Protein AF-W7TSW3-F1 (afdb_monomer)

pLDDT: mean 78.38, std 25.54, range [20.83, 98.69]

InterPro domains:
  IPR000994 Peptidase M24 [PF00557] (35-246)
  IPR005302 Molybdenum cofactor sulfurase, C-terminal [PF03473] (656-784)
  IPR005302 Molybdenum cofactor sulfurase, C-terminal [PS51340] (630-787)
  IPR005303 Molybdenum cofactor sulfurase, middle domain [PF03476] (511-627)
  IPR011037 Pyruvate kinase-like, insert domain superfamily [SSF50800] (511-736)
  IPR036005 Creatinase/aminopeptidase-like [G3DSA:3.90.230.10] (32-359)
  IPR036005 Creatinase/aminopeptidase-like [SSF55920] (23-356)
  IPR036388 Winged helix-like DNA-binding domain superfamily [G3DSA:1.10.10.10] (263-324)
  IPR036390 Winged helix DNA-binding domain superfamily [SSF46785] (259-328)
  IPR047113 Proliferation-associated protein 2G4/ARX1 [PTHR10804] (18-361)

Organism: NCBI:txid72520

Radius of gyration: 32.05 Å; Cα contacts (8 Å, |Δi|>4): 1529; chains: 1; bounding box: 80×113×71 Å

Solvent-accessible surface area (backbone atoms only — not comparable to full-atom values): 44419 Å² total; per-residue (Å²): 143,78,85,77,80,58,74,72,60,59,58,48,43,61,69,72,54,75,82,48,96,84,64,76,80,42,56,86,31,66,67,47,46,47,31,35,50,53,16,12,50,47,34,44,51,24,49,52,54,35,57,75,61,59,42,68,67,41,39,48,48,62,45,21,50,54,23,45,50,45,36,45,59,55,41,69,73,48,72,73,67,61,58,96,84,39,75,61,54,62,29,69,34,28,52,31,15,36,16,55,34,25,35,66,39,52,34,43,63,48,91,92,52,90,76,75,51,40,48,74,67,40,35,39,31,41,36,34,19,15,20,33,66,37,26,67,16,41,32,24,43,57,47,65,29,57,80,80,57,35,87,90,53,39,43,50,38,72,63,22,37,26,44,52,34,27,50,51,37,47,54,50,41,58,69,44,64,36,64,82,33,41,33,63,64,38,25,56,49,36,50,45,31,20,62,26,52,71,36,22,49,27,52,85,41,62,22,21,26,42,45,72,48,32,71,77,35,89,55,47,30,52,39,40,91,50,95,92,54,83,74,71,92,42,69,41,50,74,49,43,31,36,39,49,50,32,46,20,15,62,47,84,17,67,61,40,77,43,94,62,78,62,33,30,34,26,48,34,86,88,47,85,76,89,69,83,49,71,36,26,45,50,44,52,50,52,34,57,76,76,32,59,55,37,38,41,39,49,69,80,43,92,52,56,69,41,35,67,59,6,49,55,59,36,46,74,63,51,35,38,46,78,40,60,26,28,24,46,59,90,87,30,46,48,28,39,41,23,26,22,34,38,28,45,97,94,42,64,42,75,61,26,51,81,76,85,66,70,57,70,70,21,34,42,75,65,82,83,79,92,77,84,91,73,97,71,91,86,90,81,76,84,55,17,71,56,47,44,54,53,53,54,57,57,63,65,62,75,69,81,79,78,91,83,81,89,86,86,89,83,90,83,88,84,84,89,83,89,82,88,82,87,86,82,88,80,90,85,88,91,82,93,86,85,83,82,78,68,69,62,60,60,56,57,59,47,53,59,53,54,54,49,56,56,56,50,65,69,68,73,78,69,85,84,85,85,87,86,89,85,87,83,89,83,86,87,85,91,82,82,96,78,81,78,91,73,81,47,49,72,47,78,32,69,62,82,96,42,80,41,77,43,74,44,54,76,75,44,79,52,28,26,29,72,44,31,37,36,30,39,38,40,47,35,30,67,41,81,41,66,56,44,48,46,50,78,40,24,48,65,66,33,16,42,24,37,40,20,38,79,83,19,46,59,56,42,34,81,80,41,35,60,35,26,46,30,39,59,47,85,39,96,42,95,70,38,45,38,37,40,34,39,89,99,49,77,77,43,77,36,60,55,48,90,71,77,67,71,40,66,31,36,60,88,94,47,75,49,53,20,24,58,53,46,67,69,62,14,52,51,48,20,66,74,68,74,42,84,58,37,36,42,29,29,59,42,89,84,56,73,48,64,29,59,68,95,68,36,60,93,84,41,28,28,50,61,46,96,58,50,38,35,32,36,34,49,52,41,36,51,53,56,52,31,74,73,41,98,65,73,75,65,70,74,44,73,63,40,34,36,31,32,38,69,56,62,46,64,50,72,77,78,49,41,31,35,31,43,60,84,41,53,32,36,47,61,43,76,28,68,59,70,70,52,44,16,34,36,60,87,77,27,50,76,60,59,53,54,59,59,63,36,56,77,74,29,14,19,62,75,68,72,42,81,84,71,55,50,82,41,26,53,62,45,35,26,31,43,68,77,68,74,93,52,93,40,59,46,43,52,62,28,43,25,25,53,40,125

Nearest PDB structures (foldseek):
  2v6c-assembly1_A  TM=9.667E-01  e=3.259E-41  Mus musculus
  6wm8-assembly1_C  TM=9.624E-01  e=4.410E-40  Homo sapiens
  6sxo-assembly1_A  TM=9.140E-01  e=4.481E-36  Homo sapiens
  7p41-assembly1_D  TM=9.106E-01  e=5.710E-23  Homo sapiens
  6fw2-assembly1_A  TM=9.108E-01  e=1.437E-22  Homo sapiens

Sequence (788 aa):
MSSSESGDDLDVKKALGEEEEDADYTLANADVSTKYQEAAKIANVALDVVLSKVEVGKTPLELSQAGDEVIEEKCKKIFTKKVKGRTIEKGVAFPTCVSINECVCHNSPLASEAQEPLKEGDLVKVDLGVHIDGFVSVVAHTVRVGPAPTAEEPIKGPVADVFLAALTASEVAIKLIKPGNSNKQVTEAMARVAEAFGVNAMQGTLMHQMKRYIIDGNKVIILREDVDQKVDDVVFEQGEIYSVDVAFSSGEGKPREATSRTTVFKRAVDVSYRLKMKASRYVFNEMNHRFPTLPFTLRALEDEKQARMGVVECLKHDLLHPYPVLMERPGDIVVHFKATILLLPSGTAKVTGLPHQSNSSDILKDKPKEEEEEEGQGGYGCYGYVKAQESLAHLEIKRGHRSLSSDDNGNNSFELNSIAYRDQGQRNTETTKCACSFEDDLGARYARIEEMRMQKRRRCSSPPPASDASRTSRTPAGAGLEAAATGGIIYVAYKGNSRIVWKYKQGEEAGRVVSLHIYPV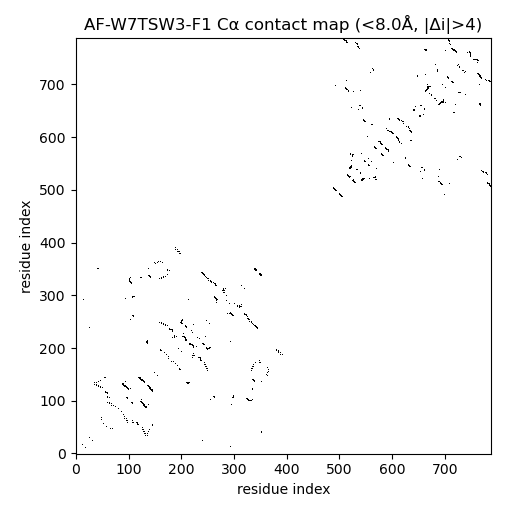KSCRGIDVEASLVEARGLVMDRLWMVVTSTGAFRSQRQLPKMALIQPNLPSSFSAPLEMNAPGMPTCVVPVKTSGKRMSVRVWGDTCQGYDQGDDIAGWLTKFLEEEGLRLVRIDEKERRQVDLAFATRGAITGFADGFPFLMTNQASLDDLNSRLASPLPMARFRPNIVVSGPPAFAEDGWGKIKIGDLRLRVVKPCSRCKVPNTDIETAEVGVEPGNTLKTFRTGALLGIDIGGKNEVYFGQNLLHDSPKKASFLSVGDPLTIFV

Structure (mmCIF, N/CA/C/O backbone):
data_AF-W7TSW3-F1
#
_entry.id   AF-W7TSW3-F1
#
loop_
_atom_site.group_PDB
_atom_site.id
_atom_site.type_symbol
_atom_site.label_atom_id
_atom_site.label_alt_id
_atom_site.label_comp_id
_atom_site.label_asym_id
_atom_site.label_entity_id
_atom_site.label_seq_id
_atom_site.pdbx_PDB_ins_code
_atom_site.Cartn_x
_atom_site.Cartn_y
_atom_site.Cartn_z
_atom_site.occupancy
_atom_site.B_iso_or_equiv
_atom_site.auth_seq_id
_atom_site.auth_comp_id
_atom_site.auth_asym_id
_atom_site.auth_atom_id
_atom_site.pdbx_PDB_model_num
ATOM 1 N N . MET A 1 1 ? -35.613 52.674 5.323 1.00 36.47 1 MET A N 1
ATOM 2 C CA . MET A 1 1 ? -34.818 51.897 4.352 1.00 36.47 1 MET A CA 1
ATOM 3 C C . MET A 1 1 ? -33.359 51.968 4.767 1.00 36.47 1 MET A C 1
ATOM 5 O O . MET A 1 1 ? -32.734 52.988 4.540 1.00 36.47 1 MET A O 1
ATOM 9 N N . SER A 1 2 ? -32.878 50.927 5.442 1.00 28.20 2 SER A N 1
ATOM 10 C CA . SER A 1 2 ? -31.480 50.472 5.465 1.00 28.20 2 SER A CA 1
ATOM 11 C C . SER A 1 2 ? -31.480 49.220 6.343 1.00 28.20 2 SER A C 1
ATOM 13 O O . SER A 1 2 ? -31.376 49.295 7.567 1.00 28.20 2 SER A O 1
ATOM 15 N N . SER A 1 3 ? -31.767 48.081 5.720 1.00 27.36 3 SER A N 1
ATOM 16 C CA . SER A 1 3 ? -31.648 46.762 6.331 1.00 27.36 3 SER A CA 1
ATOM 17 C C . SER A 1 3 ? -30.183 46.535 6.688 1.00 27.36 3 SER A C 1
ATOM 19 O O . SER A 1 3 ? -29.336 46.438 5.807 1.00 27.36 3 SER A O 1
ATOM 21 N N . SER A 1 4 ? -29.891 46.508 7.984 1.00 32.19 4 SER A N 1
ATOM 22 C CA . SER A 1 4 ? -28.627 46.019 8.517 1.00 32.19 4 SER A CA 1
ATOM 23 C C . SER A 1 4 ? -28.544 44.521 8.230 1.00 32.19 4 SER A C 1
ATOM 25 O O . SER A 1 4 ? -29.227 43.738 8.894 1.00 32.19 4 SER A O 1
ATOM 27 N N . GLU A 1 5 ? -27.760 44.139 7.225 1.00 32.47 5 GLU A N 1
ATOM 28 C CA . GLU A 1 5 ? -27.343 42.753 7.021 1.00 32.47 5 GLU A CA 1
ATOM 29 C C . GLU A 1 5 ? -26.653 42.278 8.306 1.00 32.47 5 GLU A C 1
ATOM 31 O O . GLU A 1 5 ? -25.678 42.866 8.779 1.00 32.47 5 GLU A O 1
ATOM 36 N N . SER A 1 6 ? -27.248 41.279 8.949 1.00 34.47 6 SER A N 1
ATOM 37 C CA . SER A 1 6 ? -26.720 40.640 10.147 1.00 34.47 6 SER A CA 1
ATOM 38 C C . SER A 1 6 ? -25.387 39.972 9.822 1.00 34.47 6 SER A C 1
ATOM 40 O O . SER A 1 6 ? -25.302 39.218 8.856 1.00 34.47 6 SER A O 1
ATOM 42 N N . GLY A 1 7 ? -24.369 40.201 10.659 1.00 36.34 7 GLY A N 1
ATOM 43 C CA . GLY A 1 7 ? -23.025 39.623 10.516 1.00 36.34 7 GLY A CA 1
ATOM 44 C C . GLY A 1 7 ? -22.963 38.089 10.438 1.00 36.34 7 GLY A C 1
ATOM 45 O O . GLY A 1 7 ? -21.922 37.563 10.072 1.00 36.34 7 GLY A O 1
ATOM 46 N N . ASP A 1 8 ? -24.070 37.386 10.701 1.00 45.22 8 ASP A N 1
ATOM 47 C CA . ASP A 1 8 ? -24.190 35.932 10.552 1.00 45.22 8 ASP A CA 1
ATOM 48 C C . ASP A 1 8 ? -24.158 35.453 9.081 1.00 45.22 8 ASP A C 1
ATOM 50 O O . ASP A 1 8 ? -23.663 34.358 8.820 1.00 45.22 8 ASP A O 1
ATOM 54 N N . ASP A 1 9 ? -24.619 36.254 8.107 1.00 38.72 9 ASP A N 1
ATOM 55 C CA . ASP A 1 9 ? -24.637 35.854 6.680 1.00 38.72 9 ASP A CA 1
ATOM 56 C C . ASP A 1 9 ? -23.267 36.0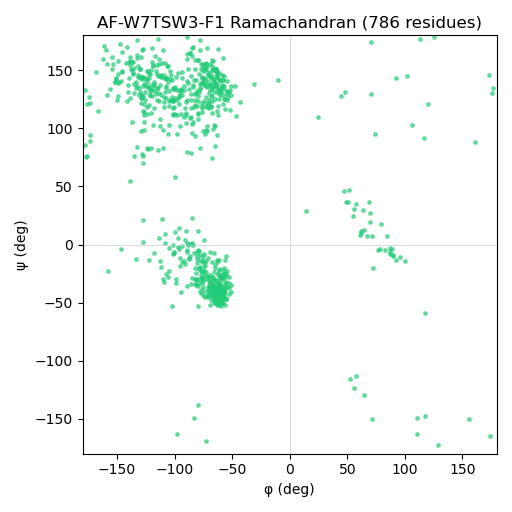21 5.998 1.00 38.72 9 ASP A C 1
ATOM 58 O O . ASP A 1 9 ? -22.919 35.276 5.078 1.00 38.72 9 ASP A O 1
ATOM 62 N N . LEU A 1 10 ? -22.459 36.981 6.461 1.00 36.19 10 LEU A N 1
ATOM 63 C CA . LEU A 1 10 ? -21.122 37.247 5.920 1.00 36.19 10 LEU A CA 1
ATOM 64 C C . LEU A 1 10 ? -20.122 36.138 6.283 1.00 36.19 10 LEU A C 1
ATOM 66 O O . LEU A 1 10 ? -19.291 35.774 5.451 1.00 36.19 10 LEU A O 1
ATOM 70 N N . ASP A 1 11 ? -20.219 35.558 7.482 1.00 47.12 11 ASP A N 1
ATOM 71 C CA . ASP A 1 11 ? -19.322 34.480 7.919 1.00 47.12 11 ASP A CA 1
ATOM 72 C C . ASP A 1 11 ? -19.653 33.128 7.260 1.00 47.12 11 ASP A C 1
ATOM 74 O O . ASP A 1 11 ? -18.748 32.331 7.007 1.00 47.12 11 ASP A O 1
ATOM 78 N N . VAL A 1 12 ? -20.918 32.881 6.893 1.00 45.97 12 VAL A N 1
ATOM 79 C CA . VAL A 1 12 ? -21.322 31.660 6.171 1.00 45.97 12 VAL A CA 1
ATOM 80 C C . VAL A 1 12 ? -20.897 31.712 4.702 1.00 45.97 12 VAL A C 1
ATOM 82 O O . VAL A 1 12 ? -20.304 30.749 4.222 1.00 45.97 12 VAL A O 1
ATOM 85 N N . LYS A 1 13 ? -21.086 32.836 3.998 1.00 40.62 13 LYS A N 1
ATOM 86 C CA . LYS A 1 13 ? -20.604 32.994 2.606 1.00 40.62 13 LYS A CA 1
ATOM 87 C C . LYS A 1 13 ? -19.084 32.878 2.491 1.00 40.62 13 LYS A C 1
ATOM 89 O O . LYS A 1 13 ? -18.557 32.286 1.549 1.00 40.62 13 LYS A O 1
ATOM 94 N N . LYS A 1 14 ? -18.372 33.373 3.504 1.00 44.19 14 LYS A N 1
ATOM 95 C CA . LYS A 1 14 ? -16.918 33.251 3.625 1.00 44.19 14 LYS A CA 1
ATOM 96 C C . LYS A 1 14 ? -16.465 31.816 3.933 1.00 44.19 14 LYS A C 1
ATOM 98 O O . LYS A 1 14 ? -15.434 31.398 3.411 1.00 44.19 14 LYS A O 1
ATOM 103 N N . ALA A 1 15 ? -17.235 31.056 4.718 1.00 43.00 15 ALA A N 1
ATOM 104 C CA . ALA A 1 15 ? -16.986 29.637 5.006 1.00 43.00 15 ALA A CA 1
ATOM 105 C C . ALA A 1 15 ? -17.371 28.694 3.846 1.00 43.00 15 ALA A C 1
ATOM 107 O O . ALA A 1 15 ? -16.744 27.652 3.667 1.00 43.00 15 ALA A O 1
ATOM 108 N N . LEU A 1 16 ? -18.367 29.068 3.035 1.00 44.62 16 LEU A N 1
ATOM 109 C CA . LEU A 1 16 ? -18.811 28.334 1.842 1.00 44.62 16 LEU A CA 1
ATOM 110 C C . LEU A 1 16 ? -17.982 28.648 0.581 1.00 44.62 16 LEU A C 1
ATOM 112 O O . LEU A 1 16 ? -18.210 28.045 -0.463 1.00 44.62 16 LEU A O 1
ATOM 116 N N . GLY A 1 17 ? -16.982 29.531 0.679 1.00 43.56 17 GLY A N 1
ATOM 117 C CA . GLY A 1 17 ? -16.019 29.781 -0.396 1.00 43.56 17 GLY A CA 1
ATOM 118 C C . GLY A 1 17 ? -16.511 30.698 -1.521 1.00 43.56 17 GLY A C 1
ATOM 119 O O . GLY A 1 17 ? -15.880 30.727 -2.572 1.00 43.56 17 GLY A O 1
ATOM 120 N N . GLU A 1 18 ? -17.573 31.482 -1.312 1.00 40.62 18 GLU A N 1
ATOM 121 C CA . GLU A 1 18 ? -18.164 32.345 -2.354 1.00 40.62 18 GLU A CA 1
ATOM 122 C C . GLU A 1 18 ? -17.336 33.616 -2.683 1.00 40.62 18 GLU A C 1
ATOM 124 O O . GLU A 1 18 ? -17.757 34.424 -3.502 1.00 40.62 18 GLU A O 1
ATOM 129 N N . GLU A 1 19 ? -16.147 33.819 -2.090 1.00 43.22 19 GLU A N 1
ATOM 130 C CA . GLU A 1 19 ? -15.313 35.025 -2.309 1.00 43.22 19 GLU A CA 1
ATOM 131 C C . GLU A 1 19 ? -14.120 34.868 -3.283 1.00 43.22 19 GLU A C 1
ATOM 133 O O . GLU A 1 19 ? -13.411 35.845 -3.522 1.00 43.22 19 GLU A O 1
ATOM 138 N N . GLU A 1 20 ? -13.858 33.700 -3.876 1.00 52.75 20 GLU A N 1
ATOM 139 C CA . GLU A 1 20 ? -12.824 33.569 -4.925 1.00 52.75 20 GLU A CA 1
ATOM 140 C C . GLU A 1 20 ? -13.351 32.733 -6.108 1.00 52.75 20 GLU A C 1
ATOM 142 O O . GLU A 1 20 ? -12.963 31.579 -6.269 1.00 52.75 20 GLU A O 1
ATOM 147 N N . GLU A 1 21 ? -14.209 33.316 -6.961 1.00 46.53 21 GLU A N 1
ATOM 148 C CA . GLU A 1 21 ? -14.719 32.678 -8.201 1.00 46.53 21 GLU A CA 1
ATOM 149 C C . GLU A 1 21 ? -13.603 32.216 -9.173 1.00 46.53 21 GLU A C 1
ATOM 151 O O . GLU A 1 21 ? -13.860 31.395 -10.049 1.00 46.53 21 GLU A O 1
ATOM 156 N N . ASP A 1 22 ? -12.352 32.656 -8.973 1.00 51.44 22 ASP A N 1
ATOM 157 C CA . ASP A 1 22 ? -11.197 32.345 -9.832 1.00 51.44 22 ASP A CA 1
ATOM 158 C C . ASP A 1 22 ? -10.160 31.375 -9.215 1.00 51.44 22 ASP A C 1
ATOM 160 O O . ASP A 1 22 ? -9.117 31.112 -9.824 1.00 51.44 22 ASP A O 1
ATOM 164 N N . ALA A 1 23 ? -10.366 30.857 -7.997 1.00 64.12 23 ALA A N 1
ATOM 165 C CA . ALA A 1 23 ? -9.378 29.992 -7.342 1.00 64.12 23 ALA A CA 1
ATOM 166 C C . ALA A 1 23 ? -9.604 28.497 -7.640 1.00 64.12 23 ALA A C 1
ATOM 168 O O . ALA A 1 23 ? -10.600 27.899 -7.238 1.00 64.12 23 ALA A O 1
ATOM 169 N N . ASP A 1 24 ? -8.629 27.862 -8.300 1.00 76.31 24 ASP A N 1
ATOM 170 C CA . ASP A 1 24 ? -8.634 26.415 -8.542 1.00 76.31 24 ASP A CA 1
ATOM 171 C C . ASP A 1 24 ? -8.360 25.638 -7.242 1.00 76.31 24 ASP A C 1
ATOM 173 O O . ASP A 1 24 ? -7.218 25.526 -6.782 1.00 76.31 24 ASP A O 1
ATOM 177 N N . TYR A 1 25 ? -9.426 25.096 -6.652 1.00 82.94 25 TYR A N 1
ATOM 178 C CA . TYR A 1 25 ? -9.384 24.240 -5.463 1.00 82.94 25 TYR A CA 1
ATOM 179 C C . TYR A 1 25 ? -9.391 22.739 -5.792 1.00 82.94 25 TYR A C 1
ATOM 181 O O . TYR A 1 25 ? -9.631 21.912 -4.908 1.00 82.94 25 TYR A O 1
ATOM 189 N N . THR A 1 26 ? -9.151 22.368 -7.049 1.00 84.25 26 THR A N 1
ATOM 190 C CA . THR A 1 26 ? -9.082 20.967 -7.474 1.00 84.25 26 THR A CA 1
ATOM 191 C C . THR A 1 26 ? -7.691 20.374 -7.239 1.00 84.25 26 THR A C 1
ATOM 193 O O . THR A 1 26 ? -6.716 21.079 -6.975 1.00 84.25 26 THR A O 1
ATOM 196 N N . LEU A 1 27 ? -7.565 19.050 -7.387 1.00 85.06 27 LEU A N 1
ATOM 197 C CA . LEU A 1 27 ? -6.263 18.373 -7.346 1.00 85.06 27 LEU A CA 1
ATOM 198 C C . LEU A 1 27 ? -5.327 18.737 -8.511 1.00 85.06 27 LEU A C 1
ATOM 200 O O . LEU A 1 27 ? -4.166 18.326 -8.486 1.00 85.06 27 LEU A O 1
ATOM 204 N N . ALA A 1 28 ? -5.792 19.484 -9.521 1.00 83.06 28 ALA A N 1
ATOM 205 C CA . ALA A 1 28 ? -4.911 20.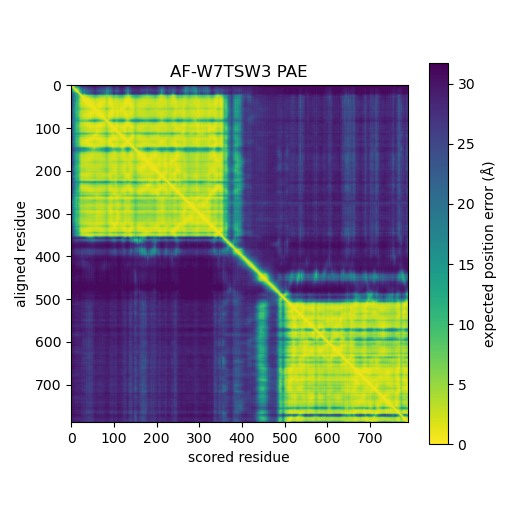031 -10.552 1.00 83.06 28 ALA A CA 1
ATOM 206 C C . ALA A 1 28 ? -3.954 21.087 -9.972 1.00 83.06 28 ALA A C 1
ATOM 208 O O . ALA A 1 28 ? -2.820 21.226 -10.438 1.00 83.06 28 ALA A O 1
ATOM 209 N N . ASN A 1 29 ? -4.368 21.771 -8.903 1.00 86.25 29 ASN A N 1
ATOM 210 C CA . ASN A 1 29 ? -3.536 22.713 -8.181 1.00 86.25 29 ASN A CA 1
ATOM 211 C C . ASN A 1 29 ? -2.582 21.988 -7.211 1.00 86.25 29 ASN A C 1
ATOM 213 O O . ASN A 1 29 ? -2.989 21.319 -6.255 1.00 86.25 29 ASN A O 1
ATOM 217 N N . ALA A 1 30 ? -1.276 22.171 -7.419 1.00 85.56 30 ALA A N 1
ATOM 218 C CA . ALA A 1 30 ? -0.237 21.567 -6.587 1.00 85.56 30 ALA A CA 1
ATOM 219 C C . ALA A 1 30 ? -0.314 21.988 -5.104 1.00 85.56 30 ALA A C 1
ATOM 221 O O . ALA A 1 30 ? 0.049 21.196 -4.229 1.00 85.56 30 ALA A O 1
ATOM 222 N N . ASP A 1 31 ? -0.804 23.196 -4.800 1.00 88.12 31 ASP A N 1
ATOM 223 C CA . ASP A 1 31 ? -1.010 23.666 -3.422 1.00 88.12 31 ASP A CA 1
ATOM 224 C C . ASP A 1 31 ? -2.096 22.847 -2.708 1.00 88.12 31 ASP A C 1
ATOM 226 O O . ASP A 1 31 ? -1.897 22.401 -1.578 1.00 88.12 31 ASP A O 1
ATOM 230 N N . VAL A 1 32 ? -3.197 22.543 -3.401 1.00 90.12 32 VAL A N 1
ATOM 231 C CA . VAL A 1 32 ? -4.293 21.710 -2.881 1.00 90.12 32 VAL A CA 1
ATOM 232 C C . VAL A 1 32 ? -3.796 20.298 -2.585 1.00 90.12 32 VAL A C 1
ATOM 234 O O . VAL A 1 32 ? -3.969 19.795 -1.473 1.00 90.12 32 VAL A O 1
ATOM 237 N N . SER A 1 33 ? -3.099 19.674 -3.543 1.00 87.31 33 SER A N 1
ATOM 238 C CA . SER A 1 33 ? -2.491 18.354 -3.328 1.00 87.31 33 SER A CA 1
ATOM 239 C C . SER A 1 33 ? -1.509 18.371 -2.150 1.00 87.31 33 SER A C 1
ATOM 241 O O . SER A 1 33 ? -1.461 17.418 -1.373 1.00 87.31 33 SER A O 1
ATOM 243 N N . THR A 1 34 ? -0.734 19.447 -1.989 1.00 91.19 34 THR A N 1
ATOM 244 C CA . THR A 1 34 ? 0.199 19.598 -0.862 1.00 91.19 34 THR A CA 1
ATOM 245 C C . THR A 1 34 ? -0.551 19.677 0.465 1.00 91.19 34 THR A C 1
ATOM 247 O O . THR A 1 34 ? -0.180 18.981 1.408 1.00 91.19 34 THR A O 1
ATOM 250 N N . LYS A 1 35 ? -1.639 20.450 0.546 1.00 94.81 35 LYS A N 1
ATOM 251 C CA . LYS A 1 35 ? -2.463 20.570 1.759 1.00 94.81 35 LYS A CA 1
ATOM 252 C C . LYS A 1 35 ? -3.099 19.236 2.159 1.00 94.81 35 LYS A C 1
ATOM 254 O O . LYS A 1 35 ? -2.986 18.858 3.323 1.00 94.81 35 LYS A O 1
ATOM 259 N N . TYR A 1 36 ? -3.655 18.474 1.212 1.00 95.00 36 TYR A N 1
ATOM 260 C CA . TYR A 1 36 ? -4.152 17.115 1.485 1.00 95.00 36 TYR A CA 1
ATOM 261 C C . TYR A 1 36 ? -3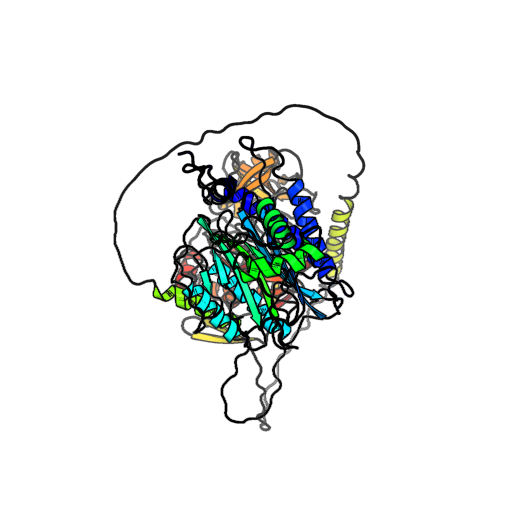.048 16.185 1.997 1.00 95.00 36 TYR A C 1
ATOM 263 O O . TYR A 1 36 ? -3.252 15.460 2.972 1.00 95.00 36 TYR A O 1
ATOM 271 N N . GLN A 1 37 ? -1.871 16.211 1.364 1.00 92.75 37 GLN A N 1
ATOM 272 C CA . GLN A 1 37 ? -0.742 15.372 1.767 1.00 92.75 37 GLN A CA 1
ATOM 273 C C . GLN A 1 37 ? -0.191 15.753 3.145 1.00 92.75 37 GLN A C 1
ATOM 275 O O . GLN A 1 37 ? 0.125 14.862 3.928 1.00 92.75 37 GLN A O 1
ATOM 280 N N . GLU A 1 38 ? -0.083 17.040 3.473 1.00 95.88 38 GLU A N 1
ATOM 281 C CA . GLU A 1 38 ? 0.345 17.489 4.803 1.00 95.88 38 GLU A CA 1
ATOM 282 C C . GLU A 1 38 ? -0.695 17.144 5.879 1.00 95.88 38 GLU A C 1
ATOM 284 O O . GLU A 1 38 ? -0.326 16.617 6.931 1.00 95.88 38 GLU A O 1
ATOM 289 N N . ALA A 1 39 ? -1.991 17.327 5.602 1.00 97.19 39 ALA A N 1
ATOM 290 C CA . ALA A 1 39 ? -3.060 16.894 6.504 1.00 97.19 39 ALA A CA 1
ATOM 291 C C . ALA A 1 39 ? -2.998 15.375 6.732 1.00 97.19 39 ALA A C 1
ATOM 293 O O . ALA A 1 39 ? -3.053 14.906 7.868 1.00 97.19 39 ALA A O 1
ATOM 294 N N . ALA A 1 40 ? -2.780 14.602 5.663 1.00 96.75 40 ALA A N 1
ATOM 295 C CA . ALA A 1 40 ? -2.643 13.152 5.727 1.00 96.75 40 ALA A CA 1
ATOM 296 C C . ALA A 1 40 ? -1.409 12.702 6.525 1.00 96.75 40 ALA A C 1
ATOM 298 O O . ALA A 1 40 ? -1.487 11.750 7.303 1.00 96.75 40 ALA A O 1
ATOM 299 N N . LYS A 1 41 ? -0.271 13.396 6.383 1.00 96.31 41 LYS A N 1
ATOM 300 C CA . LYS A 1 41 ? 0.934 13.139 7.187 1.00 96.31 41 LYS A CA 1
ATOM 301 C C . LYS A 1 41 ? 0.655 13.336 8.673 1.00 96.31 41 LYS A C 1
ATOM 303 O O . LYS A 1 41 ? 1.036 12.477 9.463 1.00 96.31 41 LYS A O 1
ATOM 308 N N . ILE A 1 42 ? -0.010 14.429 9.053 1.00 97.56 42 ILE A N 1
ATOM 309 C CA . ILE A 1 42 ? -0.363 14.680 10.457 1.00 97.56 42 ILE A CA 1
ATOM 310 C C . ILE A 1 42 ? -1.340 13.617 10.961 1.00 97.56 42 ILE A C 1
ATOM 312 O O . ILE A 1 42 ? -1.105 13.077 12.037 1.00 97.56 42 ILE A O 1
ATOM 316 N N . ALA A 1 43 ? -2.367 13.267 10.182 1.00 97.94 43 ALA A N 1
ATOM 317 C CA . ALA A 1 43 ? -3.328 12.229 10.554 1.00 97.94 43 ALA A CA 1
ATOM 318 C C . ALA A 1 43 ? -2.638 10.877 10.812 1.00 97.94 43 ALA A C 1
ATOM 320 O O . ALA A 1 43 ? -2.858 10.257 11.847 1.00 97.94 43 ALA A O 1
ATOM 321 N N . ASN A 1 44 ? -1.731 10.449 9.926 1.00 95.75 44 ASN A N 1
ATOM 322 C CA . ASN A 1 44 ? -0.973 9.206 10.111 1.00 95.75 44 ASN A CA 1
ATOM 323 C C . ASN A 1 44 ? -0.060 9.252 11.347 1.00 95.75 44 ASN A C 1
ATOM 325 O O . ASN A 1 44 ? 0.059 8.253 12.048 1.00 95.75 44 ASN A O 1
ATOM 329 N N . VAL A 1 45 ? 0.577 10.396 11.625 1.00 95.38 45 VAL A N 1
ATOM 330 C CA . VAL A 1 45 ? 1.418 10.569 12.822 1.00 95.38 45 VAL A CA 1
ATOM 331 C C . VAL A 1 45 ? 0.576 10.546 14.097 1.00 95.38 45 VAL A C 1
ATOM 333 O O . VAL A 1 45 ? 0.971 9.902 15.062 1.00 95.38 45 VAL A O 1
ATOM 336 N N . ALA A 1 46 ? -0.572 11.225 14.114 1.00 96.94 46 ALA A N 1
ATOM 337 C CA . ALA A 1 46 ? -1.489 11.199 15.250 1.00 96.94 46 ALA A CA 1
ATOM 338 C C . ALA A 1 46 ? -1.992 9.775 15.512 1.00 96.94 46 ALA A C 1
ATOM 340 O O . ALA A 1 46 ? -1.929 9.310 16.647 1.00 96.94 46 ALA A O 1
ATOM 341 N N . LEU A 1 47 ? -2.385 9.053 14.458 1.00 96.94 47 LEU A N 1
ATOM 342 C CA . LEU A 1 47 ? -2.786 7.653 14.550 1.00 96.94 47 LEU A CA 1
ATOM 343 C C . LEU A 1 47 ? -1.671 6.776 15.142 1.00 96.94 47 LEU A C 1
ATOM 345 O O . LEU A 1 47 ? -1.929 6.040 16.086 1.00 96.94 47 LEU A O 1
ATOM 349 N N . ASP A 1 48 ? -0.443 6.870 14.627 1.00 93.44 48 ASP A N 1
ATOM 350 C CA . ASP A 1 48 ? 0.700 6.078 15.109 1.00 93.44 48 ASP A CA 1
ATOM 351 C C . ASP A 1 48 ? 0.998 6.352 16.593 1.00 93.44 48 ASP A C 1
ATOM 353 O O . ASP A 1 48 ? 1.196 5.424 17.378 1.00 93.44 48 ASP A O 1
ATOM 357 N N . VAL A 1 49 ? 0.925 7.620 17.017 1.00 93.56 49 VAL A N 1
ATOM 358 C CA . VAL A 1 49 ? 1.092 7.995 18.428 1.00 93.56 49 VAL A CA 1
ATOM 359 C C . VAL A 1 49 ? -0.018 7.409 19.296 1.00 93.56 49 VAL A C 1
ATOM 361 O O . VAL A 1 49 ? 0.287 6.846 20.348 1.00 93.56 49 VAL A O 1
ATOM 364 N N . VAL A 1 50 ? -1.285 7.511 18.887 1.00 95.88 50 VAL A N 1
ATOM 365 C CA . VAL A 1 50 ? -2.398 6.929 19.653 1.00 95.88 50 VAL A CA 1
ATOM 366 C C . VAL A 1 50 ? -2.240 5.414 19.747 1.00 95.88 50 VAL A C 1
ATOM 368 O O . VAL A 1 50 ? -2.295 4.883 20.852 1.00 95.88 50 VAL A O 1
ATOM 371 N N . LEU A 1 51 ? -1.951 4.727 18.637 1.00 93.00 51 LEU A N 1
ATOM 372 C CA . LEU A 1 51 ? -1.741 3.276 18.609 1.00 93.00 51 LEU A CA 1
ATOM 373 C C . LEU A 1 51 ? -0.560 2.840 19.487 1.00 93.00 51 LEU A C 1
ATOM 375 O O . LEU A 1 51 ? -0.669 1.838 20.185 1.00 93.00 51 LEU A O 1
ATOM 379 N N . SER A 1 52 ? 0.528 3.614 19.535 1.00 92.62 52 SER A N 1
ATOM 380 C CA . SER A 1 52 ? 1.667 3.332 20.425 1.00 92.62 52 SER A CA 1
ATOM 381 C C . SER A 1 52 ? 1.331 3.433 21.919 1.00 92.62 52 SER A C 1
ATOM 383 O O . SER A 1 52 ? 2.051 2.884 22.749 1.00 92.62 52 SER A O 1
ATOM 385 N N . LYS A 1 53 ? 0.244 4.136 22.259 1.00 95.00 53 LYS A N 1
ATOM 386 C CA . LYS A 1 53 ? -0.274 4.293 23.623 1.00 95.00 53 LYS A CA 1
ATOM 387 C C . LYS A 1 53 ? -1.389 3.297 23.952 1.00 95.00 53 LYS A C 1
ATOM 389 O O . LYS A 1 53 ? -1.870 3.313 25.080 1.00 95.00 53 LYS A O 1
ATOM 394 N N . VAL A 1 54 ? -1.829 2.464 23.005 1.00 94.50 54 VAL A N 1
ATOM 395 C CA . VAL A 1 54 ? -2.854 1.439 23.245 1.00 94.50 54 VAL A CA 1
ATOM 396 C C . VAL A 1 54 ? -2.236 0.307 24.065 1.00 94.50 54 VAL A C 1
ATOM 398 O O . VAL A 1 54 ? -1.615 -0.610 23.535 1.00 94.50 54 VAL A O 1
ATOM 401 N N . GLU A 1 55 ? -2.410 0.384 25.381 1.00 93.69 55 GLU A N 1
ATOM 402 C CA . GLU A 1 55 ? -1.926 -0.596 26.352 1.00 93.69 55 GLU A CA 1
ATOM 403 C C . GLU A 1 55 ? -2.976 -0.857 27.441 1.00 93.69 55 GLU A C 1
ATOM 405 O O . GLU A 1 55 ? -3.907 -0.070 27.643 1.00 93.69 55 GLU A O 1
ATOM 410 N N . VAL A 1 56 ? -2.825 -1.979 28.148 1.00 95.94 56 VAL A N 1
ATOM 411 C CA . VAL A 1 56 ? -3.716 -2.368 29.249 1.00 95.94 56 VAL A CA 1
ATOM 412 C C . VAL A 1 56 ? -3.747 -1.269 30.315 1.00 95.94 56 VAL A C 1
ATOM 414 O O . VAL A 1 56 ? -2.708 -0.760 30.731 1.00 95.94 56 VAL A O 1
ATOM 417 N N . GLY A 1 57 ? -4.945 -0.915 30.778 1.00 95.75 57 GLY A N 1
ATOM 418 C CA . GLY A 1 57 ? -5.157 0.097 31.814 1.00 95.75 57 GLY A CA 1
ATOM 419 C C . GLY A 1 57 ? -5.339 1.530 31.304 1.00 95.75 57 GLY A C 1
ATOM 420 O O . GLY A 1 57 ? -5.728 2.386 32.097 1.00 95.75 57 GLY A O 1
ATOM 421 N N . LYS A 1 58 ? -5.124 1.810 30.011 1.00 96.94 58 LYS A N 1
ATOM 422 C CA . LYS A 1 58 ? -5.476 3.112 29.414 1.00 96.94 58 LYS A CA 1
ATOM 423 C C . LYS A 1 58 ? -6.969 3.242 29.189 1.00 96.94 58 LYS A C 1
ATOM 425 O O . LYS A 1 58 ? -7.655 2.248 28.987 1.00 96.94 58 LYS A O 1
ATOM 430 N N . THR A 1 59 ? -7.475 4.466 29.186 1.00 97.50 59 THR A N 1
ATOM 431 C CA . THR A 1 59 ? -8.895 4.750 28.921 1.00 97.50 59 THR A CA 1
ATOM 432 C C . THR A 1 59 ? -9.107 5.345 27.522 1.00 97.50 59 THR A C 1
ATOM 434 O O . THR A 1 59 ? -8.210 6.009 26.989 1.00 97.50 59 THR A O 1
ATOM 437 N N . PRO A 1 60 ? -10.295 5.171 26.908 1.00 96.94 60 PRO A N 1
ATOM 438 C CA . PRO A 1 60 ? -10.640 5.834 25.649 1.00 96.94 60 PRO A CA 1
ATOM 439 C C . PRO A 1 60 ? -10.451 7.352 25.663 1.00 96.94 60 PRO A C 1
ATOM 441 O O . PRO A 1 60 ? -10.018 7.913 24.660 1.00 96.94 60 PRO A O 1
ATOM 444 N N . LEU A 1 61 ? -10.743 8.023 26.780 1.00 96.94 61 LEU A N 1
ATOM 445 C CA . LEU A 1 61 ? -10.557 9.465 26.942 1.00 96.94 61 LEU A CA 1
ATOM 446 C C . LEU A 1 61 ? -9.095 9.871 26.829 1.00 96.94 61 LEU A C 1
ATOM 448 O O . LEU A 1 61 ? -8.796 10.767 26.046 1.00 96.94 61 LEU A O 1
ATOM 452 N N . GLU A 1 62 ? -8.198 9.207 27.560 1.00 97.31 62 GLU A N 1
ATOM 453 C CA . GLU A 1 62 ? -6.761 9.507 27.510 1.00 97.31 62 GLU A CA 1
ATOM 454 C C . GLU A 1 62 ? -6.211 9.347 26.088 1.00 97.31 62 GLU A C 1
ATOM 456 O O . GLU A 1 62 ? -5.440 10.178 25.607 1.00 97.31 62 GLU A O 1
ATOM 461 N N . LEU A 1 63 ? -6.631 8.286 25.394 1.00 98.12 63 LEU A N 1
ATOM 462 C CA . LEU A 1 63 ? -6.221 8.014 24.017 1.00 98.12 63 LEU A CA 1
ATOM 463 C C . LEU A 1 63 ? -6.799 9.039 23.033 1.00 98.12 63 LEU A C 1
ATOM 465 O O . LEU A 1 63 ? -6.091 9.508 22.142 1.00 98.12 63 LEU A O 1
ATOM 469 N N . SER A 1 64 ? -8.058 9.430 23.226 1.00 98.19 64 SER A N 1
ATOM 470 C CA . SER A 1 64 ? -8.720 10.440 22.399 1.00 98.19 64 SER A CA 1
ATOM 471 C C . SER A 1 64 ? -8.091 11.828 22.579 1.00 98.19 64 SER A C 1
ATOM 473 O O . SER A 1 64 ? -7.822 12.521 21.601 1.00 98.19 64 SER A O 1
ATOM 475 N N . GLN A 1 65 ? -7.782 12.221 23.819 1.00 97.75 65 GLN A N 1
ATOM 476 C CA . GLN A 1 65 ? -7.062 13.464 24.121 1.00 97.75 65 GLN A CA 1
ATOM 477 C C . GLN A 1 65 ? -5.667 13.467 23.497 1.00 97.75 65 GLN A C 1
ATOM 479 O O . GLN A 1 65 ? -5.289 14.438 22.848 1.00 97.75 65 GLN A O 1
ATOM 484 N N . ALA A 1 66 ? -4.933 12.356 23.617 1.00 97.50 66 ALA A N 1
ATOM 485 C CA . ALA A 1 66 ? -3.608 12.233 23.026 1.00 97.50 66 ALA A CA 1
ATOM 486 C C . ALA A 1 66 ? -3.615 12.431 21.501 1.00 97.50 66 ALA A C 1
ATOM 488 O O . ALA A 1 66 ? -2.678 13.024 20.967 1.00 97.50 66 ALA A O 1
ATOM 489 N N . GLY A 1 67 ? -4.640 11.940 20.797 1.00 97.81 67 GLY A N 1
ATOM 490 C CA . GLY A 1 67 ? -4.775 12.144 19.354 1.00 97.81 67 GLY A CA 1
ATOM 491 C C . GLY A 1 67 ? -5.008 13.610 18.994 1.00 97.81 67 GLY A C 1
ATOM 492 O O . GLY A 1 67 ? -4.265 14.168 18.183 1.00 97.81 67 GLY A O 1
ATOM 493 N N . ASP A 1 68 ? -5.978 14.253 19.648 1.00 98.12 68 ASP A N 1
ATOM 494 C CA . ASP A 1 68 ? -6.321 15.657 19.392 1.00 98.12 68 ASP A CA 1
ATOM 495 C C . ASP A 1 68 ? -5.143 16.596 19.708 1.00 98.12 68 ASP A C 1
ATOM 497 O O . ASP A 1 68 ? -4.809 17.467 18.901 1.00 98.12 68 ASP A O 1
ATOM 501 N N . GLU A 1 69 ? -4.443 16.372 20.825 1.00 97.75 69 GLU A N 1
ATOM 502 C CA . GLU A 1 69 ? -3.254 17.140 21.219 1.00 97.75 69 GLU A CA 1
ATOM 503 C C . GLU A 1 69 ? -2.148 17.075 20.159 1.00 97.75 69 GLU A C 1
ATOM 505 O O . GLU A 1 69 ? -1.562 18.101 19.798 1.00 97.75 69 GLU A O 1
ATOM 510 N N . VAL A 1 70 ? -1.876 15.881 19.618 1.00 97.88 70 VAL A N 1
ATOM 511 C CA . VAL A 1 70 ? -0.868 15.702 18.564 1.00 97.88 70 VAL A CA 1
ATOM 512 C C . VAL A 1 70 ? -1.276 16.448 17.298 1.00 97.88 70 VAL A C 1
ATOM 514 O O . VAL A 1 70 ? -0.433 17.115 16.686 1.00 97.88 70 VAL A O 1
ATOM 517 N N . ILE A 1 71 ? -2.550 16.369 16.903 1.00 98.12 71 ILE A N 1
ATOM 518 C CA . ILE A 1 71 ? -3.064 17.084 15.729 1.00 98.12 71 ILE A CA 1
ATOM 519 C C . ILE A 1 71 ? -2.872 18.591 15.914 1.00 98.12 71 ILE A C 1
ATOM 521 O O . ILE A 1 71 ? -2.293 19.248 15.041 1.00 98.12 71 ILE A O 1
ATOM 525 N N . GLU A 1 72 ? -3.292 19.141 17.052 1.00 96.38 72 GLU A N 1
ATOM 526 C CA . GLU A 1 72 ? -3.164 20.567 17.346 1.00 96.38 72 GLU A CA 1
ATOM 527 C C . GLU A 1 72 ? -1.702 21.029 17.385 1.00 96.38 72 GLU A C 1
ATOM 529 O O . GLU A 1 72 ? -1.356 22.057 16.791 1.00 96.38 72 GLU A O 1
ATOM 534 N N . GLU A 1 73 ? -0.818 20.284 18.053 1.00 97.06 73 GLU A N 1
ATOM 535 C CA . GLU A 1 73 ? 0.600 20.633 18.179 1.00 97.06 73 GLU A CA 1
ATOM 536 C C . GLU A 1 73 ? 1.303 20.644 16.816 1.00 97.06 73 GLU A C 1
ATOM 538 O O . GLU A 1 73 ? 2.096 21.544 16.515 1.00 97.06 73 GLU A O 1
ATOM 543 N N . LYS A 1 74 ? 1.011 19.658 15.963 1.00 96.88 74 LYS A N 1
ATOM 544 C CA . LYS A 1 74 ? 1.594 19.567 14.618 1.00 96.88 74 LYS A CA 1
ATOM 545 C C . LYS A 1 74 ? 1.035 20.646 13.699 1.00 96.88 74 LYS A C 1
ATOM 547 O O . LYS A 1 74 ? 1.817 21.296 13.003 1.00 96.88 74 LYS A O 1
ATOM 552 N N . CYS A 1 75 ? -0.273 20.901 13.745 1.00 95.19 75 CYS A N 1
ATOM 553 C CA . CYS A 1 75 ? -0.901 21.961 12.957 1.00 95.19 75 CYS A CA 1
ATOM 554 C C . CYS A 1 75 ? -0.328 23.341 13.309 1.00 95.19 75 CYS A C 1
ATOM 556 O O . CYS A 1 75 ? -0.046 24.127 12.406 1.00 95.19 75 CYS A O 1
ATOM 558 N N . LYS A 1 76 ? -0.044 23.630 14.587 1.00 94.25 76 LYS A N 1
ATOM 559 C CA . LYS A 1 76 ? 0.578 24.903 15.014 1.00 94.25 76 LYS A CA 1
ATOM 560 C C . LYS A 1 76 ? 1.944 25.178 14.360 1.00 94.25 76 LYS A C 1
ATOM 562 O O . LYS A 1 76 ? 2.329 26.340 14.245 1.00 94.25 76 LYS A O 1
ATOM 567 N N . LYS A 1 77 ? 2.674 24.144 13.921 1.00 93.62 77 LYS A N 1
ATOM 568 C CA . LYS A 1 77 ? 4.043 24.259 13.375 1.00 93.62 77 LYS A CA 1
ATOM 569 C C . LYS A 1 77 ? 4.104 24.465 11.859 1.00 93.62 77 LYS A C 1
ATOM 571 O O . LYS A 1 77 ? 5.147 24.878 11.356 1.00 93.62 77 LYS A O 1
ATOM 576 N N . ILE A 1 78 ? 3.023 24.194 11.131 1.00 92.31 78 ILE A N 1
ATOM 577 C CA . ILE A 1 78 ? 2.982 24.273 9.663 1.00 92.31 78 ILE A CA 1
ATOM 578 C C . ILE A 1 78 ? 2.105 25.434 9.189 1.00 92.31 78 ILE A C 1
ATOM 580 O O . ILE A 1 78 ? 1.226 25.892 9.913 1.00 92.31 78 ILE A O 1
ATOM 584 N N . PHE A 1 79 ? 2.344 25.936 7.973 1.00 87.56 79 PHE A N 1
ATOM 585 C CA . PHE A 1 79 ? 1.558 27.032 7.380 1.00 87.56 79 PHE A CA 1
ATOM 586 C C . PHE A 1 79 ? 1.348 28.222 8.346 1.00 87.56 79 PHE A C 1
ATOM 588 O O . PHE A 1 79 ? 0.228 28.696 8.547 1.00 87.56 79 PHE A O 1
ATOM 595 N N . THR A 1 80 ? 2.424 28.658 9.012 1.00 88.69 80 THR A N 1
ATOM 596 C CA . THR A 1 80 ? 2.400 29.726 10.034 1.00 88.69 80 THR A CA 1
ATOM 597 C C . THR A 1 80 ? 2.416 31.130 9.434 1.00 88.69 80 THR A C 1
ATOM 599 O O . THR A 1 80 ? 1.946 32.082 10.053 1.00 88.69 80 THR A O 1
ATOM 602 N N . LYS A 1 81 ? 2.944 31.272 8.214 1.00 87.00 81 LYS A N 1
ATOM 603 C CA . LYS A 1 81 ? 2.936 32.536 7.476 1.00 87.00 81 LYS A CA 1
ATOM 604 C C . LYS A 1 81 ? 1.538 32.808 6.925 1.00 87.00 81 LYS A C 1
ATOM 606 O O . LYS A 1 81 ? 0.889 31.906 6.401 1.00 87.00 81 LYS A O 1
ATOM 611 N N . LYS A 1 82 ? 1.103 34.067 7.005 1.00 84.19 82 LYS A N 1
ATOM 612 C CA . LYS A 1 82 ? -0.142 34.519 6.375 1.00 84.19 82 LYS A CA 1
ATOM 613 C C . LYS A 1 82 ? -0.002 34.465 4.855 1.00 84.19 82 LYS A C 1
ATOM 615 O O . LYS A 1 82 ? 0.990 34.952 4.314 1.00 84.19 82 LYS A O 1
ATOM 620 N N . VAL A 1 83 ? -1.009 33.927 4.179 1.00 76.81 83 VAL A N 1
ATOM 621 C CA . VAL A 1 83 ? -1.110 33.911 2.715 1.00 76.81 83 VAL A CA 1
ATOM 622 C C . VAL A 1 83 ? -2.191 34.912 2.325 1.00 76.81 83 VAL A C 1
ATOM 624 O O . VAL A 1 83 ? -3.283 34.884 2.884 1.00 76.81 83 VAL A O 1
ATOM 627 N N . LYS A 1 84 ? -1.869 35.865 1.439 1.00 73.94 84 LYS A N 1
ATOM 628 C CA . LYS A 1 84 ? -2.760 36.991 1.078 1.00 73.94 84 LYS A CA 1
ATOM 629 C C . LYS A 1 84 ? -3.353 37.729 2.304 1.00 73.94 84 LYS A C 1
ATOM 631 O O . LYS A 1 84 ? -4.511 38.126 2.312 1.00 73.94 84 LYS A O 1
ATOM 636 N N . GLY A 1 85 ? -2.574 37.869 3.383 1.00 76.19 85 GLY A N 1
ATOM 637 C CA . GLY A 1 85 ? -3.010 38.528 4.625 1.00 76.19 85 GLY A CA 1
ATOM 638 C C . GLY A 1 85 ? -3.945 37.705 5.528 1.00 76.19 85 GLY A C 1
ATOM 639 O O . GLY A 1 85 ? -4.214 38.139 6.650 1.00 76.19 85 GLY A O 1
ATOM 640 N N . ARG A 1 86 ? -4.376 36.509 5.102 1.00 80.75 86 ARG A N 1
ATOM 641 C CA . ARG A 1 86 ? -5.224 35.586 5.875 1.00 80.75 86 ARG A CA 1
ATOM 642 C C . ARG A 1 86 ? -4.376 34.485 6.531 1.00 80.75 86 ARG A C 1
ATOM 644 O O . ARG A 1 86 ? -3.363 34.042 5.984 1.00 80.75 86 ARG A O 1
ATOM 651 N N . THR A 1 87 ? -4.762 34.073 7.736 1.00 85.75 87 THR A N 1
ATOM 652 C CA . THR A 1 87 ? -4.166 32.912 8.414 1.00 85.75 87 THR A CA 1
ATOM 653 C C . THR A 1 87 ? -4.809 31.649 7.854 1.00 85.75 87 THR A C 1
ATOM 655 O O . THR A 1 87 ? -6.028 31.589 7.768 1.00 85.75 87 THR A O 1
ATOM 658 N N . ILE A 1 88 ? -4.004 30.648 7.491 1.00 90.00 88 ILE A N 1
ATOM 659 C CA . ILE A 1 88 ? -4.530 29.353 7.043 1.00 90.00 88 ILE A CA 1
ATOM 660 C C . ILE A 1 88 ? -5.108 28.605 8.247 1.00 90.00 88 ILE A C 1
ATOM 662 O O . ILE A 1 88 ? -4.366 28.284 9.189 1.00 90.00 88 ILE A O 1
ATOM 666 N N . GLU A 1 89 ? -6.410 28.335 8.186 1.00 91.62 89 GLU A N 1
ATOM 667 C CA . GLU A 1 89 ? -7.146 27.496 9.132 1.00 91.62 89 GLU A CA 1
ATOM 668 C C . GLU A 1 89 ? -6.659 26.052 9.057 1.00 91.62 89 GLU A C 1
ATOM 670 O O . GLU A 1 89 ? -6.354 25.542 7.982 1.00 91.62 89 GLU A O 1
ATOM 675 N N . LYS A 1 90 ? -6.527 25.394 10.203 1.00 94.56 90 LYS A N 1
ATOM 676 C CA . LYS A 1 90 ? -5.977 24.041 10.298 1.00 94.56 90 LYS A CA 1
ATOM 677 C C . LYS A 1 90 ? -6.231 23.477 11.684 1.00 94.56 90 LYS A C 1
ATOM 679 O O . LYS A 1 90 ? -6.193 24.226 12.662 1.00 94.56 90 LYS A O 1
ATOM 684 N N . GLY A 1 91 ? -6.403 22.168 11.765 1.00 95.94 91 GLY A N 1
ATOM 685 C CA . GLY A 1 91 ? -6.667 21.490 13.025 1.00 95.94 91 GLY A CA 1
ATOM 686 C C . GLY A 1 91 ? -7.391 20.170 12.829 1.00 95.94 91 GLY A C 1
ATOM 687 O O . GLY A 1 91 ? -7.223 19.488 11.814 1.00 95.94 91 GLY A O 1
ATOM 688 N N . VAL A 1 92 ? -8.188 19.819 13.830 1.00 97.44 92 VAL A N 1
ATOM 689 C CA . VAL A 1 92 ? -9.011 18.611 13.856 1.00 97.44 92 VAL A CA 1
ATOM 690 C C . VAL A 1 92 ? -10.155 18.747 12.850 1.00 97.44 92 VAL A C 1
ATOM 692 O O . VAL A 1 92 ? -10.924 19.701 12.907 1.00 97.44 92 VAL A O 1
ATOM 695 N N . ALA A 1 93 ? -10.257 17.795 11.923 1.00 97.19 93 ALA A N 1
ATOM 696 C CA . ALA A 1 93 ? -11.386 17.681 10.994 1.00 97.19 93 ALA A CA 1
ATOM 697 C C . ALA A 1 93 ? -12.421 16.653 11.445 1.00 97.19 93 ALA A C 1
ATOM 699 O O . ALA A 1 93 ? -13.594 16.773 11.117 1.00 97.19 93 ALA A O 1
ATOM 700 N N . PHE A 1 94 ? -11.969 15.632 12.168 1.00 98.31 94 PHE A N 1
ATOM 701 C CA . PHE A 1 94 ? -12.818 14.670 12.848 1.00 98.31 94 PHE A CA 1
ATOM 702 C C . PHE A 1 94 ? -12.151 14.365 14.192 1.00 98.31 94 PHE A C 1
ATOM 704 O O . PHE A 1 94 ? -10.964 14.019 14.185 1.00 98.31 94 PHE A O 1
ATOM 711 N N . PRO A 1 95 ? -12.842 14.555 15.330 1.00 98.25 95 PRO A N 1
ATOM 712 C CA . PRO A 1 95 ? -12.233 14.378 16.642 1.00 98.25 95 PRO A CA 1
ATOM 713 C C . PRO A 1 95 ? -11.765 12.944 16.830 1.00 98.25 95 PRO A C 1
ATOM 715 O O . PRO A 1 95 ? -12.400 12.011 16.335 1.00 98.25 95 PRO A O 1
ATOM 718 N N . THR A 1 96 ? -10.678 12.767 17.576 1.00 98.69 96 THR A N 1
ATOM 719 C CA . THR A 1 96 ? -10.178 11.429 17.874 1.00 98.69 96 THR A CA 1
ATOM 720 C C . THR A 1 96 ? -11.233 10.664 18.666 1.00 98.69 96 THR A C 1
ATOM 722 O O . THR A 1 96 ? -11.621 11.071 19.767 1.00 98.69 96 THR A O 1
ATOM 725 N N . CYS A 1 97 ? -11.691 9.563 18.080 1.00 98.62 97 CYS A N 1
ATOM 726 C CA . CYS A 1 97 ? -12.652 8.629 18.643 1.00 98.62 97 CYS A CA 1
ATOM 727 C C . CYS A 1 97 ? -11.969 7.278 18.864 1.00 98.62 97 CYS A C 1
ATOM 729 O O . CYS A 1 97 ? -11.267 6.777 17.984 1.00 98.62 97 CYS A O 1
ATOM 731 N N . VAL A 1 98 ? -12.199 6.673 20.026 1.00 98.25 98 VAL A N 1
ATOM 732 C CA . VAL A 1 98 ? -11.603 5.398 20.435 1.00 98.25 98 VAL A CA 1
ATOM 733 C C . VAL A 1 98 ? -12.718 4.450 20.852 1.00 98.25 98 VAL A C 1
ATOM 735 O O . VAL A 1 98 ? -13.242 4.524 21.963 1.00 98.25 98 VAL A O 1
ATOM 738 N N . SER A 1 99 ? -13.105 3.564 19.940 1.00 97.81 99 SER A N 1
ATOM 739 C CA . SER A 1 99 ? -14.209 2.614 20.129 1.00 97.81 99 SER A CA 1
ATOM 740 C C . SER A 1 99 ? -13.643 1.243 20.501 1.00 97.81 99 SER A C 1
ATOM 742 O O . SER A 1 99 ? -12.668 0.801 19.894 1.00 97.81 99 SER A O 1
ATOM 744 N N . ILE A 1 100 ? -14.215 0.565 21.499 1.00 97.12 100 ILE A N 1
ATOM 745 C CA . ILE A 1 100 ? -13.706 -0.717 22.019 1.00 97.12 100 ILE A CA 1
ATOM 746 C C . ILE A 1 100 ? -14.694 -1.848 21.698 1.00 97.12 100 ILE A C 1
ATOM 748 O O . ILE A 1 100 ? -15.897 -1.668 21.853 1.00 97.12 100 ILE A O 1
ATOM 752 N N . ASN A 1 101 ? -14.186 -3.007 21.267 1.00 96.06 101 ASN A N 1
ATOM 753 C CA . ASN A 1 101 ? -14.936 -4.253 21.044 1.00 96.06 101 ASN A CA 1
ATOM 754 C C . ASN A 1 101 ? -16.179 -4.084 20.148 1.00 96.06 101 ASN A C 1
ATOM 756 O O . ASN A 1 101 ? -16.018 -3.747 18.973 1.00 96.06 101 ASN A O 1
ATOM 760 N N . GLU A 1 102 ? -17.381 -4.309 20.670 1.00 96.06 102 GLU A N 1
ATOM 761 C CA . GLU A 1 102 ? -18.658 -4.188 19.959 1.00 96.06 102 GLU A CA 1
ATOM 762 C C . GLU A 1 102 ? -19.050 -2.730 19.652 1.00 96.06 102 GLU A C 1
ATOM 764 O O . GLU A 1 102 ? -19.968 -2.478 18.872 1.00 96.06 102 GLU A O 1
ATOM 769 N N . CYS A 1 103 ? -18.359 -1.748 20.241 1.00 96.69 103 CYS A N 1
ATOM 770 C CA . CYS A 1 103 ? -18.537 -0.347 19.886 1.00 96.69 103 CYS A CA 1
ATOM 771 C C . CYS A 1 103 ? -18.009 -0.099 18.474 1.00 96.69 103 CYS A C 1
ATOM 773 O O . CYS A 1 103 ? -16.826 -0.295 18.192 1.00 96.69 103 CYS A O 1
ATOM 775 N N . VAL A 1 104 ? -18.890 0.343 17.586 1.00 95.62 104 VAL A N 1
ATOM 776 C CA . VAL A 1 104 ? -18.624 0.484 16.156 1.00 95.62 104 VAL A CA 1
ATOM 777 C C . VAL A 1 104 ? -17.841 1.762 15.878 1.00 95.62 104 VAL A C 1
ATOM 779 O O . VAL A 1 104 ? -16.804 1.708 15.222 1.00 95.62 104 VAL A O 1
ATOM 782 N N . CYS A 1 105 ? -18.324 2.909 16.362 1.00 95.44 105 CYS A N 1
ATOM 783 C CA . CYS A 1 105 ? -17.773 4.212 15.997 1.00 95.44 105 CYS A CA 1
ATOM 784 C C . CYS A 1 105 ? -18.155 5.336 16.977 1.00 95.44 105 CYS A C 1
ATOM 786 O O . CYS A 1 105 ? -19.016 5.180 17.843 1.00 95.44 105 CYS A O 1
ATOM 788 N N . HIS A 1 106 ? -17.519 6.498 16.780 1.00 97.31 106 HIS A N 1
ATOM 789 C CA . HIS A 1 106 ? -17.835 7.802 17.392 1.00 97.31 106 HIS A CA 1
ATOM 790 C C . HIS A 1 106 ? -17.680 7.911 18.916 1.00 97.31 106 HIS A C 1
ATOM 792 O O . HIS A 1 106 ? -18.098 8.905 19.512 1.00 97.31 106 HIS A O 1
ATOM 798 N N . ASN A 1 107 ? -17.047 6.934 19.568 1.00 97.31 107 ASN A N 1
ATOM 799 C CA . ASN A 1 107 ? -16.797 7.013 21.002 1.00 97.31 107 ASN A CA 1
ATOM 800 C C . ASN A 1 107 ? -15.692 8.037 21.328 1.00 97.31 107 ASN A C 1
ATOM 802 O O . ASN A 1 107 ? -14.504 7.735 21.244 1.00 97.31 107 ASN A O 1
ATOM 806 N N . SER A 1 108 ? -16.089 9.250 21.715 1.00 97.25 108 SER A N 1
ATOM 807 C CA . SER A 1 108 ? -15.202 10.327 22.175 1.00 97.25 108 SER A CA 1
ATOM 808 C C . SER A 1 108 ? -15.698 10.846 23.534 1.00 97.25 108 SER A C 1
ATOM 810 O O . SER A 1 108 ? -16.361 11.887 23.591 1.00 97.25 108 SER A O 1
ATOM 812 N N . PRO A 1 109 ? -15.457 10.107 24.629 1.00 95.50 109 PRO A N 1
ATOM 813 C CA . PRO A 1 109 ? -16.118 10.353 25.909 1.00 95.50 109 PRO A CA 1
ATOM 814 C C . PRO A 1 109 ? -15.701 11.675 26.562 1.00 95.50 109 PRO A C 1
ATOM 816 O O . PRO A 1 109 ? -14.640 12.242 26.267 1.00 95.50 109 PRO A O 1
ATOM 819 N N . LEU A 1 110 ? -16.556 12.155 27.466 1.00 95.25 110 LEU A N 1
ATOM 820 C CA . LEU A 1 110 ? -16.299 13.323 28.316 1.00 95.25 110 LEU A CA 1
ATOM 821 C C . LEU A 1 110 ? -15.523 12.947 29.585 1.00 95.25 110 LEU A C 1
ATOM 823 O O . LEU A 1 110 ? -15.520 11.793 30.008 1.00 95.25 110 LEU A O 1
ATOM 827 N N . ALA A 1 111 ? -14.910 13.936 30.242 1.00 92.88 111 ALA A N 1
ATOM 828 C CA . ALA A 1 111 ? -14.174 13.706 31.486 1.00 92.88 111 ALA A CA 1
ATOM 829 C C . ALA A 1 111 ? -15.097 13.314 32.651 1.00 92.88 111 ALA A C 1
ATOM 831 O O . ALA A 1 111 ? -14.677 12.598 33.557 1.00 92.88 111 ALA A O 1
ATOM 832 N N . SER A 1 112 ? -16.362 13.751 32.626 1.00 91.94 112 SER A N 1
ATOM 833 C CA . SER A 1 112 ? -17.359 13.347 33.627 1.00 91.94 112 SER A CA 1
ATOM 834 C C . SER A 1 112 ? -17.969 11.958 33.408 1.00 91.94 112 SER A C 1
ATOM 836 O O . SER A 1 112 ? -18.752 11.507 34.247 1.00 91.94 112 SER A O 1
ATOM 838 N N . GLU A 1 113 ? -17.650 11.280 32.303 1.00 88.62 113 GLU A N 1
ATOM 839 C CA . GLU A 1 113 ? -18.205 9.967 31.977 1.00 88.62 113 GLU A CA 1
ATOM 840 C C . GLU A 1 113 ? -17.286 8.849 32.467 1.00 88.62 113 GLU A C 1
ATOM 842 O O . GLU A 1 113 ? -16.086 8.833 32.186 1.00 88.62 113 GLU A O 1
ATOM 847 N N . ALA A 1 114 ? -17.870 7.901 33.206 1.00 86.00 114 ALA A N 1
ATOM 848 C CA . ALA A 1 114 ? -17.163 6.716 33.668 1.00 86.00 114 ALA A CA 1
ATOM 849 C C . ALA A 1 114 ? -16.724 5.866 32.471 1.00 86.00 114 ALA A C 1
ATOM 851 O O . ALA A 1 114 ? -17.499 5.640 31.541 1.00 86.00 114 ALA A O 1
ATOM 852 N N . GLN A 1 115 ? -15.482 5.392 32.512 1.00 88.38 115 GLN A N 1
ATOM 853 C CA . GLN A 1 115 ? -14.876 4.625 31.433 1.00 88.38 115 GLN A CA 1
ATOM 854 C C . GLN A 1 115 ? -14.199 3.392 31.991 1.00 88.38 115 GLN A C 1
ATOM 856 O O . GLN A 1 115 ? -13.494 3.457 32.999 1.00 88.38 115 GLN A O 1
ATOM 861 N N . GLU A 1 116 ? -14.398 2.276 31.303 1.00 90.56 116 GLU A N 1
ATOM 862 C CA . GLU A 1 116 ? -13.630 1.078 31.580 1.00 90.56 116 GLU A CA 1
ATOM 863 C C . GLU A 1 116 ? -12.239 1.198 30.944 1.00 90.56 116 GLU A C 1
ATOM 865 O O . GLU A 1 116 ? -12.131 1.553 29.765 1.00 90.56 116 GLU A O 1
ATOM 870 N N . PRO A 1 117 ? -11.167 0.921 31.704 1.00 96.00 117 PRO A N 1
ATOM 871 C CA . PRO A 1 117 ? -9.834 0.796 31.140 1.00 96.00 117 PRO A CA 1
ATOM 872 C C . PRO A 1 117 ? -9.735 -0.382 30.167 1.00 96.00 117 PRO A C 1
ATOM 874 O O . PRO A 1 117 ? -10.402 -1.404 30.347 1.00 96.00 117 PRO A O 1
ATOM 877 N N . LEU A 1 118 ? -8.843 -0.253 29.187 1.00 97.31 118 LEU A N 1
ATOM 878 C CA . LEU A 1 118 ? -8.512 -1.291 28.219 1.00 97.31 118 LEU A CA 1
ATOM 879 C C . LEU A 1 118 ? -7.994 -2.550 28.909 1.00 97.31 118 LEU A C 1
ATOM 881 O O . LEU A 1 118 ? -7.132 -2.489 29.794 1.00 97.31 118 LEU A O 1
ATOM 885 N N . LYS A 1 119 ? -8.488 -3.695 28.453 1.00 96.56 119 LYS A N 1
ATOM 886 C CA . LYS A 1 119 ? -8.101 -5.031 28.902 1.00 96.56 119 LYS A CA 1
ATOM 887 C C . LYS A 1 119 ? -7.279 -5.711 27.813 1.00 96.56 119 LYS A C 1
ATOM 889 O O . LYS A 1 119 ? -7.352 -5.371 26.634 1.00 96.56 119 LYS A O 1
ATOM 894 N N . GLU A 1 120 ? -6.466 -6.682 28.214 1.00 94.00 120 GLU A N 1
ATOM 895 C CA . GLU A 1 120 ? -5.718 -7.489 27.255 1.00 94.00 120 GLU A CA 1
ATOM 896 C C . GLU A 1 120 ? -6.682 -8.235 26.323 1.00 94.00 120 GLU A C 1
ATOM 898 O O . GLU A 1 120 ? -7.647 -8.853 26.768 1.00 94.00 120 GLU A O 1
ATOM 903 N N . GLY A 1 121 ? -6.416 -8.170 25.021 1.00 90.06 121 GLY A N 1
ATOM 904 C CA . GLY A 1 121 ? -7.241 -8.783 23.990 1.00 90.06 121 GLY A CA 1
ATOM 905 C C . GLY A 1 121 ? -8.358 -7.905 23.425 1.00 90.06 121 GLY A C 1
ATOM 906 O O . GLY A 1 121 ? -8.910 -8.299 22.398 1.00 90.06 121 GLY A O 1
ATOM 907 N N . ASP A 1 122 ? -8.644 -6.738 24.011 1.00 95.50 122 ASP A N 1
ATOM 908 C CA . ASP A 1 122 ? -9.650 -5.805 23.486 1.00 95.50 122 ASP A CA 1
ATOM 909 C C . ASP A 1 122 ? -9.319 -5.358 22.054 1.00 95.50 122 ASP A C 1
ATOM 911 O O . ASP A 1 122 ? -8.156 -5.172 21.688 1.00 95.50 122 ASP A O 1
ATOM 915 N N . LEU A 1 123 ? -10.348 -5.140 21.237 1.00 95.12 123 LEU A N 1
ATOM 916 C CA . LEU A 1 123 ? -10.225 -4.580 19.893 1.00 95.12 123 LEU A CA 1
ATOM 917 C C . LEU A 1 123 ? -10.523 -3.088 19.914 1.00 95.12 123 LEU A C 1
ATOM 919 O O . LEU A 1 123 ? -11.672 -2.669 20.074 1.00 95.12 123 LEU A O 1
ATOM 923 N N . VAL A 1 124 ? -9.494 -2.284 19.686 1.00 97.31 124 VAL A N 1
ATOM 924 C CA . VAL A 1 124 ? -9.553 -0.826 19.742 1.00 97.31 124 VAL A CA 1
ATOM 925 C C . VAL A 1 124 ? -9.554 -0.265 18.329 1.00 97.31 124 VAL A C 1
ATOM 927 O O . VAL A 1 124 ? -8.606 -0.471 17.574 1.00 97.31 124 VAL A O 1
ATOM 930 N N . LYS A 1 125 ? -10.618 0.456 17.981 1.00 98.12 125 LYS A N 1
ATOM 931 C CA . LYS A 1 125 ? -10.752 1.207 16.730 1.00 98.12 125 LYS A CA 1
ATOM 932 C C . LYS A 1 125 ? -10.464 2.672 17.027 1.00 98.12 125 LYS A C 1
ATOM 934 O O . LYS A 1 125 ? -11.180 3.284 17.820 1.00 98.12 125 LYS A O 1
ATOM 939 N N . VAL A 1 126 ? -9.425 3.216 16.407 1.00 98.31 126 VAL A N 1
ATOM 940 C CA . VAL A 1 126 ? -9.067 4.637 16.491 1.00 98.31 126 VAL A CA 1
ATOM 941 C C . VAL A 1 126 ? -9.477 5.299 15.185 1.00 98.31 126 VAL A C 1
ATOM 943 O O . VAL A 1 126 ? -9.009 4.853 14.143 1.00 98.31 126 VAL A O 1
ATOM 946 N N . ASP A 1 127 ? -10.312 6.337 15.237 1.00 98.44 127 ASP A N 1
ATOM 947 C CA . ASP A 1 127 ? -10.766 7.132 14.082 1.00 98.44 127 ASP A CA 1
ATOM 948 C C . ASP A 1 127 ? -10.518 8.621 14.347 1.00 98.44 127 ASP A C 1
ATOM 950 O O . ASP A 1 127 ? -10.893 9.132 15.403 1.00 98.44 127 ASP A O 1
ATOM 954 N N . LEU A 1 128 ? -9.843 9.307 13.425 1.00 98.56 128 LEU A N 1
ATOM 955 C CA . LEU A 1 128 ? -9.489 10.721 13.549 1.00 98.56 128 LEU A CA 1
ATOM 956 C C . LEU A 1 128 ? -9.307 11.383 12.180 1.00 98.56 128 LEU A C 1
ATOM 958 O O . LEU A 1 128 ? -9.073 10.727 11.161 1.00 98.56 128 LEU A O 1
ATOM 962 N N . GLY A 1 129 ? -9.360 12.713 12.153 1.00 98.12 129 GLY A N 1
ATOM 963 C CA . GLY A 1 129 ? -9.200 13.491 10.929 1.00 98.12 129 GLY A CA 1
ATOM 964 C C . GLY A 1 129 ? -8.505 14.825 11.138 1.00 98.12 129 GLY A C 1
ATOM 965 O O . GLY A 1 129 ? -8.650 15.473 12.173 1.00 98.12 129 GLY A O 1
ATOM 966 N N . VAL A 1 130 ? -7.787 15.267 10.110 1.00 98.50 130 VAL A N 1
ATOM 967 C CA . VAL A 1 130 ? -7.051 16.537 10.085 1.00 98.50 130 VAL A CA 1
ATOM 968 C C . VAL A 1 130 ? -7.468 17.334 8.859 1.00 98.50 130 VAL A C 1
ATOM 970 O O . VAL A 1 130 ? -7.664 16.754 7.790 1.00 98.50 130 VAL A O 1
ATOM 973 N N . HIS A 1 131 ? -7.573 18.657 8.986 1.00 97.62 131 HIS A N 1
ATOM 974 C CA . HIS A 1 131 ? -7.717 19.544 7.834 1.00 97.62 131 HIS A CA 1
ATOM 975 C C . HIS A 1 131 ? -6.637 20.619 7.807 1.00 97.62 131 HIS A C 1
ATOM 977 O O . HIS A 1 131 ? -6.166 21.096 8.843 1.00 97.62 131 HIS A O 1
ATOM 983 N N . ILE A 1 132 ? -6.283 21.031 6.593 1.00 95.94 132 ILE A N 1
ATOM 984 C CA . ILE A 1 132 ? -5.496 22.235 6.327 1.00 95.94 132 ILE A CA 1
ATOM 985 C C . ILE A 1 132 ? -6.254 23.024 5.272 1.00 95.94 132 ILE A C 1
ATOM 987 O O . ILE A 1 132 ? -6.519 22.507 4.193 1.00 95.94 132 ILE A O 1
ATOM 991 N N . ASP A 1 133 ? -6.615 24.264 5.585 1.00 93.25 133 ASP A N 1
ATOM 992 C CA . ASP A 1 133 ? -7.403 25.157 4.728 1.00 93.25 133 ASP A CA 1
ATOM 993 C C . ASP A 1 133 ? -8.750 24.551 4.288 1.00 93.25 133 ASP A C 1
ATOM 995 O O . ASP A 1 133 ? -9.224 24.771 3.177 1.00 93.25 133 ASP A O 1
ATOM 999 N N . GLY A 1 134 ? -9.319 23.697 5.142 1.00 92.75 134 GLY A N 1
ATOM 1000 C CA . GLY A 1 134 ? -10.549 22.954 4.861 1.00 92.75 134 GLY A CA 1
ATOM 1001 C C . GLY A 1 134 ? -10.358 21.675 4.039 1.00 92.75 134 GLY A C 1
ATOM 1002 O O . GLY A 1 134 ? -11.322 20.938 3.870 1.00 92.75 134 GLY A O 1
ATOM 1003 N N . PHE A 1 135 ? -9.156 21.354 3.551 1.00 95.88 135 PHE A N 1
ATOM 1004 C CA . PHE A 1 135 ? -8.893 20.082 2.866 1.00 95.88 135 PHE A CA 1
ATOM 1005 C C . PHE A 1 135 ? -8.696 18.956 3.882 1.00 95.88 135 PHE A C 1
ATOM 1007 O O . PHE A 1 135 ? -7.733 18.976 4.650 1.00 95.88 135 PHE A O 1
ATOM 1014 N N . VAL A 1 136 ? -9.633 18.007 3.899 1.00 96.50 136 VAL A N 1
ATOM 1015 C CA . VAL A 1 136 ? -9.775 16.985 4.945 1.00 96.50 136 VAL A CA 1
ATOM 1016 C C . VAL A 1 136 ? -9.057 15.682 4.585 1.00 96.50 136 VAL A C 1
ATOM 1018 O O . VAL A 1 136 ? -9.244 15.139 3.499 1.00 96.50 136 VAL A O 1
ATOM 1021 N N . SER A 1 137 ? -8.306 15.139 5.541 1.00 97.56 137 SER A N 1
ATOM 1022 C CA . SER A 1 137 ? -7.730 13.795 5.498 1.00 97.56 137 SER A CA 1
ATOM 1023 C C . SER A 1 137 ? -8.101 13.039 6.776 1.00 97.56 137 SER A C 1
ATOM 1025 O O . SER A 1 137 ? -7.675 13.409 7.870 1.00 97.56 137 SER A O 1
ATOM 1027 N N . VAL A 1 138 ? -8.889 11.975 6.631 1.00 98.12 138 VAL A N 1
ATOM 1028 C CA . VAL A 1 138 ? -9.363 11.091 7.712 1.00 98.12 138 VAL A CA 1
ATOM 1029 C C . VAL A 1 138 ? -8.658 9.741 7.690 1.00 98.12 138 VAL A C 1
ATOM 1031 O O . VAL A 1 138 ? -8.200 9.285 6.633 1.00 98.12 138 VAL A O 1
ATOM 1034 N N . VAL A 1 139 ? -8.568 9.092 8.847 1.00 98.00 139 VAL A N 1
ATOM 1035 C CA . VAL A 1 139 ? -7.976 7.764 8.992 1.00 98.00 139 VAL A CA 1
ATOM 1036 C C . VAL A 1 139 ? -8.581 7.011 10.171 1.00 98.00 139 VAL A C 1
ATOM 1038 O O . VAL A 1 139 ? -8.758 7.585 11.241 1.00 98.00 139 VAL A O 1
ATOM 1041 N N . ALA A 1 140 ? -8.817 5.712 9.987 1.00 97.31 140 ALA A N 1
ATOM 1042 C CA . ALA A 1 140 ? -9.153 4.813 11.080 1.00 97.31 140 ALA A CA 1
ATOM 1043 C C . ALA A 1 140 ? -8.398 3.491 10.981 1.00 97.31 140 ALA A C 1
ATOM 1045 O O . ALA A 1 140 ? -8.115 2.993 9.882 1.00 97.31 140 ALA A O 1
ATOM 1046 N N . HIS A 1 141 ? -8.073 2.924 12.137 1.00 96.38 141 HIS A N 1
ATOM 1047 C CA . HIS A 1 141 ? -7.386 1.645 12.238 1.00 96.38 141 HIS A CA 1
ATOM 1048 C C . HIS A 1 141 ? -7.844 0.873 13.469 1.00 96.38 141 HIS A C 1
ATOM 1050 O O . HIS A 1 141 ? -8.013 1.448 14.545 1.00 96.38 141 HIS A O 1
ATOM 1056 N N . THR A 1 142 ? -7.991 -0.440 13.309 1.00 95.25 142 THR A N 1
ATOM 1057 C CA . THR A 1 142 ? -8.276 -1.353 14.416 1.00 95.25 142 THR A CA 1
ATOM 1058 C C . THR A 1 142 ? -7.011 -2.081 14.846 1.00 95.25 142 THR A C 1
ATOM 1060 O O . THR A 1 142 ? -6.285 -2.608 14.006 1.00 95.25 142 THR A O 1
ATOM 1063 N N . VAL A 1 143 ? -6.764 -2.152 16.152 1.00 91.75 143 VAL A N 1
ATOM 1064 C CA . VAL A 1 143 ? -5.662 -2.906 16.764 1.00 91.75 143 VAL A CA 1
ATOM 1065 C C . VAL A 1 143 ? -6.184 -3.747 17.927 1.00 91.75 143 VAL A C 1
ATOM 1067 O O . VAL A 1 143 ? -7.192 -3.407 18.542 1.00 91.75 143 VAL A O 1
ATOM 1070 N N . ARG A 1 144 ? -5.501 -4.850 18.236 1.00 90.31 144 ARG A N 1
ATOM 1071 C CA . ARG A 1 144 ? -5.760 -5.657 19.432 1.00 90.31 144 ARG A CA 1
ATOM 1072 C C . ARG A 1 144 ? -4.827 -5.219 20.563 1.00 90.31 144 ARG A C 1
ATOM 1074 O O . ARG A 1 144 ? -3.626 -5.107 20.335 1.00 90.31 144 ARG A O 1
ATOM 1081 N N . VAL A 1 145 ? -5.359 -4.999 21.762 1.00 92.00 145 VAL A N 1
ATOM 1082 C CA . VAL A 1 145 ? -4.575 -4.665 22.960 1.00 92.00 145 VAL A CA 1
ATOM 1083 C C . VAL A 1 145 ? -3.764 -5.879 23.400 1.00 92.00 145 VAL A C 1
ATOM 1085 O O . VAL A 1 145 ? -4.306 -6.979 23.520 1.00 92.00 145 VAL A O 1
ATOM 1088 N N . GLY A 1 146 ? -2.484 -5.667 23.692 1.00 84.00 146 GLY A N 1
ATOM 1089 C CA . GLY A 1 146 ? -1.567 -6.710 24.146 1.00 84.00 146 GLY A CA 1
ATOM 1090 C C . GLY A 1 146 ? -0.278 -6.735 23.324 1.00 84.00 146 GLY A C 1
ATOM 1091 O O . GLY A 1 146 ? -0.041 -5.830 22.518 1.00 84.00 146 GLY A O 1
ATOM 1092 N N . PRO A 1 147 ? 0.587 -7.743 23.531 1.00 74.62 147 PRO A N 1
ATOM 1093 C CA . PRO A 1 147 ? 1.787 -7.903 22.724 1.00 74.62 147 PRO A CA 1
ATOM 1094 C C . PRO A 1 147 ? 1.422 -8.029 21.242 1.00 74.62 147 PRO A C 1
ATOM 1096 O O . PRO A 1 147 ? 0.425 -8.659 20.882 1.00 74.62 147 PRO A O 1
ATOM 1099 N N . ALA A 1 148 ? 2.245 -7.425 20.379 1.00 67.94 148 ALA A N 1
ATOM 1100 C CA . ALA A 1 148 ? 2.070 -7.555 18.940 1.00 67.94 148 ALA A CA 1
ATOM 1101 C C . ALA A 1 148 ? 2.048 -9.049 18.574 1.00 67.94 148 ALA A C 1
ATOM 1103 O O . ALA A 1 148 ? 2.939 -9.786 19.017 1.00 67.94 148 ALA A O 1
ATOM 1104 N N . PRO A 1 149 ? 1.046 -9.504 17.803 1.00 65.25 149 PRO A N 1
ATOM 1105 C CA . PRO A 1 149 ? 0.926 -10.911 17.473 1.00 65.25 149 PRO A CA 1
ATOM 1106 C C . PRO A 1 149 ? 2.174 -11.367 16.708 1.00 65.25 149 PRO A C 1
ATOM 1108 O O . PRO A 1 149 ? 2.761 -10.623 15.920 1.00 65.25 149 PRO A O 1
ATOM 1111 N N . THR A 1 150 ? 2.628 -12.580 17.003 1.00 62.09 150 THR A N 1
ATOM 1112 C CA . THR A 1 150 ? 3.822 -13.173 16.392 1.00 62.09 150 THR A CA 1
ATOM 1113 C C . THR A 1 150 ? 3.411 -14.308 15.463 1.00 62.09 150 THR A C 1
ATOM 1115 O O . THR A 1 150 ? 2.289 -14.802 15.519 1.00 62.09 150 THR A O 1
ATOM 1118 N N . ALA A 1 151 ? 4.339 -14.793 14.634 1.00 55.31 151 ALA A N 1
ATOM 1119 C CA . ALA A 1 151 ? 4.086 -15.980 13.815 1.00 55.31 151 ALA A CA 1
ATOM 1120 C C . ALA A 1 151 ? 3.769 -17.239 14.657 1.00 55.31 151 ALA A C 1
ATOM 1122 O O . ALA A 1 151 ? 3.183 -18.189 14.141 1.00 55.31 151 ALA A O 1
ATOM 1123 N N . GLU A 1 152 ? 4.175 -17.251 15.929 1.00 53.44 152 GLU A N 1
ATOM 1124 C CA . GLU A 1 152 ? 3.918 -18.325 16.892 1.00 53.44 152 GLU A CA 1
ATOM 1125 C C . GLU A 1 152 ? 2.549 -18.157 17.576 1.00 53.44 152 GLU A C 1
ATOM 1127 O O . GLU A 1 152 ? 1.846 -19.144 17.802 1.00 53.44 152 GLU A O 1
ATOM 1132 N N . GLU A 1 153 ? 2.127 -16.910 17.813 1.00 64.56 153 GLU A N 1
ATOM 1133 C CA . GLU A 1 153 ? 0.847 -16.544 18.434 1.00 64.56 153 GLU A CA 1
ATOM 1134 C C . GLU A 1 153 ? 0.055 -15.537 17.577 1.00 64.56 153 GLU A C 1
ATOM 1136 O O . GLU A 1 153 ? -0.095 -14.366 17.945 1.00 64.56 153 GLU A O 1
ATOM 1141 N N . PRO A 1 154 ? -0.472 -15.969 16.417 1.00 72.81 154 PRO A N 1
ATOM 1142 C CA . PRO A 1 154 ? -1.344 -15.131 15.613 1.00 72.81 154 PRO A CA 1
ATOM 1143 C C . PRO A 1 154 ? -2.723 -14.993 16.273 1.00 72.81 154 PRO A C 1
ATOM 1145 O O . PRO A 1 154 ? -3.177 -15.868 17.013 1.00 72.81 154 PRO A O 1
ATOM 1148 N N . ILE A 1 155 ? -3.428 -13.910 15.964 1.00 73.12 155 ILE A N 1
ATOM 1149 C CA . ILE A 1 155 ? -4.853 -13.731 16.246 1.00 73.12 155 ILE A CA 1
ATOM 1150 C C . ILE A 1 155 ? -5.620 -14.826 15.502 1.00 73.12 155 ILE A C 1
ATOM 1152 O O . ILE A 1 155 ? -5.429 -15.002 14.302 1.00 73.12 155 ILE A O 1
ATOM 1156 N N . LYS A 1 156 ? -6.486 -15.564 16.199 1.00 79.56 156 LYS A N 1
ATOM 1157 C CA . LYS A 1 156 ? -7.242 -16.677 15.613 1.00 79.56 156 LYS A CA 1
ATOM 1158 C C . LYS A 1 156 ? -8.752 -16.496 15.679 1.00 79.56 156 LYS A C 1
ATOM 1160 O O . LYS A 1 156 ? -9.254 -15.594 16.349 1.00 79.56 156 LYS A O 1
ATOM 1165 N N . GLY A 1 157 ? -9.461 -17.371 14.970 1.00 84.19 157 GLY A N 1
ATOM 1166 C CA . GLY A 1 157 ? -10.913 -17.510 15.064 1.00 84.19 157 GLY A CA 1
ATOM 1167 C C . GLY A 1 157 ? -11.697 -16.339 14.451 1.00 84.19 157 GLY A C 1
ATOM 1168 O O . GLY A 1 157 ? -11.215 -15.696 13.520 1.00 84.19 157 GLY A O 1
ATOM 1169 N N . PRO A 1 158 ? -12.902 -16.032 14.961 1.00 85.44 158 PRO A N 1
ATOM 1170 C CA . PRO A 1 158 ? -13.779 -15.013 14.377 1.00 85.44 158 PRO A CA 1
ATOM 1171 C C . PRO A 1 158 ? -13.154 -13.612 14.300 1.00 85.44 158 PRO A C 1
ATOM 1173 O O . PRO A 1 158 ? -13.420 -12.866 13.362 1.00 85.44 158 PRO A O 1
ATOM 1176 N N . VAL A 1 159 ? -12.259 -13.265 15.235 1.00 86.12 159 VAL A N 1
ATOM 1177 C CA . VAL A 1 159 ? -11.531 -11.985 15.192 1.00 86.12 159 VAL A CA 1
ATOM 1178 C C . VAL A 1 159 ? -10.661 -11.906 13.944 1.00 86.12 159 VAL A C 1
ATOM 1180 O O . VAL A 1 159 ? -10.610 -10.866 13.290 1.00 86.12 159 VAL A O 1
ATOM 1183 N N . ALA A 1 160 ? -10.013 -13.015 13.588 1.00 82.31 160 ALA A N 1
ATOM 1184 C CA . ALA A 1 160 ? -9.181 -13.096 12.404 1.00 82.31 160 ALA A CA 1
ATOM 1185 C C . ALA A 1 160 ? -9.981 -12.895 11.114 1.00 82.31 160 ALA A C 1
ATOM 1187 O O . ALA A 1 160 ? -9.549 -12.170 10.216 1.00 82.31 160 ALA A O 1
ATOM 1188 N N . ASP A 1 161 ? -11.167 -13.496 11.055 1.00 83.06 161 ASP A N 1
ATOM 1189 C CA . ASP A 1 161 ? -12.064 -13.412 9.907 1.00 83.06 161 ASP A CA 1
ATOM 1190 C C . ASP A 1 161 ? -12.544 -11.991 9.647 1.00 83.06 161 ASP A C 1
ATOM 1192 O O . ASP A 1 161 ? -12.379 -11.482 8.537 1.00 83.06 161 ASP A O 1
ATOM 1196 N N . VAL A 1 162 ? -13.081 -11.327 10.673 1.00 89.75 162 VAL A N 1
ATOM 1197 C CA . VAL A 1 162 ? -13.583 -9.953 10.540 1.00 89.75 162 VAL A CA 1
ATOM 1198 C C . VAL A 1 162 ? -12.439 -8.998 10.195 1.00 89.75 162 VAL A C 1
ATOM 1200 O O . VAL A 1 162 ? -12.603 -8.120 9.346 1.00 89.75 162 VAL A O 1
ATOM 1203 N N . PHE A 1 163 ? -11.253 -9.201 10.779 1.00 87.44 163 PHE A N 1
ATOM 1204 C CA . PHE A 1 163 ? -10.091 -8.356 10.511 1.00 87.44 163 PHE A CA 1
ATOM 1205 C C . PHE A 1 163 ? -9.599 -8.487 9.069 1.00 87.44 163 PHE A C 1
ATOM 1207 O O . PHE A 1 163 ? -9.420 -7.477 8.388 1.00 87.44 163 PHE A O 1
ATOM 1214 N N . LEU A 1 164 ? -9.429 -9.716 8.571 1.00 82.25 164 LEU A N 1
ATOM 1215 C CA . LEU A 1 164 ? -9.017 -9.965 7.187 1.00 82.25 164 LEU A CA 1
ATOM 1216 C C . LEU A 1 164 ? -10.082 -9.528 6.179 1.00 82.25 164 LEU A C 1
ATOM 1218 O O . LEU A 1 164 ? -9.725 -9.020 5.113 1.00 82.25 164 LEU A O 1
ATOM 1222 N N . ALA A 1 165 ? -11.364 -9.686 6.506 1.00 87.44 165 ALA A N 1
ATOM 1223 C CA . ALA A 1 165 ? -12.459 -9.237 5.658 1.00 87.44 165 ALA A CA 1
ATOM 1224 C C . ALA A 1 165 ? -12.462 -7.713 5.511 1.00 87.44 165 ALA A C 1
ATOM 1226 O O . ALA A 1 165 ? -12.437 -7.218 4.385 1.00 87.44 165 ALA A O 1
ATOM 1227 N N . ALA A 1 166 ? -12.398 -6.971 6.623 1.00 89.69 166 ALA A N 1
ATOM 1228 C CA . ALA A 1 166 ? -12.331 -5.510 6.611 1.00 89.69 166 ALA A CA 1
ATOM 1229 C C . ALA A 1 166 ? -11.072 -5.005 5.884 1.00 89.69 166 ALA A C 1
ATOM 1231 O O . ALA A 1 166 ? -11.140 -4.066 5.086 1.00 89.69 166 ALA A O 1
ATOM 1232 N N . LEU A 1 167 ? -9.925 -5.665 6.095 1.00 85.19 167 LEU A N 1
ATOM 1233 C CA . LEU A 1 167 ? -8.676 -5.338 5.405 1.00 85.19 167 LEU A CA 1
ATOM 1234 C C . LEU A 1 167 ? -8.813 -5.512 3.891 1.00 85.19 167 LEU A C 1
ATOM 1236 O O . LEU A 1 167 ? -8.537 -4.589 3.124 1.00 85.19 167 LEU A O 1
ATOM 1240 N N . THR A 1 168 ? -9.293 -6.683 3.470 1.00 80.75 168 THR A N 1
ATOM 1241 C CA . THR A 1 168 ? -9.488 -7.032 2.059 1.00 80.75 168 THR A CA 1
ATOM 1242 C C . THR A 1 168 ? -10.486 -6.082 1.409 1.00 80.75 168 THR A C 1
ATOM 1244 O O . THR A 1 168 ? -10.213 -5.548 0.336 1.00 80.75 168 THR A O 1
ATOM 1247 N N . ALA A 1 169 ? -11.611 -5.814 2.073 1.00 90.69 169 ALA A N 1
ATOM 1248 C CA . ALA A 1 169 ? -12.623 -4.872 1.617 1.00 90.69 169 ALA A CA 1
ATOM 1249 C C . ALA A 1 169 ? -12.037 -3.465 1.425 1.00 90.69 169 ALA A C 1
ATOM 1251 O O . ALA A 1 169 ? -12.254 -2.864 0.374 1.00 90.69 169 ALA A O 1
ATOM 1252 N N . SER A 1 170 ? -11.210 -2.973 2.355 1.00 88.19 170 SER A N 1
ATOM 1253 C CA . SER A 1 170 ? -10.551 -1.669 2.203 1.00 88.19 170 SER A CA 1
ATOM 1254 C C . SER A 1 170 ? -9.645 -1.605 0.965 1.00 88.19 170 SER A C 1
ATOM 1256 O O . SER A 1 170 ? -9.692 -0.634 0.211 1.00 88.19 170 SER A O 1
ATOM 1258 N N . GLU A 1 171 ? -8.865 -2.654 0.683 1.00 83.94 171 GLU A N 1
ATOM 1259 C CA . GLU A 1 171 ? -7.980 -2.692 -0.487 1.00 83.94 171 GLU A CA 1
ATOM 1260 C C . GLU A 1 171 ? -8.754 -2.808 -1.800 1.00 83.94 171 GLU A C 1
ATOM 1262 O O . GLU A 1 171 ? -8.399 -2.171 -2.796 1.00 83.94 171 GLU A O 1
ATOM 1267 N N . VAL A 1 172 ? -9.814 -3.615 -1.808 1.00 85.06 172 VAL A N 1
ATOM 1268 C CA . VAL A 1 172 ? -10.703 -3.769 -2.961 1.00 85.06 172 VAL A CA 1
ATOM 1269 C C . VAL A 1 172 ? -11.414 -2.451 -3.257 1.00 85.06 172 VAL A C 1
ATOM 1271 O O . VAL A 1 172 ? -11.418 -2.022 -4.411 1.00 85.06 172 VAL A O 1
ATOM 1274 N N . ALA A 1 173 ? -11.940 -1.770 -2.237 1.00 92.69 173 ALA A N 1
ATOM 1275 C CA . ALA A 1 173 ? -12.577 -0.467 -2.390 1.00 92.69 173 ALA A CA 1
ATOM 1276 C C . ALA A 1 173 ? -11.601 0.564 -2.977 1.00 92.69 173 ALA A C 1
ATOM 1278 O O . ALA A 1 173 ? -11.911 1.179 -3.993 1.00 92.69 173 ALA A O 1
ATOM 1279 N N . ILE A 1 174 ? -10.383 0.677 -2.433 1.00 88.44 174 ILE A N 1
ATOM 1280 C CA . ILE A 1 174 ? -9.353 1.602 -2.943 1.00 88.44 174 ILE A CA 1
ATOM 1281 C C . ILE A 1 174 ? -9.007 1.329 -4.416 1.00 88.44 174 ILE A C 1
ATOM 1283 O O . ILE A 1 174 ? -8.769 2.267 -5.172 1.00 88.44 174 ILE A O 1
ATOM 1287 N N . LYS A 1 175 ? -8.981 0.062 -4.849 1.00 85.56 175 LYS A N 1
ATOM 1288 C CA . LYS A 1 175 ? -8.708 -0.301 -6.254 1.00 85.56 175 LYS A CA 1
ATOM 1289 C C . LYS A 1 175 ? -9.890 -0.033 -7.187 1.00 85.56 175 LYS A C 1
ATOM 1291 O O . LYS A 1 175 ? -9.683 0.216 -8.376 1.00 85.56 175 LYS A O 1
ATOM 1296 N N . LEU A 1 176 ? -11.116 -0.146 -6.678 1.00 90.88 176 LEU A N 1
ATOM 1297 C CA . LEU A 1 176 ? -12.337 0.039 -7.460 1.00 90.88 176 LEU A CA 1
ATOM 1298 C C . LEU A 1 176 ? -12.768 1.499 -7.562 1.00 90.88 176 LEU A C 1
ATOM 1300 O O . LEU A 1 176 ? -13.370 1.858 -8.573 1.00 90.88 176 LEU A O 1
ATOM 1304 N N . ILE A 1 177 ? -12.450 2.331 -6.572 1.00 94.50 177 ILE A N 1
ATOM 1305 C CA . ILE A 1 177 ? -12.699 3.772 -6.623 1.00 94.50 177 ILE A CA 1
ATOM 1306 C C . ILE A 1 177 ? -11.616 4.401 -7.499 1.00 94.50 177 ILE A C 1
ATOM 1308 O O . ILE A 1 177 ? -10.589 4.865 -7.019 1.00 94.50 177 ILE A O 1
ATOM 1312 N N . LYS A 1 178 ? -11.836 4.350 -8.814 1.00 91.44 178 LYS A N 1
ATOM 1313 C CA . LYS A 1 178 ? -10.986 4.934 -9.857 1.00 91.44 178 LYS A CA 1
ATOM 1314 C C . LYS A 1 178 ? -11.862 5.577 -10.937 1.00 91.44 178 LYS A C 1
ATOM 1316 O O . LYS A 1 178 ? -12.995 5.120 -11.120 1.00 91.44 178 LYS A O 1
ATOM 1321 N N . PRO A 1 179 ? -11.365 6.585 -11.677 1.00 93.56 179 PRO A N 1
ATOM 1322 C CA . PRO A 1 179 ? -12.156 7.247 -12.708 1.00 93.56 179 PRO A CA 1
ATOM 1323 C C . PRO A 1 179 ? -12.790 6.260 -13.702 1.00 93.56 179 PRO A C 1
ATOM 1325 O O . PRO A 1 179 ? -12.124 5.341 -14.182 1.00 93.56 179 PRO A O 1
ATOM 1328 N N . GLY A 1 180 ? -14.082 6.435 -13.991 1.00 92.19 180 GLY A N 1
ATOM 1329 C CA . GLY A 1 180 ? -14.856 5.577 -14.906 1.00 92.19 180 GLY A CA 1
ATOM 1330 C C . GLY A 1 180 ? -15.494 4.322 -14.283 1.00 92.19 180 GLY A C 1
ATOM 1331 O O . GLY A 1 180 ? -16.277 3.630 -14.951 1.00 92.19 180 GLY A O 1
ATOM 1332 N N . ASN A 1 181 ? -15.205 4.024 -13.014 1.00 93.81 181 ASN A N 1
ATOM 1333 C CA . ASN A 1 181 ? -15.983 3.071 -12.218 1.00 93.81 181 ASN A CA 1
ATOM 1334 C C . ASN A 1 181 ? -17.144 3.774 -11.496 1.00 93.81 181 ASN A C 1
ATOM 1336 O O . ASN A 1 181 ? -17.153 4.999 -11.381 1.00 93.81 181 ASN A O 1
ATOM 1340 N N . SER A 1 182 ? -18.119 3.001 -11.012 1.00 96.00 182 SER A N 1
ATOM 1341 C CA . SER A 1 182 ? -19.256 3.507 -10.237 1.00 96.00 182 SER A CA 1
ATOM 1342 C C . SER A 1 182 ? -19.261 3.035 -8.786 1.00 96.00 182 SER A C 1
ATOM 1344 O O . SER A 1 182 ? -18.672 2.006 -8.441 1.00 96.00 182 SER A O 1
ATOM 1346 N N . ASN A 1 183 ? -19.983 3.768 -7.939 1.00 96.12 183 ASN A N 1
ATOM 1347 C CA . ASN A 1 183 ? -20.215 3.403 -6.541 1.00 96.12 183 ASN A CA 1
ATOM 1348 C C . ASN A 1 183 ? -20.870 2.020 -6.384 1.00 96.12 183 ASN A C 1
ATOM 1350 O O . ASN A 1 183 ? -20.405 1.233 -5.564 1.00 96.12 183 ASN A O 1
ATOM 1354 N N . LYS A 1 184 ? -21.843 1.663 -7.234 1.00 95.12 184 LYS A N 1
ATOM 1355 C CA . LYS A 1 184 ? -22.464 0.324 -7.251 1.00 95.12 184 LYS A CA 1
ATOM 1356 C C . LYS A 1 184 ? -21.453 -0.814 -7.356 1.00 95.12 184 LYS A C 1
ATOM 1358 O O . LYS A 1 184 ? -21.552 -1.795 -6.627 1.00 95.12 184 LYS A O 1
ATOM 1363 N N . GLN A 1 185 ? -20.440 -0.674 -8.215 1.00 92.81 185 GLN A N 1
ATOM 1364 C CA . GLN A 1 185 ? -19.411 -1.708 -8.372 1.00 92.81 185 GLN A CA 1
ATOM 1365 C C . GLN A 1 185 ? -18.622 -1.931 -7.076 1.00 92.81 185 GLN A C 1
ATOM 1367 O O . GLN A 1 185 ? -18.214 -3.058 -6.791 1.00 92.81 185 GLN A O 1
ATOM 1372 N N . VAL A 1 186 ? -18.405 -0.863 -6.301 1.00 94.75 186 VAL A N 1
ATOM 1373 C CA . VAL A 1 186 ? -17.747 -0.932 -4.994 1.00 94.75 186 VAL A CA 1
ATOM 1374 C C . VAL A 1 186 ? -18.660 -1.644 -4.000 1.00 94.75 186 VAL A C 1
ATOM 1376 O O . VAL A 1 186 ? -18.227 -2.633 -3.416 1.00 94.75 186 VAL A O 1
ATOM 1379 N N . THR A 1 187 ? -19.920 -1.221 -3.869 1.00 95.69 187 THR A N 1
ATOM 1380 C CA . THR A 1 187 ? -20.913 -1.833 -2.966 1.00 95.69 187 THR A CA 1
ATOM 1381 C C . THR A 1 187 ? -21.084 -3.333 -3.225 1.00 95.69 187 THR A C 1
ATOM 1383 O O . THR A 1 187 ? -20.979 -4.142 -2.303 1.00 95.69 187 THR A O 1
ATOM 1386 N N . GLU A 1 188 ? -21.236 -3.743 -4.486 1.00 94.12 188 GLU A N 1
ATOM 1387 C CA . GLU A 1 188 ? -21.317 -5.159 -4.865 1.00 94.12 188 GLU A CA 1
ATOM 1388 C C . GLU A 1 188 ? -20.046 -5.940 -4.494 1.00 94.12 188 GLU A C 1
ATOM 1390 O O . GLU A 1 188 ? -20.104 -7.116 -4.128 1.00 94.12 188 GLU A O 1
ATOM 1395 N N . ALA A 1 189 ? -18.874 -5.310 -4.599 1.00 90.19 189 ALA A N 1
ATOM 1396 C CA . ALA A 1 189 ? -17.624 -5.937 -4.194 1.00 90.19 189 ALA A CA 1
ATOM 1397 C C . ALA A 1 189 ? -17.530 -6.092 -2.673 1.00 90.19 189 ALA A C 1
ATOM 1399 O O . ALA A 1 189 ? -17.043 -7.125 -2.217 1.00 90.19 189 ALA A O 1
ATOM 1400 N N . MET A 1 190 ? -18.028 -5.124 -1.897 1.00 95.12 190 MET A N 1
ATOM 1401 C CA . MET A 1 190 ? -18.086 -5.225 -0.435 1.00 95.12 190 MET A CA 1
ATOM 1402 C C . MET A 1 190 ? -18.985 -6.384 -0.003 1.00 95.12 190 MET A C 1
ATOM 1404 O O . MET A 1 190 ? -18.575 -7.178 0.842 1.00 95.12 190 MET A O 1
ATOM 1408 N N . ALA A 1 191 ? -20.144 -6.553 -0.649 1.00 93.19 191 ALA A N 1
ATOM 1409 C CA . ALA A 1 191 ? -21.043 -7.683 -0.405 1.00 93.19 191 ALA A CA 1
ATOM 1410 C C . ALA A 1 191 ? -20.363 -9.036 -0.680 1.00 93.19 191 ALA A C 1
ATOM 1412 O O . ALA A 1 191 ? -20.432 -9.944 0.147 1.00 93.19 191 ALA A O 1
ATOM 1413 N N . ARG A 1 192 ? -19.625 -9.153 -1.794 1.00 87.81 192 ARG A N 1
ATOM 1414 C CA . ARG A 1 192 ? -18.862 -10.372 -2.112 1.00 87.81 192 ARG A CA 1
ATOM 1415 C C . ARG A 1 192 ? -17.749 -10.656 -1.107 1.00 87.81 192 ARG A C 1
ATOM 1417 O O . ARG A 1 192 ? -17.505 -11.820 -0.808 1.00 87.81 192 ARG A O 1
ATOM 1424 N N . VAL A 1 193 ? -17.067 -9.628 -0.595 1.00 86.00 193 VAL A N 1
ATOM 1425 C CA . VAL A 1 193 ? -16.050 -9.803 0.458 1.00 86.00 193 VAL A CA 1
ATOM 1426 C C . VAL A 1 193 ? -16.704 -10.231 1.775 1.00 86.00 193 VAL A C 1
ATOM 1428 O O . VAL A 1 193 ? -16.196 -11.129 2.435 1.00 86.00 193 VAL A O 1
ATOM 1431 N N . ALA A 1 194 ? -17.843 -9.650 2.146 1.00 90.06 194 ALA A N 1
ATOM 1432 C CA . ALA A 1 194 ? -18.586 -10.050 3.340 1.00 90.06 194 ALA A CA 1
ATOM 1433 C C . ALA A 1 194 ? -19.004 -11.536 3.273 1.00 90.06 194 ALA A C 1
ATOM 1435 O O . ALA A 1 194 ? -18.664 -12.318 4.164 1.00 90.06 194 ALA A O 1
ATOM 1436 N N . GLU A 1 195 ? -19.608 -11.958 2.156 1.00 89.44 195 GLU A N 1
ATOM 1437 C CA . GLU A 1 195 ? -19.990 -13.356 1.897 1.00 89.44 195 GLU A CA 1
ATOM 1438 C C . GLU A 1 195 ? -18.781 -14.304 1.939 1.00 89.44 195 GLU A C 1
ATOM 1440 O O . GLU A 1 195 ? -18.811 -15.351 2.582 1.00 89.44 195 GLU A O 1
ATOM 1445 N N . ALA A 1 196 ? -17.685 -13.908 1.291 1.00 77.81 196 ALA A N 1
ATOM 1446 C CA . ALA A 1 196 ? -16.438 -14.661 1.210 1.00 77.81 196 ALA A CA 1
ATOM 1447 C C . ALA A 1 196 ? -15.851 -15.048 2.577 1.00 77.81 196 ALA A C 1
ATOM 1449 O O . ALA A 1 196 ? -15.246 -16.118 2.711 1.00 77.81 196 ALA A O 1
ATOM 1450 N N . PHE A 1 197 ? -15.985 -14.167 3.564 1.00 81.88 197 PHE A N 1
ATOM 1451 C CA . PHE A 1 197 ? -15.439 -14.364 4.903 1.00 81.88 197 PHE A CA 1
ATOM 1452 C C . PHE A 1 197 ? -16.487 -14.833 5.920 1.00 81.88 197 PHE A C 1
ATOM 1454 O O . PHE A 1 197 ? -16.105 -15.204 7.029 1.00 81.88 197 PHE A O 1
ATOM 1461 N N . GLY A 1 198 ? -17.768 -14.889 5.538 1.00 89.81 198 GLY A N 1
ATOM 1462 C CA . GLY A 1 198 ? -18.867 -15.250 6.436 1.00 89.81 198 GLY A CA 1
ATOM 1463 C C . GLY A 1 198 ? -19.125 -14.184 7.501 1.00 89.81 198 GLY A C 1
ATOM 1464 O O . GLY A 1 198 ? -19.392 -14.515 8.651 1.00 89.81 198 GLY A O 1
ATOM 1465 N N . VAL A 1 199 ? -18.987 -12.911 7.132 1.00 95.06 199 VAL A N 1
ATOM 1466 C CA . VAL A 1 199 ? -19.138 -11.748 8.020 1.00 95.06 199 VAL A CA 1
ATOM 1467 C C . VAL A 1 199 ? -20.133 -10.763 7.415 1.00 95.06 199 VAL A C 1
ATOM 1469 O O . VAL A 1 199 ? -20.489 -10.877 6.243 1.00 95.06 199 VAL A O 1
ATOM 1472 N N . ASN A 1 200 ? -20.568 -9.770 8.186 1.00 96.38 200 ASN A N 1
ATOM 1473 C CA . ASN A 1 200 ? -21.549 -8.790 7.735 1.00 96.38 200 ASN A CA 1
ATOM 1474 C C . ASN A 1 200 ? -20.935 -7.395 7.625 1.00 96.38 200 ASN A C 1
ATOM 1476 O O . ASN A 1 200 ? -20.307 -6.893 8.556 1.00 96.38 200 ASN A O 1
ATOM 1480 N N . ALA A 1 201 ? -21.144 -6.745 6.481 1.00 95.75 201 ALA A N 1
ATOM 1481 C CA . ALA A 1 201 ? -20.857 -5.326 6.334 1.00 95.75 201 ALA A CA 1
ATOM 1482 C C . ALA A 1 201 ? -21.802 -4.505 7.227 1.00 95.75 201 ALA A C 1
ATOM 1484 O O . ALA A 1 201 ? -23.000 -4.807 7.320 1.00 95.75 201 ALA A O 1
ATOM 1485 N N . MET A 1 202 ? -21.267 -3.464 7.864 1.00 95.62 202 MET A N 1
ATOM 1486 C CA . MET A 1 202 ? -22.047 -2.582 8.726 1.00 95.62 202 MET A CA 1
ATOM 1487 C C . MET A 1 202 ? -23.067 -1.772 7.918 1.00 95.62 202 MET A C 1
ATOM 1489 O O . MET A 1 202 ? -22.724 -1.052 6.978 1.00 95.62 202 MET A O 1
ATOM 1493 N N . GLN A 1 203 ? -24.339 -1.894 8.299 1.00 93.69 203 GLN A N 1
ATOM 1494 C CA . GLN A 1 203 ? -25.426 -1.057 7.803 1.00 93.69 203 GLN A CA 1
ATOM 1495 C C . GLN A 1 203 ? -25.200 0.393 8.247 1.00 93.69 203 GLN A C 1
ATOM 1497 O O . GLN A 1 203 ? -24.801 0.647 9.383 1.00 93.69 203 GLN A O 1
ATOM 1502 N N . GLY A 1 204 ? -25.465 1.343 7.350 1.00 89.94 204 GLY A N 1
ATOM 1503 C CA . GLY A 1 204 ? -25.307 2.771 7.628 1.00 89.94 204 GLY A CA 1
ATOM 1504 C C . GLY A 1 204 ? -23.906 3.332 7.375 1.00 89.94 204 GLY A C 1
ATOM 1505 O O . GLY A 1 204 ? -23.748 4.549 7.394 1.00 89.94 204 GLY A O 1
ATOM 1506 N N . THR A 1 205 ? -22.895 2.499 7.096 1.00 94.06 205 THR A N 1
ATOM 1507 C CA . THR A 1 205 ? -21.552 2.989 6.749 1.00 94.06 205 THR A CA 1
ATOM 1508 C C . THR A 1 205 ? -21.524 3.546 5.325 1.00 94.06 205 THR A C 1
ATOM 1510 O O . THR A 1 205 ? -21.837 2.844 4.356 1.00 94.06 205 THR A O 1
ATOM 1513 N N . LEU A 1 206 ? -21.117 4.810 5.208 1.00 95.00 206 LEU A N 1
ATOM 1514 C CA . LEU A 1 206 ? -21.039 5.561 3.959 1.00 95.00 206 LEU A CA 1
ATOM 1515 C C . LEU A 1 206 ? -19.605 6.032 3.702 1.00 95.00 206 LEU A C 1
ATOM 1517 O O . LEU A 1 206 ? -18.927 6.528 4.597 1.00 95.00 206 LEU A O 1
ATOM 1521 N N . MET A 1 207 ? -19.161 5.913 2.455 1.00 97.00 207 MET A N 1
ATOM 1522 C CA . MET A 1 207 ? -17.917 6.503 1.966 1.00 97.00 207 MET A CA 1
ATOM 1523 C C . MET A 1 207 ? -18.266 7.769 1.191 1.00 97.00 207 MET A C 1
ATOM 1525 O O . MET A 1 207 ? -19.054 7.716 0.241 1.00 97.00 207 MET A O 1
ATOM 1529 N N . HIS A 1 208 ? -17.682 8.900 1.570 1.00 96.19 208 HIS A N 1
ATOM 1530 C CA . HIS A 1 208 ? -18.062 10.199 1.025 1.00 96.19 208 HIS A CA 1
ATOM 1531 C C . HIS A 1 208 ? -16.988 10.760 0.104 1.00 96.19 208 HIS A C 1
ATOM 1533 O O . HIS A 1 208 ? -15.787 10.660 0.372 1.00 96.19 208 HIS A O 1
ATOM 1539 N N . GLN A 1 209 ? -17.422 11.423 -0.966 1.00 96.81 209 GLN A N 1
ATOM 1540 C CA . GLN A 1 209 ? -16.576 12.402 -1.629 1.00 96.81 209 GLN A CA 1
ATOM 1541 C C . GLN A 1 209 ? -16.255 13.528 -0.644 1.00 96.81 209 GLN A C 1
ATOM 1543 O O . GLN A 1 209 ? -17.152 14.069 -0.005 1.00 96.81 209 GLN A O 1
ATOM 1548 N N . MET A 1 210 ? -14.992 13.928 -0.566 1.00 94.62 210 MET A N 1
ATOM 1549 C CA . MET A 1 210 ? -14.561 15.064 0.244 1.00 94.62 210 MET A CA 1
ATOM 1550 C C . MET A 1 210 ? -14.203 16.249 -0.650 1.00 94.62 210 MET A C 1
ATOM 1552 O O . MET A 1 210 ? -13.610 16.088 -1.719 1.00 94.62 210 MET A O 1
ATOM 1556 N N . LYS A 1 211 ? -14.543 17.455 -0.196 1.00 93.00 211 LYS A N 1
ATOM 1557 C CA . LYS A 1 211 ? -14.156 18.731 -0.816 1.00 93.00 211 LYS A CA 1
ATOM 1558 C C . LYS A 1 211 ? -13.631 19.674 0.265 1.00 93.00 211 LYS A C 1
ATOM 1560 O O . LYS A 1 211 ? -13.647 19.350 1.453 1.00 93.00 211 LYS A O 1
ATOM 1565 N N . ARG A 1 212 ? -13.158 20.855 -0.130 1.00 93.81 212 ARG A N 1
ATOM 1566 C CA . ARG A 1 212 ? -12.752 21.888 0.828 1.00 93.81 212 ARG A CA 1
ATOM 1567 C C . ARG A 1 212 ? -13.931 22.226 1.753 1.00 93.81 212 ARG A C 1
ATOM 1569 O O . ARG A 1 212 ? -15.015 22.523 1.266 1.00 93.81 212 ARG A O 1
ATOM 1576 N N . TYR A 1 213 ? -13.716 22.132 3.064 1.00 92.44 213 TYR A N 1
ATOM 1577 C CA . TYR A 1 213 ? -14.702 22.340 4.134 1.00 92.44 213 TYR A CA 1
ATOM 1578 C C . TYR A 1 213 ? -15.909 21.388 4.132 1.00 92.44 213 TYR A C 1
ATOM 1580 O O . TYR A 1 213 ? -16.825 21.572 4.932 1.00 92.44 213 TYR A O 1
ATOM 1588 N N . ILE A 1 214 ? -15.904 20.348 3.291 1.00 92.38 214 ILE A N 1
ATOM 1589 C CA . ILE A 1 214 ? -16.998 19.382 3.165 1.00 92.38 214 ILE A CA 1
ATOM 1590 C C . ILE A 1 214 ? -16.429 17.974 3.341 1.00 92.38 214 ILE A C 1
ATOM 1592 O O . ILE A 1 214 ? -15.785 17.432 2.441 1.00 92.38 214 ILE A O 1
ATOM 1596 N N . ILE A 1 215 ? -16.689 17.383 4.508 1.00 93.00 215 ILE A N 1
ATOM 1597 C CA . ILE A 1 215 ? -16.324 15.992 4.820 1.00 93.00 215 ILE A CA 1
ATOM 1598 C C . ILE A 1 215 ? -17.339 14.975 4.264 1.00 93.00 215 ILE A C 1
ATOM 1600 O O . ILE A 1 215 ? -16.942 13.892 3.851 1.00 93.00 215 ILE A O 1
ATOM 1604 N N . ASP A 1 216 ? -18.614 15.372 4.158 1.00 91.81 216 ASP A N 1
ATOM 1605 C CA . ASP A 1 216 ? -19.716 14.534 3.663 1.00 91.81 216 ASP A CA 1
ATOM 1606 C C . ASP A 1 216 ? -20.253 15.120 2.353 1.00 91.81 216 ASP A C 1
ATOM 1608 O O . ASP A 1 216 ? -21.204 15.903 2.343 1.00 91.81 216 ASP A O 1
ATOM 1612 N N . GLY A 1 217 ? -19.585 14.833 1.238 1.00 91.88 217 GLY A N 1
ATOM 1613 C CA . GLY A 1 217 ? -20.025 15.272 -0.084 1.00 91.88 217 GLY A CA 1
ATOM 1614 C C . GLY A 1 217 ? -21.167 14.428 -0.650 1.00 91.88 217 GLY A C 1
ATOM 1615 O O . GLY A 1 217 ? -21.467 13.335 -0.171 1.00 91.88 217 GLY A O 1
ATOM 1616 N N . ASN A 1 218 ? -21.770 14.940 -1.726 1.00 91.62 218 ASN A N 1
ATOM 1617 C CA . ASN A 1 218 ? -22.981 14.376 -2.335 1.00 91.62 218 ASN A CA 1
ATOM 1618 C C . ASN A 1 218 ? -22.747 13.054 -3.080 1.00 91.62 218 ASN A C 1
ATOM 1620 O O . ASN A 1 218 ? -23.672 12.260 -3.215 1.00 91.62 218 ASN A O 1
ATOM 1624 N N . LYS A 1 219 ? -21.534 12.813 -3.599 1.00 95.81 219 LYS A N 1
ATOM 1625 C CA . LYS A 1 219 ? -21.191 11.521 -4.205 1.00 95.81 219 LYS A CA 1
ATOM 1626 C C . LYS A 1 219 ? -20.861 10.538 -3.086 1.00 95.81 219 LYS A C 1
ATOM 1628 O O . LYS A 1 219 ? -19.855 10.702 -2.394 1.00 95.81 219 LYS A O 1
ATOM 1633 N N . VAL A 1 220 ? -21.716 9.533 -2.921 1.00 96.44 220 VAL A N 1
ATOM 1634 C CA . VAL A 1 220 ? -21.664 8.592 -1.798 1.00 96.44 220 VAL A CA 1
ATOM 1635 C C . VAL A 1 220 ? -21.574 7.155 -2.300 1.00 96.44 220 VAL A C 1
ATOM 1637 O O . VAL A 1 220 ? -22.201 6.777 -3.292 1.00 96.44 220 VAL A O 1
ATOM 1640 N N . ILE A 1 221 ? -20.802 6.339 -1.591 1.00 97.06 221 ILE A N 1
ATOM 1641 C CA . ILE A 1 221 ? -20.757 4.887 -1.755 1.00 97.06 221 ILE A CA 1
ATOM 1642 C C . ILE A 1 221 ? -21.318 4.280 -0.476 1.00 97.06 221 ILE A C 1
ATOM 1644 O O . ILE A 1 221 ? -20.815 4.551 0.613 1.00 97.06 221 ILE A O 1
ATOM 1648 N N . ILE A 1 222 ? -22.354 3.459 -0.600 1.00 95.69 222 ILE A N 1
ATOM 1649 C CA . ILE A 1 222 ? -22.911 2.732 0.539 1.00 95.69 222 ILE A CA 1
ATOM 1650 C C . ILE A 1 222 ? -22.164 1.407 0.715 1.00 95.69 222 ILE A C 1
ATOM 1652 O O . ILE A 1 222 ? -21.914 0.702 -0.265 1.00 95.69 222 ILE A O 1
ATOM 1656 N N . LEU A 1 223 ? -21.779 1.061 1.946 1.00 95.25 223 LEU A N 1
ATOM 1657 C CA . LEU A 1 223 ? -21.046 -0.183 2.208 1.00 95.25 223 LEU A CA 1
ATOM 1658 C C . LEU A 1 223 ? -21.931 -1.425 2.009 1.00 95.25 223 LEU A C 1
ATOM 1660 O O . LEU A 1 223 ? -21.470 -2.446 1.500 1.00 95.25 223 LEU A O 1
ATOM 1664 N N . ARG A 1 224 ? -23.205 -1.318 2.402 1.00 93.31 224 ARG A N 1
ATOM 1665 C CA . ARG A 1 224 ? -24.222 -2.372 2.346 1.00 93.31 224 ARG A CA 1
ATOM 1666 C C . ARG A 1 224 ? -25.543 -1.782 1.871 1.00 93.31 224 ARG A C 1
ATOM 1668 O O . ARG A 1 224 ? -26.027 -0.835 2.479 1.00 93.31 224 ARG A O 1
ATOM 1675 N N . GLU A 1 225 ? -26.132 -2.361 0.828 1.00 88.56 225 GLU A N 1
ATOM 1676 C CA . GLU A 1 225 ? -27.476 -1.972 0.396 1.00 88.56 225 GLU A CA 1
ATOM 1677 C C . GLU A 1 225 ? -28.505 -2.268 1.489 1.00 88.56 225 GLU A C 1
ATOM 1679 O O . GLU A 1 225 ? -28.475 -3.326 2.125 1.00 88.56 225 GLU A O 1
ATOM 1684 N N . ASP A 1 226 ? -29.429 -1.333 1.674 1.00 82.94 226 ASP A N 1
ATOM 1685 C CA . ASP A 1 226 ? -30.536 -1.469 2.602 1.00 82.94 226 ASP A CA 1
ATOM 1686 C C . ASP A 1 226 ? -31.836 -0.962 1.964 1.00 82.94 226 ASP A C 1
ATOM 1688 O O . ASP A 1 226 ? -31.826 -0.196 0.997 1.00 82.94 226 ASP A O 1
ATOM 1692 N N . VAL A 1 227 ? -32.975 -1.430 2.474 1.00 80.31 227 VAL A N 1
ATOM 1693 C CA . VAL A 1 227 ? -34.288 -1.046 1.940 1.00 80.31 227 VAL A CA 1
ATOM 1694 C C . VAL A 1 227 ? -34.577 0.425 2.236 1.00 80.31 227 VAL A C 1
ATOM 1696 O O . VAL A 1 227 ? -35.124 1.120 1.374 1.00 80.31 227 VAL A O 1
ATOM 1699 N N . ASP A 1 228 ? -34.153 0.893 3.411 1.00 78.62 228 ASP A N 1
ATOM 1700 C CA . ASP A 1 228 ? -34.463 2.224 3.927 1.00 78.62 228 ASP A CA 1
ATOM 1701 C C . ASP A 1 228 ? -33.402 3.266 3.538 1.00 78.62 228 ASP A C 1
ATOM 1703 O O . ASP A 1 228 ? -33.651 4.469 3.619 1.00 78.62 228 ASP A O 1
ATOM 1707 N N . GLN A 1 229 ? -32.231 2.824 3.060 1.00 81.81 229 GLN A N 1
ATOM 1708 C CA . GLN A 1 229 ? -31.118 3.694 2.689 1.00 81.81 229 GLN A CA 1
ATOM 1709 C C . GLN A 1 229 ? -30.634 3.416 1.263 1.00 81.81 229 GLN A C 1
ATOM 1711 O O . GLN A 1 229 ? -30.024 2.387 0.973 1.00 81.81 229 GLN A O 1
ATOM 1716 N N . LYS A 1 230 ? -30.863 4.380 0.366 1.00 83.69 230 LYS A N 1
ATOM 1717 C CA . LYS A 1 230 ? -30.401 4.339 -1.027 1.00 83.69 230 LYS A CA 1
ATOM 1718 C C . LYS A 1 230 ? -29.523 5.543 -1.333 1.00 83.69 230 LYS A C 1
ATOM 1720 O O . LYS A 1 230 ? -29.747 6.627 -0.803 1.00 83.69 230 LYS A O 1
ATOM 1725 N N . VAL A 1 231 ? -28.542 5.333 -2.202 1.00 91.12 231 VAL A N 1
ATOM 1726 C CA . VAL A 1 231 ? -27.652 6.379 -2.714 1.00 91.12 231 VAL A CA 1
ATOM 1727 C C . VAL A 1 231 ? -27.781 6.455 -4.228 1.00 91.12 231 VAL A C 1
ATOM 1729 O O . VAL A 1 231 ? -28.071 5.447 -4.876 1.00 91.12 231 VAL A O 1
ATOM 1732 N N . ASP A 1 232 ? -27.575 7.646 -4.780 1.00 92.62 232 ASP A N 1
ATOM 1733 C CA . ASP A 1 232 ? -27.619 7.860 -6.223 1.00 92.62 232 ASP A CA 1
ATOM 1734 C C . ASP A 1 232 ? -26.473 7.136 -6.932 1.00 92.62 232 ASP A C 1
ATOM 1736 O O . ASP A 1 232 ? -25.375 6.983 -6.392 1.00 92.62 232 ASP A O 1
ATOM 1740 N N . ASP A 1 233 ? -26.710 6.724 -8.175 1.00 93.00 233 ASP A N 1
ATOM 1741 C CA . ASP A 1 233 ? -25.667 6.149 -9.018 1.00 93.00 233 ASP A CA 1
ATOM 1742 C C . ASP A 1 233 ? -24.675 7.236 -9.419 1.00 93.00 233 ASP A C 1
ATOM 1744 O O . ASP A 1 233 ? -25.024 8.183 -10.126 1.00 93.00 233 ASP A O 1
ATOM 1748 N N . VAL A 1 234 ? -23.418 7.077 -9.010 1.00 94.94 234 VAL A N 1
ATOM 1749 C CA . VAL A 1 234 ? -22.358 8.028 -9.349 1.00 94.94 234 VAL A CA 1
ATOM 1750 C C . VAL A 1 234 ? -21.197 7.325 -10.025 1.00 94.94 234 VAL A C 1
ATOM 1752 O O . VAL A 1 234 ? -20.836 6.197 -9.682 1.00 94.94 234 VAL A O 1
ATOM 1755 N N . VAL A 1 235 ? -20.603 8.017 -10.994 1.00 95.81 235 VAL A N 1
ATOM 1756 C CA . VAL A 1 235 ? -19.344 7.629 -11.628 1.00 95.81 235 VAL A CA 1
ATOM 1757 C C . VAL A 1 235 ? -18.233 8.477 -11.025 1.00 95.81 235 VAL A C 1
ATOM 1759 O O . VAL A 1 235 ? -18.383 9.691 -10.842 1.00 95.81 235 VAL A O 1
ATOM 1762 N N . PHE A 1 236 ? -17.128 7.821 -10.691 1.00 96.44 236 PHE A N 1
ATOM 1763 C CA . PHE A 1 236 ? -15.952 8.487 -10.158 1.00 96.44 236 PHE A CA 1
ATOM 1764 C C . PHE A 1 236 ? -15.234 9.247 -11.265 1.00 96.44 236 PHE A C 1
ATOM 1766 O O . PHE A 1 236 ? -15.064 8.743 -12.382 1.00 96.44 236 PHE A O 1
ATOM 1773 N N . GLU A 1 237 ? -14.771 10.442 -10.933 1.00 94.19 237 GLU A N 1
ATOM 1774 C CA . GLU A 1 237 ? -14.078 11.335 -11.851 1.00 94.19 237 GLU A CA 1
ATOM 1775 C C . GLU A 1 237 ? -12.655 11.609 -11.369 1.00 94.19 237 GLU A C 1
ATOM 1777 O O . GLU A 1 237 ? -12.312 11.503 -10.191 1.00 94.19 237 GLU A O 1
ATOM 1782 N N . GLN A 1 238 ? -11.782 11.942 -12.312 1.00 92.75 238 GLN A N 1
ATOM 1783 C CA . GLN A 1 238 ? -10.427 12.355 -11.987 1.00 92.75 238 GLN A CA 1
ATOM 1784 C C . GLN A 1 238 ? -10.451 13.686 -11.224 1.00 92.75 238 GLN A C 1
ATOM 1786 O O . GLN A 1 238 ? -11.234 14.576 -11.535 1.00 92.75 238 GLN A O 1
ATOM 1791 N N . GLY A 1 239 ? -9.563 13.838 -10.245 1.00 90.44 239 GLY A N 1
ATOM 1792 C CA . GLY A 1 239 ? -9.480 15.029 -9.403 1.00 90.44 239 GLY A CA 1
ATOM 1793 C C . GLY A 1 239 ? -10.361 14.977 -8.155 1.00 90.44 239 GLY A C 1
ATOM 1794 O O . GLY A 1 239 ? -10.273 15.881 -7.328 1.00 90.44 239 GLY A O 1
ATOM 1795 N N . GLU A 1 240 ? -11.170 13.929 -7.984 1.00 94.56 240 GLU A N 1
ATOM 1796 C CA . GLU A 1 240 ? -11.985 13.742 -6.785 1.00 94.56 240 GLU A CA 1
ATOM 1797 C C . GLU A 1 240 ? -11.198 13.109 -5.626 1.00 94.56 240 GLU A C 1
ATOM 1799 O O . GLU A 1 240 ? -10.169 12.449 -5.805 1.00 94.56 240 GLU A O 1
ATOM 1804 N N . ILE A 1 241 ? -11.717 13.309 -4.416 1.00 95.94 241 ILE A N 1
ATOM 1805 C CA . ILE A 1 241 ? -11.170 12.804 -3.160 1.00 95.94 241 ILE A CA 1
ATOM 1806 C C . ILE A 1 241 ? -12.271 12.016 -2.468 1.00 95.94 241 ILE A C 1
ATOM 1808 O O . ILE A 1 241 ? -13.404 12.492 -2.416 1.00 95.94 241 ILE A O 1
ATOM 1812 N N . TYR A 1 242 ? -11.945 10.851 -1.914 1.00 97.75 242 TYR A N 1
ATOM 1813 C CA . TYR A 1 242 ? -12.907 10.026 -1.183 1.00 97.75 242 TYR A CA 1
ATOM 1814 C C . TYR A 1 242 ? -12.346 9.564 0.160 1.00 97.75 242 TYR A C 1
ATOM 1816 O O . TYR A 1 242 ? -11.152 9.262 0.280 1.00 97.75 242 TYR A O 1
ATOM 1824 N N . SER A 1 243 ? -13.217 9.487 1.164 1.00 97.12 243 SER A N 1
ATOM 1825 C CA . SER A 1 243 ? -12.980 8.751 2.403 1.00 97.12 243 SER A CA 1
ATOM 1826 C C . SER A 1 243 ? -13.479 7.319 2.225 1.00 97.12 243 SER A C 1
ATOM 1828 O O . SER A 1 243 ? -14.674 7.058 2.216 1.00 97.12 243 SER A O 1
ATOM 1830 N N . VAL A 1 244 ? -12.563 6.371 2.053 1.00 97.31 244 VAL A N 1
ATOM 1831 C CA . VAL A 1 244 ? -12.884 4.941 2.052 1.00 97.31 244 VAL A CA 1
ATOM 1832 C C . VAL A 1 244 ? -13.107 4.517 3.492 1.00 97.31 244 VAL A C 1
ATOM 1834 O O . VAL A 1 244 ? -12.158 4.547 4.268 1.00 97.31 244 VAL A O 1
ATOM 1837 N N . ASP A 1 245 ? -14.332 4.133 3.832 1.00 97.38 245 ASP A N 1
ATOM 1838 C CA . ASP A 1 245 ? -14.754 3.770 5.184 1.00 97.38 245 ASP A CA 1
ATOM 1839 C C . ASP A 1 245 ? -15.356 2.357 5.206 1.00 97.38 245 ASP A C 1
ATOM 1841 O O . ASP A 1 245 ? -16.393 2.101 4.593 1.00 97.38 245 ASP A O 1
ATOM 1845 N N . VAL A 1 246 ? -14.671 1.418 5.862 1.00 96.75 246 VAL A N 1
ATOM 1846 C CA . VAL A 1 246 ? -15.018 -0.007 5.878 1.00 96.75 246 VAL A CA 1
ATOM 1847 C C . VAL A 1 246 ? -15.125 -0.492 7.315 1.00 96.75 246 VAL A C 1
ATOM 1849 O O . VAL A 1 246 ? -14.120 -0.582 8.021 1.00 96.75 246 VAL A O 1
ATOM 1852 N N . ALA A 1 247 ? -16.334 -0.877 7.721 1.00 96.75 247 ALA A N 1
ATOM 1853 C CA . ALA A 1 247 ? -16.604 -1.504 9.008 1.00 96.75 247 ALA A CA 1
ATOM 1854 C C . ALA A 1 247 ? -17.348 -2.829 8.810 1.00 96.75 247 ALA A C 1
ATOM 1856 O O . ALA A 1 247 ? -18.385 -2.876 8.143 1.00 96.75 247 ALA A O 1
ATOM 1857 N N . PHE A 1 248 ? -16.793 -3.918 9.337 1.00 97.50 248 PHE A N 1
ATOM 1858 C CA . PHE A 1 248 ? -17.347 -5.271 9.228 1.00 97.50 248 PHE A CA 1
ATOM 1859 C C . PHE A 1 248 ? -17.563 -5.848 10.632 1.00 97.50 248 PHE A C 1
ATOM 1861 O O . PHE A 1 248 ? -16.825 -5.520 11.564 1.00 97.50 248 PHE A O 1
ATOM 1868 N N . SER A 1 249 ? -18.567 -6.712 10.760 1.00 97.12 249 SER A N 1
ATOM 1869 C CA . SER A 1 249 ? -19.019 -7.316 12.011 1.00 97.12 249 SER A CA 1
ATOM 1870 C C . SER A 1 249 ? -19.119 -8.838 11.885 1.00 97.12 249 SER A C 1
ATOM 1872 O O . SER A 1 249 ? -19.509 -9.350 10.832 1.00 97.12 249 SER A O 1
ATOM 1874 N N . SER A 1 250 ? -18.796 -9.573 12.953 1.00 95.69 250 SER A N 1
ATOM 1875 C CA . SER A 1 250 ? -19.166 -10.996 13.071 1.00 95.69 250 SER A CA 1
ATOM 1876 C C . SER A 1 250 ? -20.659 -11.193 13.359 1.00 95.69 250 SER A C 1
ATOM 1878 O O . SER A 1 250 ? -21.164 -12.300 13.195 1.00 95.69 250 SER A O 1
ATOM 1880 N N . GLY A 1 251 ? -21.338 -10.139 13.819 1.00 94.44 251 GLY A N 1
ATOM 1881 C CA . GLY A 1 251 ? -22.758 -10.107 14.154 1.00 94.44 251 GLY A CA 1
ATOM 1882 C C . GLY A 1 251 ? -23.655 -9.867 12.943 1.00 94.44 251 GLY A C 1
ATOM 1883 O O . GLY A 1 251 ? -23.322 -10.239 11.822 1.00 94.44 251 GLY A O 1
ATOM 1884 N N . GLU A 1 252 ? -24.807 -9.224 13.145 1.00 93.75 252 GLU A N 1
ATOM 1885 C CA . GLU A 1 252 ? -25.790 -8.958 12.074 1.00 93.75 252 GLU A CA 1
ATOM 1886 C C . GLU A 1 252 ? -25.389 -7.805 11.136 1.00 93.75 252 GLU A C 1
ATOM 1888 O O . GLU A 1 252 ? -25.968 -7.644 10.052 1.00 93.75 252 GLU A O 1
ATOM 1893 N N . GLY A 1 253 ? -24.416 -6.987 11.542 1.00 93.81 253 GLY A N 1
ATOM 1894 C CA . GLY A 1 253 ? -24.045 -5.759 10.849 1.00 93.81 253 GLY A CA 1
ATOM 1895 C C . GLY A 1 253 ? -25.124 -4.684 10.971 1.00 93.81 253 GLY A C 1
ATOM 1896 O O . GLY A 1 253 ? -25.272 -3.880 10.055 1.00 93.81 253 GLY A O 1
ATOM 1897 N N . LYS A 1 254 ? -25.922 -4.706 12.046 1.00 94.81 254 LYS A N 1
ATOM 1898 C CA . LYS A 1 254 ? -27.068 -3.809 12.277 1.00 94.81 254 LYS A CA 1
ATOM 1899 C C . LYS A 1 254 ? -26.888 -3.062 13.598 1.00 94.81 254 LYS A C 1
ATOM 1901 O O . LYS A 1 254 ? -27.428 -3.490 14.623 1.00 94.81 254 LYS A O 1
ATOM 1906 N N . PRO A 1 255 ? -26.107 -1.971 13.591 1.00 94.19 255 PRO A N 1
ATOM 1907 C CA . PRO A 1 255 ? -25.760 -1.276 14.814 1.00 94.19 255 PRO A CA 1
ATOM 1908 C C . PRO A 1 255 ? -26.983 -0.620 15.446 1.00 94.19 255 PRO A C 1
ATOM 1910 O O . PRO A 1 255 ? -27.907 -0.183 14.759 1.00 94.19 255 PRO A O 1
ATOM 1913 N N . ARG A 1 256 ? -26.955 -0.498 16.770 1.00 95.12 256 ARG A N 1
ATOM 1914 C CA . ARG A 1 256 ? -27.937 0.263 17.544 1.00 95.12 256 ARG A CA 1
ATOM 1915 C C . ARG A 1 256 ? -27.246 1.418 18.238 1.00 95.12 256 ARG A C 1
ATOM 1917 O O . ARG A 1 256 ? -26.079 1.313 18.608 1.00 95.12 256 ARG A O 1
ATOM 1924 N N . GLU A 1 257 ? -27.971 2.509 18.437 1.00 94.62 257 GLU A N 1
ATOM 1925 C CA . GLU A 1 257 ? -27.462 3.602 19.256 1.00 94.62 257 GLU A CA 1
ATOM 1926 C C . GLU A 1 257 ? -27.200 3.111 20.682 1.00 94.62 257 GLU A C 1
ATOM 1928 O O . GLU A 1 257 ? -28.019 2.419 21.296 1.00 94.62 257 GLU A O 1
ATOM 1933 N N . ALA A 1 258 ? -26.021 3.449 21.191 1.00 90.69 258 ALA A N 1
ATOM 1934 C CA . ALA A 1 258 ? -25.629 3.154 22.552 1.00 90.69 258 ALA A CA 1
ATOM 1935 C C . ALA A 1 258 ? -26.479 3.952 23.547 1.00 90.69 258 ALA A C 1
ATOM 1937 O O . ALA A 1 258 ? -26.974 5.040 23.259 1.00 90.69 258 ALA A O 1
ATOM 1938 N N . THR A 1 259 ? -26.545 3.470 24.787 1.00 87.50 259 THR A N 1
ATOM 1939 C CA . THR A 1 259 ? -27.031 4.292 25.905 1.00 87.50 259 THR A CA 1
ATOM 1940 C C . THR A 1 259 ? -26.029 5.373 26.314 1.00 87.50 259 THR A C 1
ATOM 1942 O O . THR A 1 259 ? -26.373 6.264 27.094 1.00 87.50 259 THR A O 1
ATOM 1945 N N . SER A 1 260 ? -24.775 5.277 25.852 1.00 85.56 260 SER A N 1
ATOM 1946 C CA . SER A 1 260 ? -23.764 6.304 26.081 1.00 85.56 260 SER A CA 1
ATOM 1947 C C . SER A 1 260 ? -24.122 7.590 25.338 1.00 85.56 260 SER A C 1
ATOM 1949 O O . SER A 1 260 ? -24.863 7.612 24.355 1.00 85.56 260 SER A O 1
ATOM 1951 N N . ARG A 1 261 ? -23.632 8.711 25.860 1.00 90.31 261 ARG A N 1
ATOM 1952 C CA . ARG A 1 261 ? -23.962 10.027 25.326 1.00 90.31 261 ARG A CA 1
ATOM 1953 C C . ARG A 1 261 ? -23.316 10.213 23.956 1.00 90.31 261 ARG A C 1
ATOM 1955 O O . ARG A 1 261 ? -22.134 9.953 23.774 1.00 90.31 261 ARG A O 1
ATOM 1962 N N . THR A 1 262 ? -24.070 10.792 23.027 1.00 96.44 262 THR A N 1
ATOM 1963 C CA . THR A 1 262 ? -23.486 11.345 21.801 1.00 96.44 262 THR A CA 1
ATOM 1964 C C . THR A 1 262 ? -22.682 12.598 22.136 1.00 96.44 262 THR A C 1
ATOM 1966 O O . THR A 1 262 ? -23.223 13.558 22.692 1.00 96.44 262 THR A O 1
ATOM 1969 N N . THR A 1 263 ? -21.393 12.598 21.809 1.00 97.19 263 THR A N 1
ATOM 1970 C CA . THR A 1 263 ? -20.478 13.714 22.097 1.00 97.19 263 THR A CA 1
ATOM 1971 C C . THR A 1 263 ? -19.881 14.342 20.846 1.00 97.19 263 THR A C 1
ATOM 1973 O O . THR A 1 263 ? -19.218 15.370 20.973 1.00 97.19 263 THR A O 1
ATOM 1976 N N . VAL A 1 264 ? -20.101 13.756 19.666 1.00 98.25 264 VAL A N 1
ATOM 1977 C CA . VAL A 1 264 ? -19.589 14.238 18.380 1.00 98.25 264 VAL A CA 1
ATOM 1978 C C . VAL A 1 264 ? -20.738 14.810 17.555 1.00 98.25 264 VAL A C 1
ATOM 1980 O O . VAL A 1 264 ? -21.795 14.191 17.423 1.00 98.25 264 VAL A O 1
ATOM 1983 N N . PHE A 1 265 ? -20.535 16.013 17.023 1.00 97.75 265 PHE A N 1
ATOM 1984 C CA . PHE A 1 265 ? -21.546 16.776 16.297 1.00 97.75 265 PHE A CA 1
ATOM 1985 C C . PHE A 1 265 ? -20.926 17.523 15.120 1.00 97.75 265 PHE A C 1
ATOM 1987 O O . PHE A 1 265 ? -19.746 17.864 15.144 1.00 97.75 265 PHE A O 1
ATOM 1994 N N . LYS A 1 266 ? -21.740 17.837 14.117 1.00 96.19 266 LYS A N 1
ATOM 1995 C CA . LYS A 1 266 ? -21.397 18.732 13.004 1.00 96.19 266 LYS A CA 1
ATOM 1996 C C . LYS A 1 266 ? -22.498 19.771 12.840 1.00 96.19 266 LYS A C 1
ATOM 1998 O O . LYS A 1 266 ? -23.667 19.448 13.026 1.00 96.19 266 LYS A O 1
ATOM 2003 N N . ARG A 1 267 ? -22.151 21.007 12.484 1.00 94.75 267 ARG A N 1
ATOM 2004 C CA . ARG A 1 267 ? -23.137 22.061 12.212 1.00 94.75 267 ARG A CA 1
ATOM 2005 C C . ARG A 1 267 ? -24.009 21.716 10.998 1.00 94.75 267 ARG A C 1
ATOM 2007 O O . ARG A 1 267 ? -23.473 21.339 9.957 1.00 94.75 267 ARG A O 1
ATOM 2014 N N . ALA A 1 268 ? -25.316 21.938 11.113 1.00 92.75 268 ALA A N 1
ATOM 2015 C CA . ALA A 1 268 ? -26.208 22.071 9.963 1.00 92.75 268 ALA A CA 1
ATOM 2016 C C . ALA A 1 268 ? -26.163 23.533 9.487 1.00 92.75 268 ALA A C 1
ATOM 2018 O O . ALA A 1 268 ? -26.650 24.437 10.167 1.00 92.75 268 ALA A O 1
ATOM 2019 N N . VAL A 1 269 ? -25.459 23.799 8.386 1.00 88.56 269 VAL A N 1
ATOM 2020 C CA . VAL A 1 269 ? -25.178 25.176 7.923 1.00 88.56 269 VAL A CA 1
ATOM 2021 C C . VAL A 1 269 ? -26.395 25.863 7.300 1.00 88.56 269 VAL A C 1
ATOM 2023 O O . VAL A 1 269 ? -26.461 27.088 7.273 1.00 88.56 269 VAL A O 1
ATOM 2026 N N . ASP A 1 270 ? -27.349 25.072 6.827 1.00 87.88 270 ASP A N 1
ATOM 2027 C CA . ASP A 1 270 ? -28.596 25.458 6.170 1.00 87.88 270 ASP A CA 1
ATOM 2028 C C . ASP A 1 270 ? -29.747 25.717 7.154 1.00 87.88 270 ASP A C 1
ATOM 2030 O O . ASP A 1 270 ? -30.762 26.312 6.788 1.00 87.88 270 ASP A O 1
ATOM 2034 N N . VAL A 1 271 ? -29.583 25.323 8.419 1.00 91.56 271 VAL A N 1
ATOM 2035 C CA . VAL A 1 271 ? -30.585 25.519 9.467 1.00 91.56 271 VAL A CA 1
ATOM 2036 C C . VAL A 1 271 ? -30.219 26.737 10.311 1.00 91.56 271 VAL A C 1
ATOM 2038 O O . VAL A 1 271 ? -29.130 26.838 10.877 1.00 91.56 271 VAL A O 1
ATOM 2041 N N . SER A 1 272 ? -31.161 27.671 10.434 1.00 90.44 272 SER A N 1
ATOM 2042 C CA . SER A 1 272 ? -31.016 28.857 11.278 1.00 90.44 272 SER A CA 1
ATOM 2043 C C . SER A 1 272 ? -32.125 28.913 12.318 1.00 90.44 272 SER A C 1
ATOM 2045 O O . SER A 1 272 ? -33.313 28.819 12.007 1.00 90.44 272 SER A O 1
ATOM 2047 N N . TYR A 1 273 ? -31.736 29.079 13.579 1.00 93.69 273 TYR A N 1
ATOM 2048 C CA . TYR A 1 273 ? -32.664 29.203 14.690 1.00 93.69 273 TYR A CA 1
ATOM 2049 C C . TYR A 1 273 ? -32.090 30.100 15.783 1.00 93.69 273 TYR A C 1
ATOM 2051 O O . TYR A 1 273 ? -30.915 30.033 16.147 1.00 93.69 273 TYR A O 1
ATOM 2059 N N . ARG A 1 274 ? -32.953 30.935 16.365 1.00 94.31 274 ARG A N 1
ATOM 2060 C CA . ARG A 1 274 ? -32.570 31.857 17.434 1.00 94.31 274 ARG A CA 1
ATOM 2061 C C . ARG A 1 274 ? -32.611 31.167 18.799 1.00 94.31 274 ARG A C 1
ATOM 2063 O O . ARG A 1 274 ? -33.651 31.135 19.458 1.00 94.31 274 ARG A O 1
ATOM 2070 N N . LEU A 1 275 ? -31.451 30.686 19.240 1.00 95.25 275 LEU A N 1
ATOM 2071 C CA . LEU A 1 275 ? -31.258 29.994 20.520 1.00 95.25 275 LEU A CA 1
ATOM 2072 C C . LEU A 1 275 ? -31.666 30.836 21.739 1.00 95.25 275 LEU A C 1
ATOM 2074 O O . LEU A 1 275 ? -31.208 31.973 21.935 1.00 95.25 275 LEU A O 1
ATOM 2078 N N . LYS A 1 276 ? -32.492 30.250 22.608 1.00 96.06 276 LYS A N 1
ATOM 2079 C CA . LYS A 1 276 ? -33.056 30.904 23.796 1.00 96.06 276 LYS A CA 1
ATOM 2080 C C . LYS A 1 276 ? -32.158 30.737 25.015 1.00 96.06 276 LYS A C 1
ATOM 2082 O O . LYS A 1 276 ? -32.018 31.684 25.799 1.00 96.06 276 LYS A O 1
ATOM 2087 N N . MET A 1 277 ? -31.492 29.597 25.171 1.00 96.12 277 MET A N 1
ATOM 2088 C CA . MET A 1 277 ? -30.635 29.322 26.324 1.00 96.12 277 MET A CA 1
ATOM 2089 C C . MET A 1 277 ? -29.246 29.956 26.169 1.00 96.12 277 MET A C 1
ATOM 2091 O O . MET A 1 277 ? -28.645 29.956 25.095 1.00 96.12 277 MET A O 1
ATOM 2095 N N . LYS A 1 278 ? -28.695 30.484 27.274 1.00 95.31 278 LYS A N 1
ATOM 2096 C CA . LYS A 1 278 ? -27.318 31.016 27.299 1.00 95.31 278 LYS A CA 1
ATOM 2097 C C . LYS A 1 278 ? -26.289 29.925 26.980 1.00 95.31 278 LYS A C 1
ATOM 2099 O O . LYS A 1 278 ? -25.370 30.185 26.214 1.00 95.31 278 LYS A O 1
ATOM 2104 N N . ALA A 1 279 ? -26.491 28.723 27.522 1.00 96.12 279 ALA A N 1
ATOM 2105 C CA . ALA A 1 279 ? -25.640 27.561 27.273 1.00 96.12 279 ALA A CA 1
ATOM 2106 C C . ALA A 1 279 ? -25.596 27.181 25.786 1.00 96.12 279 ALA A C 1
ATOM 2108 O O . ALA A 1 279 ? -24.534 26.912 25.240 1.00 96.12 279 ALA A O 1
ATOM 2109 N N . SER A 1 280 ? -26.739 27.224 25.103 1.00 96.69 280 SER A N 1
ATOM 2110 C CA . SER A 1 280 ? -26.821 26.880 23.684 1.00 96.69 280 SER A CA 1
ATOM 2111 C C . SER A 1 280 ? -26.146 27.926 22.809 1.00 96.69 280 SER A C 1
ATOM 2113 O O . SER A 1 280 ? -25.391 27.564 21.915 1.00 96.69 280 SER A O 1
ATOM 2115 N N . ARG A 1 281 ? -26.316 29.220 23.117 1.00 95.75 281 ARG A N 1
ATOM 2116 C CA . ARG A 1 281 ? -25.553 30.288 22.447 1.00 95.75 281 ARG A CA 1
ATOM 2117 C C . ARG A 1 281 ? -24.044 30.143 22.646 1.00 95.75 281 ARG A C 1
ATOM 2119 O O . ARG A 1 281 ? -23.304 30.402 21.712 1.00 95.75 281 ARG A O 1
ATOM 2126 N N . TYR A 1 282 ? -23.592 29.713 23.827 1.00 95.31 282 TYR A N 1
ATOM 2127 C CA . TYR A 1 282 ? -22.176 29.405 24.060 1.00 95.31 282 TYR A CA 1
ATOM 2128 C C . TYR A 1 282 ? -21.679 28.297 23.120 1.00 95.31 282 TYR A C 1
ATOM 2130 O O . TYR A 1 282 ? -20.725 28.523 22.383 1.00 95.31 282 TYR A O 1
ATOM 2138 N N . VAL A 1 283 ? -22.371 27.150 23.076 1.00 94.38 283 VAL A N 1
ATOM 2139 C CA . VAL A 1 283 ? -22.012 26.029 22.184 1.00 94.38 283 VAL A CA 1
ATOM 2140 C C . VAL A 1 283 ? -22.005 26.459 20.719 1.00 94.38 283 VAL A C 1
ATOM 2142 O O . VAL A 1 283 ? -21.061 26.164 19.994 1.00 94.38 283 VAL A O 1
ATOM 2145 N N . PHE A 1 284 ? -23.043 27.175 20.288 1.00 93.44 284 PHE A N 1
ATOM 2146 C CA . PHE A 1 284 ? -23.181 27.612 18.903 1.00 93.44 284 PHE A CA 1
ATOM 2147 C C . PHE A 1 284 ? -22.097 28.622 18.500 1.00 93.44 284 PHE A C 1
ATOM 2149 O O . PHE A 1 284 ? -21.557 28.532 17.401 1.00 93.44 284 PHE A O 1
ATOM 2156 N N . ASN A 1 285 ? -21.720 29.535 19.402 1.00 93.00 285 ASN A N 1
ATOM 2157 C CA . ASN A 1 285 ? -20.636 30.488 19.164 1.00 93.00 285 ASN A CA 1
ATOM 2158 C C . ASN A 1 285 ? -19.269 29.796 19.060 1.00 93.00 285 ASN A C 1
ATOM 2160 O O . ASN A 1 285 ? -18.518 30.086 18.130 1.00 93.00 285 ASN A O 1
ATOM 2164 N N . GLU A 1 286 ? -18.956 28.874 19.976 1.00 92.12 286 GLU A N 1
ATOM 2165 C CA . GLU A 1 286 ? -17.709 28.094 19.924 1.00 92.12 286 GLU A CA 1
ATOM 2166 C C . GLU A 1 286 ? -17.610 27.288 18.626 1.00 92.12 286 GLU A C 1
ATOM 2168 O O . GLU A 1 286 ? -16.581 27.309 17.950 1.00 92.12 286 GLU A O 1
ATOM 2173 N N . MET A 1 287 ? -18.704 26.625 18.246 1.00 91.62 287 MET A N 1
ATOM 2174 C CA . MET A 1 287 ? -18.807 25.886 16.992 1.00 91.62 287 MET A CA 1
ATOM 2175 C C . MET A 1 287 ? -18.567 26.795 15.783 1.00 91.62 287 MET A C 1
ATOM 2177 O O . MET A 1 287 ? -17.733 26.468 14.949 1.00 91.62 287 MET A O 1
ATOM 2181 N N . ASN A 1 288 ? -19.232 27.949 15.689 1.00 89.25 288 ASN A N 1
ATOM 2182 C CA . ASN A 1 288 ? -19.063 28.849 14.543 1.00 89.25 288 ASN A CA 1
ATOM 2183 C C . ASN A 1 288 ? -17.635 29.377 14.409 1.00 89.25 288 ASN A C 1
ATOM 2185 O O . ASN A 1 288 ? -17.142 29.527 13.296 1.00 89.25 288 ASN A O 1
ATOM 2189 N N . HIS A 1 289 ? -16.970 29.648 15.531 1.00 87.81 289 HIS A N 1
ATOM 2190 C CA . HIS A 1 289 ? -15.625 30.206 15.516 1.00 87.81 289 HIS A CA 1
ATOM 2191 C C . HIS A 1 289 ? -14.541 29.149 15.255 1.00 87.81 289 HIS A C 1
ATOM 2193 O O . HIS A 1 289 ? -13.523 29.447 14.633 1.00 87.81 289 HIS A O 1
ATOM 2199 N N . ARG A 1 290 ? -14.710 27.924 15.767 1.00 87.44 290 ARG A N 1
ATOM 2200 C CA . ARG A 1 290 ? -13.649 26.898 15.756 1.00 87.44 290 ARG A CA 1
ATOM 2201 C C . ARG A 1 290 ? -13.915 25.752 14.788 1.00 87.44 290 ARG A C 1
ATOM 2203 O O . ARG A 1 290 ? -12.964 25.194 14.249 1.00 87.44 290 ARG A O 1
ATOM 2210 N N . PHE A 1 291 ? -15.181 25.405 14.578 1.00 89.94 291 PHE A N 1
ATOM 2211 C CA . PHE A 1 291 ? -15.624 24.215 13.846 1.00 89.94 291 PHE A CA 1
ATOM 2212 C C . PHE A 1 291 ? -16.823 24.532 12.929 1.00 89.94 291 PHE A C 1
ATOM 2214 O O . PHE A 1 291 ? -17.875 23.899 13.042 1.00 89.94 291 PHE A O 1
ATOM 2221 N N . PRO A 1 292 ? -16.719 25.534 12.035 1.00 87.00 292 PRO A N 1
ATOM 2222 C CA . PRO A 1 292 ? -17.882 26.075 11.330 1.00 87.00 292 PRO A CA 1
ATOM 2223 C C . PRO A 1 292 ? -18.598 25.041 10.453 1.00 87.00 292 PRO A C 1
ATOM 2225 O O . PRO A 1 292 ? -19.816 25.105 10.311 1.00 87.00 292 PRO A O 1
ATOM 2228 N N . THR A 1 293 ? -17.861 24.090 9.876 1.00 89.62 293 THR A N 1
ATOM 2229 C CA . THR A 1 293 ? -18.398 23.097 8.928 1.00 89.62 293 THR A CA 1
ATOM 2230 C C . THR A 1 293 ? -17.954 21.661 9.210 1.00 89.62 293 THR A C 1
ATOM 2232 O O . THR A 1 293 ? -18.508 20.720 8.636 1.00 89.62 293 THR A O 1
ATOM 2235 N N . LEU A 1 294 ? -16.963 21.471 10.087 1.00 95.31 294 LEU A N 1
ATOM 2236 C CA . LEU A 1 294 ? -16.339 20.176 10.356 1.00 95.31 294 LEU A CA 1
ATOM 2237 C C . LEU A 1 294 ? -16.824 19.582 11.690 1.00 95.31 294 LEU A C 1
ATOM 2239 O O . LEU A 1 294 ? -17.150 20.336 12.610 1.00 95.31 294 LEU A O 1
ATOM 2243 N N . PRO A 1 295 ? -16.882 18.243 11.807 1.00 97.44 295 PRO A N 1
ATOM 2244 C CA . PRO A 1 295 ? -17.213 17.569 13.055 1.00 97.44 295 PRO A CA 1
ATOM 2245 C C . PRO A 1 295 ? -16.322 17.980 14.233 1.00 97.44 295 PRO A C 1
ATOM 2247 O O . PRO A 1 295 ? -15.106 18.117 14.104 1.00 97.44 295 PRO A O 1
ATOM 2250 N N . PHE A 1 296 ? -16.929 18.108 15.409 1.00 97.25 296 PHE A N 1
ATOM 2251 C CA . PHE A 1 296 ? -16.253 18.423 16.663 1.00 97.25 296 PHE A CA 1
ATOM 2252 C C . PHE A 1 296 ? -16.813 17.588 17.810 1.00 97.25 296 PHE A C 1
ATOM 2254 O O . PHE A 1 296 ? -17.942 17.098 17.761 1.00 97.25 296 PHE A O 1
ATOM 2261 N N . THR A 1 297 ? -16.020 17.437 18.869 1.00 97.81 297 THR A N 1
ATOM 2262 C CA . THR A 1 297 ? -16.459 16.790 20.107 1.00 97.81 297 THR A CA 1
ATOM 2263 C C . THR A 1 297 ? -16.753 17.827 21.187 1.00 97.81 297 THR A C 1
ATOM 2265 O O . THR A 1 297 ? -16.049 18.831 21.297 1.00 97.81 297 THR A O 1
ATOM 2268 N N . LEU A 1 298 ? -17.747 17.573 22.041 1.00 96.81 298 LEU A N 1
ATOM 2269 C CA . LEU A 1 298 ? -18.024 18.405 23.218 1.00 96.81 298 LEU A CA 1
ATOM 2270 C C . LEU A 1 298 ? -16.815 18.517 24.161 1.00 96.81 298 LEU A C 1
ATOM 2272 O O . LEU A 1 298 ? -16.702 19.520 24.859 1.00 96.81 298 LEU A O 1
ATOM 2276 N N . ARG A 1 299 ? -15.894 17.540 24.149 1.00 95.25 299 ARG A N 1
ATOM 2277 C CA . ARG A 1 299 ? -14.630 17.592 24.907 1.00 95.25 299 ARG A CA 1
ATOM 2278 C C . ARG A 1 299 ? -13.741 18.774 24.501 1.00 95.25 299 ARG A C 1
ATOM 2280 O O . ARG A 1 299 ? -12.960 19.247 25.315 1.00 95.25 299 ARG A O 1
ATOM 2287 N N . ALA A 1 300 ? -13.849 19.256 23.263 1.00 94.88 300 ALA A N 1
ATOM 2288 C CA . ALA A 1 300 ? -13.053 20.383 22.783 1.00 94.88 300 ALA A CA 1
ATOM 2289 C C . ALA A 1 300 ? -13.537 21.738 23.336 1.00 94.88 300 ALA A C 1
ATOM 2291 O O . ALA A 1 300 ? -12.865 22.753 23.133 1.00 94.88 300 ALA A O 1
ATOM 2292 N N . LEU A 1 301 ? -14.702 21.773 23.994 1.00 94.75 301 LEU A N 1
ATOM 2293 C CA . LEU A 1 301 ? -15.277 22.970 24.600 1.00 94.75 301 LEU A CA 1
ATOM 2294 C C . LEU A 1 301 ? -14.777 23.130 26.039 1.00 94.75 301 LEU A C 1
ATOM 2296 O O . LEU A 1 301 ? -14.705 22.161 26.789 1.00 94.75 301 LEU A O 1
ATOM 2300 N N . GLU A 1 302 ? -14.456 24.364 26.424 1.00 90.31 302 GLU A N 1
ATOM 2301 C CA . GLU A 1 302 ? -13.847 24.659 27.728 1.00 90.31 302 GLU A CA 1
ATOM 2302 C C . GLU A 1 302 ? -14.776 24.338 28.911 1.00 90.31 302 GLU A C 1
ATOM 2304 O O . GLU A 1 302 ? -14.328 23.808 29.927 1.00 90.31 302 GLU A O 1
ATOM 2309 N N . ASP A 1 303 ? -16.074 24.642 28.790 1.00 93.44 303 ASP A N 1
ATOM 2310 C CA . ASP A 1 303 ? -17.067 24.383 29.838 1.00 93.44 303 ASP A CA 1
ATOM 2311 C C . ASP A 1 303 ? -17.951 23.186 29.469 1.00 93.44 303 ASP A C 1
ATOM 2313 O O . ASP A 1 303 ? -18.976 23.312 28.789 1.00 93.44 303 ASP A O 1
ATOM 2317 N N . GLU A 1 304 ? -17.574 22.010 29.973 1.00 93.56 304 GLU A N 1
ATOM 2318 C CA . GLU A 1 304 ? -18.292 20.754 29.739 1.00 93.56 304 GLU A CA 1
ATOM 2319 C C . GLU A 1 304 ? -19.760 20.814 30.206 1.00 93.56 304 GLU A C 1
ATOM 2321 O O . GLU A 1 304 ? -20.660 20.241 29.581 1.00 93.56 304 GLU A O 1
ATOM 2326 N N . LYS A 1 305 ? -20.050 21.534 31.296 1.00 93.38 305 LYS A N 1
ATOM 2327 C CA . LYS A 1 305 ? -21.409 21.630 31.843 1.00 93.38 305 LYS A CA 1
ATOM 2328 C C . LYS A 1 305 ? -22.295 22.471 30.928 1.00 93.38 305 LYS A C 1
ATOM 2330 O O . LYS A 1 305 ? -23.423 22.063 30.631 1.00 93.38 305 LYS A O 1
ATOM 2335 N N . GLN A 1 306 ? -21.794 23.615 30.460 1.00 94.38 306 GLN A N 1
ATOM 2336 C CA . GLN A 1 306 ? -22.491 24.438 29.467 1.00 94.38 306 GLN A CA 1
ATOM 2337 C C . GLN A 1 306 ? -22.632 23.689 28.144 1.00 94.38 306 GLN A C 1
ATOM 2339 O O . GLN A 1 306 ? -23.715 23.716 27.567 1.00 94.38 306 GLN A O 1
ATOM 2344 N N . ALA A 1 307 ? -21.600 22.963 27.707 1.00 94.81 307 ALA A N 1
ATOM 2345 C CA . ALA A 1 307 ? -21.632 22.144 26.500 1.00 94.81 307 ALA A CA 1
ATOM 2346 C C . ALA A 1 307 ? -22.772 21.114 26.534 1.00 94.81 307 ALA A C 1
ATOM 2348 O O . ALA A 1 307 ? -23.631 21.082 25.649 1.00 94.81 307 ALA A O 1
ATOM 2349 N N . ARG A 1 308 ? -22.844 20.330 27.615 1.00 94.69 308 ARG A N 1
ATOM 2350 C CA . ARG A 1 308 ? -23.865 19.290 27.811 1.00 94.69 308 ARG A CA 1
ATOM 2351 C C . ARG A 1 308 ? -25.286 19.834 27.891 1.00 94.69 308 ARG A C 1
ATOM 2353 O O . ARG A 1 308 ? -26.210 19.159 27.450 1.00 94.69 308 ARG A O 1
ATOM 2360 N N . MET A 1 309 ? -25.479 21.008 28.489 1.00 94.31 309 MET A N 1
ATOM 2361 C CA . MET A 1 309 ? -26.797 21.647 28.554 1.00 94.31 309 MET A CA 1
ATOM 2362 C C . MET A 1 309 ? -27.167 22.317 27.229 1.00 94.31 309 MET A C 1
ATOM 2364 O O . MET A 1 309 ? -28.317 22.252 26.804 1.00 94.31 309 MET A O 1
ATOM 2368 N N . GLY A 1 310 ? -26.198 22.971 26.590 1.00 94.94 310 GLY A N 1
ATOM 2369 C CA . GLY A 1 310 ? -26.401 23.782 25.399 1.00 94.94 310 GLY A CA 1
ATOM 2370 C C . GLY A 1 310 ? -26.768 22.956 24.174 1.00 94.94 310 GLY A C 1
ATOM 2371 O O . GLY A 1 310 ? -27.667 23.347 23.427 1.00 94.94 310 GLY A O 1
ATOM 2372 N N . VAL A 1 311 ? -26.138 21.787 24.020 1.00 96.19 311 VAL A N 1
ATOM 2373 C CA . VAL A 1 311 ? -26.337 20.894 22.868 1.00 96.19 311 VAL A CA 1
ATOM 2374 C C . VAL A 1 311 ? -27.783 20.402 22.727 1.00 96.19 311 VAL A C 1
ATOM 2376 O O . VAL A 1 311 ? -28.241 20.170 21.614 1.00 96.19 311 VAL A O 1
ATOM 2379 N N . VAL A 1 312 ? -28.535 20.303 23.831 1.00 96.00 312 VAL A N 1
ATOM 2380 C CA . VAL A 1 312 ? -29.922 19.803 23.834 1.00 96.00 312 VAL A CA 1
ATOM 2381 C C . VAL A 1 312 ? -30.851 20.705 23.019 1.00 96.00 312 VAL A C 1
ATOM 2383 O O . VAL A 1 312 ? -31.645 20.206 22.227 1.00 96.00 312 VAL A O 1
ATOM 2386 N N . GLU A 1 313 ? -30.756 22.031 23.184 1.00 97.06 313 GLU A N 1
ATOM 2387 C CA . GLU A 1 313 ? -31.553 22.973 22.380 1.00 97.06 313 GLU A CA 1
ATOM 2388 C C . GLU A 1 313 ? -31.093 22.966 20.918 1.00 97.06 313 GLU A C 1
ATOM 2390 O O . GLU A 1 313 ? -31.932 23.005 20.023 1.00 97.06 313 GLU A O 1
ATOM 2395 N N . CYS A 1 314 ? -29.781 22.880 20.674 1.00 96.25 314 CYS A N 1
ATOM 2396 C CA . CYS A 1 314 ? -29.236 22.861 19.319 1.00 96.25 314 CYS A CA 1
ATOM 2397 C C . CYS A 1 314 ? -29.724 21.642 18.523 1.00 96.25 314 CYS A C 1
ATOM 2399 O O . CYS A 1 314 ? -30.155 21.803 17.388 1.00 96.25 314 CYS A O 1
ATOM 2401 N N . LEU A 1 315 ? -29.726 20.451 19.132 1.00 96.12 315 LEU A N 1
ATOM 2402 C CA . LEU A 1 315 ? -30.269 19.233 18.520 1.00 96.12 315 LEU A CA 1
ATOM 2403 C C . LEU A 1 315 ? -31.780 19.315 18.319 1.00 96.12 315 LEU A C 1
ATOM 2405 O O . LEU A 1 315 ? -32.282 18.936 17.272 1.00 96.12 315 LEU A O 1
ATOM 2409 N N . LYS A 1 316 ? -32.515 19.846 19.303 1.00 96.88 316 LYS A N 1
ATOM 2410 C CA . LYS A 1 316 ? -33.976 19.991 19.218 1.00 96.88 316 LYS A CA 1
ATOM 2411 C C . LYS A 1 316 ? -34.429 20.861 18.039 1.00 96.88 316 LYS A C 1
ATOM 2413 O O . LYS A 1 316 ? -35.570 20.741 17.602 1.00 96.88 316 LYS A O 1
ATOM 2418 N N . HIS A 1 317 ? -33.574 21.776 17.600 1.00 96.38 317 HIS A N 1
ATOM 2419 C CA . HIS A 1 317 ? -33.838 22.697 16.501 1.00 96.38 317 HIS A CA 1
ATOM 2420 C C . HIS A 1 317 ? -32.980 22.396 15.268 1.00 96.38 317 HIS A C 1
ATOM 2422 O O . HIS A 1 317 ? -32.767 23.298 14.463 1.00 96.38 317 HIS A O 1
ATOM 2428 N N . ASP A 1 318 ? -32.474 21.164 15.153 1.00 95.94 318 ASP A N 1
ATOM 2429 C CA . ASP A 1 318 ? -31.748 20.648 13.987 1.00 95.94 318 ASP A CA 1
ATOM 2430 C C . ASP A 1 318 ? -30.531 21.492 13.569 1.00 95.94 318 ASP A C 1
ATOM 2432 O O . ASP A 1 318 ? -30.079 21.440 12.432 1.00 95.94 318 ASP A O 1
ATOM 2436 N N . LEU A 1 319 ? -29.947 22.256 14.500 1.00 95.75 319 LEU A N 1
ATOM 2437 C CA . LEU A 1 319 ? -28.734 23.047 14.252 1.00 95.75 319 LEU A CA 1
ATOM 2438 C C . LEU A 1 319 ? -27.469 22.179 14.199 1.00 95.75 319 LEU A C 1
ATOM 2440 O O . LEU A 1 319 ? -26.399 22.655 13.811 1.00 95.75 319 LEU A O 1
ATOM 2444 N N . LEU A 1 320 ? -27.570 20.924 14.643 1.00 95.94 320 LEU A N 1
ATOM 2445 C CA . LEU A 1 320 ? -26.474 19.969 14.727 1.00 95.94 320 LEU A CA 1
ATOM 2446 C C . LEU A 1 320 ? -26.897 18.621 14.151 1.00 95.94 320 LEU A C 1
ATOM 2448 O O . LEU A 1 320 ? -27.925 18.073 14.541 1.00 95.94 320 LEU A O 1
ATOM 2452 N N . HIS A 1 321 ? -26.032 18.041 13.330 1.00 95.38 321 HIS A N 1
ATOM 2453 C CA . HIS A 1 321 ? -26.069 16.630 12.978 1.00 95.38 321 HIS A CA 1
ATOM 2454 C C . HIS A 1 321 ? -25.308 15.823 14.040 1.00 95.38 321 HIS A C 1
ATOM 2456 O O . HIS A 1 321 ? -24.106 16.059 14.234 1.00 95.38 321 HIS A O 1
ATOM 2462 N N . PRO A 1 322 ? -25.975 14.905 14.762 1.00 97.00 322 PRO A N 1
ATOM 2463 C CA . PRO A 1 322 ? -25.320 14.037 15.730 1.00 97.00 322 PRO A CA 1
ATOM 2464 C C . PRO A 1 322 ? -24.551 12.905 15.041 1.00 97.00 322 PRO A C 1
ATOM 2466 O O . PRO A 1 322 ? -25.012 12.339 14.054 1.00 97.00 322 PRO A O 1
ATOM 2469 N N . TYR A 1 323 ? -23.412 12.536 15.622 1.00 97.31 323 TYR A N 1
ATOM 2470 C CA . TYR A 1 323 ? -22.670 11.317 15.298 1.00 97.31 323 TYR A CA 1
ATOM 2471 C C . TYR A 1 323 ? -22.797 10.360 16.487 1.00 97.31 323 TYR A C 1
ATOM 2473 O O . TYR A 1 323 ? -21.934 10.365 17.371 1.00 97.31 323 TYR A O 1
ATOM 2481 N N . PRO A 1 324 ? -23.902 9.597 16.580 1.00 97.06 324 PRO A N 1
ATOM 2482 C CA . PRO A 1 324 ? -24.167 8.767 17.743 1.00 97.06 324 PRO A CA 1
ATOM 2483 C C . PRO A 1 324 ? -23.130 7.658 17.886 1.00 97.06 324 PRO A C 1
ATOM 2485 O O . PRO A 1 324 ? -22.576 7.168 16.897 1.00 97.06 324 PRO A O 1
ATOM 2488 N N . VAL A 1 325 ? -22.892 7.252 19.134 1.00 96.69 325 VAL A N 1
ATOM 2489 C CA . VAL A 1 325 ? -22.104 6.054 19.425 1.00 96.69 325 VAL A CA 1
ATOM 2490 C C . VAL A 1 325 ? -22.952 4.851 19.048 1.00 96.69 325 VAL A C 1
ATOM 2492 O O . VAL A 1 325 ? -24.063 4.681 19.550 1.00 96.69 325 VAL A O 1
ATOM 2495 N N . LEU A 1 326 ? -22.429 4.031 18.149 1.00 96.44 326 LEU A N 1
ATOM 2496 C CA . LEU A 1 326 ? -23.112 2.850 17.646 1.00 96.44 326 LEU A CA 1
ATOM 2497 C C . LEU A 1 326 ? -22.501 1.592 18.257 1.00 96.44 326 LEU A C 1
ATOM 2499 O O . LEU A 1 326 ? -21.282 1.497 18.399 1.00 96.44 326 LEU A O 1
ATOM 2503 N N . MET A 1 327 ? -23.347 0.631 18.612 1.00 96.19 327 MET A N 1
ATOM 2504 C CA . MET A 1 327 ? -22.965 -0.633 19.238 1.00 96.19 327 MET A CA 1
ATOM 2505 C C . MET A 1 327 ? -23.553 -1.800 18.454 1.00 96.19 327 MET A C 1
ATOM 2507 O O . MET A 1 327 ? -24.729 -1.789 18.079 1.00 96.19 327 MET A O 1
ATOM 2511 N N . GLU A 1 328 ? -22.735 -2.819 18.244 1.00 96.12 328 GLU A N 1
ATOM 2512 C CA . GLU A 1 328 ? -23.198 -4.169 17.947 1.00 96.12 328 GLU A CA 1
ATOM 2513 C C . GLU A 1 328 ? -23.669 -4.879 19.222 1.00 96.12 328 GLU A C 1
ATOM 2515 O O . GLU A 1 328 ? -23.612 -4.328 20.330 1.00 96.12 328 GLU A O 1
ATOM 2520 N N . ARG A 1 329 ? -24.193 -6.100 19.082 1.00 94.56 329 ARG A N 1
ATOM 2521 C CA . ARG A 1 329 ? -24.573 -6.886 20.262 1.00 94.56 329 ARG A CA 1
ATOM 2522 C C . ARG A 1 329 ? -23.337 -7.204 21.116 1.00 94.56 329 ARG A C 1
ATOM 2524 O O . ARG A 1 329 ? -22.261 -7.436 20.567 1.00 94.56 329 ARG A O 1
ATOM 2531 N N . PRO A 1 330 ? -23.481 -7.277 22.451 1.00 94.00 330 PRO A N 1
ATOM 2532 C CA . PRO A 1 330 ? -22.375 -7.657 23.321 1.00 94.00 330 PRO A CA 1
ATOM 2533 C C . PRO A 1 330 ? -21.743 -8.985 22.889 1.00 94.00 330 PRO A C 1
ATOM 2535 O O . PRO A 1 330 ? -22.442 -9.989 22.749 1.00 94.00 330 PRO A O 1
ATOM 2538 N N . GLY A 1 331 ? -20.424 -8.980 22.691 1.00 91.62 331 GLY A N 1
ATOM 2539 C CA . GLY A 1 331 ? -19.650 -10.140 22.241 1.00 91.62 331 GLY A CA 1
ATOM 2540 C C . GLY A 1 331 ? -19.454 -10.252 20.725 1.00 91.62 331 GLY A C 1
ATOM 2541 O O . GLY A 1 331 ? -18.574 -11.006 20.306 1.00 91.62 331 GLY A O 1
ATOM 2542 N N . ASP A 1 332 ? -20.196 -9.494 19.910 1.00 95.88 332 ASP A N 1
ATOM 2543 C CA . ASP A 1 332 ? -19.937 -9.409 18.471 1.00 95.88 332 ASP A CA 1
ATOM 2544 C C . ASP A 1 332 ? -18.660 -8.589 18.202 1.00 95.88 332 ASP A C 1
ATOM 2546 O O . ASP A 1 332 ? -18.342 -7.604 18.873 1.00 95.88 332 ASP A O 1
ATOM 2550 N N . ILE A 1 333 ? -17.892 -9.019 17.205 1.00 96.00 333 ILE A N 1
ATOM 2551 C CA . ILE A 1 333 ? -16.592 -8.450 16.861 1.00 96.00 333 ILE A CA 1
ATOM 2552 C C . ILE A 1 333 ? -16.762 -7.442 15.739 1.00 96.00 333 ILE A C 1
ATOM 2554 O O . ILE A 1 333 ? -17.265 -7.796 14.677 1.00 96.00 333 ILE A O 1
ATOM 2558 N N . VAL A 1 334 ? -16.249 -6.227 15.939 1.00 97.00 334 VAL A N 1
ATOM 2559 C CA . VAL A 1 334 ? -16.271 -5.160 14.933 1.00 97.00 334 VAL A CA 1
ATOM 2560 C C . VAL A 1 334 ? -14.858 -4.690 14.607 1.00 97.00 334 VAL A C 1
ATOM 2562 O O . VAL A 1 334 ? -14.083 -4.322 15.501 1.00 97.00 334 VAL A O 1
ATOM 2565 N N . VAL A 1 335 ? -14.543 -4.660 13.311 1.00 96.69 335 VAL A N 1
ATOM 2566 C CA . VAL A 1 335 ? -13.291 -4.113 12.773 1.00 96.69 335 VAL A CA 1
ATOM 2567 C C . VAL A 1 335 ? -13.599 -2.976 11.814 1.00 96.69 335 VAL A C 1
ATOM 2569 O O . VAL A 1 335 ? -14.455 -3.101 10.940 1.00 96.69 335 VAL A O 1
ATOM 2572 N N . HIS A 1 336 ? -12.859 -1.882 11.970 1.00 96.56 336 HIS A N 1
ATOM 2573 C CA . HIS A 1 336 ? -13.015 -0.636 11.232 1.00 96.56 336 HIS A CA 1
ATOM 2574 C C . HIS A 1 336 ? -11.680 -0.170 10.641 1.00 96.56 336 HIS A C 1
ATOM 2576 O O . HIS A 1 336 ? -10.668 -0.073 11.346 1.00 96.56 336 HIS A O 1
ATOM 2582 N N . PHE A 1 337 ? -11.689 0.134 9.345 1.00 96.44 337 PHE A N 1
ATOM 2583 C CA . PHE A 1 337 ? -10.598 0.788 8.632 1.00 96.44 337 PHE A CA 1
ATOM 2584 C C . PHE A 1 337 ? -11.134 1.950 7.811 1.00 96.44 337 PHE A C 1
ATOM 2586 O O . PHE A 1 337 ? -12.099 1.799 7.064 1.00 96.44 337 PHE A O 1
ATOM 2593 N N . LYS A 1 338 ? -10.443 3.087 7.884 1.00 97.00 338 LYS A N 1
ATOM 2594 C CA . LYS A 1 338 ? -10.763 4.271 7.088 1.00 97.00 338 LYS A CA 1
ATOM 2595 C C . LYS A 1 338 ? -9.500 4.871 6.491 1.00 97.00 338 LYS A C 1
ATOM 2597 O O . LYS A 1 338 ? -8.466 4.947 7.158 1.00 97.00 338 LYS A O 1
ATOM 2602 N N . ALA A 1 339 ? -9.567 5.285 5.232 1.00 96.62 339 ALA A N 1
ATOM 2603 C CA . ALA A 1 339 ? -8.455 5.900 4.519 1.00 96.62 339 ALA A CA 1
ATOM 2604 C C . ALA A 1 339 ? -8.937 6.970 3.537 1.00 96.62 339 ALA A C 1
ATOM 2606 O O . ALA A 1 339 ? -9.992 6.857 2.929 1.00 96.62 339 ALA A O 1
ATOM 2607 N N . THR A 1 340 ? -8.117 7.989 3.331 1.00 97.75 340 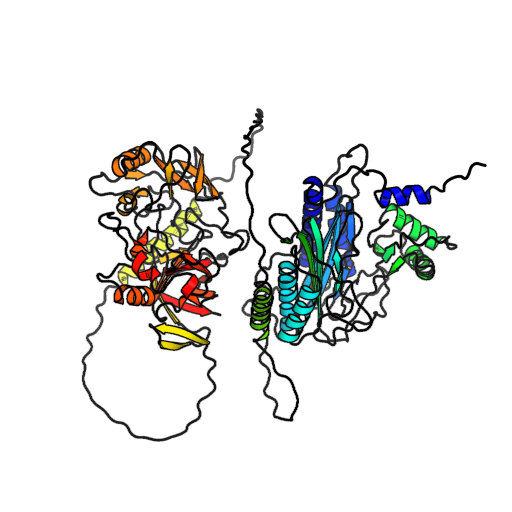THR A N 1
ATOM 2608 C CA . THR A 1 340 ? -8.324 9.047 2.345 1.00 97.75 340 THR A CA 1
ATOM 2609 C C . THR A 1 340 ? -7.577 8.692 1.067 1.00 97.75 340 THR A C 1
ATOM 2611 O O . THR A 1 340 ? -6.380 8.370 1.108 1.00 97.75 340 THR A O 1
ATOM 2614 N N . ILE A 1 341 ? -8.274 8.768 -0.066 1.00 96.31 341 ILE A N 1
ATOM 2615 C CA . ILE A 1 341 ? -7.713 8.531 -1.399 1.00 96.31 341 ILE A CA 1
ATOM 2616 C C . ILE A 1 341 ? -7.884 9.746 -2.311 1.00 96.31 341 ILE A C 1
ATOM 2618 O O . ILE A 1 341 ? -8.879 10.463 -2.235 1.00 96.31 341 ILE A O 1
ATOM 2622 N N . LEU A 1 342 ? -6.905 9.947 -3.191 1.00 94.00 342 LEU A N 1
ATOM 2623 C CA . LEU A 1 342 ? -6.857 11.008 -4.197 1.00 94.00 342 LEU A CA 1
ATOM 2624 C C . LEU A 1 342 ? -6.909 10.379 -5.594 1.00 94.00 342 LEU A C 1
ATOM 2626 O O . LEU A 1 342 ? -6.049 9.555 -5.924 1.00 94.00 342 LEU A O 1
ATOM 2630 N N . LEU A 1 343 ? -7.866 10.774 -6.433 1.00 93.62 343 LEU A N 1
ATOM 2631 C CA . LEU A 1 343 ? -7.960 10.315 -7.823 1.00 93.62 343 LEU A CA 1
ATOM 2632 C C . LEU A 1 343 ? -7.080 11.182 -8.730 1.00 93.62 343 LEU A C 1
ATOM 2634 O O . LEU A 1 343 ? -7.554 12.090 -9.409 1.00 93.62 343 LEU A O 1
ATOM 2638 N N . LEU A 1 344 ? -5.772 10.925 -8.720 1.00 87.00 344 LEU A N 1
ATOM 2639 C CA . LEU A 1 344 ? -4.795 11.686 -9.500 1.00 87.00 344 LEU A CA 1
ATOM 2640 C C . LEU A 1 344 ? -4.764 11.229 -10.972 1.00 87.00 344 LEU A C 1
ATOM 2642 O O . LEU A 1 344 ? -5.107 10.083 -11.267 1.00 87.00 344 LEU A O 1
ATOM 2646 N N . PRO A 1 345 ? -4.263 12.073 -11.901 1.00 78.56 345 PRO A N 1
ATOM 2647 C CA . PRO A 1 345 ? -3.998 11.658 -13.283 1.00 78.56 345 PRO A CA 1
ATOM 2648 C C . PRO A 1 345 ? -3.120 10.402 -13.401 1.00 78.56 345 PRO A C 1
ATOM 2650 O O . PRO A 1 345 ? -3.287 9.606 -14.319 1.00 78.56 345 PRO A O 1
ATOM 2653 N N . SER A 1 346 ? -2.180 10.218 -12.470 1.00 78.19 346 SER A N 1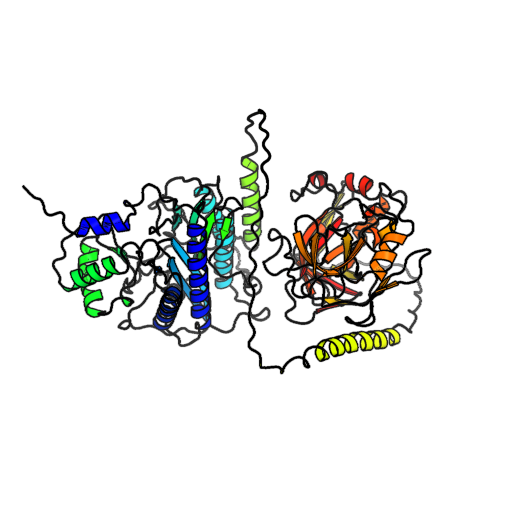
ATOM 2654 C CA . SER A 1 346 ? -1.272 9.066 -12.419 1.00 78.19 346 SER A CA 1
ATOM 2655 C C . SER A 1 346 ? -1.900 7.801 -11.819 1.00 78.19 346 SER A C 1
ATOM 2657 O O . SER A 1 346 ? -1.248 6.758 -11.799 1.00 78.19 346 SER A O 1
ATOM 2659 N N . GLY A 1 347 ? -3.136 7.882 -11.319 1.00 79.56 347 GLY A N 1
ATOM 2660 C CA . GLY A 1 347 ? -3.843 6.797 -10.649 1.00 79.56 347 GLY A CA 1
ATOM 2661 C C . GLY A 1 347 ? -4.355 7.177 -9.259 1.00 79.56 347 GLY A C 1
ATOM 2662 O O . GLY A 1 347 ? -4.156 8.282 -8.759 1.00 79.56 347 GLY A O 1
ATOM 2663 N N . THR A 1 348 ? -5.038 6.234 -8.616 1.00 87.25 348 THR A N 1
ATOM 2664 C CA . THR A 1 348 ? -5.580 6.416 -7.262 1.00 87.25 348 THR A CA 1
ATOM 2665 C C . THR A 1 348 ? -4.468 6.317 -6.222 1.00 87.25 348 THR A C 1
ATOM 2667 O O . THR A 1 348 ? -3.789 5.295 -6.129 1.00 87.25 348 THR A O 1
ATOM 2670 N N . ALA A 1 349 ? -4.281 7.367 -5.424 1.00 86.69 349 ALA A N 1
ATOM 2671 C CA . ALA A 1 349 ? -3.270 7.424 -4.376 1.00 86.69 349 ALA A CA 1
ATOM 2672 C C . ALA A 1 349 ? -3.915 7.374 -2.985 1.00 86.69 349 ALA A C 1
ATOM 2674 O O . ALA A 1 349 ? -4.643 8.286 -2.601 1.00 86.69 349 ALA A O 1
ATOM 2675 N N . LYS A 1 350 ? -3.601 6.335 -2.203 1.00 91.69 350 LYS A N 1
ATOM 2676 C CA . LYS A 1 350 ? -3.916 6.263 -0.767 1.00 91.69 350 LYS A CA 1
ATOM 2677 C C . LYS A 1 350 ? -2.934 7.137 0.012 1.00 91.69 350 LYS A C 1
ATOM 2679 O O . LYS A 1 350 ? -1.732 6.873 -0.028 1.00 91.69 350 LYS A O 1
ATOM 2684 N N . VAL A 1 351 ? -3.431 8.154 0.717 1.00 90.94 351 VAL A N 1
ATOM 2685 C CA . VAL A 1 351 ? -2.579 9.101 1.465 1.00 90.94 351 VAL A CA 1
ATOM 2686 C C . VAL A 1 351 ? -2.628 8.932 2.978 1.00 90.94 351 VAL A C 1
ATOM 2688 O O . VAL A 1 351 ? -1.641 9.244 3.646 1.00 90.94 351 VAL A O 1
ATOM 2691 N N . THR A 1 352 ? -3.717 8.389 3.522 1.00 93.00 352 THR A N 1
ATOM 2692 C CA . THR A 1 352 ? -3.806 8.028 4.944 1.00 93.00 352 THR A CA 1
ATOM 2693 C C . THR A 1 352 ? -3.995 6.532 5.157 1.00 93.00 352 THR A C 1
ATOM 2695 O O . THR A 1 352 ? -4.378 5.791 4.250 1.00 93.00 352 THR A O 1
ATOM 2698 N N . GLY A 1 353 ? -3.714 6.092 6.379 1.00 81.19 353 GLY A N 1
ATOM 2699 C CA . GLY A 1 353 ? -3.739 4.700 6.797 1.00 81.19 353 GLY A CA 1
ATOM 2700 C C . GLY A 1 353 ? -2.330 4.134 6.871 1.00 81.19 353 GLY A C 1
ATOM 2701 O O . GLY A 1 353 ? -1.456 4.474 6.071 1.00 81.19 353 GLY A O 1
ATOM 2702 N N . LEU A 1 354 ? -2.113 3.249 7.838 1.00 70.75 354 LEU A N 1
ATOM 2703 C CA . LEU A 1 354 ? -0.824 2.594 7.993 1.00 70.75 354 LEU A CA 1
ATOM 2704 C C . LEU A 1 354 ? -0.507 1.733 6.756 1.00 70.75 354 LEU A C 1
ATOM 2706 O O . LEU A 1 354 ? -1.417 1.126 6.171 1.00 70.75 354 LEU A O 1
ATOM 2710 N N . PRO A 1 355 ? 0.770 1.665 6.330 1.00 55.41 355 PRO A N 1
ATOM 2711 C CA . PRO A 1 355 ? 1.205 0.623 5.414 1.00 55.41 355 PRO A CA 1
ATOM 2712 C C . PRO A 1 355 ? 0.885 -0.719 6.065 1.00 55.41 355 PRO A C 1
ATOM 2714 O O . PRO A 1 355 ? 1.154 -0.884 7.254 1.00 55.41 355 PRO A O 1
ATOM 2717 N N . HIS A 1 356 ? 0.348 -1.675 5.310 1.00 47.22 356 HIS A N 1
ATOM 2718 C CA . HIS A 1 356 ? 0.170 -3.035 5.809 1.00 47.22 356 HIS A CA 1
ATOM 2719 C C . HIS A 1 356 ? 1.554 -3.653 6.076 1.00 47.22 356 HIS A C 1
ATOM 2721 O O . HIS A 1 356 ? 2.139 -4.317 5.221 1.00 47.22 356 HIS A O 1
ATOM 2727 N N . GLN A 1 357 ? 2.118 -3.404 7.260 1.00 35.59 357 GLN A N 1
ATOM 2728 C CA . GLN A 1 357 ? 3.012 -4.362 7.893 1.00 35.59 357 GLN A CA 1
ATOM 2729 C C . GLN A 1 357 ? 2.182 -5.633 8.029 1.00 35.59 357 GLN A C 1
ATOM 2731 O O . GLN A 1 357 ? 1.079 -5.541 8.543 1.00 35.59 357 GLN A O 1
ATOM 2736 N N . SER A 1 358 ? 2.647 -6.729 7.431 1.00 31.66 358 SER A N 1
ATOM 2737 C CA . SER A 1 358 ? 2.453 -8.150 7.774 1.00 31.66 358 SER A CA 1
ATOM 2738 C C . SER A 1 358 ? 1.368 -8.613 8.775 1.00 31.66 358 SER A C 1
ATOM 2740 O O . SER A 1 358 ? 1.524 -9.682 9.335 1.00 31.66 358 SER A O 1
ATOM 2742 N N . ASN A 1 359 ? 0.234 -7.948 8.970 1.00 30.75 359 ASN A N 1
ATOM 2743 C CA . ASN A 1 359 ? -0.768 -8.385 9.941 1.00 30.75 359 ASN A CA 1
ATOM 2744 C C . ASN A 1 359 ? -1.601 -9.552 9.397 1.00 30.75 359 ASN A C 1
ATOM 2746 O O . ASN A 1 359 ? -2.336 -10.168 10.148 1.00 30.75 359 ASN A O 1
ATOM 2750 N N . SER A 1 360 ? -1.477 -9.920 8.115 1.00 36.34 360 SER A N 1
ATOM 2751 C CA . SER A 1 360 ? -2.124 -11.134 7.600 1.00 36.34 360 SER A CA 1
ATOM 2752 C C . SER A 1 360 ? -1.382 -12.425 7.957 1.00 36.34 360 SER A C 1
ATOM 2754 O O . SER A 1 360 ? -2.006 -13.479 7.953 1.00 36.34 360 SER A O 1
ATOM 2756 N N . SER A 1 361 ? -0.079 -12.382 8.280 1.00 35.09 361 SER A N 1
ATOM 2757 C CA . SER A 1 361 ? 0.622 -13.562 8.825 1.00 35.09 361 SER A CA 1
ATOM 2758 C C . SER A 1 361 ? 0.346 -13.778 10.307 1.00 35.09 361 SER A C 1
ATOM 2760 O O . SER A 1 361 ? 0.513 -14.889 10.803 1.00 35.09 361 SER A O 1
ATOM 2762 N N . ASP A 1 362 ? -0.096 -12.719 10.979 1.00 35.94 362 ASP A N 1
ATOM 2763 C CA . ASP A 1 362 ? -0.318 -12.678 12.417 1.00 35.94 362 ASP A CA 1
ATOM 2764 C C . ASP A 1 362 ? -1.806 -12.876 12.747 1.00 35.94 362 ASP A C 1
ATOM 2766 O O . ASP A 1 362 ? -2.232 -12.661 13.876 1.00 35.94 362 ASP A O 1
ATOM 2770 N N . ILE A 1 363 ? -2.608 -13.267 11.749 1.00 42.47 363 ILE A N 1
ATOM 2771 C CA . ILE A 1 363 ? -4.052 -13.463 11.818 1.00 42.47 363 ILE A CA 1
ATOM 2772 C C . ILE A 1 363 ? -4.401 -14.765 11.056 1.00 42.47 363 ILE A C 1
ATOM 2774 O O . ILE A 1 363 ? -4.353 -14.798 9.828 1.00 42.47 363 ILE A O 1
ATOM 2778 N N . LEU A 1 364 ? -4.715 -15.859 11.761 1.00 38.88 364 LEU A N 1
ATOM 2779 C CA . LEU A 1 364 ? -5.009 -17.191 11.200 1.00 38.88 364 LEU A CA 1
ATOM 2780 C C . LEU A 1 364 ? -6.458 -17.619 11.484 1.00 38.88 364 LEU A C 1
ATOM 2782 O O . LEU A 1 364 ? -6.881 -17.648 12.629 1.00 38.88 364 LEU A O 1
ATOM 2786 N N . LYS A 1 365 ? -7.218 -18.056 10.479 1.00 36.06 365 LYS A N 1
ATOM 2787 C CA . LYS A 1 365 ? -8.548 -18.653 10.710 1.00 36.06 365 LYS A CA 1
ATOM 2788 C C . LYS A 1 365 ? -8.420 -20.062 11.322 1.00 36.06 365 LYS A C 1
ATOM 2790 O O . LYS A 1 365 ? -7.607 -20.856 10.847 1.00 36.06 365 LYS A O 1
ATOM 2795 N N . ASP A 1 366 ? -9.233 -20.387 12.332 1.00 30.19 366 ASP A N 1
ATOM 2796 C CA . ASP A 1 366 ? -9.340 -21.756 12.871 1.00 30.19 366 ASP A CA 1
ATOM 2797 C C . ASP A 1 366 ? -10.221 -22.643 11.967 1.00 30.19 366 ASP A C 1
ATOM 2799 O O . ASP A 1 366 ? -11.173 -22.173 11.343 1.00 30.19 366 ASP A O 1
ATOM 2803 N N . LYS A 1 367 ? -9.899 -23.942 11.875 1.00 29.48 367 LYS A N 1
ATOM 2804 C CA . LYS A 1 367 ? -10.694 -24.930 11.117 1.00 29.48 367 LYS A CA 1
ATOM 2805 C C . LYS A 1 367 ? -12.028 -25.217 11.837 1.00 29.48 367 LYS A C 1
ATOM 2807 O O . LYS A 1 367 ? -11.998 -25.359 13.060 1.00 29.48 367 LYS A O 1
ATOM 2812 N N . PRO A 1 368 ? -13.166 -25.368 11.128 1.00 25.50 368 PRO A N 1
ATOM 2813 C CA . PRO A 1 368 ? -14.427 -25.761 11.760 1.00 25.50 368 PRO A CA 1
ATOM 2814 C C . PRO A 1 368 ? -14.328 -27.158 12.386 1.00 25.50 368 PRO A C 1
ATOM 2816 O O . PRO A 1 368 ? -13.669 -28.038 11.828 1.00 25.50 368 PRO A O 1
ATOM 2819 N N . LYS A 1 369 ? -14.992 -27.350 13.533 1.00 24.91 369 LYS A N 1
ATOM 2820 C CA . LYS A 1 369 ? -15.281 -28.672 14.103 1.00 24.91 369 LYS A CA 1
ATOM 2821 C C . LYS A 1 369 ? -16.395 -29.327 13.289 1.00 24.91 369 LYS A C 1
ATOM 2823 O O . LYS A 1 369 ? -17.356 -28.660 12.923 1.00 24.91 369 LYS A O 1
ATOM 2828 N N . GLU A 1 370 ? -16.224 -30.612 13.006 1.00 25.22 370 GLU A N 1
ATOM 2829 C CA . GLU A 1 370 ? -17.230 -31.473 12.389 1.00 25.22 370 GLU A CA 1
ATOM 2830 C C . GLU A 1 370 ? -18.388 -31.659 13.385 1.00 25.22 370 GLU A C 1
ATOM 2832 O O . GLU A 1 370 ? -18.191 -32.244 14.449 1.00 25.22 370 GLU A O 1
ATOM 2837 N N . GLU A 1 371 ? -19.567 -31.123 13.065 1.00 24.84 371 GLU A N 1
ATOM 2838 C CA . GLU A 1 371 ? -20.835 -31.499 13.699 1.00 24.84 371 GLU A CA 1
ATOM 2839 C C . GLU A 1 371 ? -21.757 -32.096 12.630 1.00 24.84 371 GLU A C 1
ATOM 2841 O O . GLU A 1 371 ? -21.790 -31.637 11.485 1.00 24.84 371 GLU A O 1
ATOM 2846 N N . GLU A 1 372 ? -22.398 -33.195 13.023 1.00 26.22 372 GLU A N 1
ATOM 2847 C CA . GLU A 1 372 ? -23.147 -34.141 12.200 1.00 26.22 372 GLU A CA 1
ATOM 2848 C C . GLU A 1 372 ? -24.452 -33.557 11.632 1.00 26.22 372 GLU A C 1
ATOM 2850 O O . GLU A 1 372 ? -25.031 -32.605 12.149 1.00 26.22 372 GLU A O 1
ATOM 2855 N N . GLU A 1 373 ? -24.864 -34.162 10.522 1.00 29.23 373 GLU A N 1
ATOM 2856 C CA . GLU A 1 373 ? -25.892 -33.759 9.565 1.00 29.23 373 GLU A CA 1
ATOM 2857 C C . GLU A 1 373 ? -27.273 -33.439 10.164 1.00 29.23 373 GLU A C 1
ATOM 2859 O O . GLU A 1 373 ? -27.878 -34.280 10.820 1.00 29.23 373 GLU A O 1
ATOM 2864 N N . GLU A 1 374 ? -27.839 -32.290 9.778 1.00 22.69 374 GLU A N 1
ATOM 2865 C CA . GLU A 1 374 ? -29.263 -32.155 9.442 1.00 22.69 374 GLU A CA 1
ATOM 2866 C C . GLU A 1 374 ? -29.436 -31.059 8.370 1.00 22.69 374 GLU A C 1
ATOM 2868 O O . GLU A 1 374 ? -28.738 -30.045 8.355 1.00 22.69 374 GLU A O 1
ATOM 2873 N N . GLU A 1 375 ? -30.314 -31.324 7.402 1.00 31.50 375 GLU A N 1
ATOM 2874 C CA . GLU A 1 375 ? -30.475 -30.604 6.135 1.00 31.50 375 GLU A CA 1
ATOM 2875 C C . GLU A 1 375 ? -30.637 -29.077 6.293 1.00 31.50 375 GLU A C 1
ATOM 2877 O O . GLU A 1 375 ? -31.649 -28.581 6.787 1.00 31.50 375 GLU A O 1
ATOM 2882 N N . GLY A 1 376 ? -29.675 -28.302 5.782 1.00 24.09 376 GLY A N 1
ATOM 2883 C CA . GLY A 1 376 ? -29.790 -26.845 5.721 1.00 24.09 376 GLY A CA 1
ATOM 2884 C C . GLY A 1 376 ? -28.541 -26.150 5.179 1.00 24.09 376 GLY A C 1
ATOM 2885 O O . GLY A 1 376 ? -27.419 -26.480 5.529 1.00 24.09 376 GLY A O 1
ATOM 2886 N N . GLN A 1 377 ? -28.762 -25.193 4.281 1.00 32.12 377 GLN A N 1
ATOM 2887 C CA . GLN A 1 377 ? -27.806 -24.297 3.616 1.00 32.12 377 GLN A CA 1
ATOM 2888 C C . GLN A 1 377 ? -26.540 -23.891 4.411 1.00 32.12 377 GLN A C 1
ATOM 2890 O O . GLN A 1 377 ? -26.634 -23.393 5.526 1.00 32.12 377 GLN A O 1
ATOM 2895 N N . GLY A 1 378 ? -25.387 -23.888 3.722 1.00 33.28 378 GLY A N 1
ATOM 2896 C CA . GLY A 1 378 ? -24.264 -22.978 4.005 1.00 33.28 378 GLY A CA 1
ATOM 2897 C C . GLY A 1 378 ? -22.940 -23.649 4.387 1.00 33.28 378 GLY A C 1
ATOM 2898 O O . GLY A 1 378 ? -22.844 -24.331 5.395 1.00 33.28 378 GLY A O 1
ATOM 2899 N N . GLY A 1 379 ? -21.878 -23.395 3.612 1.00 22.75 379 GLY A N 1
ATOM 2900 C CA . GLY A 1 379 ? -20.520 -23.806 3.979 1.00 22.75 379 GLY A CA 1
ATOM 2901 C C . GLY A 1 379 ? -19.456 -23.271 3.020 1.00 22.75 379 GLY A C 1
ATOM 2902 O O . GLY A 1 379 ? -19.172 -23.888 1.998 1.00 22.75 379 GLY A O 1
ATOM 2903 N N . TYR A 1 380 ? -18.851 -22.122 3.341 1.00 31.33 380 TYR A N 1
ATOM 2904 C CA . TYR A 1 380 ? -17.735 -21.536 2.588 1.00 31.33 380 TYR A CA 1
ATOM 2905 C C . TYR A 1 380 ? -16.569 -21.197 3.532 1.00 31.33 380 TYR A C 1
ATOM 2907 O O . TYR A 1 380 ? -16.742 -20.482 4.512 1.00 31.33 380 TYR A O 1
ATOM 2915 N N . GLY A 1 381 ? -15.357 -21.676 3.225 1.00 25.83 381 GLY A N 1
ATOM 2916 C CA . GLY A 1 381 ? -14.137 -21.338 3.968 1.00 25.83 381 GLY A CA 1
ATOM 2917 C C . GLY A 1 381 ? -12.874 -21.523 3.122 1.00 25.83 381 GLY A C 1
ATOM 2918 O O . GLY A 1 381 ? -12.737 -22.520 2.426 1.00 25.83 381 GLY A O 1
ATOM 2919 N N . CYS A 1 382 ? -11.968 -20.535 3.153 1.00 28.39 382 CYS A N 1
ATOM 2920 C CA . CYS A 1 382 ? -10.763 -20.342 2.310 1.00 28.39 382 CYS A CA 1
ATOM 2921 C C . CYS A 1 382 ? -11.007 -19.918 0.846 1.00 28.39 382 CYS A C 1
ATOM 2923 O O . CYS A 1 382 ? -10.153 -19.298 0.218 1.00 28.39 382 CYS A O 1
ATOM 2925 N N . TYR A 1 383 ? -12.212 -20.146 0.333 1.00 30.69 383 TYR A N 1
ATOM 2926 C CA . TYR A 1 383 ? -12.616 -19.789 -1.028 1.00 30.69 383 TYR A CA 1
ATOM 2927 C C . TYR A 1 383 ? -12.855 -18.277 -1.237 1.00 30.69 383 TYR A C 1
ATOM 2929 O O . TYR A 1 383 ? -12.923 -17.817 -2.370 1.00 30.69 383 TYR A O 1
ATOM 2937 N N . GLY A 1 384 ? -12.984 -17.494 -0.164 1.00 29.45 384 GLY A N 1
ATOM 2938 C CA . GLY A 1 384 ? -13.468 -16.116 -0.205 1.00 29.45 384 GLY A CA 1
ATOM 2939 C C . GLY A 1 384 ? -12.506 -15.060 -0.764 1.00 29.45 384 GLY A C 1
ATOM 2940 O O . GLY A 1 384 ? -12.899 -14.245 -1.594 1.00 29.45 384 GLY A O 1
ATOM 2941 N N . TYR A 1 385 ? -11.232 -15.088 -0.359 1.00 32.03 385 TYR A N 1
ATOM 2942 C CA . TYR A 1 385 ? -10.217 -14.148 -0.857 1.00 32.03 385 TYR A CA 1
ATOM 2943 C C . TYR A 1 385 ? -9.926 -14.377 -2.351 1.00 32.03 385 TYR A C 1
ATOM 2945 O O . TYR A 1 385 ? -9.823 -13.427 -3.126 1.00 32.03 385 TYR A O 1
ATOM 2953 N N . VAL A 1 386 ? -9.891 -15.649 -2.768 1.00 31.22 386 VAL A N 1
ATOM 2954 C CA . VAL A 1 386 ? -9.717 -16.063 -4.169 1.00 31.22 386 VAL A CA 1
ATOM 2955 C C . VAL A 1 386 ? -10.975 -15.758 -4.993 1.00 31.22 386 VAL A C 1
ATOM 2957 O O . VAL A 1 386 ? -10.845 -15.128 -6.035 1.00 31.22 386 VAL A O 1
ATOM 2960 N N . LYS A 1 387 ? -12.199 -16.044 -4.509 1.00 30.14 387 LYS A N 1
ATOM 2961 C CA . LYS A 1 387 ? -13.449 -15.654 -5.204 1.00 30.14 387 LYS A CA 1
ATOM 2962 C C . LYS A 1 387 ? -13.619 -14.146 -5.334 1.00 30.14 387 LYS A C 1
ATOM 2964 O O . LYS A 1 387 ? -14.150 -13.693 -6.344 1.00 30.14 387 LYS A O 1
ATOM 2969 N N . ALA A 1 388 ? -13.207 -13.355 -4.343 1.00 32.16 388 ALA A N 1
ATOM 2970 C CA . ALA A 1 388 ? -13.255 -11.897 -4.435 1.00 32.16 388 ALA A CA 1
ATOM 2971 C C . ALA A 1 388 ? -12.288 -11.378 -5.517 1.00 32.16 388 ALA A C 1
ATOM 2973 O O . ALA A 1 388 ? -12.657 -10.486 -6.282 1.00 32.16 388 ALA A O 1
ATOM 2974 N N . GLN A 1 389 ? -11.100 -11.985 -5.648 1.00 32.19 389 GLN A N 1
ATOM 2975 C CA . GLN A 1 389 ? -10.156 -11.708 -6.740 1.00 32.19 389 GLN A CA 1
ATOM 2976 C C . GLN A 1 389 ? -10.643 -12.225 -8.111 1.00 32.19 389 GLN A C 1
ATOM 2978 O O . GLN A 1 389 ? -10.521 -11.512 -9.105 1.00 32.19 389 GLN A O 1
ATOM 2983 N N . GLU A 1 390 ? -11.276 -13.399 -8.182 1.00 32.19 390 GLU A N 1
ATOM 2984 C CA . GLU A 1 390 ? -11.886 -13.954 -9.405 1.00 32.19 390 GLU A CA 1
ATOM 2985 C C . GLU A 1 390 ? -13.123 -13.153 -9.858 1.00 32.19 390 GLU A C 1
ATOM 2987 O O . GLU A 1 390 ? -13.346 -12.943 -11.052 1.00 32.19 390 GLU A O 1
ATOM 2992 N N . SER A 1 391 ? -13.911 -12.629 -8.914 1.00 30.91 391 SER A N 1
ATOM 2993 C CA . SER A 1 391 ? -15.073 -11.774 -9.199 1.00 30.91 391 SER A CA 1
ATOM 2994 C C . SER A 1 391 ? -14.662 -10.398 -9.735 1.00 30.91 391 SER A C 1
ATOM 2996 O O . SER A 1 391 ? -15.377 -9.822 -10.557 1.00 30.91 391 SER A O 1
ATOM 2998 N N . LEU A 1 392 ? -13.499 -9.883 -9.313 1.00 35.09 392 LEU A N 1
ATOM 2999 C CA . LEU A 1 392 ? -12.883 -8.678 -9.881 1.00 35.09 392 LEU A CA 1
ATOM 3000 C C . LEU A 1 392 ? -12.459 -8.899 -11.342 1.00 35.09 392 LEU A C 1
ATOM 3002 O O . LEU A 1 392 ? -12.725 -8.038 -12.180 1.00 35.09 392 LEU A O 1
ATOM 3006 N N . ALA A 1 393 ? -11.905 -10.072 -11.670 1.00 30.44 393 ALA A N 1
ATOM 3007 C CA . ALA A 1 393 ? -11.559 -10.434 -13.047 1.00 30.44 393 ALA A CA 1
ATOM 3008 C C . ALA A 1 393 ? -12.801 -10.560 -13.955 1.00 30.44 393 ALA A C 1
ATOM 3010 O O . ALA A 1 393 ? -12.782 -10.137 -15.109 1.00 30.44 393 ALA A O 1
ATOM 3011 N N . HIS A 1 394 ? -13.924 -11.071 -13.438 1.00 29.53 394 HIS A N 1
ATOM 3012 C CA . HIS A 1 394 ? -15.164 -11.212 -14.213 1.00 29.53 394 HIS A CA 1
ATOM 3013 C C . HIS A 1 394 ? -15.880 -9.888 -14.541 1.00 29.53 394 HIS A C 1
ATOM 3015 O O . HIS A 1 394 ? -16.560 -9.807 -15.570 1.00 29.53 394 HIS A O 1
ATOM 3021 N N . LEU A 1 395 ? -15.730 -8.847 -13.715 1.00 31.39 395 LEU A N 1
ATOM 3022 C CA . LEU A 1 395 ? -16.327 -7.524 -13.957 1.00 31.39 395 LEU A CA 1
ATOM 3023 C C . LEU A 1 395 ? -15.582 -6.718 -15.033 1.00 31.39 395 LEU A C 1
ATOM 3025 O O . LEU A 1 395 ? -16.215 -5.951 -15.761 1.00 31.39 395 LEU A O 1
ATOM 3029 N N . GLU A 1 396 ? -14.275 -6.934 -15.203 1.00 31.91 396 GLU A N 1
ATOM 3030 C CA . GLU A 1 396 ? -13.484 -6.293 -16.265 1.00 31.91 396 GLU A CA 1
ATOM 3031 C C . GLU A 1 396 ? -13.735 -6.923 -17.655 1.00 31.91 396 GLU A C 1
ATOM 3033 O O . GLU A 1 396 ? -13.627 -6.242 -18.675 1.00 31.91 396 GLU A O 1
ATOM 3038 N N . ILE A 1 397 ? -14.206 -8.178 -17.718 1.00 30.00 397 ILE A N 1
ATOM 3039 C CA . ILE A 1 397 ? -14.472 -8.910 -18.974 1.00 30.00 397 ILE A CA 1
ATOM 3040 C C . ILE A 1 397 ? -15.743 -8.422 -19.706 1.00 30.00 397 ILE A C 1
ATOM 3042 O O . ILE A 1 397 ? -15.828 -8.518 -20.932 1.00 30.00 397 ILE A O 1
ATOM 3046 N N . LYS A 1 398 ? -16.734 -7.838 -19.014 1.00 26.80 398 LYS A N 1
ATOM 3047 C CA . LYS A 1 398 ? -18.024 -7.456 -19.636 1.00 26.80 398 LYS A CA 1
ATOM 3048 C C . LYS A 1 398 ? -18.026 -6.131 -20.421 1.00 26.80 398 LYS A C 1
ATOM 3050 O O . LYS A 1 398 ? -19.022 -5.841 -21.079 1.00 26.80 398 LYS A O 1
ATOM 3055 N N . ARG A 1 399 ? -16.947 -5.335 -20.414 1.00 31.39 399 ARG A N 1
ATOM 3056 C CA . ARG A 1 399 ? -16.888 -4.024 -21.114 1.00 31.39 399 ARG A CA 1
ATOM 3057 C C . ARG A 1 399 ? -16.225 -4.052 -22.502 1.00 31.39 399 ARG A C 1
ATOM 3059 O O . ARG A 1 399 ? -16.228 -3.040 -23.194 1.00 31.39 399 ARG A O 1
ATOM 3066 N N . GLY A 1 400 ? -15.721 -5.198 -22.961 1.00 26.44 400 GLY A N 1
ATOM 3067 C CA . GLY A 1 400 ? -14.956 -5.312 -24.213 1.00 26.44 400 GLY A CA 1
ATOM 3068 C C . GLY A 1 400 ? -15.752 -5.364 -25.525 1.00 26.44 400 GLY A C 1
ATOM 3069 O O . GLY A 1 400 ? -15.168 -5.702 -26.551 1.00 26.44 400 GLY A O 1
ATOM 3070 N N . HIS A 1 401 ? -17.059 -5.080 -25.536 1.00 27.16 401 HIS A N 1
ATOM 3071 C CA . HIS A 1 401 ? -17.878 -5.080 -26.757 1.00 27.16 401 HIS A CA 1
ATOM 3072 C C . HIS A 1 401 ? -18.754 -3.826 -26.850 1.00 27.16 401 HIS A C 1
ATOM 3074 O O . HIS A 1 401 ? -19.935 -3.850 -26.513 1.00 27.16 401 HIS A O 1
ATOM 3080 N N . ARG A 1 402 ? -18.168 -2.735 -27.355 1.00 22.92 402 ARG A N 1
ATOM 3081 C CA . ARG A 1 402 ? -18.774 -1.861 -28.375 1.00 22.92 402 ARG A CA 1
ATOM 3082 C C . ARG A 1 402 ? -17.702 -0.927 -28.938 1.00 22.92 402 ARG A C 1
ATOM 3084 O O . ARG A 1 402 ? -17.123 -0.113 -28.233 1.00 22.92 402 ARG A O 1
ATOM 3091 N N . SER A 1 403 ? -17.432 -1.137 -30.218 1.00 24.14 403 SER A N 1
ATOM 3092 C CA . SER A 1 403 ? -16.570 -0.372 -31.113 1.00 24.14 403 SER A CA 1
ATOM 3093 C C . SER A 1 403 ? -16.976 1.095 -31.216 1.00 24.14 403 SER A C 1
ATOM 3095 O O . SER A 1 403 ? -18.172 1.350 -31.319 1.00 24.14 403 SER A O 1
ATOM 3097 N N . LEU A 1 404 ? -16.004 2.000 -31.355 1.00 23.02 404 LEU A N 1
ATOM 3098 C CA . LEU A 1 404 ? -16.088 3.167 -32.241 1.00 23.02 404 LEU A CA 1
ATOM 3099 C C . LEU A 1 404 ? -14.676 3.555 -32.716 1.00 23.02 404 LEU A C 1
ATOM 3101 O O . LEU A 1 404 ? -13.687 3.370 -32.011 1.00 23.02 404 LEU A O 1
ATOM 3105 N N . SER A 1 405 ? -14.634 3.965 -33.976 1.00 21.50 405 SER A N 1
ATOM 3106 C CA . SER A 1 405 ? -13.510 4.074 -34.902 1.00 21.50 405 SER A CA 1
ATOM 3107 C C . SER A 1 405 ? -12.728 5.391 -34.820 1.00 21.50 405 SER A C 1
ATOM 3109 O O . SER A 1 405 ? -13.193 6.363 -34.239 1.00 21.50 405 SER A O 1
ATOM 3111 N N . SER A 1 406 ? -11.545 5.329 -35.440 1.00 24.36 406 SER A N 1
ATOM 3112 C CA . SER A 1 406 ? -10.611 6.355 -35.940 1.00 24.36 406 SER A CA 1
ATOM 3113 C C . SER A 1 406 ? -11.049 7.831 -36.002 1.00 24.36 406 SER A C 1
ATOM 3115 O O . SER A 1 406 ? -12.162 8.130 -36.417 1.00 24.36 406 SER A O 1
ATOM 3117 N N . ASP A 1 407 ? -10.125 8.752 -35.675 1.00 23.17 407 ASP A N 1
ATOM 3118 C CA . ASP A 1 407 ? -9.426 9.597 -36.670 1.00 23.17 407 ASP A CA 1
ATOM 3119 C C . ASP A 1 407 ? -8.374 10.549 -36.034 1.00 23.17 407 ASP A C 1
ATOM 3121 O O . ASP A 1 407 ? -8.610 11.196 -35.018 1.00 23.17 407 ASP A O 1
ATOM 3125 N N . ASP A 1 408 ? -7.191 10.543 -36.660 1.00 24.50 408 ASP A N 1
ATOM 3126 C CA . ASP A 1 408 ? -6.261 11.623 -37.038 1.00 24.50 408 ASP A CA 1
ATOM 3127 C C . ASP A 1 408 ? -5.761 12.786 -36.136 1.00 24.50 408 ASP A C 1
ATOM 3129 O O . ASP A 1 408 ? -6.495 13.633 -35.645 1.00 24.50 408 ASP A O 1
ATOM 3133 N N . ASN A 1 409 ? -4.419 12.907 -36.208 1.00 22.06 409 ASN A N 1
ATOM 3134 C CA . ASN A 1 409 ? -3.566 14.101 -36.368 1.00 22.06 409 ASN A CA 1
ATOM 3135 C C . ASN A 1 409 ? -3.407 15.138 -35.239 1.00 22.06 409 ASN A C 1
ATOM 3137 O O . ASN A 1 409 ? -4.351 15.768 -34.783 1.00 22.06 409 ASN A O 1
ATOM 3141 N N . GLY A 1 410 ? -2.141 15.466 -34.932 1.00 23.05 410 GLY A N 1
ATOM 3142 C CA . GLY A 1 410 ? -1.812 16.730 -34.262 1.00 23.05 410 GLY A CA 1
ATOM 3143 C C . GLY A 1 410 ? -0.454 16.794 -33.570 1.00 23.05 410 GLY A C 1
ATOM 3144 O O . GLY A 1 410 ? -0.340 16.535 -32.382 1.00 23.05 410 GLY A O 1
ATOM 3145 N N . ASN A 1 411 ? 0.566 17.182 -34.326 1.00 22.39 411 ASN A N 1
ATOM 3146 C CA . ASN A 1 411 ? 1.925 17.519 -33.906 1.00 22.39 411 ASN A CA 1
ATOM 3147 C C . ASN A 1 411 ? 1.960 18.670 -32.866 1.00 22.39 411 ASN A C 1
ATOM 3149 O O . ASN A 1 411 ? 1.221 19.634 -33.046 1.00 22.39 411 ASN A O 1
ATOM 3153 N N . ASN A 1 412 ? 2.842 18.620 -31.852 1.00 24.05 412 ASN A N 1
ATOM 3154 C CA . ASN A 1 412 ? 3.644 19.781 -31.415 1.00 24.05 412 ASN A CA 1
ATOM 3155 C C . ASN A 1 412 ? 4.650 19.454 -30.292 1.00 24.05 412 ASN A C 1
ATOM 3157 O O . ASN A 1 412 ? 4.309 19.060 -29.180 1.00 24.05 412 ASN A O 1
ATOM 3161 N N . SER A 1 413 ? 5.914 19.702 -30.624 1.00 21.52 413 SER A N 1
ATOM 3162 C CA . SER A 1 413 ? 7.080 19.899 -29.763 1.00 21.52 413 SER A CA 1
ATOM 3163 C C . SER A 1 413 ? 6.971 21.178 -28.929 1.00 21.52 413 SER A C 1
ATOM 3165 O O . SER A 1 413 ? 6.613 22.193 -29.511 1.00 21.52 413 SER A O 1
ATOM 3167 N N . PHE A 1 414 ? 7.401 21.186 -27.659 1.00 23.53 414 PHE A N 1
ATOM 3168 C CA . PHE A 1 414 ? 7.940 22.400 -27.022 1.00 23.53 414 PHE A CA 1
ATOM 3169 C C . PHE A 1 414 ? 8.981 22.096 -25.931 1.00 23.53 414 PHE A C 1
ATOM 3171 O O . PHE A 1 414 ? 8.922 21.088 -25.229 1.00 23.53 414 PHE A O 1
ATOM 3178 N N . GLU A 1 415 ? 9.973 22.982 -25.896 1.00 21.95 415 GLU A N 1
ATOM 3179 C CA . GLU A 1 415 ? 11.298 22.890 -25.291 1.00 21.95 415 GLU A CA 1
ATOM 3180 C C . GLU A 1 415 ? 11.349 23.066 -23.764 1.00 21.95 415 GLU A C 1
ATOM 3182 O O . GLU A 1 415 ? 10.534 23.743 -23.139 1.00 21.95 415 GLU A O 1
ATOM 3187 N N . LEU A 1 416 ? 12.403 22.481 -23.190 1.00 21.86 416 LEU A N 1
ATOM 3188 C CA . LEU A 1 416 ? 12.896 22.667 -21.827 1.00 21.86 416 LEU A CA 1
ATOM 3189 C C . LEU A 1 416 ? 13.550 24.046 -21.659 1.00 21.86 416 LEU A C 1
ATOM 3191 O O . LEU A 1 416 ? 14.427 24.398 -22.442 1.00 21.86 416 LEU A O 1
ATOM 3195 N N . ASN A 1 417 ? 13.254 24.740 -20.557 1.00 22.19 417 ASN A N 1
ATOM 3196 C CA . ASN A 1 417 ? 14.150 25.763 -20.018 1.00 22.19 417 ASN A CA 1
ATOM 3197 C C . ASN A 1 417 ? 14.464 25.509 -18.540 1.00 22.19 417 ASN A C 1
ATOM 3199 O O . ASN A 1 417 ? 13.591 25.442 -17.677 1.00 22.19 417 ASN A O 1
ATOM 3203 N N . SER A 1 418 ? 15.760 25.351 -18.288 1.00 21.91 418 SER A N 1
ATOM 3204 C CA . SER A 1 418 ? 16.416 25.206 -16.995 1.00 21.91 418 SER A CA 1
ATOM 3205 C C . SER A 1 418 ? 16.548 26.548 -16.275 1.00 21.91 418 SER A C 1
ATOM 3207 O O . SER A 1 418 ? 16.988 27.519 -16.887 1.00 21.91 418 SER A O 1
ATOM 3209 N N . ILE A 1 419 ? 16.313 26.580 -14.962 1.00 22.94 419 ILE A N 1
ATOM 3210 C CA . ILE A 1 419 ? 16.798 27.658 -14.090 1.00 22.94 419 ILE A CA 1
ATOM 3211 C C . ILE A 1 419 ? 17.627 27.036 -12.966 1.00 22.94 419 ILE A C 1
ATOM 3213 O O . ILE A 1 419 ? 17.150 26.217 -12.183 1.00 22.94 419 ILE A O 1
ATOM 3217 N N . ALA A 1 420 ? 18.902 27.419 -12.939 1.00 20.83 420 ALA A N 1
ATOM 3218 C CA . ALA A 1 420 ? 19.879 27.087 -11.917 1.00 20.83 420 ALA A CA 1
ATOM 3219 C C . ALA A 1 420 ? 19.756 28.050 -10.727 1.00 20.83 420 ALA A C 1
ATOM 3221 O O . ALA A 1 420 ? 19.621 29.255 -10.927 1.00 20.83 420 ALA A O 1
ATOM 3222 N N . TYR A 1 421 ? 19.909 27.540 -9.503 1.00 23.19 421 TYR A N 1
ATOM 3223 C CA . TYR A 1 421 ? 20.203 28.361 -8.329 1.00 23.19 421 TYR A CA 1
ATOM 3224 C C . TYR A 1 421 ? 21.560 27.961 -7.743 1.00 23.19 421 TYR A C 1
ATOM 3226 O O . TYR A 1 421 ? 21.780 26.821 -7.336 1.00 23.19 421 TYR A O 1
ATOM 3234 N N . ARG A 1 422 ? 22.477 28.934 -7.753 1.00 21.27 422 ARG A N 1
ATOM 3235 C CA . ARG A 1 422 ? 23.685 28.997 -6.924 1.00 21.27 422 ARG A CA 1
ATOM 3236 C C . ARG A 1 422 ? 23.260 29.394 -5.514 1.00 21.27 422 ARG A C 1
ATOM 3238 O O . ARG A 1 422 ? 22.485 30.335 -5.386 1.00 21.27 422 ARG A O 1
ATOM 3245 N N . ASP A 1 423 ? 23.872 28.794 -4.500 1.00 23.80 423 ASP A N 1
ATOM 3246 C CA . ASP A 1 423 ? 24.079 29.507 -3.242 1.00 23.80 423 ASP A CA 1
ATOM 3247 C C . ASP A 1 423 ? 25.457 29.188 -2.646 1.00 23.80 423 ASP A C 1
ATOM 3249 O O . ASP A 1 423 ? 25.945 28.055 -2.716 1.00 23.80 423 ASP A O 1
ATOM 3253 N N . GLN A 1 424 ? 26.114 30.234 -2.150 1.00 21.75 424 GLN A N 1
ATOM 3254 C CA . GLN A 1 424 ? 27.464 30.261 -1.591 1.00 21.75 424 GLN A CA 1
ATOM 3255 C C . GLN A 1 424 ? 27.399 30.691 -0.123 1.00 21.75 424 GLN A C 1
ATOM 3257 O O . GLN A 1 424 ? 26.796 31.705 0.198 1.00 21.75 424 GLN A O 1
ATOM 3262 N N . GLY A 1 425 ? 28.191 30.015 0.715 1.00 23.39 425 GLY A N 1
ATOM 3263 C CA . GLY A 1 425 ? 28.623 30.497 2.035 1.00 23.39 425 GLY A CA 1
ATOM 3264 C C . GLY A 1 425 ? 27.703 30.065 3.184 1.00 23.39 425 GLY A C 1
ATOM 3265 O O . GLY A 1 425 ? 26.500 29.995 3.032 1.00 23.39 425 GLY A O 1
ATOM 3266 N N . GLN A 1 426 ? 28.177 29.739 4.382 1.00 24.17 426 GLN A N 1
ATOM 3267 C CA . GLN A 1 426 ? 29.522 29.737 4.943 1.00 24.17 426 GLN A CA 1
ATOM 3268 C C . GLN A 1 426 ? 29.506 28.843 6.202 1.00 24.17 426 GLN A C 1
ATOM 3270 O O . GLN A 1 426 ? 28.460 28.538 6.764 1.00 24.17 426 GLN A O 1
ATOM 3275 N N . ARG A 1 427 ? 30.697 28.392 6.592 1.00 24.17 427 ARG A N 1
ATOM 3276 C CA . ARG A 1 427 ? 31.000 27.417 7.649 1.00 24.17 427 ARG A CA 1
ATOM 3277 C C . ARG A 1 427 ? 30.585 27.883 9.050 1.00 24.17 427 ARG A C 1
ATOM 3279 O O . ARG A 1 427 ? 30.791 29.042 9.378 1.00 24.17 427 ARG A O 1
ATOM 3286 N N . ASN A 1 428 ? 30.220 26.925 9.904 1.00 23.16 428 ASN A N 1
ATOM 3287 C CA . ASN A 1 428 ? 30.777 26.848 11.255 1.00 23.16 428 ASN A CA 1
ATOM 3288 C C . ASN A 1 428 ? 31.045 25.386 11.634 1.00 23.16 428 ASN A C 1
ATOM 3290 O O . ASN A 1 428 ? 30.247 24.488 11.375 1.00 23.16 428 ASN A O 1
ATOM 3294 N N . THR A 1 429 ? 32.252 25.178 12.143 1.00 23.22 429 THR A N 1
ATOM 3295 C CA . THR A 1 429 ? 32.909 23.920 12.485 1.00 23.22 429 THR A CA 1
ATOM 3296 C C . THR A 1 429 ? 32.613 23.494 13.920 1.00 23.22 429 THR A C 1
ATOM 3298 O O . THR A 1 429 ? 32.339 24.342 14.756 1.00 23.22 429 THR A O 1
ATOM 3301 N N . GLU A 1 430 ? 32.811 22.192 14.162 1.00 23.34 430 GLU A N 1
ATOM 3302 C CA . GLU A 1 430 ? 33.108 21.505 15.435 1.00 23.34 430 GLU A CA 1
ATOM 3303 C C . GLU A 1 430 ? 32.038 20.518 15.910 1.00 23.34 430 GLU A C 1
ATOM 3305 O O . GLU A 1 430 ? 31.120 20.845 16.650 1.00 23.34 430 GLU A O 1
ATOM 3310 N N . THR A 1 431 ? 32.208 19.251 15.514 1.00 23.80 431 THR A N 1
ATOM 3311 C CA . THR A 1 431 ? 32.333 18.114 16.449 1.00 23.80 431 THR A CA 1
ATOM 3312 C C . THR A 1 431 ? 32.673 16.847 15.661 1.00 23.80 431 THR A C 1
ATOM 3314 O O . THR A 1 431 ? 31.828 16.082 15.206 1.00 23.80 431 THR A O 1
ATOM 3317 N N . THR A 1 432 ? 33.974 16.633 15.481 1.00 26.03 432 THR A N 1
ATOM 3318 C CA . THR A 1 432 ? 34.557 15.379 15.004 1.00 26.03 432 THR A CA 1
ATOM 3319 C C . THR A 1 432 ? 34.610 14.406 16.179 1.00 26.03 432 THR A C 1
ATOM 3321 O O . THR A 1 432 ? 35.418 14.620 17.078 1.00 26.03 432 THR A O 1
ATOM 3324 N N . LYS A 1 433 ? 33.766 13.362 16.195 1.00 25.97 433 LYS A N 1
ATOM 3325 C CA . LYS A 1 433 ? 33.994 12.085 16.916 1.00 25.97 433 LYS A CA 1
ATOM 3326 C C . LYS A 1 433 ? 32.860 11.076 16.654 1.00 25.97 433 LYS A C 1
ATOM 3328 O O . LYS A 1 433 ? 32.011 10.848 17.503 1.00 25.97 433 LYS A O 1
ATOM 3333 N N . CYS A 1 434 ? 32.852 10.468 15.466 1.00 24.45 434 CYS A N 1
ATOM 3334 C CA . CYS A 1 434 ? 32.309 9.119 15.225 1.00 24.45 434 CYS A CA 1
ATOM 3335 C C . CYS A 1 434 ? 32.562 8.726 13.761 1.00 24.45 434 CYS A C 1
ATOM 3337 O O . CYS A 1 434 ? 31.678 8.824 12.918 1.00 24.45 434 CYS A O 1
ATOM 3339 N N . ALA A 1 435 ? 33.797 8.351 13.427 1.00 24.23 435 ALA A N 1
ATOM 3340 C CA . ALA A 1 435 ? 34.122 7.792 12.109 1.00 24.23 435 ALA A CA 1
ATOM 3341 C C . ALA A 1 435 ? 34.871 6.450 12.195 1.00 24.23 435 ALA A C 1
ATOM 3343 O O . ALA A 1 435 ? 35.196 5.878 11.166 1.00 24.23 435 ALA A O 1
ATOM 3344 N N . CYS A 1 436 ? 35.100 5.915 13.400 1.00 22.25 436 CYS A N 1
ATOM 3345 C CA . CYS A 1 436 ? 35.915 4.712 13.598 1.00 22.25 436 CYS A CA 1
ATOM 3346 C C . CYS A 1 436 ? 35.109 3.460 13.990 1.00 22.25 436 CYS A C 1
ATOM 3348 O O . CYS A 1 436 ? 35.713 2.473 14.368 1.00 22.25 436 CYS A O 1
ATOM 3350 N N . SER A 1 437 ? 33.770 3.477 13.941 1.00 25.06 437 SER A N 1
ATOM 3351 C CA . SER A 1 437 ? 32.929 2.346 14.387 1.00 25.06 437 SER A CA 1
ATOM 3352 C C . SER A 1 437 ? 32.139 1.645 13.274 1.00 25.06 437 SER A C 1
ATOM 3354 O O . SER A 1 437 ? 31.343 0.758 13.564 1.00 25.06 437 SER A O 1
ATOM 3356 N N . PHE A 1 438 ? 32.341 2.019 12.004 1.00 28.12 438 PHE A N 1
ATOM 3357 C CA . PHE A 1 438 ? 31.621 1.428 10.863 1.00 28.12 438 PHE A CA 1
ATOM 3358 C C . PHE A 1 438 ? 32.462 0.456 10.017 1.00 28.12 438 PHE A C 1
ATOM 3360 O O . PHE A 1 438 ? 31.891 -0.407 9.356 1.00 28.12 438 PHE A O 1
ATOM 3367 N N . GLU A 1 439 ? 33.796 0.551 10.044 1.00 29.80 439 GLU A N 1
ATOM 3368 C CA . GLU A 1 439 ? 34.672 -0.374 9.301 1.00 29.80 439 GLU A CA 1
ATOM 3369 C C . GLU A 1 439 ? 34.797 -1.749 9.992 1.00 29.80 439 GLU A C 1
ATOM 3371 O O . GLU A 1 439 ? 34.944 -2.766 9.312 1.00 29.80 439 GLU A O 1
ATOM 3376 N N . ASP A 1 440 ? 34.612 -1.807 11.316 1.00 32.19 440 ASP A N 1
ATOM 3377 C CA . ASP A 1 440 ? 34.775 -3.031 12.117 1.00 32.19 440 ASP A CA 1
ATOM 3378 C C . ASP A 1 440 ? 33.644 -4.072 11.930 1.00 32.19 440 ASP A C 1
ATOM 3380 O O . ASP A 1 440 ? 33.868 -5.269 12.115 1.00 32.19 440 ASP A O 1
ATOM 3384 N N . ASP A 1 441 ? 32.441 -3.670 11.496 1.00 41.97 441 ASP A N 1
ATOM 3385 C CA . ASP A 1 441 ? 31.297 -4.590 11.316 1.00 41.97 441 ASP A CA 1
ATOM 3386 C C . ASP A 1 441 ? 31.362 -5.359 9.974 1.00 41.97 441 ASP A C 1
ATOM 3388 O O . ASP A 1 441 ? 30.961 -6.520 9.877 1.00 41.97 441 ASP A O 1
ATOM 3392 N N . LEU A 1 442 ? 31.949 -4.775 8.921 1.00 38.31 442 LEU A N 1
ATOM 3393 C CA . LEU A 1 442 ? 32.090 -5.446 7.618 1.00 38.31 442 LEU A CA 1
ATOM 3394 C C . LEU A 1 442 ? 33.192 -6.517 7.605 1.00 38.31 442 LEU A C 1
ATOM 3396 O O . LEU A 1 442 ? 33.012 -7.568 6.982 1.00 38.31 442 LEU A O 1
ATOM 3400 N N . GLY A 1 443 ? 34.302 -6.289 8.314 1.00 37.03 443 GLY A N 1
ATOM 3401 C CA . GLY A 1 443 ? 35.384 -7.271 8.453 1.00 37.03 443 GLY A CA 1
ATOM 3402 C C . GLY A 1 443 ? 34.941 -8.530 9.208 1.00 37.03 443 GLY A C 1
ATOM 3403 O O . GLY A 1 443 ? 35.201 -9.650 8.762 1.00 37.03 443 GLY A O 1
ATOM 3404 N N . ALA A 1 444 ? 34.180 -8.358 10.294 1.00 45.19 444 ALA A N 1
ATOM 3405 C CA . ALA A 1 444 ? 33.629 -9.459 11.086 1.00 45.19 444 ALA A CA 1
ATOM 3406 C C . ALA A 1 444 ? 32.621 -10.318 10.296 1.00 45.19 444 ALA A C 1
ATOM 3408 O O . ALA A 1 444 ? 32.600 -11.547 10.415 1.00 45.19 444 ALA A O 1
ATOM 3409 N N . ARG A 1 445 ? 31.810 -9.687 9.436 1.00 49.72 445 ARG A N 1
ATOM 3410 C CA . ARG A 1 445 ? 30.852 -10.380 8.555 1.00 49.72 445 ARG A CA 1
ATOM 3411 C C . ARG A 1 445 ? 31.547 -11.244 7.499 1.00 49.72 445 ARG A C 1
ATOM 3413 O O . ARG A 1 445 ? 31.034 -12.312 7.172 1.00 49.72 445 ARG A O 1
ATOM 3420 N N . TYR A 1 446 ? 32.714 -10.823 7.007 1.00 44.19 446 TYR A N 1
ATOM 3421 C CA . TYR A 1 446 ? 33.482 -11.560 5.999 1.00 44.19 446 TYR A CA 1
ATOM 3422 C C . TYR A 1 446 ? 34.333 -12.694 6.595 1.00 44.19 446 TYR A C 1
ATOM 3424 O O . TYR A 1 446 ? 34.419 -13.768 5.999 1.00 44.19 446 TYR A O 1
ATOM 3432 N N . ALA A 1 447 ? 34.880 -12.519 7.804 1.00 44.50 447 ALA A N 1
ATOM 3433 C CA . ALA A 1 447 ? 35.577 -13.590 8.529 1.00 44.50 447 ALA A CA 1
ATOM 3434 C C . ALA A 1 447 ? 34.693 -14.846 8.695 1.00 44.50 447 ALA A C 1
ATOM 3436 O O . ALA A 1 447 ? 35.159 -15.968 8.510 1.00 44.50 447 ALA A O 1
ATOM 3437 N N . ARG A 1 448 ? 33.382 -14.652 8.902 1.00 52.19 448 ARG A N 1
ATOM 3438 C CA . ARG A 1 448 ? 32.372 -15.727 8.961 1.00 52.19 448 ARG A CA 1
ATOM 3439 C C . ARG A 1 448 ? 32.175 -16.479 7.635 1.00 52.19 448 ARG A C 1
ATOM 3441 O O . ARG A 1 448 ? 31.832 -17.660 7.646 1.00 52.19 448 ARG A O 1
ATOM 3448 N N . ILE A 1 449 ? 32.379 -15.809 6.497 1.00 44.94 449 ILE A N 1
ATOM 3449 C CA . ILE A 1 449 ? 32.283 -16.389 5.144 1.00 44.94 449 ILE A CA 1
ATOM 3450 C C . ILE A 1 449 ? 33.536 -17.232 4.837 1.00 44.94 449 ILE A C 1
ATOM 3452 O O . ILE A 1 449 ? 33.422 -18.346 4.320 1.00 44.94 449 ILE A O 1
ATOM 3456 N N . GLU A 1 450 ? 34.724 -16.734 5.195 1.00 45.00 450 GLU A N 1
ATOM 3457 C CA . GLU A 1 450 ? 36.012 -17.435 5.045 1.00 45.00 450 GLU A CA 1
ATOM 3458 C C . GLU A 1 450 ? 36.123 -18.669 5.961 1.00 45.00 450 GLU A C 1
ATOM 3460 O O . GLU A 1 450 ? 36.493 -19.753 5.496 1.00 45.00 450 GLU A O 1
ATOM 3465 N N . GLU A 1 451 ? 35.719 -18.562 7.234 1.00 45.38 451 GLU A N 1
ATOM 3466 C CA . GLU A 1 451 ? 35.697 -19.698 8.170 1.00 45.38 451 GLU A CA 1
ATOM 3467 C C . GLU A 1 451 ? 34.830 -20.858 7.655 1.00 45.38 451 GLU A C 1
ATOM 3469 O O . GLU A 1 451 ? 35.223 -22.025 7.746 1.00 45.38 451 GLU A O 1
ATOM 3474 N N . MET A 1 452 ? 33.679 -20.561 7.042 1.00 47.00 452 MET A N 1
ATOM 3475 C CA . MET A 1 452 ? 32.797 -21.593 6.490 1.00 47.00 452 MET A CA 1
ATOM 3476 C C . MET A 1 452 ? 33.303 -22.171 5.161 1.00 47.00 452 MET A C 1
ATOM 3478 O O . MET A 1 452 ? 33.168 -23.381 4.945 1.00 47.00 452 MET A O 1
ATOM 3482 N N . ARG A 1 453 ? 33.971 -21.376 4.306 1.00 42.91 453 ARG A N 1
ATOM 3483 C CA . ARG A 1 453 ? 34.706 -21.899 3.132 1.00 42.91 453 ARG A CA 1
ATOM 3484 C C . ARG A 1 453 ? 35.755 -22.936 3.548 1.00 42.91 453 ARG A C 1
ATOM 3486 O O . ARG A 1 453 ? 35.883 -23.974 2.893 1.00 42.91 453 ARG A O 1
ATOM 3493 N N . MET A 1 454 ? 36.457 -22.702 4.660 1.00 39.72 454 MET A N 1
ATOM 3494 C CA . MET A 1 454 ? 37.431 -23.654 5.206 1.00 39.72 454 MET A CA 1
ATOM 3495 C C . MET A 1 454 ? 36.783 -24.881 5.867 1.00 39.72 454 MET A C 1
ATOM 3497 O O . MET A 1 454 ? 37.259 -26.001 5.664 1.00 39.72 454 MET A O 1
ATOM 3501 N N . GLN A 1 455 ? 35.683 -24.717 6.611 1.00 42.88 455 GLN A N 1
ATOM 3502 C CA . GLN A 1 455 ? 34.977 -25.839 7.250 1.00 42.88 455 GLN A CA 1
ATOM 3503 C C . GLN A 1 455 ? 34.318 -26.789 6.235 1.00 42.88 455 GLN A C 1
ATOM 3505 O O . GLN A 1 455 ? 34.312 -28.003 6.450 1.00 42.88 455 GLN A O 1
ATOM 3510 N N . LYS A 1 456 ? 33.813 -26.278 5.104 1.00 42.66 456 LYS A N 1
ATOM 3511 C CA . LYS A 1 456 ? 33.150 -27.094 4.067 1.00 42.66 456 LYS A CA 1
ATOM 3512 C C . LYS A 1 456 ? 34.155 -27.836 3.170 1.00 42.66 456 LYS A C 1
ATOM 3514 O O . LYS A 1 456 ? 33.914 -28.997 2.845 1.00 42.66 456 LYS A O 1
ATOM 3519 N N . ARG A 1 457 ? 35.341 -27.262 2.892 1.00 40.75 457 ARG A N 1
ATOM 3520 C CA . ARG A 1 457 ? 36.466 -27.983 2.239 1.00 40.75 457 ARG A CA 1
ATOM 3521 C C . ARG A 1 457 ? 36.895 -29.242 3.004 1.00 40.75 457 ARG A C 1
ATOM 3523 O O . ARG A 1 457 ? 37.362 -30.189 2.383 1.00 40.75 457 ARG A O 1
ATOM 3530 N N . ARG A 1 458 ? 36.693 -29.279 4.326 1.00 38.44 458 ARG A N 1
ATOM 3531 C CA . ARG A 1 458 ? 36.962 -30.454 5.174 1.00 38.44 458 ARG A CA 1
ATOM 3532 C C . ARG A 1 458 ? 35.853 -31.519 5.152 1.00 38.44 458 ARG A C 1
ATOM 3534 O O . ARG A 1 458 ? 36.113 -32.637 5.577 1.00 38.44 458 ARG A O 1
ATOM 3541 N N . ARG A 1 459 ? 34.637 -31.205 4.677 1.00 37.72 459 ARG A N 1
ATOM 3542 C CA . ARG A 1 459 ? 33.501 -32.153 4.604 1.00 37.72 459 ARG A CA 1
ATOM 3543 C C . ARG A 1 459 ? 33.347 -32.853 3.247 1.00 37.72 459 ARG A C 1
ATOM 3545 O O . ARG A 1 459 ? 32.706 -33.893 3.201 1.00 37.72 459 ARG A O 1
ATOM 3552 N N . CYS A 1 460 ? 33.946 -32.337 2.170 1.00 32.47 460 CYS A N 1
ATOM 3553 C CA . CYS A 1 460 ? 33.846 -32.924 0.821 1.00 32.47 460 CYS A CA 1
ATOM 3554 C C . CYS A 1 460 ? 34.936 -33.965 0.485 1.00 32.47 460 CYS A C 1
ATOM 3556 O O . CYS A 1 460 ? 35.067 -34.365 -0.668 1.00 32.47 460 CYS A O 1
ATOM 3558 N N . SER A 1 461 ? 35.721 -34.426 1.462 1.00 28.48 461 SER A N 1
ATOM 3559 C CA . SER A 1 461 ? 36.742 -35.466 1.276 1.00 28.48 461 SER A CA 1
ATOM 3560 C C . SER A 1 461 ? 36.248 -36.841 1.740 1.00 28.48 461 SER A C 1
ATOM 3562 O O . SER A 1 461 ? 36.829 -37.451 2.637 1.00 28.48 461 SER A O 1
ATOM 3564 N N . SER A 1 462 ? 35.147 -37.332 1.169 1.00 27.44 462 SER A N 1
ATOM 3565 C CA . SER A 1 462 ? 34.766 -38.751 1.271 1.00 27.44 462 SER A CA 1
ATOM 3566 C C . SER A 1 462 ? 33.995 -39.172 0.014 1.00 27.44 462 SER A C 1
ATOM 3568 O O . SER A 1 462 ? 32.998 -38.527 -0.311 1.00 27.44 462 SER A O 1
ATOM 3570 N N . PRO A 1 463 ? 34.430 -40.212 -0.718 1.00 26.88 463 PRO A N 1
ATOM 3571 C CA . PRO A 1 463 ? 33.697 -40.702 -1.880 1.00 26.88 463 PRO A CA 1
ATOM 3572 C C . PRO A 1 463 ? 32.449 -41.502 -1.447 1.00 26.88 463 PRO A C 1
ATOM 3574 O O . PRO A 1 463 ? 32.471 -42.128 -0.383 1.00 26.88 463 PRO A O 1
ATOM 3577 N N . PRO A 1 464 ? 31.363 -41.507 -2.244 1.00 28.50 464 PRO A N 1
ATOM 3578 C CA . PRO A 1 464 ? 30.153 -42.265 -1.930 1.00 28.50 464 PRO A CA 1
ATOM 3579 C C . PRO A 1 464 ? 30.354 -43.779 -2.156 1.00 28.50 464 PRO A C 1
ATOM 3581 O O . PRO A 1 464 ? 31.158 -44.166 -3.009 1.00 28.50 464 PRO A O 1
ATOM 3584 N N . PRO A 1 465 ? 29.629 -44.654 -1.429 1.00 27.88 465 PRO A N 1
ATOM 3585 C CA . PRO A 1 465 ? 29.705 -46.099 -1.624 1.00 27.88 465 PRO A CA 1
ATOM 3586 C C . PRO A 1 465 ? 28.937 -46.539 -2.881 1.00 27.88 465 PRO A C 1
ATOM 3588 O O . PRO A 1 465 ? 27.885 -45.995 -3.213 1.00 27.88 465 PRO A O 1
ATOM 3591 N N . ALA A 1 466 ? 29.483 -47.538 -3.577 1.00 26.66 466 ALA A N 1
ATOM 3592 C CA . ALA A 1 466 ? 28.945 -48.106 -4.809 1.00 26.66 466 ALA A CA 1
ATOM 3593 C C . ALA A 1 466 ? 27.639 -48.891 -4.571 1.00 26.66 466 ALA A C 1
ATOM 3595 O O . ALA A 1 466 ? 27.537 -49.661 -3.617 1.00 26.66 466 ALA A O 1
ATOM 3596 N N . SER A 1 467 ? 26.652 -48.721 -5.455 1.00 28.88 467 SER A N 1
ATOM 3597 C CA . SER A 1 467 ? 25.401 -49.482 -5.458 1.00 28.88 467 SER A CA 1
ATOM 3598 C C . SER A 1 467 ? 25.583 -50.833 -6.160 1.00 28.88 467 SER A C 1
ATOM 3600 O O . SER A 1 467 ? 25.954 -50.856 -7.335 1.00 28.88 467 SER A O 1
ATOM 3602 N N . ASP A 1 468 ? 25.264 -51.931 -5.474 1.00 24.84 468 ASP A N 1
ATOM 3603 C CA . ASP A 1 468 ? 25.065 -53.251 -6.085 1.00 24.84 468 ASP A CA 1
ATOM 3604 C C . ASP A 1 468 ? 23.569 -53.480 -6.356 1.00 24.84 468 ASP A C 1
ATOM 3606 O O . ASP A 1 468 ? 22.709 -53.217 -5.509 1.00 24.84 468 ASP A O 1
ATOM 3610 N N . ALA A 1 469 ? 23.264 -53.941 -7.565 1.00 28.12 469 ALA A N 1
ATOM 3611 C CA . ALA A 1 469 ? 21.926 -54.169 -8.080 1.00 28.12 469 ALA A CA 1
ATOM 3612 C C . ALA A 1 469 ? 21.700 -55.670 -8.278 1.00 28.12 469 ALA A C 1
ATOM 3614 O O . ALA A 1 469 ? 22.188 -56.252 -9.238 1.00 28.12 469 ALA A O 1
ATOM 3615 N N . SER A 1 470 ? 20.886 -56.287 -7.422 1.00 24.88 470 SER A N 1
ATOM 3616 C CA . SER A 1 470 ? 19.992 -57.394 -7.796 1.00 24.88 470 SER A CA 1
ATOM 3617 C C . SER A 1 470 ? 19.093 -57.769 -6.613 1.00 24.88 470 SER A C 1
ATOM 3619 O O . SER A 1 470 ? 19.591 -58.025 -5.524 1.00 24.88 470 SER A O 1
ATOM 3621 N N . ARG A 1 471 ? 17.763 -57.811 -6.798 1.00 25.08 471 ARG A N 1
ATOM 3622 C CA . ARG A 1 471 ? 16.958 -59.053 -6.795 1.00 25.08 471 ARG A CA 1
ATOM 3623 C C . ARG A 1 471 ? 15.450 -58.770 -6.859 1.00 25.08 471 ARG A C 1
ATOM 3625 O O . ARG A 1 471 ? 14.929 -57.799 -6.333 1.00 25.08 471 ARG A O 1
ATOM 3632 N N . THR A 1 472 ? 14.784 -59.684 -7.543 1.00 24.30 472 THR A N 1
ATOM 3633 C CA . THR A 1 472 ? 13.395 -59.755 -8.001 1.00 24.30 472 THR A CA 1
ATOM 3634 C C . THR A 1 472 ? 12.320 -59.983 -6.926 1.00 24.30 472 THR A C 1
ATOM 3636 O O . THR A 1 472 ? 12.517 -60.789 -6.023 1.00 24.30 472 THR A O 1
ATOM 3639 N N . SER A 1 473 ? 11.149 -59.373 -7.173 1.00 27.91 473 SER A N 1
ATOM 3640 C CA . SER A 1 473 ? 9.752 -59.837 -6.985 1.00 27.91 473 SER A CA 1
ATOM 3641 C C . SER A 1 473 ? 9.321 -60.567 -5.701 1.00 27.91 473 SER A C 1
ATOM 3643 O O . SER A 1 473 ? 9.794 -61.670 -5.433 1.00 27.91 473 SER A O 1
ATOM 3645 N N . ARG A 1 474 ? 8.246 -60.064 -5.067 1.00 24.84 474 ARG A N 1
ATOM 3646 C CA . ARG A 1 474 ? 7.063 -60.837 -4.615 1.00 24.84 474 ARG A CA 1
ATOM 3647 C C . ARG A 1 474 ? 5.965 -59.898 -4.083 1.00 24.84 474 ARG A C 1
ATOM 3649 O O . ARG A 1 474 ? 6.196 -59.167 -3.131 1.00 24.84 474 ARG A O 1
ATOM 3656 N N . THR A 1 475 ? 4.772 -59.961 -4.669 1.00 26.25 475 THR A N 1
ATOM 3657 C CA . THR A 1 475 ? 3.494 -59.580 -4.034 1.00 26.25 475 THR A CA 1
ATOM 3658 C C . THR A 1 475 ? 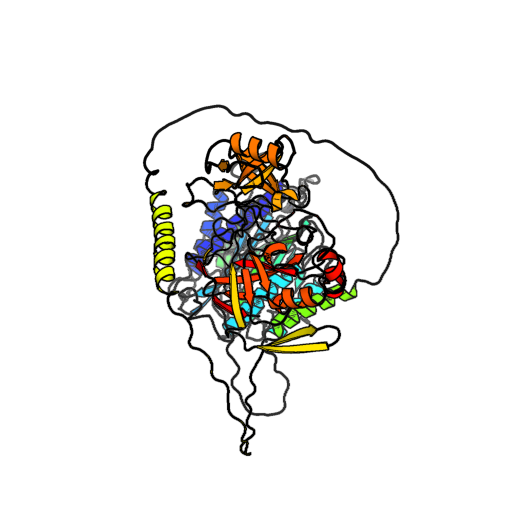2.987 -60.746 -3.173 1.00 26.25 475 THR A C 1
ATOM 3660 O O . THR A 1 475 ? 3.284 -61.903 -3.488 1.00 26.25 475 THR A O 1
ATOM 3663 N N . PRO A 1 476 ? 2.230 -60.474 -2.094 1.00 26.23 476 PRO A N 1
ATOM 3664 C CA . PRO A 1 476 ? 0.805 -60.813 -2.133 1.00 26.23 476 PRO A CA 1
ATOM 3665 C C . PRO A 1 476 ? -0.119 -59.781 -1.455 1.00 26.23 476 PRO A C 1
ATOM 3667 O O . PRO A 1 476 ? 0.314 -58.822 -0.825 1.00 26.23 476 PRO A O 1
ATOM 3670 N N . ALA A 1 477 ? -1.412 -59.997 -1.683 1.00 23.53 477 ALA A N 1
ATOM 3671 C CA . ALA A 1 477 ? -2.545 -59.103 -1.503 1.00 23.53 477 ALA A CA 1
ATOM 3672 C C . ALA A 1 477 ? -3.072 -58.948 -0.061 1.00 23.53 477 ALA A C 1
ATOM 3674 O O . ALA A 1 477 ? -2.981 -59.873 0.738 1.00 23.53 477 ALA A O 1
ATOM 3675 N N . GLY A 1 478 ? -3.782 -57.829 0.155 1.00 24.72 478 GLY A N 1
ATOM 3676 C CA . GLY A 1 478 ? -5.017 -57.766 0.948 1.00 24.72 478 GLY A CA 1
ATOM 3677 C C . GLY A 1 478 ? -4.926 -57.126 2.336 1.00 24.72 478 GLY A C 1
ATOM 3678 O O . GLY A 1 478 ? -4.519 -57.798 3.272 1.00 24.72 478 GLY A O 1
ATOM 3679 N N . ALA A 1 479 ? -5.398 -55.876 2.471 1.00 22.67 479 ALA A N 1
ATOM 3680 C CA . ALA A 1 479 ? -6.251 -55.391 3.574 1.00 22.67 479 ALA A CA 1
ATOM 3681 C C . ALA A 1 479 ? -6.511 -53.872 3.457 1.00 22.67 479 ALA A C 1
ATOM 3683 O O . ALA A 1 479 ? -5.570 -53.098 3.335 1.00 22.67 479 ALA A O 1
ATOM 3684 N N . GLY A 1 480 ? -7.787 -53.478 3.548 1.00 22.09 480 GLY A N 1
ATOM 3685 C CA . GLY A 1 480 ? -8.234 -52.187 4.091 1.00 22.09 480 GLY A CA 1
ATOM 3686 C C . GLY A 1 480 ? -8.026 -50.939 3.232 1.00 22.09 480 GLY A C 1
ATOM 3687 O O . GLY A 1 480 ? -6.986 -50.293 3.297 1.00 22.09 480 GLY A O 1
ATOM 3688 N N . LEU A 1 481 ? -9.060 -50.548 2.484 1.00 26.08 481 LEU A N 1
ATOM 3689 C CA . LEU A 1 481 ? -9.160 -49.221 1.884 1.00 26.08 481 LEU A CA 1
ATOM 3690 C C . LEU A 1 481 ? -9.691 -48.243 2.950 1.00 26.08 481 LEU A C 1
ATOM 3692 O O . LEU A 1 481 ? -10.895 -48.105 3.114 1.00 26.08 481 LEU A O 1
ATOM 3696 N N . GLU A 1 482 ? -8.799 -47.566 3.665 1.00 27.42 482 GLU A N 1
ATOM 3697 C CA . GLU A 1 482 ? -9.115 -46.311 4.358 1.00 27.42 482 GLU A CA 1
ATOM 3698 C C . GLU A 1 482 ? -8.048 -45.291 3.962 1.00 27.42 482 GLU A C 1
ATOM 3700 O O . GLU A 1 482 ? -6.923 -45.300 4.460 1.00 27.42 482 GLU A O 1
ATOM 3705 N N . ALA A 1 483 ? -8.372 -44.447 2.982 1.00 23.69 483 ALA A N 1
ATOM 3706 C CA . ALA A 1 483 ? -7.488 -43.389 2.516 1.00 23.69 483 ALA A CA 1
ATOM 3707 C C . ALA A 1 483 ? -8.095 -42.033 2.873 1.00 23.69 483 ALA A C 1
ATOM 3709 O O . ALA A 1 483 ? -9.008 -41.536 2.217 1.00 23.69 483 ALA A O 1
ATOM 3710 N N . ALA A 1 484 ? -7.540 -41.466 3.940 1.00 24.23 484 ALA A N 1
ATOM 3711 C CA . ALA A 1 484 ? -7.752 -40.118 4.424 1.00 24.23 484 ALA A CA 1
ATOM 3712 C C . ALA A 1 484 ? -7.651 -39.066 3.304 1.00 24.23 484 ALA A C 1
ATOM 3714 O O . ALA A 1 484 ? -6.722 -39.074 2.488 1.00 24.23 484 ALA A O 1
ATOM 3715 N N . ALA A 1 485 ? -8.588 -38.116 3.310 1.00 24.86 485 ALA A N 1
ATOM 3716 C CA . ALA A 1 485 ? -8.590 -36.951 2.437 1.00 24.86 485 ALA A CA 1
ATOM 3717 C C . ALA A 1 485 ? -7.358 -36.068 2.721 1.00 24.86 485 ALA A C 1
ATOM 3719 O O . ALA A 1 485 ? -7.337 -35.228 3.618 1.00 24.86 485 ALA A O 1
ATOM 3720 N N . THR A 1 486 ? -6.288 -36.272 1.955 1.00 30.14 486 THR A N 1
ATOM 3721 C CA . THR A 1 486 ? -5.068 -35.463 2.007 1.00 30.14 486 THR A CA 1
ATOM 3722 C C . THR A 1 486 ? -5.233 -34.239 1.106 1.00 30.14 486 THR A C 1
ATOM 3724 O O . THR A 1 486 ? -5.263 -34.342 -0.120 1.00 30.14 486 THR A O 1
ATOM 3727 N N . GLY A 1 487 ? -5.355 -33.061 1.726 1.00 32.91 487 GLY A N 1
ATOM 3728 C CA . GLY A 1 487 ? -5.429 -31.751 1.069 1.00 32.91 487 GLY A CA 1
ATOM 3729 C C . GLY A 1 487 ? -4.126 -31.349 0.368 1.00 32.91 487 GLY A C 1
ATOM 3730 O O . GLY A 1 487 ? -3.380 -30.508 0.863 1.00 32.91 487 GLY A O 1
ATOM 3731 N N . GLY A 1 488 ? -3.834 -31.969 -0.775 1.00 36.06 488 GLY A N 1
ATOM 3732 C CA . GLY A 1 488 ? -2.751 -31.565 -1.674 1.00 36.06 488 GLY A CA 1
ATOM 3733 C C . GLY A 1 488 ? -3.181 -30.444 -2.628 1.00 36.06 488 GLY A C 1
ATOM 3734 O O . GLY A 1 488 ? -4.250 -30.515 -3.230 1.00 36.06 488 GLY A O 1
ATOM 3735 N N . ILE A 1 489 ? -2.327 -29.436 -2.804 1.00 45.69 489 ILE A N 1
ATOM 3736 C CA . ILE A 1 489 ? -2.423 -28.408 -3.847 1.00 45.69 489 ILE A CA 1
ATOM 3737 C C . ILE A 1 489 ? -2.176 -29.069 -5.202 1.00 45.69 489 ILE A C 1
ATOM 3739 O O . ILE A 1 489 ? -1.163 -29.743 -5.380 1.00 45.69 489 ILE A O 1
ATOM 3743 N N . ILE A 1 490 ? -3.084 -28.867 -6.157 1.00 46.91 490 ILE A N 1
ATOM 3744 C CA . ILE A 1 490 ? -2.950 -29.333 -7.540 1.00 46.91 490 ILE A CA 1
ATOM 3745 C C . ILE A 1 490 ? -2.303 -28.226 -8.382 1.00 46.91 490 ILE A C 1
ATOM 3747 O O . ILE A 1 490 ? -2.942 -27.226 -8.688 1.00 46.91 490 ILE A O 1
ATOM 3751 N N . TYR A 1 491 ? -1.059 -28.427 -8.809 1.00 50.31 491 TYR A N 1
ATOM 3752 C CA . TYR A 1 491 ? -0.436 -27.648 -9.876 1.00 50.31 491 TYR A CA 1
ATOM 3753 C C . TYR A 1 491 ? -0.721 -28.331 -11.212 1.00 50.31 491 TYR A C 1
ATOM 3755 O O . TYR A 1 491 ? -0.391 -29.502 -11.401 1.00 50.31 491 TYR A O 1
ATOM 3763 N N . VAL A 1 492 ? -1.345 -27.617 -12.146 1.00 43.00 492 VAL A N 1
ATOM 3764 C CA . VAL A 1 492 ? -1.566 -28.117 -13.508 1.00 43.00 492 VAL A CA 1
ATOM 3765 C C . VAL A 1 492 ? -0.433 -27.601 -14.388 1.00 43.00 492 VAL A C 1
ATOM 3767 O O . VAL A 1 492 ? -0.440 -26.443 -14.791 1.00 43.00 492 VAL A O 1
ATOM 3770 N N . ALA A 1 493 ? 0.545 -28.455 -14.681 1.00 44.41 493 ALA A N 1
ATOM 3771 C CA . ALA A 1 493 ? 1.562 -28.182 -15.692 1.00 44.41 493 ALA A CA 1
ATOM 3772 C C . ALA A 1 493 ? 1.121 -28.777 -17.038 1.00 44.41 493 ALA A C 1
ATOM 3774 O O . ALA A 1 493 ? 0.444 -29.804 -17.083 1.00 44.41 493 ALA A O 1
ATOM 3775 N N . TYR A 1 494 ? 1.506 -28.156 -18.149 1.00 42.44 494 TYR A N 1
ATOM 3776 C CA . TYR A 1 494 ? 1.185 -28.649 -19.490 1.00 42.44 494 TYR A CA 1
ATOM 3777 C C . TYR A 1 494 ? 2.451 -29.180 -20.163 1.00 42.44 494 TYR A C 1
ATOM 3779 O O . TYR A 1 494 ? 3.422 -28.444 -20.333 1.00 42.44 494 TYR A O 1
ATOM 3787 N N . LYS A 1 495 ? 2.438 -30.450 -20.584 1.00 40.81 495 LYS A N 1
ATOM 3788 C CA . LYS A 1 495 ? 3.468 -31.026 -21.462 1.00 40.81 495 LYS A CA 1
ATOM 3789 C C . LYS A 1 495 ? 2.845 -31.276 -22.834 1.00 40.81 495 LYS A C 1
ATOM 3791 O O . LYS A 1 495 ? 2.139 -32.262 -23.035 1.00 40.81 495 LYS A O 1
ATOM 3796 N N . GLY A 1 496 ? 3.064 -30.352 -23.769 1.00 53.25 496 GLY A N 1
ATOM 3797 C CA . GLY A 1 496 ? 2.335 -30.337 -25.044 1.00 53.25 496 GLY A CA 1
ATOM 3798 C C . GLY A 1 496 ? 0.838 -30.082 -24.818 1.00 53.25 496 GLY A C 1
ATOM 3799 O O . GLY A 1 496 ? 0.487 -29.175 -24.072 1.00 53.25 496 GLY A O 1
ATOM 3800 N N . ASN A 1 497 ? -0.033 -30.913 -25.404 1.00 36.72 497 ASN A N 1
ATOM 3801 C CA . ASN A 1 497 ? -1.489 -30.863 -25.182 1.00 36.72 497 ASN A CA 1
ATOM 3802 C C . ASN A 1 497 ? -1.957 -31.635 -23.929 1.00 36.72 497 ASN A C 1
ATOM 3804 O O . ASN A 1 497 ? -3.156 -31.690 -23.656 1.00 36.72 497 ASN A O 1
ATOM 3808 N N . SER A 1 498 ? -1.043 -32.242 -23.167 1.00 32.59 498 SER A N 1
ATOM 3809 C CA . SER A 1 498 ? -1.388 -33.096 -22.028 1.00 32.59 498 SER A CA 1
ATOM 3810 C C . SER A 1 498 ? -1.284 -32.336 -20.705 1.00 32.59 498 SER A C 1
ATOM 3812 O O . SER A 1 498 ? -0.226 -31.800 -20.364 1.00 32.59 498 SER A O 1
ATOM 3814 N N . ARG A 1 499 ? -2.383 -32.326 -19.939 1.00 43.16 499 ARG A N 1
ATOM 3815 C CA . ARG A 1 499 ? -2.435 -31.819 -18.559 1.00 43.16 499 ARG A CA 1
ATOM 3816 C C . ARG A 1 499 ? -1.726 -32.791 -17.618 1.00 43.16 499 ARG A C 1
ATOM 3818 O O . ARG A 1 499 ? -2.154 -33.933 -17.473 1.00 43.16 499 ARG A O 1
ATOM 3825 N N . ILE A 1 500 ? -0.681 -32.325 -16.948 1.00 50.06 500 ILE A N 1
ATOM 3826 C CA . ILE A 1 500 ? -0.029 -33.012 -15.834 1.00 50.06 500 ILE A CA 1
ATOM 3827 C C . ILE A 1 500 ? -0.530 -32.358 -14.549 1.00 50.06 500 ILE A C 1
ATOM 3829 O O . ILE A 1 500 ? -0.247 -31.194 -14.277 1.00 50.06 500 ILE A O 1
ATOM 3833 N N . VAL A 1 501 ? -1.293 -33.115 -13.765 1.00 47.47 501 VAL A N 1
ATOM 3834 C CA . VAL A 1 501 ? -1.754 -32.714 -12.433 1.00 47.47 501 VAL A CA 1
ATOM 3835 C C . VAL A 1 501 ? -0.715 -33.169 -11.418 1.00 47.47 501 VAL A C 1
ATOM 3837 O O . VAL A 1 501 ? -0.538 -34.366 -11.199 1.00 47.47 501 VAL A O 1
ATOM 3840 N N . TRP A 1 502 ? -0.019 -32.217 -10.808 1.00 55.97 502 TRP A N 1
ATOM 3841 C CA . TRP A 1 502 ? 0.961 -32.463 -9.760 1.00 55.97 502 TRP A CA 1
ATOM 3842 C C . TRP A 1 502 ? 0.369 -32.084 -8.411 1.00 55.97 502 TRP A C 1
ATOM 3844 O O . TRP A 1 502 ? -0.094 -30.961 -8.241 1.00 55.97 502 TRP A O 1
ATOM 3854 N N . LYS A 1 503 ? 0.353 -33.017 -7.457 1.00 56.53 503 LYS A N 1
ATOM 3855 C CA . LYS A 1 503 ? -0.168 -32.765 -6.112 1.00 56.53 503 LYS A CA 1
ATOM 3856 C C . LYS A 1 503 ? 0.982 -32.544 -5.146 1.00 56.53 503 LYS A C 1
ATOM 3858 O O . LYS A 1 503 ? 1.824 -33.423 -5.003 1.00 56.53 503 LYS A O 1
ATOM 3863 N N . TYR A 1 504 ? 0.987 -31.400 -4.476 1.00 61.06 504 TYR A N 1
ATOM 3864 C CA . TYR A 1 504 ? 1.960 -31.086 -3.442 1.00 61.06 504 TYR A CA 1
ATOM 3865 C C . TYR A 1 504 ? 1.272 -30.669 -2.147 1.00 61.06 504 TYR A C 1
ATOM 3867 O O . TYR A 1 504 ? 0.296 -29.922 -2.176 1.00 61.06 504 TYR A O 1
ATOM 3875 N N . LYS A 1 505 ? 1.758 -31.130 -0.997 1.00 60.22 505 LYS A N 1
ATOM 3876 C CA . LYS A 1 505 ? 1.177 -30.761 0.294 1.00 60.22 505 LYS A CA 1
ATOM 3877 C C . LYS A 1 505 ? 1.796 -29.446 0.771 1.00 60.22 505 LYS A C 1
ATOM 3879 O O . LYS A 1 505 ? 3.014 -29.308 0.832 1.00 60.22 505 LYS A O 1
ATOM 3884 N N . GLN A 1 506 ? 0.956 -28.449 1.049 1.00 59.81 506 GLN A N 1
ATOM 3885 C CA . GLN A 1 506 ? 1.414 -27.107 1.422 1.00 59.81 506 GLN A CA 1
ATOM 3886 C C . GLN A 1 506 ? 2.386 -27.172 2.611 1.00 59.81 506 GLN A C 1
ATOM 3888 O O . GLN A 1 506 ? 2.102 -27.839 3.604 1.00 59.81 506 GLN A O 1
ATOM 3893 N N . GLY A 1 507 ? 3.522 -26.475 2.511 1.00 63.41 507 GLY A N 1
ATOM 3894 C CA . GLY A 1 507 ? 4.509 -26.395 3.593 1.00 63.41 507 GLY A CA 1
ATOM 3895 C C . GLY A 1 507 ? 5.565 -27.509 3.637 1.00 63.41 507 GLY A C 1
ATOM 3896 O O . GLY A 1 507 ? 6.463 -27.428 4.469 1.00 63.41 507 GLY A O 1
ATOM 3897 N N . GLU A 1 508 ? 5.522 -28.509 2.753 1.00 75.62 508 GLU A N 1
ATOM 3898 C CA . GLU A 1 508 ? 6.570 -29.542 2.668 1.00 75.62 508 GLU A CA 1
ATOM 3899 C C . GLU A 1 508 ? 7.744 -29.114 1.740 1.00 75.62 508 GLU A C 1
ATOM 3901 O O . GLU A 1 508 ? 7.590 -28.235 0.890 1.00 75.62 508 GLU A O 1
ATOM 3906 N N . GLU A 1 509 ? 8.901 -29.791 1.786 1.00 86.69 509 GLU A N 1
ATOM 3907 C CA . GLU A 1 509 ? 10.050 -29.583 0.863 1.00 86.69 509 GLU A CA 1
ATOM 3908 C C . GLU A 1 509 ? 9.756 -29.992 -0.598 1.00 86.69 509 GLU A C 1
ATOM 3910 O O . GLU A 1 509 ? 9.812 -31.163 -0.966 1.00 86.69 509 GLU A O 1
ATOM 3915 N N . ALA A 1 510 ? 9.434 -29.017 -1.450 1.00 88.06 510 ALA A N 1
ATOM 3916 C CA . ALA A 1 510 ? 9.089 -29.225 -2.856 1.00 88.06 510 ALA A CA 1
ATOM 3917 C C . ALA A 1 510 ? 10.316 -29.396 -3.764 1.00 88.06 510 ALA A C 1
ATOM 3919 O O . ALA A 1 510 ? 10.189 -29.756 -4.937 1.00 88.06 510 ALA A O 1
ATOM 3920 N N . GLY A 1 511 ? 11.506 -29.084 -3.254 1.00 94.19 511 GLY A N 1
ATOM 3921 C CA . GLY A 1 511 ? 12.726 -29.070 -4.038 1.00 94.19 511 GLY A CA 1
ATOM 3922 C C . GLY A 1 511 ? 13.924 -28.537 -3.270 1.00 94.19 511 GLY A C 1
ATOM 3923 O O . GLY A 1 511 ? 13.884 -28.399 -2.051 1.00 94.19 511 GLY A O 1
ATOM 3924 N N . ARG A 1 512 ? 14.990 -28.191 -3.993 1.00 97.25 512 ARG A N 1
ATOM 3925 C CA . ARG A 1 512 ? 16.201 -27.587 -3.418 1.00 97.25 512 ARG A CA 1
ATOM 3926 C C . ARG A 1 512 ? 16.909 -26.650 -4.388 1.00 97.25 512 ARG A C 1
ATOM 3928 O O . ARG A 1 512 ? 16.772 -26.801 -5.605 1.00 97.25 512 ARG A O 1
ATOM 3935 N N . VAL A 1 513 ? 17.708 -25.730 -3.856 1.00 97.94 513 VAL A N 1
ATOM 3936 C CA . VAL A 1 513 ? 18.636 -24.905 -4.646 1.00 97.94 513 VAL A CA 1
ATOM 3937 C C . VAL A 1 513 ? 19.749 -25.783 -5.209 1.00 97.94 513 VAL A C 1
ATOM 3939 O O . VAL A 1 513 ? 20.406 -26.501 -4.458 1.00 97.94 513 VAL A O 1
ATOM 3942 N N . VAL A 1 514 ? 19.985 -25.707 -6.518 1.00 97.31 514 VAL A N 1
ATOM 3943 C CA . VAL A 1 514 ? 21.058 -26.454 -7.201 1.00 97.31 514 VAL A CA 1
ATOM 3944 C C . VAL A 1 514 ? 22.236 -25.583 -7.604 1.00 97.31 514 VAL A C 1
ATOM 3946 O O . VAL A 1 514 ? 23.357 -26.077 -7.651 1.00 97.31 514 VAL A O 1
ATOM 3949 N N . SER A 1 515 ? 22.014 -24.292 -7.846 1.00 96.88 515 SER A N 1
ATOM 3950 C CA . SER A 1 515 ? 23.096 -23.337 -8.077 1.00 96.88 515 SER A CA 1
ATOM 3951 C C . SER A 1 515 ? 22.676 -21.918 -7.706 1.00 96.88 515 SER A C 1
ATOM 3953 O O . SER A 1 515 ? 21.497 -21.552 -7.774 1.00 96.88 515 SER A O 1
ATOM 3955 N N . LEU A 1 516 ? 23.664 -21.120 -7.303 1.00 97.00 516 LEU A N 1
ATOM 3956 C CA . LEU A 1 516 ? 23.528 -19.692 -7.043 1.00 97.00 516 LEU A CA 1
ATOM 3957 C C . LEU A 1 516 ? 24.530 -18.929 -7.903 1.00 97.00 516 LEU A C 1
ATOM 3959 O O . LEU A 1 516 ? 25.685 -19.338 -8.029 1.00 97.00 516 LEU A O 1
ATOM 3963 N N . HIS A 1 517 ? 24.093 -17.799 -8.452 1.00 96.44 517 HIS A N 1
ATOM 3964 C CA . HIS A 1 517 ? 24.922 -16.973 -9.322 1.00 96.44 517 HIS A CA 1
ATOM 3965 C C . HIS A 1 517 ? 24.827 -15.494 -8.947 1.00 96.44 517 HIS A C 1
ATOM 3967 O O . HIS A 1 517 ? 23.749 -14.956 -8.671 1.00 96.44 517 HIS A O 1
ATOM 3973 N N . ILE A 1 518 ? 25.972 -14.821 -8.989 1.00 95.06 518 ILE A N 1
ATOM 3974 C CA . ILE A 1 518 ? 26.098 -13.378 -8.779 1.00 95.06 518 ILE A CA 1
ATOM 3975 C C . ILE A 1 518 ? 26.645 -12.752 -10.062 1.00 95.06 518 ILE A C 1
ATOM 3977 O O . ILE A 1 518 ? 27.550 -13.291 -10.699 1.00 95.06 518 ILE A O 1
ATOM 3981 N N . TYR A 1 519 ? 26.120 -11.591 -10.439 1.00 95.62 519 TYR A N 1
ATOM 3982 C CA . TYR A 1 519 ? 26.543 -10.807 -11.597 1.00 95.62 519 TYR A CA 1
ATOM 3983 C C . TYR A 1 519 ? 27.018 -9.424 -11.145 1.00 95.62 519 TYR A C 1
ATOM 3985 O O . TYR A 1 519 ? 26.238 -8.468 -11.222 1.00 95.62 519 TYR A O 1
ATOM 3993 N N . PRO A 1 520 ? 28.283 -9.274 -10.702 1.00 93.56 520 PRO A N 1
ATOM 3994 C CA . PRO A 1 520 ? 28.763 -8.016 -10.130 1.00 93.56 520 PRO A CA 1
ATOM 3995 C C . PRO A 1 520 ? 28.579 -6.821 -11.056 1.00 93.56 520 PRO A C 1
ATOM 3997 O O . PRO A 1 520 ? 28.042 -5.784 -10.658 1.00 93.56 520 PRO A O 1
ATOM 4000 N N . VAL A 1 521 ? 28.947 -6.999 -12.325 1.00 96.06 521 VAL A N 1
ATOM 4001 C CA . VAL A 1 521 ? 28.788 -5.981 -13.360 1.00 96.06 521 VAL A CA 1
ATOM 4002 C C . VAL A 1 521 ? 27.582 -6.312 -14.233 1.00 96.06 521 VAL A C 1
ATOM 4004 O O . VAL A 1 521 ? 27.465 -7.408 -14.795 1.00 96.06 521 VAL A O 1
ATOM 4007 N N . LYS A 1 522 ? 26.672 -5.343 -14.390 1.00 95.12 522 LYS A N 1
ATOM 4008 C CA . LYS A 1 522 ? 25.508 -5.468 -15.266 1.00 95.12 522 LYS A CA 1
ATOM 4009 C C . LYS A 1 522 ? 25.966 -5.845 -16.679 1.00 95.12 522 LYS A C 1
ATOM 4011 O O . LYS A 1 522 ? 26.716 -5.108 -17.302 1.00 95.12 522 LYS A O 1
ATOM 4016 N N . SER A 1 523 ? 25.416 -6.949 -17.190 1.00 94.94 523 SER A N 1
ATOM 4017 C CA . SER A 1 523 ? 25.632 -7.479 -18.547 1.00 94.94 523 SER A CA 1
ATOM 4018 C C . SER A 1 523 ? 26.939 -8.246 -18.776 1.00 94.94 523 SER A C 1
ATOM 4020 O O . SER A 1 523 ? 27.078 -8.836 -19.841 1.00 94.94 523 SER A O 1
ATOM 4022 N N . CYS A 1 524 ? 27.831 -8.337 -17.785 1.00 96.00 524 CYS A N 1
ATOM 4023 C CA . CYS A 1 524 ? 29.040 -9.170 -17.862 1.00 96.00 524 CYS A CA 1
ATOM 4024 C C . CYS A 1 524 ? 28.789 -10.599 -17.367 1.00 96.00 524 CYS A C 1
ATOM 4026 O O . CYS A 1 524 ? 27.670 -10.913 -16.948 1.00 96.00 524 CYS A O 1
ATOM 4028 N N . ARG A 1 525 ? 29.790 -11.475 -17.414 1.00 94.50 525 ARG A N 1
ATOM 4029 C CA . ARG A 1 525 ? 29.662 -12.872 -16.991 1.00 94.50 525 ARG A CA 1
ATOM 4030 C C . ARG A 1 525 ? 29.349 -13.008 -15.495 1.00 94.50 525 ARG A C 1
ATOM 4032 O O . ARG A 1 525 ? 29.643 -12.118 -14.697 1.00 94.50 525 ARG A O 1
ATOM 4039 N N . GLY A 1 526 ? 28.654 -14.091 -15.153 1.00 93.38 526 GLY A N 1
ATOM 4040 C CA . GLY A 1 526 ? 28.305 -14.426 -13.773 1.00 93.38 526 GLY A CA 1
ATOM 4041 C C . GLY A 1 526 ? 29.411 -15.186 -13.059 1.00 93.38 526 GLY A C 1
ATOM 4042 O O . GLY A 1 526 ? 30.369 -15.643 -13.683 1.00 93.38 526 GLY A O 1
ATOM 4043 N N . ILE A 1 527 ? 29.248 -15.314 -11.750 1.00 92.25 527 ILE A N 1
ATOM 4044 C CA . ILE A 1 527 ? 30.122 -16.075 -10.865 1.00 92.25 527 ILE A CA 1
ATOM 4045 C C . ILE A 1 527 ? 29.242 -17.019 -10.059 1.00 92.25 527 ILE A C 1
ATOM 4047 O O . ILE A 1 527 ? 28.291 -16.576 -9.408 1.00 92.25 527 ILE A O 1
ATOM 4051 N N . ASP A 1 528 ? 29.580 -18.300 -10.104 1.00 91.75 528 ASP A N 1
ATOM 4052 C CA . ASP A 1 528 ? 28.901 -19.332 -9.335 1.00 91.75 528 ASP A CA 1
ATOM 4053 C C . ASP A 1 528 ? 29.388 -19.278 -7.889 1.00 91.75 528 ASP A C 1
ATOM 4055 O O . ASP A 1 528 ? 30.588 -19.155 -7.618 1.00 91.75 528 ASP A O 1
ATOM 4059 N N . VAL A 1 529 ? 28.454 -19.350 -6.947 1.00 88.81 529 VAL A N 1
ATOM 4060 C CA . VAL A 1 529 ? 28.761 -19.324 -5.517 1.00 88.81 529 VAL A CA 1
ATOM 4061 C C . VAL A 1 529 ? 28.038 -20.442 -4.785 1.00 88.81 529 VAL A C 1
ATOM 4063 O O . VAL A 1 529 ? 26.910 -20.798 -5.097 1.00 88.81 529 VAL A O 1
ATOM 4066 N N . GLU A 1 530 ? 28.692 -20.976 -3.760 1.00 87.94 530 GLU A N 1
ATOM 4067 C CA . GLU A 1 530 ? 28.110 -22.002 -2.888 1.00 87.94 530 GLU A CA 1
ATOM 4068 C C . GLU A 1 530 ? 27.096 -21.428 -1.898 1.00 87.94 530 GLU A C 1
ATOM 4070 O O . GLU A 1 530 ? 26.191 -22.126 -1.447 1.00 87.94 530 GLU A O 1
ATOM 4075 N N . ALA A 1 531 ? 27.278 -20.163 -1.525 1.00 85.38 531 ALA A N 1
ATOM 4076 C CA . ALA A 1 531 ? 26.401 -19.433 -0.631 1.00 85.38 531 ALA A CA 1
ATOM 4077 C C . ALA A 1 531 ? 26.580 -17.926 -0.826 1.00 85.38 531 ALA A C 1
ATOM 4079 O O . ALA A 1 531 ? 27.646 -17.469 -1.252 1.00 85.38 531 ALA A O 1
ATOM 4080 N N . SER A 1 532 ? 25.557 -17.151 -0.483 1.00 88.44 532 SER A N 1
ATOM 4081 C CA . SER A 1 532 ? 25.619 -15.694 -0.473 1.00 88.44 532 SER A CA 1
ATOM 4082 C C . SER A 1 532 ? 24.706 -15.105 0.598 1.00 88.44 532 SER A C 1
ATOM 4084 O O . SER A 1 532 ? 23.646 -15.650 0.917 1.00 88.44 532 SER A O 1
ATOM 4086 N N . LEU A 1 533 ? 25.143 -13.984 1.169 1.00 86.56 533 LEU A N 1
ATOM 4087 C CA . LEU A 1 533 ? 24.326 -13.185 2.070 1.00 86.56 533 LEU A CA 1
ATOM 4088 C C . LEU A 1 533 ? 23.271 -12.425 1.257 1.00 86.56 533 LEU A C 1
ATOM 4090 O O . LEU A 1 533 ? 23.537 -11.941 0.155 1.00 86.56 533 LEU A O 1
ATOM 4094 N N . VAL A 1 534 ? 22.082 -12.294 1.828 1.00 88.94 534 VAL A N 1
ATOM 4095 C CA . VAL A 1 534 ? 20.976 -11.529 1.264 1.00 88.94 534 VAL A CA 1
ATOM 4096 C C . VAL A 1 534 ? 20.870 -10.180 1.960 1.00 88.94 534 VAL A C 1
ATOM 4098 O O . VAL A 1 534 ? 20.697 -10.096 3.177 1.00 88.94 534 VAL A O 1
ATOM 4101 N N . GLU A 1 535 ? 20.929 -9.122 1.163 1.00 85.44 535 GLU A N 1
ATOM 4102 C CA . GLU A 1 535 ? 20.735 -7.736 1.568 1.00 85.44 535 GLU A CA 1
ATOM 4103 C C . GLU A 1 535 ? 19.475 -7.142 0.929 1.00 85.44 535 GLU A C 1
ATOM 4105 O O . GLU A 1 535 ? 18.808 -7.752 0.092 1.00 85.44 535 GLU A O 1
ATOM 4110 N N . ALA A 1 536 ? 19.163 -5.894 1.283 1.00 85.19 536 ALA A N 1
ATOM 4111 C CA . ALA A 1 536 ? 18.010 -5.172 0.754 1.00 85.19 536 ALA A CA 1
ATOM 4112 C C . ALA A 1 536 ? 17.937 -5.181 -0.788 1.00 85.19 536 ALA A C 1
ATOM 4114 O O . ALA A 1 536 ? 16.838 -5.274 -1.325 1.00 85.19 536 ALA A O 1
ATOM 4115 N N . ARG A 1 537 ? 19.082 -5.146 -1.490 1.00 88.62 537 ARG A N 1
ATOM 4116 C CA . ARG A 1 537 ? 19.162 -5.154 -2.965 1.00 88.62 537 ARG A CA 1
ATOM 4117 C C . ARG A 1 537 ? 19.233 -6.540 -3.613 1.00 88.62 537 ARG A C 1
ATOM 4119 O O . ARG A 1 537 ? 19.328 -6.592 -4.836 1.00 88.62 537 ARG A O 1
ATOM 4126 N N . GLY A 1 538 ? 19.196 -7.624 -2.840 1.00 92.06 538 GLY A N 1
ATOM 4127 C CA . GLY A 1 538 ? 19.342 -8.990 -3.344 1.00 92.06 538 GLY A CA 1
ATOM 4128 C C . GLY A 1 538 ? 20.573 -9.693 -2.784 1.00 92.06 538 GLY A C 1
ATOM 4129 O O . GLY A 1 538 ? 20.959 -9.455 -1.641 1.00 92.06 538 GLY A O 1
ATOM 4130 N N . LEU A 1 539 ? 21.185 -10.571 -3.581 1.00 91.81 539 LEU A N 1
ATOM 4131 C CA . LEU A 1 539 ? 22.448 -11.203 -3.201 1.00 91.81 539 LEU A CA 1
ATOM 4132 C C . LEU A 1 539 ? 23.547 -10.143 -3.085 1.00 91.81 539 LEU A C 1
ATOM 4134 O O . LEU A 1 539 ? 23.674 -9.260 -3.937 1.00 91.81 539 LEU A O 1
ATOM 4138 N N . VAL A 1 540 ? 24.361 -10.256 -2.041 1.00 87.56 540 VAL A N 1
ATOM 4139 C CA . VAL A 1 540 ? 25.558 -9.434 -1.864 1.00 87.56 540 VAL A CA 1
ATOM 4140 C C . VAL A 1 540 ? 26.408 -9.469 -3.134 1.00 87.56 540 VAL A C 1
ATOM 4142 O O . VAL A 1 540 ? 26.613 -10.526 -3.723 1.00 87.56 540 VAL A O 1
ATOM 4145 N N . MET A 1 541 ? 26.907 -8.301 -3.544 1.00 87.25 541 MET A N 1
ATOM 4146 C CA . MET A 1 541 ? 27.712 -8.103 -4.756 1.00 87.25 541 MET A CA 1
ATOM 4147 C C . MET A 1 541 ? 26.979 -8.316 -6.085 1.00 87.25 541 MET A C 1
ATOM 4149 O O . MET A 1 541 ? 27.625 -8.233 -7.124 1.00 87.25 541 MET A O 1
ATOM 4153 N N . ASP A 1 542 ? 25.659 -8.516 -6.108 1.00 92.75 542 ASP A N 1
ATOM 4154 C CA . ASP A 1 542 ? 24.906 -8.605 -7.363 1.00 92.75 542 ASP A CA 1
ATOM 4155 C C . ASP A 1 542 ? 24.554 -7.219 -7.925 1.00 92.75 542 ASP A C 1
ATOM 4157 O O . ASP A 1 542 ? 24.016 -6.351 -7.234 1.00 92.75 542 ASP A O 1
ATOM 4161 N N . ARG A 1 543 ? 24.867 -7.002 -9.209 1.00 93.94 543 ARG A N 1
ATOM 4162 C CA . ARG A 1 543 ? 24.516 -5.805 -9.999 1.00 93.94 543 ARG A CA 1
ATOM 4163 C C . ARG A 1 543 ? 24.873 -4.473 -9.331 1.00 93.94 543 ARG A C 1
ATOM 4165 O O . ARG A 1 543 ? 24.150 -3.488 -9.493 1.00 93.94 543 ARG A O 1
ATOM 4172 N N . LEU A 1 544 ? 25.996 -4.416 -8.618 1.00 92.50 544 LEU A N 1
ATOM 4173 C CA . LEU A 1 544 ? 26.485 -3.177 -8.003 1.00 92.50 544 LEU A CA 1
ATOM 4174 C C . LEU A 1 544 ? 27.248 -2.285 -8.985 1.00 92.50 544 LEU A C 1
ATOM 4176 O O . LEU A 1 544 ? 27.338 -1.081 -8.746 1.00 92.50 544 LEU A O 1
ATOM 4180 N N . TRP A 1 545 ? 27.751 -2.841 -10.091 1.00 95.06 545 TRP A N 1
ATOM 4181 C CA . TRP A 1 545 ? 28.444 -2.094 -11.139 1.00 95.06 545 TRP A CA 1
ATOM 4182 C C . TRP A 1 545 ? 27.700 -2.121 -12.468 1.00 95.06 545 TRP A C 1
ATOM 4184 O O . TRP A 1 545 ? 26.953 -3.053 -12.778 1.00 95.06 545 TRP A O 1
ATOM 4194 N N . MET A 1 546 ? 27.934 -1.102 -13.288 1.00 96.56 546 MET A N 1
ATOM 4195 C CA . MET A 1 546 ? 27.340 -0.980 -14.613 1.00 96.56 546 MET A CA 1
ATOM 4196 C C . MET A 1 546 ? 28.250 -0.188 -15.547 1.00 96.56 546 MET A C 1
ATOM 4198 O O . MET A 1 546 ? 28.834 0.818 -15.149 1.00 96.56 546 MET A O 1
ATOM 4202 N N . VAL A 1 547 ? 28.348 -0.637 -16.798 1.00 97.50 547 VAL A N 1
ATOM 4203 C CA . VAL A 1 547 ? 29.020 0.118 -17.860 1.00 97.50 547 VAL A CA 1
ATOM 4204 C C . VAL A 1 547 ? 28.059 1.172 -18.401 1.00 97.50 547 VAL A C 1
ATOM 4206 O O . VAL A 1 547 ? 26.907 0.863 -18.723 1.00 97.50 547 VAL A O 1
ATOM 4209 N N . VAL A 1 548 ? 28.526 2.411 -18.490 1.00 96.81 548 VAL A N 1
ATOM 4210 C CA . VAL A 1 548 ? 27.769 3.561 -18.994 1.00 96.81 548 VAL A CA 1
ATOM 4211 C C . VAL A 1 548 ? 28.601 4.348 -19.997 1.00 96.81 548 VAL A C 1
ATOM 4213 O O . VAL A 1 548 ? 29.824 4.244 -20.019 1.00 96.81 548 VAL A O 1
ATOM 4216 N N . THR A 1 549 ? 27.944 5.151 -20.822 1.00 95.19 549 THR A N 1
ATOM 4217 C CA . THR A 1 549 ? 28.598 6.197 -21.612 1.00 95.19 549 THR A CA 1
ATOM 4218 C C . THR A 1 549 ? 29.039 7.357 -20.720 1.00 95.19 549 THR A C 1
ATOM 4220 O O . THR A 1 549 ? 28.589 7.499 -19.582 1.00 95.19 549 THR A O 1
ATOM 4223 N N . SER A 1 550 ? 29.835 8.270 -21.271 1.00 89.31 550 SER A N 1
ATOM 4224 C CA . SER A 1 550 ? 30.215 9.539 -20.637 1.00 89.31 550 SER A CA 1
ATOM 4225 C C . SER A 1 550 ? 29.015 10.411 -20.241 1.00 89.31 550 SER A C 1
ATOM 4227 O O . SER A 1 550 ? 29.123 11.228 -19.329 1.00 89.31 550 SER A O 1
ATOM 4229 N N . THR A 1 551 ? 27.863 10.208 -20.886 1.00 90.62 551 THR A N 1
ATOM 4230 C CA . THR A 1 551 ? 26.583 10.868 -20.583 1.00 90.62 551 THR A CA 1
ATOM 4231 C C . THR A 1 551 ? 25.739 10.137 -19.530 1.00 90.62 551 THR A C 1
ATOM 4233 O O . THR A 1 551 ? 24.645 10.593 -19.209 1.00 90.62 551 THR A O 1
ATOM 4236 N N . GLY A 1 552 ? 26.213 9.007 -18.995 1.00 91.81 552 GLY A N 1
ATOM 4237 C CA . GLY A 1 552 ? 25.523 8.226 -17.965 1.00 91.81 552 GLY A CA 1
ATOM 4238 C C . GLY A 1 552 ? 24.471 7.242 -18.491 1.00 91.81 552 GLY A C 1
ATOM 4239 O O . GLY A 1 552 ? 23.755 6.629 -17.698 1.00 91.81 552 GLY A O 1
ATOM 4240 N N . ALA A 1 553 ? 24.357 7.048 -19.809 1.00 92.25 553 ALA A N 1
ATOM 4241 C CA . ALA A 1 553 ? 23.448 6.057 -20.382 1.00 92.25 553 ALA A CA 1
ATOM 4242 C C . ALA A 1 553 ? 24.065 4.656 -20.300 1.00 92.25 553 ALA A C 1
ATOM 4244 O O . ALA A 1 553 ? 25.188 4.444 -20.757 1.00 92.25 553 ALA A O 1
ATOM 4245 N N . PHE A 1 554 ? 23.343 3.680 -19.745 1.00 94.25 554 PHE A N 1
ATOM 4246 C CA . PHE A 1 554 ? 23.884 2.327 -19.622 1.00 94.25 554 PHE A CA 1
ATOM 4247 C C . PHE A 1 554 ? 24.130 1.637 -20.969 1.00 94.25 554 PHE A C 1
ATOM 4249 O O . PHE A 1 554 ? 23.431 1.867 -21.963 1.00 94.25 554 PHE A O 1
ATOM 4256 N N . ARG A 1 555 ? 25.119 0.741 -20.972 1.00 95.62 555 ARG A N 1
ATOM 4257 C CA . ARG A 1 555 ? 25.356 -0.236 -22.034 1.00 95.62 555 ARG A CA 1
ATOM 4258 C C . ARG A 1 555 ? 24.987 -1.630 -21.563 1.00 95.62 555 ARG A C 1
ATOM 4260 O O . ARG A 1 555 ? 25.151 -1.996 -20.396 1.00 95.62 555 ARG A O 1
ATOM 4267 N N . SER A 1 556 ? 24.432 -2.409 -22.481 1.00 93.62 556 SER A N 1
ATOM 4268 C CA . SER A 1 556 ? 24.004 -3.775 -22.211 1.00 93.62 556 SER A CA 1
ATOM 4269 C C . SER A 1 556 ? 24.547 -4.762 -23.224 1.00 93.62 556 SER A C 1
ATOM 4271 O O . SER A 1 556 ? 24.853 -4.395 -24.353 1.00 93.62 556 SER A O 1
ATOM 4273 N N . GLN A 1 557 ? 24.539 -6.041 -22.851 1.00 93.81 557 GLN A N 1
ATOM 4274 C CA . GLN A 1 557 ? 24.908 -7.155 -23.731 1.00 93.81 557 GLN A CA 1
ATOM 4275 C C . GLN A 1 557 ? 24.048 -7.206 -25.011 1.00 93.81 557 GLN A C 1
ATOM 4277 O O . GLN A 1 557 ? 24.463 -7.779 -26.008 1.00 93.81 557 GLN A O 1
ATOM 4282 N N . ARG A 1 558 ? 22.866 -6.565 -25.017 1.00 92.25 558 ARG A N 1
ATOM 4283 C CA . ARG A 1 558 ? 22.019 -6.415 -26.217 1.00 92.25 558 ARG A CA 1
ATOM 4284 C C . ARG A 1 558 ? 22.659 -5.518 -27.277 1.00 92.25 558 ARG A C 1
ATOM 4286 O O . ARG A 1 558 ? 22.400 -5.704 -28.457 1.00 92.25 558 ARG A O 1
ATOM 4293 N N . GLN A 1 559 ? 23.405 -4.512 -26.830 1.00 94.44 559 GLN A N 1
ATOM 4294 C CA . GLN A 1 559 ? 24.084 -3.529 -27.675 1.00 94.44 559 GLN A CA 1
ATOM 4295 C C . GLN A 1 559 ? 25.525 -3.961 -27.941 1.00 94.44 559 GLN A C 1
ATOM 4297 O O . GLN A 1 559 ? 25.992 -3.854 -29.066 1.00 94.44 559 GLN A O 1
ATOM 4302 N N . LEU A 1 560 ? 26.197 -4.486 -26.912 1.00 96.38 560 LEU A N 1
ATOM 4303 C CA . LEU A 1 560 ? 27.593 -4.911 -26.943 1.00 96.38 560 LEU A CA 1
ATOM 4304 C C . LEU A 1 560 ? 27.705 -6.383 -26.505 1.00 96.38 560 LEU A C 1
ATOM 4306 O O . LEU A 1 560 ? 27.994 -6.656 -25.336 1.00 96.38 560 LEU A O 1
ATOM 4310 N N . PRO A 1 561 ? 27.481 -7.356 -27.408 1.00 96.06 561 PRO A N 1
ATOM 4311 C CA . PRO A 1 561 ? 27.527 -8.784 -27.078 1.00 96.06 561 PRO A CA 1
ATOM 4312 C C . PRO A 1 561 ? 28.842 -9.229 -26.428 1.00 96.06 561 PRO A C 1
ATOM 4314 O O . PRO A 1 561 ? 28.816 -10.058 -25.520 1.00 96.06 561 PRO A O 1
ATOM 4317 N N . LYS A 1 562 ? 29.974 -8.607 -26.807 1.00 96.94 562 LYS A N 1
ATOM 4318 C CA . LYS A 1 562 ? 31.312 -8.847 -26.227 1.00 96.94 562 LYS A CA 1
ATOM 4319 C C . LYS A 1 562 ? 31.355 -8.689 -24.702 1.00 96.94 562 LYS A C 1
ATOM 4321 O O . LYS A 1 562 ? 32.196 -9.312 -24.063 1.00 96.94 562 LYS A O 1
ATOM 4326 N N . MET A 1 563 ? 30.423 -7.947 -24.089 1.00 97.38 563 MET A N 1
ATOM 4327 C CA . MET A 1 563 ? 30.304 -7.882 -22.625 1.00 97.38 563 MET A CA 1
ATOM 4328 C C . MET A 1 563 ? 30.140 -9.269 -21.981 1.00 97.38 563 MET A C 1
ATOM 4330 O O . MET A 1 563 ? 30.570 -9.454 -20.848 1.00 97.38 563 MET A O 1
ATOM 4334 N N . ALA A 1 564 ? 29.580 -10.253 -22.695 1.00 95.56 564 ALA A N 1
ATOM 4335 C CA . ALA A 1 564 ? 29.443 -11.634 -22.225 1.00 95.56 564 ALA A CA 1
ATOM 4336 C C . ALA A 1 564 ? 30.786 -12.306 -21.884 1.00 95.56 564 ALA A C 1
ATOM 4338 O O . ALA A 1 564 ? 30.827 -13.179 -21.020 1.00 95.56 564 ALA A O 1
ATOM 4339 N N . LEU A 1 565 ? 31.867 -11.870 -22.539 1.00 97.06 565 LEU A N 1
ATOM 4340 C CA . LEU A 1 565 ? 33.225 -12.402 -22.390 1.00 97.06 565 LEU A CA 1
ATOM 4341 C C . LEU A 1 565 ? 34.003 -11.737 -21.253 1.00 97.06 565 LEU A C 1
ATOM 4343 O O . LEU A 1 565 ? 35.084 -12.195 -20.891 1.00 97.06 565 LEU A O 1
ATOM 4347 N N . ILE A 1 566 ? 33.476 -10.640 -20.706 1.00 97.62 566 ILE A N 1
ATOM 4348 C CA . ILE A 1 566 ? 34.076 -9.972 -19.560 1.00 97.62 566 ILE A CA 1
ATOM 4349 C C . ILE A 1 566 ? 33.740 -10.796 -18.321 1.00 97.62 566 ILE A C 1
ATOM 4351 O O . ILE A 1 566 ? 32.567 -10.911 -17.959 1.00 97.62 566 ILE A O 1
ATOM 4355 N N . GLN A 1 567 ? 34.765 -11.328 -17.664 1.00 95.19 567 GLN A N 1
ATOM 4356 C CA . GLN A 1 567 ? 34.679 -12.114 -16.440 1.00 95.19 567 GLN A CA 1
ATOM 4357 C C . GLN A 1 567 ? 35.141 -11.269 -15.245 1.00 95.19 567 GLN A C 1
ATOM 4359 O O . GLN A 1 567 ? 36.348 -11.079 -15.055 1.00 95.19 567 GLN A O 1
ATOM 4364 N N . PRO A 1 568 ? 34.206 -10.762 -14.424 1.00 92.75 568 PRO A N 1
ATOM 4365 C CA . PRO A 1 568 ? 34.543 -10.206 -13.126 1.00 92.75 568 PRO A CA 1
ATOM 4366 C C . PRO A 1 568 ? 34.966 -11.334 -12.177 1.00 92.75 568 PRO A C 1
ATOM 4368 O O . PRO A 1 568 ? 34.400 -12.430 -12.239 1.00 92.75 568 PRO A O 1
ATOM 4371 N N . ASN A 1 569 ? 35.892 -11.048 -11.265 1.00 85.31 569 ASN A N 1
ATOM 4372 C CA . ASN A 1 569 ? 36.140 -11.871 -10.079 1.00 85.31 569 ASN A CA 1
ATOM 4373 C C . ASN A 1 569 ? 35.598 -11.155 -8.845 1.00 85.31 569 ASN A C 1
ATOM 4375 O O . ASN A 1 569 ? 35.697 -9.933 -8.740 1.00 85.31 569 ASN A O 1
ATOM 4379 N N . LEU A 1 570 ? 35.035 -11.906 -7.895 1.00 71.31 570 LEU A N 1
ATOM 4380 C CA . LEU A 1 570 ? 34.618 -11.308 -6.632 1.00 71.31 570 LEU A CA 1
ATOM 4381 C C . LEU A 1 570 ? 35.857 -10.815 -5.870 1.00 71.31 570 LEU A C 1
ATOM 4383 O O . LEU A 1 570 ? 36.803 -11.588 -5.707 1.00 71.31 570 LEU A O 1
ATOM 4387 N N . PRO A 1 571 ? 35.849 -9.569 -5.374 1.00 68.88 571 PRO A N 1
ATOM 4388 C CA . PRO A 1 571 ? 36.909 -9.084 -4.513 1.00 68.88 571 PRO A CA 1
ATOM 4389 C C . PRO A 1 571 ? 36.926 -9.881 -3.203 1.00 68.88 571 PRO A C 1
ATOM 4391 O O . PRO A 1 571 ? 35.889 -10.337 -2.716 1.00 68.88 571 PRO A O 1
ATOM 4394 N N . SER A 1 572 ? 38.111 -10.035 -2.612 1.00 61.97 572 SER A N 1
ATOM 4395 C CA . SER A 1 572 ? 38.303 -10.754 -1.345 1.00 61.97 572 SER A CA 1
ATOM 4396 C C . SER A 1 572 ? 37.704 -10.036 -0.128 1.00 61.97 572 SER A C 1
ATOM 4398 O O . SER A 1 572 ? 37.734 -10.579 0.968 1.00 61.97 572 SER A O 1
ATOM 4400 N N . SER A 1 573 ? 37.204 -8.813 -0.297 1.00 61.09 573 SER A N 1
ATOM 4401 C CA . SER A 1 573 ? 36.438 -8.030 0.675 1.00 61.09 573 SER A CA 1
ATOM 4402 C C . SER A 1 573 ? 35.650 -6.942 -0.070 1.00 61.09 573 SER A C 1
ATOM 4404 O O . SER A 1 573 ? 35.926 -6.656 -1.232 1.00 61.09 573 SER A O 1
ATOM 4406 N N . PHE A 1 574 ? 34.690 -6.281 0.582 1.00 63.84 574 PHE A N 1
ATOM 4407 C CA . PHE A 1 574 ? 33.920 -5.190 -0.044 1.00 63.84 574 PHE A CA 1
ATOM 4408 C C . PHE A 1 574 ? 34.761 -3.973 -0.456 1.00 63.84 574 PHE A C 1
ATOM 4410 O O . PHE A 1 574 ? 34.354 -3.218 -1.339 1.00 63.84 574 PHE A O 1
ATOM 4417 N N . SER A 1 575 ? 35.910 -3.782 0.192 1.00 65.69 575 SER A N 1
ATOM 4418 C CA . SER A 1 575 ? 36.882 -2.729 -0.107 1.00 65.69 575 SER A CA 1
ATOM 4419 C C . SER A 1 575 ? 38.011 -3.200 -1.026 1.00 65.69 575 SER A C 1
ATOM 4421 O O . SER A 1 575 ? 38.772 -2.369 -1.523 1.00 65.69 575 SER A O 1
ATOM 4423 N N . ALA A 1 576 ? 38.135 -4.510 -1.263 1.00 72.50 576 ALA A N 1
ATOM 4424 C CA . ALA A 1 576 ? 39.159 -5.041 -2.144 1.00 72.50 576 ALA A CA 1
ATOM 4425 C C . ALA A 1 576 ? 38.834 -4.726 -3.617 1.00 72.50 576 ALA A C 1
ATOM 4427 O O . ALA A 1 576 ? 37.663 -4.595 -3.985 1.00 72.50 576 ALA A O 1
ATOM 4428 N N . PRO A 1 577 ? 39.861 -4.587 -4.471 1.00 81.69 577 PRO A N 1
ATOM 4429 C CA . PRO A 1 577 ? 39.667 -4.273 -5.879 1.00 81.69 577 PRO A CA 1
ATOM 4430 C C . PRO A 1 577 ? 38.856 -5.338 -6.622 1.00 81.69 577 PRO A C 1
ATOM 4432 O O . PRO A 1 577 ? 39.050 -6.535 -6.419 1.00 81.69 577 PRO A O 1
ATOM 4435 N N . LEU A 1 578 ? 37.986 -4.894 -7.529 1.00 88.75 578 LEU A N 1
ATOM 4436 C CA . LEU A 1 578 ? 37.296 -5.766 -8.473 1.00 88.75 578 LEU A CA 1
ATOM 4437 C C . LEU A 1 578 ? 38.253 -6.095 -9.621 1.00 88.75 578 LEU A C 1
ATOM 4439 O O . LEU A 1 578 ? 38.732 -5.187 -10.297 1.00 88.75 578 LEU A O 1
ATOM 4443 N N . GLU A 1 579 ? 38.505 -7.371 -9.887 1.00 91.56 579 GLU A N 1
ATOM 4444 C CA . GLU A 1 579 ? 39.288 -7.766 -11.060 1.00 91.56 579 GLU A CA 1
ATOM 4445 C C . GLU A 1 579 ? 38.376 -8.032 -12.253 1.00 91.56 579 GLU A C 1
ATOM 4447 O O . GLU A 1 579 ? 37.337 -8.686 -12.134 1.00 91.56 579 GLU A O 1
ATOM 4452 N N . MET A 1 580 ? 38.789 -7.541 -13.416 1.00 94.56 580 MET A N 1
ATOM 4453 C CA . MET A 1 580 ? 38.080 -7.674 -14.680 1.00 94.56 580 MET A CA 1
ATOM 4454 C C . MET A 1 580 ? 38.995 -8.360 -15.692 1.00 94.56 580 MET A C 1
ATOM 4456 O O . MET A 1 580 ? 40.071 -7.854 -16.016 1.00 94.56 580 MET A O 1
ATOM 4460 N N . ASN A 1 581 ? 38.557 -9.511 -16.194 1.00 95.94 581 ASN A N 1
ATOM 4461 C CA . ASN A 1 581 ? 39.277 -10.300 -17.187 1.00 95.94 581 ASN A CA 1
ATOM 4462 C C . ASN A 1 581 ? 38.488 -10.351 -18.493 1.00 95.94 581 ASN A C 1
ATOM 4464 O O . ASN A 1 581 ? 37.259 -10.375 -18.481 1.00 95.94 581 ASN A O 1
ATOM 4468 N N . ALA A 1 582 ? 39.193 -10.386 -19.619 1.00 96.19 582 ALA A N 1
ATOM 4469 C CA . ALA A 1 582 ? 38.600 -10.641 -20.924 1.00 96.19 582 ALA A CA 1
ATOM 4470 C C . ALA A 1 582 ? 39.637 -11.257 -21.876 1.00 96.19 582 ALA A C 1
ATOM 4472 O O . ALA A 1 582 ? 40.839 -11.034 -21.690 1.00 96.19 582 ALA A O 1
ATOM 4473 N N . PRO A 1 583 ? 39.206 -12.014 -22.903 1.00 95.38 583 PRO A N 1
ATOM 4474 C CA . PRO A 1 583 ? 40.113 -12.605 -23.880 1.00 95.38 583 PRO A CA 1
ATOM 4475 C C . PRO A 1 583 ? 41.028 -11.563 -24.536 1.00 95.38 583 PRO A C 1
ATOM 4477 O O . PRO A 1 583 ? 40.569 -10.522 -25.000 1.00 95.38 583 PRO A O 1
ATOM 4480 N N . GLY A 1 584 ? 42.332 -11.850 -24.580 1.00 94.50 584 GLY A N 1
ATOM 4481 C CA . GLY A 1 584 ? 43.329 -10.986 -25.226 1.00 94.50 584 GLY A CA 1
ATOM 4482 C C . GLY A 1 584 ? 43.636 -9.673 -24.495 1.00 94.50 584 GLY A C 1
ATOM 4483 O O . GLY A 1 584 ? 44.376 -8.845 -25.025 1.00 94.50 584 GLY A O 1
ATOM 4484 N N . MET A 1 585 ? 43.103 -9.473 -23.287 1.00 96.94 585 MET A N 1
ATOM 4485 C CA . MET A 1 585 ? 43.325 -8.276 -22.479 1.00 96.94 585 MET A CA 1
ATOM 4486 C C . MET A 1 585 ? 44.092 -8.617 -21.195 1.00 96.94 585 MET A C 1
ATOM 4488 O O . MET A 1 585 ? 43.862 -9.678 -20.615 1.00 96.94 585 MET A O 1
ATOM 4492 N N . PRO A 1 586 ? 44.981 -7.730 -20.707 1.00 94.94 586 PRO A N 1
ATOM 4493 C CA . PRO A 1 586 ? 45.543 -7.886 -19.370 1.00 94.94 586 PRO A CA 1
ATOM 4494 C C . PRO A 1 586 ? 44.434 -7.753 -18.318 1.00 94.94 586 PRO A C 1
ATOM 4496 O O . PRO A 1 586 ? 43.478 -7.000 -18.524 1.00 94.94 586 PRO A O 1
ATOM 4499 N N . THR A 1 587 ? 44.568 -8.445 -17.186 1.00 95.50 587 THR A N 1
ATOM 4500 C CA . THR A 1 587 ? 43.657 -8.286 -16.045 1.00 95.50 587 THR A CA 1
ATOM 4501 C C . THR A 1 587 ? 43.629 -6.826 -15.599 1.00 95.50 587 THR A C 1
ATOM 4503 O O . THR A 1 587 ? 44.671 -6.235 -15.314 1.00 95.50 587 THR A O 1
ATOM 4506 N N . CYS A 1 588 ? 42.436 -6.235 -15.537 1.00 94.62 588 CYS A N 1
ATOM 4507 C CA . CYS A 1 588 ? 42.247 -4.890 -15.011 1.00 94.62 588 CYS A CA 1
ATOM 4508 C C . CYS A 1 588 ? 41.831 -4.970 -13.545 1.00 94.62 588 CYS A C 1
ATOM 4510 O O . CYS A 1 588 ? 40.805 -5.561 -13.214 1.00 94.62 588 CYS A O 1
ATOM 4512 N N . VAL A 1 589 ? 42.632 -4.366 -12.673 1.00 91.75 589 VAL A N 1
ATOM 4513 C CA . VAL A 1 589 ? 42.349 -4.265 -11.242 1.00 91.75 589 VAL A CA 1
ATOM 4514 C C . VAL A 1 589 ? 41.658 -2.931 -10.998 1.00 91.75 589 VAL A C 1
ATOM 4516 O O . VAL A 1 589 ? 42.259 -1.875 -11.176 1.00 91.75 589 VAL A O 1
ATOM 4519 N N . VAL A 1 590 ? 40.386 -2.970 -10.613 1.00 89.75 590 VAL A N 1
ATOM 4520 C CA . VAL A 1 590 ? 39.542 -1.788 -10.429 1.00 89.75 590 VAL A CA 1
ATOM 4521 C C . VAL A 1 590 ? 39.443 -1.463 -8.940 1.00 89.75 590 VAL A C 1
ATOM 4523 O O . VAL A 1 590 ? 38.791 -2.206 -8.200 1.00 89.75 590 VAL A O 1
ATOM 4526 N N . PRO A 1 591 ? 40.030 -0.352 -8.465 1.00 82.94 591 PRO A N 1
ATOM 4527 C CA . PRO A 1 591 ? 39.837 0.084 -7.089 1.00 82.94 591 PRO A CA 1
ATOM 4528 C C . PRO A 1 591 ? 38.355 0.372 -6.836 1.00 82.94 591 PRO A C 1
ATOM 4530 O O . PRO A 1 591 ? 37.745 1.169 -7.552 1.00 82.94 591 PRO A O 1
ATOM 4533 N N . VAL A 1 592 ? 37.773 -0.260 -5.814 1.00 84.12 592 VAL A N 1
ATOM 4534 C CA . VAL A 1 592 ? 36.357 -0.071 -5.484 1.00 84.12 592 VAL A CA 1
ATOM 4535 C C . VAL A 1 592 ? 36.175 1.282 -4.806 1.00 84.12 592 VAL A C 1
ATOM 4537 O O . VAL A 1 592 ? 36.392 1.444 -3.606 1.00 84.12 592 VAL A O 1
ATOM 4540 N N . LYS A 1 593 ? 35.772 2.284 -5.589 1.00 84.56 593 LYS A N 1
ATOM 4541 C CA . LYS A 1 593 ? 35.488 3.627 -5.071 1.00 84.56 593 LYS A CA 1
ATOM 4542 C C . LYS A 1 593 ? 34.073 3.672 -4.509 1.00 84.56 593 LYS A C 1
ATOM 4544 O O . LYS A 1 593 ? 33.099 3.490 -5.243 1.00 84.56 593 LYS A O 1
ATOM 4549 N N . THR A 1 594 ? 33.978 3.953 -3.213 1.00 80.56 594 THR A N 1
ATOM 4550 C CA . THR A 1 594 ? 32.722 4.152 -2.464 1.00 80.56 594 THR A CA 1
ATOM 4551 C C . THR A 1 594 ? 32.447 5.626 -2.142 1.00 80.56 594 THR A C 1
ATOM 4553 O O . THR A 1 594 ? 31.406 5.965 -1.584 1.00 80.56 594 THR A O 1
ATOM 4556 N N . SER A 1 595 ? 33.370 6.518 -2.508 1.00 77.06 595 SER A N 1
ATOM 4557 C CA . SER A 1 595 ? 33.275 7.967 -2.341 1.00 77.06 595 SER A CA 1
ATOM 4558 C C . SER A 1 595 ? 33.961 8.689 -3.511 1.00 77.06 595 SER A C 1
ATOM 4560 O O . SER A 1 595 ? 34.688 8.074 -4.293 1.00 77.06 595 SER A O 1
ATOM 4562 N N . GLY A 1 596 ? 33.709 9.993 -3.663 1.00 75.31 596 GLY A N 1
ATOM 4563 C CA . GLY A 1 596 ? 34.284 10.814 -4.734 1.00 75.31 596 GLY A CA 1
ATOM 4564 C C . GLY A 1 596 ? 33.262 11.267 -5.779 1.00 75.31 596 GLY A C 1
ATOM 4565 O O . GLY A 1 596 ? 32.095 11.502 -5.456 1.00 75.31 596 GLY A O 1
ATOM 4566 N N . LYS A 1 597 ? 33.713 11.442 -7.031 1.00 78.81 597 LYS A N 1
ATOM 4567 C CA . LYS A 1 597 ? 32.907 12.009 -8.125 1.00 78.81 597 LYS A CA 1
ATOM 4568 C C . LYS A 1 597 ? 31.703 11.114 -8.434 1.00 78.81 597 LYS A C 1
ATOM 4570 O O . LYS A 1 597 ? 31.853 9.987 -8.906 1.00 78.81 597 LYS A O 1
ATOM 4575 N N . ARG A 1 598 ? 30.509 11.650 -8.180 1.00 88.56 598 ARG A N 1
ATOM 4576 C CA . ARG A 1 598 ? 29.233 11.026 -8.538 1.00 88.56 598 ARG A CA 1
ATOM 4577 C C . ARG A 1 598 ? 28.858 11.373 -9.972 1.00 88.56 598 ARG A C 1
ATOM 4579 O O . ARG A 1 598 ? 29.114 12.481 -10.442 1.00 88.56 598 ARG A O 1
ATOM 4586 N N . MET A 1 599 ? 28.235 10.418 -10.640 1.00 90.56 599 MET A N 1
ATOM 4587 C CA . MET A 1 599 ? 27.676 10.534 -11.975 1.00 90.56 599 MET A CA 1
ATOM 4588 C C . MET A 1 599 ? 26.206 10.124 -11.918 1.00 90.56 599 MET A C 1
ATOM 4590 O O . MET A 1 599 ? 25.869 9.070 -11.372 1.00 90.56 599 MET A O 1
ATOM 4594 N N . SER A 1 600 ? 25.342 10.955 -12.501 1.00 93.00 600 SER A N 1
ATOM 4595 C CA . SER A 1 600 ? 23.953 10.578 -12.735 1.00 93.00 600 SER A CA 1
ATOM 4596 C C . SER A 1 600 ? 23.908 9.566 -13.871 1.00 93.00 600 SER A C 1
ATOM 4598 O O . SER A 1 600 ? 24.468 9.809 -14.939 1.00 93.00 600 SER A O 1
ATOM 4600 N N . VAL A 1 601 ? 23.274 8.425 -13.627 1.00 93.69 601 VAL A N 1
ATOM 4601 C CA . VAL A 1 601 ? 23.186 7.327 -14.584 1.00 93.69 601 VAL A CA 1
ATOM 4602 C C . VAL A 1 601 ? 21.745 6.896 -14.781 1.00 93.69 601 VAL A C 1
ATOM 4604 O O . VAL A 1 601 ? 20.942 6.901 -13.844 1.00 93.69 601 VAL A O 1
ATOM 4607 N N . ARG A 1 602 ? 21.416 6.514 -16.014 1.00 92.25 602 ARG A N 1
ATOM 4608 C CA . ARG A 1 602 ? 20.073 6.089 -16.404 1.00 92.25 602 ARG A CA 1
ATOM 4609 C C . ARG A 1 602 ? 20.043 4.590 -16.684 1.00 92.25 602 ARG A C 1
ATOM 4611 O O . ARG A 1 602 ? 20.817 4.095 -17.505 1.00 92.25 602 ARG A O 1
ATOM 4618 N N . VAL A 1 603 ? 19.117 3.889 -16.035 1.00 88.44 603 VAL A N 1
ATOM 4619 C CA . VAL A 1 603 ? 18.794 2.474 -16.259 1.00 88.44 603 VAL A CA 1
ATOM 4620 C C . VAL A 1 603 ? 17.340 2.402 -16.691 1.00 88.44 603 VAL A C 1
ATOM 4622 O O . VAL A 1 603 ? 16.440 2.526 -15.870 1.00 88.44 603 VAL A O 1
ATOM 4625 N N . TRP A 1 604 ? 17.110 2.212 -17.990 1.00 88.12 604 TRP A N 1
ATOM 4626 C CA . TRP A 1 604 ? 15.768 2.299 -18.576 1.00 88.12 604 TRP A CA 1
ATOM 4627 C C . TRP A 1 604 ? 15.105 3.656 -18.279 1.00 88.12 604 TRP A C 1
ATOM 4629 O O . TRP A 1 604 ? 15.675 4.688 -18.633 1.00 88.12 604 TRP A O 1
ATOM 4639 N N . GLY A 1 605 ? 13.922 3.662 -17.659 1.00 81.81 605 GLY A N 1
ATOM 4640 C CA . GLY A 1 605 ? 13.239 4.876 -17.208 1.00 81.81 605 GLY A CA 1
ATOM 4641 C C . GLY A 1 605 ? 13.793 5.460 -15.904 1.00 81.81 605 GLY A C 1
ATOM 4642 O O . GLY A 1 605 ? 13.506 6.613 -15.594 1.00 81.81 605 GLY A O 1
ATOM 4643 N N . ASP A 1 606 ? 14.622 4.716 -15.168 1.00 85.31 606 ASP A N 1
ATOM 4644 C CA . ASP A 1 606 ? 15.104 5.133 -13.852 1.00 85.31 606 ASP A CA 1
ATOM 4645 C C . ASP A 1 606 ? 16.388 5.944 -13.960 1.00 85.31 606 ASP A C 1
ATOM 4647 O O . ASP A 1 606 ? 17.299 5.607 -14.718 1.00 85.31 606 ASP A O 1
ATOM 4651 N N . THR A 1 607 ? 16.504 6.979 -13.134 1.00 90.00 607 THR A N 1
ATOM 4652 C CA . THR A 1 607 ? 17.744 7.744 -12.963 1.00 90.00 607 THR A CA 1
ATOM 4653 C C . THR A 1 607 ? 18.229 7.594 -11.527 1.00 90.00 607 THR A C 1
ATOM 4655 O O . THR A 1 607 ? 17.442 7.725 -10.594 1.00 90.00 607 THR A O 1
ATOM 4658 N N . CYS A 1 608 ? 19.514 7.300 -11.346 1.00 90.56 608 CYS A N 1
ATOM 4659 C CA . CYS A 1 608 ? 20.132 7.105 -10.034 1.00 90.56 608 CYS A CA 1
ATOM 4660 C C . CYS A 1 608 ? 21.593 7.579 -10.039 1.00 90.56 608 CYS A C 1
ATOM 4662 O O . CYS A 1 608 ? 22.121 7.969 -11.082 1.00 90.56 608 CYS A O 1
ATOM 4664 N N . GLN A 1 609 ? 22.247 7.601 -8.877 1.00 91.94 609 GLN A N 1
ATOM 4665 C CA . GLN A 1 609 ? 23.638 8.046 -8.744 1.00 91.94 609 GLN A CA 1
ATOM 4666 C C . GLN A 1 609 ? 24.611 6.868 -8.619 1.00 91.94 609 GLN A C 1
ATOM 4668 O O . GLN A 1 609 ? 24.347 5.886 -7.919 1.00 91.94 609 GLN A O 1
ATOM 4673 N N . GLY A 1 610 ? 25.775 6.997 -9.258 1.00 92.38 610 GLY A N 1
ATOM 4674 C CA . GLY A 1 610 ? 26.886 6.060 -9.109 1.00 92.38 610 GLY A CA 1
ATOM 4675 C C . GLY A 1 610 ? 28.246 6.754 -9.041 1.00 92.38 610 GLY A C 1
ATOM 4676 O O . GLY A 1 610 ? 28.407 7.878 -9.508 1.00 92.38 610 GLY A O 1
ATOM 4677 N N . TYR A 1 611 ? 29.232 6.088 -8.448 1.00 93.69 611 TYR A N 1
ATOM 4678 C CA . TYR A 1 611 ? 30.620 6.538 -8.398 1.00 93.69 611 TYR A CA 1
ATOM 4679 C C . TYR A 1 611 ? 31.390 6.023 -9.608 1.00 93.69 611 TYR A C 1
ATOM 4681 O O . TYR A 1 611 ? 31.450 4.810 -9.831 1.00 93.69 611 TYR A O 1
ATOM 4689 N N . ASP A 1 612 ? 32.009 6.935 -10.355 1.00 94.19 612 ASP A N 1
ATOM 4690 C CA . ASP A 1 612 ? 32.928 6.585 -11.440 1.00 94.19 612 ASP A CA 1
ATOM 4691 C C . ASP A 1 612 ? 34.162 5.870 -10.866 1.00 94.19 612 ASP A C 1
ATOM 4693 O O . ASP A 1 612 ? 34.825 6.372 -9.951 1.00 94.19 612 ASP A O 1
ATOM 4697 N N . GLN A 1 613 ? 34.456 4.678 -11.381 1.00 93.69 613 GLN A N 1
ATOM 4698 C CA . GLN A 1 613 ? 35.564 3.853 -10.906 1.00 93.69 613 GLN A CA 1
ATOM 4699 C C . GLN A 1 613 ? 36.924 4.297 -11.484 1.00 93.69 613 GLN A C 1
ATOM 4701 O O . GLN A 1 613 ? 37.961 3.946 -10.923 1.00 93.69 613 GLN A O 1
ATOM 4706 N N . GLY A 1 614 ? 36.958 5.199 -12.472 1.00 93.00 614 GLY A N 1
ATOM 4707 C CA . GLY A 1 614 ? 38.173 5.882 -12.937 1.00 93.00 614 GLY A CA 1
ATOM 4708 C C . GLY A 1 614 ? 38.619 5.527 -14.355 1.00 93.00 614 GLY A C 1
ATOM 4709 O O . GLY A 1 614 ? 38.024 4.690 -15.033 1.00 93.00 614 GLY A O 1
ATOM 4710 N N . ASP A 1 615 ? 39.686 6.197 -14.795 1.00 93.75 615 ASP A N 1
ATOM 4711 C CA . ASP A 1 615 ? 40.110 6.193 -16.197 1.00 93.75 615 ASP A CA 1
ATOM 4712 C C . ASP A 1 615 ? 40.751 4.875 -16.654 1.00 93.75 615 ASP A C 1
ATOM 4714 O O . ASP A 1 615 ? 40.573 4.500 -17.810 1.00 93.75 615 ASP A O 1
ATOM 4718 N N . ASP A 1 616 ? 41.410 4.127 -15.764 1.00 94.62 616 ASP A N 1
ATOM 4719 C CA . ASP A 1 616 ? 42.071 2.862 -16.126 1.00 94.62 616 ASP A CA 1
ATOM 4720 C C . ASP A 1 616 ? 41.066 1.819 -16.632 1.00 94.62 616 ASP A C 1
ATOM 4722 O O . ASP A 1 616 ? 41.206 1.271 -17.729 1.00 94.62 616 ASP A O 1
ATOM 4726 N N . ILE A 1 617 ? 39.995 1.583 -15.864 1.00 95.31 617 ILE A N 1
ATOM 4727 C CA . ILE A 1 617 ? 38.933 0.656 -16.270 1.00 95.31 617 ILE A CA 1
ATOM 4728 C C . ILE A 1 617 ? 38.123 1.207 -17.441 1.00 95.31 617 ILE A C 1
ATOM 4730 O O . ILE A 1 617 ? 37.667 0.439 -18.284 1.00 95.31 617 ILE A O 1
ATOM 4734 N N . ALA A 1 618 ? 37.964 2.529 -17.533 1.00 95.62 618 ALA A N 1
ATOM 4735 C CA . ALA A 1 618 ? 37.313 3.150 -18.675 1.00 95.62 618 ALA A CA 1
ATOM 4736 C C . ALA A 1 618 ? 38.088 2.884 -19.974 1.00 95.62 618 ALA A C 1
ATOM 4738 O O . ALA A 1 618 ? 37.500 2.404 -20.939 1.00 95.62 618 ALA A O 1
ATOM 4739 N N . GLY A 1 619 ? 39.405 3.108 -19.982 1.00 96.88 619 GLY A N 1
ATOM 4740 C CA . GLY A 1 619 ? 40.267 2.817 -21.128 1.00 96.88 619 GLY A CA 1
ATOM 4741 C C . GLY A 1 619 ? 40.303 1.327 -21.472 1.00 96.88 619 GLY A C 1
ATOM 4742 O O . GLY A 1 619 ? 40.250 0.960 -22.647 1.00 96.88 619 GLY A O 1
ATOM 4743 N N . TRP A 1 620 ? 40.317 0.455 -20.460 1.00 98.06 620 TRP A N 1
ATOM 4744 C CA . TRP A 1 620 ? 40.244 -0.994 -20.657 1.00 98.06 620 TRP A CA 1
ATOM 4745 C C . TRP A 1 620 ? 38.925 -1.426 -21.316 1.00 98.06 620 TRP A C 1
ATOM 4747 O O . TRP A 1 620 ? 38.941 -2.197 -22.277 1.00 98.06 620 TRP A O 1
ATOM 4757 N N . LEU A 1 621 ? 37.790 -0.891 -20.847 1.00 97.88 621 LEU A N 1
ATOM 4758 C CA . LEU A 1 621 ? 36.467 -1.160 -21.416 1.00 97.88 621 LEU A CA 1
ATOM 4759 C C . LEU A 1 621 ? 36.353 -0.631 -22.843 1.00 97.88 621 LEU A C 1
ATOM 4761 O O . LEU A 1 621 ? 35.913 -1.378 -23.713 1.00 97.88 621 LEU A O 1
ATOM 4765 N N . THR A 1 622 ? 36.783 0.609 -23.089 1.00 96.88 622 THR A N 1
ATOM 4766 C CA . THR A 1 622 ? 36.813 1.209 -24.430 1.00 96.88 622 THR A CA 1
ATOM 4767 C C . THR A 1 622 ? 37.600 0.338 -25.402 1.00 96.88 622 THR A C 1
ATOM 4769 O O . THR A 1 622 ? 37.118 0.032 -26.489 1.00 96.88 622 THR A O 1
ATOM 4772 N N . LYS A 1 623 ? 38.786 -0.129 -24.992 1.00 97.38 623 LYS A N 1
ATOM 4773 C CA . LYS A 1 623 ? 39.638 -0.974 -25.832 1.00 97.38 623 LYS A CA 1
ATOM 4774 C C . LYS A 1 623 ? 39.006 -2.333 -26.136 1.00 97.38 623 LYS A C 1
ATOM 4776 O O . LYS A 1 623 ? 39.080 -2.782 -27.272 1.00 97.38 623 LYS A O 1
ATOM 4781 N N . PHE A 1 624 ? 38.419 -3.002 -25.142 1.00 97.88 624 PHE A N 1
ATOM 4782 C CA . PHE A 1 624 ? 37.865 -4.347 -25.336 1.00 97.88 624 PHE A CA 1
ATOM 4783 C C . PHE A 1 624 ? 36.512 -4.345 -26.064 1.00 97.88 624 PHE A C 1
ATOM 4785 O O . PHE A 1 624 ? 36.236 -5.224 -26.881 1.00 97.88 624 PHE A O 1
ATOM 4792 N N . LEU A 1 625 ? 35.653 -3.373 -25.749 1.00 97.12 625 LEU A N 1
ATOM 4793 C CA . LEU A 1 625 ? 34.310 -3.263 -26.319 1.00 97.12 625 LEU A CA 1
ATOM 4794 C C . LEU A 1 625 ? 34.269 -2.441 -27.612 1.00 97.12 625 LEU A C 1
ATOM 4796 O O . LEU A 1 625 ? 33.220 -2.415 -28.247 1.00 97.12 625 LEU A O 1
ATOM 4800 N N . GLU A 1 626 ? 35.392 -1.825 -28.001 1.00 96.31 626 GLU A N 1
ATOM 4801 C CA . GLU A 1 626 ? 35.552 -1.038 -29.233 1.00 96.31 626 GLU A CA 1
ATOM 4802 C C . GLU A 1 626 ? 34.543 0.123 -29.330 1.00 96.31 626 GLU A C 1
ATOM 4804 O O . GLU A 1 626 ? 34.074 0.482 -30.408 1.00 96.31 626 GLU A O 1
ATOM 4809 N N . GLU A 1 627 ? 34.209 0.727 -28.184 1.00 95.31 627 GLU A N 1
ATOM 4810 C CA . GLU A 1 627 ? 33.325 1.889 -28.090 1.00 95.31 627 GLU A CA 1
ATOM 4811 C C . GLU A 1 627 ? 33.962 2.970 -27.210 1.00 95.31 627 GLU A C 1
ATOM 4813 O O . GLU A 1 627 ? 34.379 2.718 -26.080 1.00 95.31 627 GLU A O 1
ATOM 4818 N N . GLU A 1 628 ? 34.024 4.194 -27.728 1.00 94.56 628 GLU A N 1
ATOM 4819 C CA . GLU A 1 628 ? 34.613 5.333 -27.029 1.00 94.56 628 GLU A CA 1
ATOM 4820 C C . GLU A 1 628 ? 33.725 5.884 -25.908 1.00 94.56 628 GLU A C 1
ATOM 4822 O O . GLU A 1 628 ? 32.497 5.780 -25.918 1.00 94.56 628 GLU A O 1
ATOM 4827 N N . GLY A 1 629 ? 34.361 6.536 -24.931 1.00 92.94 629 GLY A N 1
ATOM 4828 C CA . GLY A 1 629 ? 33.650 7.237 -23.860 1.00 92.94 629 GLY A CA 1
ATOM 4829 C C . GLY A 1 629 ? 32.928 6.327 -22.862 1.00 92.94 629 GLY A C 1
ATOM 4830 O O . GLY A 1 629 ? 32.037 6.803 -22.156 1.00 92.94 629 GLY A O 1
ATOM 4831 N N . LEU A 1 630 ? 33.293 5.047 -22.771 1.00 96.88 630 LEU A N 1
ATOM 4832 C CA . LEU A 1 630 ? 32.764 4.149 -21.750 1.00 96.88 630 LEU A CA 1
ATOM 4833 C C . LEU A 1 630 ? 33.328 4.480 -20.364 1.00 96.88 630 LEU A C 1
ATOM 4835 O O . LEU A 1 630 ? 34.459 4.943 -20.213 1.00 96.88 630 LEU A O 1
ATOM 4839 N N . ARG A 1 631 ? 32.520 4.241 -19.335 1.00 95.88 631 ARG A N 1
ATOM 4840 C CA . ARG A 1 631 ? 32.851 4.378 -17.914 1.00 95.88 631 ARG A CA 1
ATOM 4841 C C . ARG A 1 631 ? 32.287 3.180 -17.159 1.00 95.88 631 ARG A C 1
ATOM 4843 O O . ARG A 1 631 ? 31.238 2.647 -17.528 1.00 95.88 631 ARG A O 1
ATOM 4850 N N . LEU A 1 632 ? 32.942 2.791 -16.070 1.00 96.19 632 LEU A N 1
ATOM 4851 C CA . LEU A 1 632 ? 32.376 1.855 -15.102 1.00 96.19 632 LEU A CA 1
ATOM 4852 C C . LEU A 1 632 ? 31.892 2.642 -13.889 1.00 96.19 632 LEU A C 1
ATOM 4854 O O . LEU A 1 632 ? 32.674 3.355 -13.262 1.00 96.19 632 LEU A O 1
ATOM 4858 N N . VAL A 1 633 ? 30.622 2.483 -13.531 1.00 95.31 633 VAL A N 1
ATOM 4859 C CA . VAL A 1 633 ? 30.055 3.094 -12.325 1.00 95.31 633 VAL A CA 1
ATOM 4860 C C . VAL A 1 633 ? 29.682 2.034 -11.302 1.00 95.31 633 VAL A C 1
ATOM 4862 O O . VAL A 1 633 ? 29.223 0.953 -11.670 1.00 95.31 633 VAL A O 1
ATOM 4865 N N . ARG A 1 634 ? 29.842 2.357 -10.018 1.00 93.25 634 ARG A N 1
ATOM 4866 C CA . ARG A 1 634 ? 29.304 1.586 -8.889 1.00 93.25 634 ARG A CA 1
ATOM 4867 C C . ARG A 1 634 ? 28.134 2.337 -8.272 1.00 93.25 634 ARG A C 1
ATOM 4869 O O . ARG A 1 634 ? 28.240 3.543 -8.081 1.00 93.25 634 ARG A O 1
ATOM 4876 N N . ILE A 1 635 ? 27.044 1.657 -7.938 1.00 91.75 635 ILE A N 1
ATOM 4877 C CA . ILE A 1 635 ? 25.889 2.299 -7.301 1.00 91.75 635 ILE A CA 1
ATOM 4878 C C . ILE A 1 635 ? 26.282 2.923 -5.955 1.00 91.75 635 ILE A C 1
ATOM 4880 O O . ILE A 1 635 ? 27.082 2.356 -5.206 1.00 91.75 635 ILE A O 1
ATOM 4884 N N . ASP A 1 636 ? 25.728 4.096 -5.645 1.00 85.62 636 ASP A N 1
ATOM 4885 C CA . ASP A 1 636 ? 25.881 4.682 -4.314 1.00 85.62 636 ASP A CA 1
ATOM 4886 C C . ASP A 1 636 ? 25.087 3.863 -3.285 1.00 85.62 636 ASP A C 1
ATOM 4888 O O . ASP A 1 636 ? 23.904 3.569 -3.461 1.00 85.62 636 ASP A O 1
ATOM 4892 N N . GLU A 1 637 ? 25.723 3.497 -2.175 1.00 80.06 637 GLU A N 1
ATOM 4893 C CA . GLU A 1 637 ? 25.091 2.715 -1.109 1.00 80.06 637 GLU A CA 1
ATOM 4894 C C . GLU A 1 637 ? 23.920 3.453 -0.464 1.00 80.06 637 GLU A C 1
ATOM 4896 O O . GLU A 1 637 ? 22.981 2.813 0.014 1.00 80.06 637 GLU A O 1
ATOM 4901 N N . LYS A 1 638 ? 23.926 4.790 -0.507 1.00 83.50 638 LYS A N 1
ATOM 4902 C CA . LYS A 1 638 ? 22.817 5.633 -0.038 1.00 83.50 638 LYS A CA 1
ATOM 4903 C C . LYS A 1 638 ? 21.657 5.708 -1.028 1.00 83.50 638 LYS A C 1
ATOM 4905 O O . LYS A 1 638 ? 20.540 6.009 -0.618 1.00 83.50 638 LYS A O 1
ATOM 4910 N N . GLU A 1 639 ? 21.888 5.390 -2.297 1.00 86.75 639 GLU A N 1
ATOM 4911 C CA . GLU A 1 639 ? 20.852 5.421 -3.324 1.00 86.75 639 GLU A CA 1
ATOM 4912 C C . GLU A 1 639 ? 19.752 4.408 -2.994 1.00 86.75 639 GLU A C 1
ATOM 4914 O O . GLU A 1 639 ? 20.020 3.337 -2.452 1.00 86.75 639 GLU A O 1
ATOM 4919 N N . ARG A 1 640 ? 18.494 4.689 -3.309 1.00 87.62 640 ARG A N 1
ATOM 4920 C CA . ARG A 1 640 ? 17.393 3.740 -3.086 1.00 87.62 640 ARG A CA 1
ATOM 4921 C C . ARG A 1 640 ? 16.619 3.597 -4.384 1.00 87.62 640 ARG A C 1
ATOM 4923 O O . ARG A 1 640 ? 15.567 4.200 -4.552 1.00 87.62 640 ARG A O 1
ATOM 4930 N N . ARG A 1 641 ? 17.169 2.811 -5.319 1.00 91.50 641 ARG A N 1
ATOM 4931 C CA . ARG A 1 641 ? 16.505 2.530 -6.594 1.00 91.50 641 ARG A CA 1
ATOM 4932 C C . ARG A 1 641 ? 15.317 1.607 -6.340 1.00 91.50 641 ARG A C 1
ATOM 4934 O O . ARG A 1 641 ? 15.490 0.402 -6.169 1.00 91.50 641 ARG A O 1
ATOM 4941 N N . GLN A 1 642 ? 14.151 2.229 -6.240 1.00 92.06 642 GLN A N 1
ATOM 4942 C CA . GLN A 1 642 ? 12.873 1.607 -5.934 1.00 92.06 642 GLN A CA 1
ATOM 4943 C C . GLN A 1 642 ? 12.496 0.597 -7.023 1.00 92.06 642 GLN A C 1
ATOM 4945 O O . GLN A 1 642 ? 12.537 0.912 -8.209 1.00 92.06 642 GLN A O 1
ATOM 4950 N N . VAL A 1 643 ? 12.123 -0.611 -6.608 1.00 91.44 643 VAL A N 1
ATOM 4951 C CA . VAL A 1 643 ? 11.465 -1.584 -7.488 1.00 91.44 643 VAL A CA 1
ATOM 4952 C C . VAL A 1 643 ? 10.067 -1.068 -7.825 1.00 91.44 643 VAL A C 1
ATOM 4954 O O . VAL A 1 643 ? 9.416 -0.478 -6.964 1.00 91.44 643 VAL A O 1
ATOM 4957 N N . ASP A 1 644 ? 9.610 -1.305 -9.054 1.00 88.31 644 ASP A N 1
ATOM 4958 C CA . ASP A 1 644 ? 8.289 -0.899 -9.543 1.00 88.31 644 ASP A CA 1
ATOM 4959 C C . ASP A 1 644 ? 7.177 -1.166 -8.508 1.00 88.31 644 ASP A C 1
ATOM 4961 O O . ASP A 1 644 ? 6.977 -2.295 -8.046 1.00 88.31 644 ASP A O 1
ATOM 4965 N N . LEU A 1 645 ? 6.467 -0.094 -8.140 1.00 87.50 645 LEU A N 1
ATOM 4966 C CA . LEU A 1 645 ? 5.433 -0.095 -7.105 1.00 87.50 645 LEU A CA 1
ATOM 4967 C C . LEU A 1 645 ? 4.196 -0.912 -7.499 1.00 87.50 645 LEU A C 1
ATOM 4969 O O . LEU A 1 645 ? 3.412 -1.273 -6.625 1.00 87.50 645 LEU A O 1
ATOM 4973 N N . ALA A 1 646 ? 4.043 -1.262 -8.780 1.00 83.75 646 ALA A N 1
ATOM 4974 C CA . ALA A 1 646 ? 3.035 -2.224 -9.215 1.00 83.75 646 ALA A CA 1
ATOM 4975 C C . ALA A 1 646 ? 3.298 -3.644 -8.670 1.00 83.75 646 ALA A C 1
ATOM 4977 O O . ALA A 1 646 ? 2.366 -4.437 -8.555 1.00 83.75 646 ALA A O 1
ATOM 4978 N N . PHE A 1 647 ? 4.549 -3.967 -8.314 1.00 84.12 647 PHE A N 1
ATOM 4979 C CA . PHE A 1 647 ? 4.972 -5.307 -7.880 1.00 84.12 647 PHE A CA 1
ATOM 4980 C C . PHE A 1 647 ? 5.607 -5.333 -6.480 1.00 84.12 647 PHE A C 1
ATOM 4982 O O . PHE A 1 647 ? 5.800 -6.405 -5.895 1.00 84.12 647 PHE A O 1
ATOM 4989 N N . ALA A 1 648 ? 5.965 -4.171 -5.930 1.00 85.62 648 ALA A N 1
ATOM 4990 C CA . ALA A 1 648 ? 6.711 -4.058 -4.686 1.00 85.62 648 ALA A CA 1
ATOM 4991 C C . ALA A 1 648 ? 6.177 -2.954 -3.770 1.00 85.62 648 ALA A C 1
ATOM 4993 O O . ALA A 1 648 ? 5.682 -1.924 -4.216 1.00 85.62 648 ALA A O 1
ATOM 4994 N N . THR A 1 649 ? 6.346 -3.135 -2.462 1.00 80.25 649 THR A N 1
ATOM 4995 C CA . THR A 1 649 ? 6.100 -2.074 -1.484 1.00 80.25 649 THR A CA 1
ATOM 4996 C C . THR A 1 649 ? 7.197 -1.008 -1.547 1.00 80.25 649 THR A C 1
ATOM 4998 O O . THR A 1 649 ? 8.336 -1.253 -1.970 1.00 80.25 649 THR A O 1
ATOM 5001 N N . ARG A 1 650 ? 6.866 0.210 -1.102 1.00 82.44 650 ARG A N 1
ATOM 5002 C CA . ARG A 1 650 ? 7.845 1.296 -0.997 1.00 82.44 650 ARG A CA 1
ATOM 5003 C C . ARG A 1 650 ? 8.972 0.884 -0.047 1.00 82.44 650 ARG A C 1
ATOM 5005 O O . ARG A 1 650 ? 8.713 0.406 1.052 1.00 82.44 650 ARG A O 1
ATOM 5012 N N . GLY A 1 651 ? 10.214 1.073 -0.478 1.00 83.94 651 GLY A N 1
ATOM 5013 C CA . GLY A 1 651 ? 11.412 0.649 0.248 1.00 83.94 651 GLY A CA 1
ATOM 5014 C C . GLY A 1 651 ? 12.038 -0.651 -0.264 1.00 83.94 651 GLY A C 1
ATOM 5015 O O . GLY A 1 651 ? 13.200 -0.903 0.047 1.00 83.94 651 GLY A O 1
ATOM 5016 N N . ALA A 1 652 ? 11.342 -1.436 -1.095 1.00 88.12 652 ALA A N 1
ATOM 5017 C CA . ALA A 1 652 ? 11.974 -2.517 -1.846 1.00 88.12 652 ALA A CA 1
ATOM 5018 C C . ALA A 1 652 ? 12.914 -1.921 -2.902 1.00 88.12 652 ALA A C 1
ATOM 5020 O O . ALA A 1 652 ? 12.483 -1.180 -3.788 1.00 88.12 652 ALA A O 1
ATOM 5021 N N . ILE A 1 653 ? 14.204 -2.230 -2.802 1.00 91.00 653 ILE A N 1
ATOM 5022 C CA . ILE A 1 653 ? 15.231 -1.646 -3.664 1.00 91.00 653 ILE A CA 1
ATOM 5023 C C . ILE A 1 653 ? 15.954 -2.706 -4.478 1.00 91.00 653 ILE A C 1
ATOM 5025 O O . ILE A 1 653 ? 16.044 -3.868 -4.098 1.00 91.00 653 ILE A O 1
ATOM 5029 N N . THR A 1 654 ? 16.528 -2.276 -5.591 1.00 92.50 654 THR A N 1
ATOM 5030 C CA . THR A 1 654 ? 17.428 -3.090 -6.403 1.00 92.50 654 THR A CA 1
ATOM 5031 C C . THR A 1 654 ? 18.733 -2.337 -6.683 1.00 92.50 654 THR A C 1
ATOM 5033 O O . THR A 1 654 ? 18.875 -1.145 -6.379 1.00 92.50 654 THR A O 1
ATOM 5036 N N . GLY A 1 655 ? 19.740 -3.050 -7.182 1.00 92.19 655 GLY A N 1
ATOM 5037 C CA . GLY A 1 655 ? 20.948 -2.461 -7.755 1.00 92.19 655 GLY A CA 1
ATOM 5038 C C . GLY A 1 655 ? 20.703 -1.984 -9.189 1.00 92.19 655 GLY A C 1
ATOM 5039 O O . GLY A 1 655 ? 19.642 -1.457 -9.532 1.00 92.19 655 GLY A O 1
ATOM 5040 N N . PHE A 1 656 ? 21.663 -2.237 -10.071 1.00 94.94 656 PHE A N 1
ATOM 5041 C CA . PHE A 1 656 ? 21.532 -1.996 -11.510 1.00 94.94 656 PHE A CA 1
ATOM 5042 C C . PHE A 1 656 ? 20.858 -3.160 -12.267 1.00 94.94 656 PHE A C 1
ATOM 5044 O O . PHE A 1 656 ? 21.045 -3.313 -13.479 1.00 94.94 656 PHE A O 1
ATOM 5051 N N . ALA A 1 657 ? 20.074 -4.014 -11.598 1.00 92.88 657 ALA A N 1
ATOM 5052 C CA . ALA A 1 657 ? 19.250 -5.027 -12.271 1.00 92.88 657 ALA A CA 1
ATOM 5053 C C . ALA A 1 657 ? 18.196 -4.368 -13.187 1.00 92.88 657 ALA A C 1
ATOM 5055 O O . ALA A 1 657 ? 18.023 -3.155 -13.158 1.00 92.88 657 ALA A O 1
ATOM 5056 N N . ASP A 1 658 ? 17.506 -5.115 -14.053 1.00 88.69 658 ASP A N 1
ATOM 5057 C CA . ASP A 1 658 ? 16.499 -4.488 -14.934 1.00 88.69 658 ASP A CA 1
ATOM 5058 C C . ASP A 1 658 ? 15.294 -3.964 -14.132 1.00 88.69 658 ASP A C 1
ATOM 5060 O O . ASP A 1 658 ? 14.892 -2.824 -14.346 1.00 88.69 658 ASP A O 1
ATOM 5064 N N . GLY A 1 659 ? 14.822 -4.712 -13.129 1.00 87.94 659 GLY A N 1
ATOM 5065 C CA . GLY A 1 659 ? 13.744 -4.247 -12.247 1.00 87.94 659 GLY A CA 1
ATOM 5066 C C . GLY A 1 659 ? 13.657 -4.921 -10.876 1.00 87.94 659 GLY A C 1
ATOM 5067 O O . GLY A 1 659 ? 13.141 -4.306 -9.956 1.00 87.94 659 GLY A O 1
ATOM 5068 N N . PHE A 1 660 ? 14.191 -6.135 -10.703 1.00 94.62 660 PHE A N 1
ATOM 5069 C CA . PHE A 1 660 ? 14.041 -6.921 -9.471 1.00 94.62 660 PHE A CA 1
ATOM 5070 C C . PHE A 1 660 ? 15.393 -7.440 -8.951 1.00 94.62 660 PHE A C 1
ATOM 5072 O O . PHE A 1 660 ? 16.306 -7.641 -9.754 1.00 94.62 660 PHE A O 1
ATOM 5079 N N . PRO A 1 661 ? 15.544 -7.630 -7.625 1.00 93.38 661 PRO A N 1
ATOM 5080 C CA . PRO A 1 661 ? 16.793 -8.042 -6.978 1.00 93.38 661 PRO A CA 1
ATOM 5081 C C . PRO A 1 661 ? 17.152 -9.520 -7.173 1.00 93.38 661 PRO A C 1
ATOM 5083 O O . PRO A 1 661 ? 18.312 -9.879 -6.999 1.00 93.38 661 PRO A O 1
ATOM 5086 N N . PHE A 1 662 ? 16.186 -10.374 -7.528 1.00 95.94 662 PHE A N 1
ATOM 5087 C CA . PHE A 1 662 ? 16.453 -11.774 -7.839 1.00 95.94 662 PHE A CA 1
ATOM 5088 C C . PHE A 1 662 ? 15.711 -12.233 -9.079 1.00 95.94 662 PHE A C 1
ATOM 5090 O O . PHE A 1 662 ? 14.555 -11.872 -9.316 1.00 95.94 662 PHE A O 1
ATOM 5097 N N . LEU A 1 663 ? 16.361 -13.147 -9.783 1.00 97.75 663 LEU A N 1
ATOM 5098 C CA . LEU A 1 663 ? 15.756 -13.992 -10.791 1.00 97.75 663 LEU A CA 1
ATOM 5099 C C . LEU A 1 663 ? 15.918 -15.460 -10.396 1.00 97.75 663 LEU A C 1
ATOM 5101 O O . LEU A 1 663 ? 17.038 -15.914 -10.159 1.00 97.75 663 LEU A O 1
ATOM 5105 N N . MET A 1 664 ? 14.818 -16.204 -10.376 1.00 98.06 664 MET A N 1
ATOM 5106 C CA . MET A 1 664 ? 14.817 -17.643 -10.141 1.00 98.06 664 MET A CA 1
ATOM 5107 C C . MET A 1 664 ? 14.406 -18.414 -11.392 1.00 98.06 664 MET A C 1
ATOM 5109 O O . MET A 1 664 ? 13.538 -17.983 -12.153 1.00 98.06 664 MET A O 1
ATOM 5113 N N . THR A 1 665 ? 15.016 -19.575 -11.593 1.00 98.25 665 THR A N 1
ATOM 5114 C CA . THR A 1 665 ? 14.677 -20.521 -12.664 1.00 98.25 665 THR A CA 1
ATOM 5115 C C . THR A 1 665 ? 14.622 -21.944 -12.130 1.00 98.25 665 THR A C 1
ATOM 5117 O O . THR A 1 665 ? 15.335 -22.288 -11.190 1.00 98.25 665 THR A O 1
ATOM 5120 N N . ASN A 1 666 ? 13.817 -22.785 -12.765 1.00 97.56 666 ASN A N 1
ATOM 5121 C CA . ASN A 1 666 ? 13.726 -24.204 -12.458 1.00 97.56 666 ASN A CA 1
ATOM 5122 C C . ASN A 1 666 ? 14.548 -25.022 -13.467 1.00 97.56 666 ASN A C 1
ATOM 5124 O O . ASN A 1 666 ? 14.447 -24.802 -14.677 1.00 97.56 666 ASN A O 1
ATOM 5128 N N . GLN A 1 667 ? 15.347 -25.970 -12.975 1.00 98.06 667 GLN A N 1
ATOM 5129 C CA . GLN A 1 667 ? 16.140 -26.874 -13.808 1.00 98.06 667 GLN A CA 1
ATOM 5130 C C . GLN A 1 667 ? 15.252 -27.664 -14.780 1.00 98.06 667 GLN A C 1
ATOM 5132 O O . GLN A 1 667 ? 15.557 -27.721 -15.968 1.00 98.06 667 GLN A O 1
ATOM 5137 N N . ALA A 1 668 ? 14.098 -28.161 -14.322 1.00 97.06 668 ALA A N 1
ATOM 5138 C CA . ALA A 1 668 ? 13.183 -28.921 -15.173 1.00 97.06 668 ALA A CA 1
ATOM 5139 C C . ALA A 1 668 ? 12.618 -28.082 -16.336 1.00 97.06 668 ALA A C 1
ATOM 5141 O O . ALA A 1 668 ? 12.378 -28.610 -17.421 1.00 97.06 668 ALA A O 1
ATOM 5142 N N . SER A 1 669 ? 12.436 -26.771 -16.143 1.00 97.62 669 SER A N 1
ATOM 5143 C CA . SER A 1 669 ? 11.997 -25.847 -17.201 1.00 97.62 669 SER A CA 1
ATOM 5144 C C . SER A 1 669 ? 13.063 -25.656 -18.276 1.00 97.62 669 SER A C 1
ATOM 5146 O O . SER A 1 669 ? 12.734 -25.539 -19.458 1.00 97.62 669 SER A O 1
ATOM 5148 N N . LEU A 1 670 ? 14.342 -25.632 -17.885 1.00 98.12 670 LEU A N 1
ATOM 5149 C CA . LEU A 1 670 ? 15.442 -25.608 -18.845 1.00 98.12 670 LEU A CA 1
ATOM 5150 C C . LEU A 1 670 ? 15.536 -26.933 -19.600 1.00 98.12 670 LEU A C 1
ATOM 5152 O O . LEU A 1 670 ? 15.722 -26.915 -20.812 1.00 98.12 670 LEU A O 1
ATOM 5156 N N . ASP A 1 671 ? 15.379 -28.058 -18.908 1.00 97.50 671 ASP A N 1
ATOM 5157 C CA . ASP A 1 671 ? 15.437 -29.382 -19.528 1.00 97.50 671 ASP A CA 1
ATOM 5158 C C . ASP A 1 671 ? 14.304 -29.563 -20.556 1.00 97.50 671 ASP A C 1
ATOM 5160 O O . ASP A 1 671 ? 14.551 -30.029 -21.671 1.00 97.50 671 ASP A O 1
ATOM 5164 N N . ASP A 1 672 ? 13.079 -29.117 -20.241 1.00 97.38 672 ASP A N 1
ATOM 5165 C CA . ASP A 1 672 ? 11.961 -29.118 -21.196 1.00 97.38 672 ASP A CA 1
ATOM 5166 C C . ASP A 1 672 ? 12.240 -28.210 -22.400 1.00 97.38 672 ASP A C 1
ATOM 5168 O O . ASP A 1 672 ? 12.035 -28.626 -23.541 1.00 97.38 672 ASP A O 1
ATOM 5172 N N . LEU A 1 673 ? 12.776 -27.006 -22.181 1.00 97.19 673 LEU A N 1
ATOM 5173 C CA . LEU A 1 673 ? 13.176 -26.121 -23.276 1.00 97.19 673 LEU A CA 1
ATOM 5174 C C . LEU A 1 673 ? 14.262 -26.760 -24.155 1.00 97.19 673 LEU A C 1
ATOM 5176 O O . LEU A 1 673 ? 14.143 -26.749 -25.379 1.00 97.19 673 LEU A O 1
ATOM 5180 N N . ASN A 1 674 ? 15.292 -27.346 -23.547 1.00 98.00 674 ASN A N 1
ATOM 5181 C CA . ASN A 1 674 ? 16.386 -28.006 -24.255 1.00 98.00 674 ASN A CA 1
ATOM 5182 C C . ASN A 1 674 ? 15.910 -29.222 -25.052 1.00 98.00 674 ASN A C 1
ATOM 5184 O O . ASN A 1 674 ? 16.437 -29.468 -26.131 1.00 98.00 674 ASN A O 1
ATOM 5188 N N . SER A 1 675 ? 14.867 -29.922 -24.597 1.00 96.88 675 SER A N 1
ATOM 5189 C CA . SER A 1 675 ? 14.255 -31.018 -25.362 1.00 96.88 675 SER A CA 1
ATOM 5190 C C . SER A 1 675 ? 13.598 -30.571 -26.677 1.00 96.88 675 SER A C 1
ATOM 5192 O O . SER A 1 675 ? 13.345 -31.396 -27.552 1.00 96.88 675 SER A O 1
ATOM 5194 N N . ARG A 1 676 ? 13.328 -29.267 -26.827 1.00 96.44 676 ARG A N 1
ATOM 5195 C CA . ARG A 1 676 ? 12.724 -28.651 -28.021 1.00 96.44 676 ARG A CA 1
ATOM 5196 C C . ARG A 1 676 ? 13.754 -27.967 -28.921 1.00 96.44 676 ARG A C 1
ATOM 5198 O O . ARG A 1 676 ? 13.397 -27.507 -30.002 1.00 96.44 676 ARG A O 1
ATOM 5205 N N . LEU A 1 677 ? 15.005 -27.864 -28.472 1.00 95.25 677 LEU A N 1
ATOM 5206 C CA . LEU A 1 677 ? 16.091 -27.202 -29.186 1.00 95.25 677 LEU A CA 1
ATOM 5207 C C . LEU A 1 677 ? 16.935 -28.224 -29.951 1.00 95.25 677 LEU A C 1
ATOM 5209 O O . LEU A 1 677 ? 17.148 -29.343 -29.497 1.00 95.25 677 LEU A O 1
ATOM 5213 N N . ALA A 1 678 ? 17.477 -27.812 -31.099 1.00 93.69 678 ALA A N 1
ATOM 5214 C CA . ALA A 1 678 ? 18.412 -28.644 -31.860 1.00 93.69 678 ALA A CA 1
ATOM 5215 C C . ALA A 1 678 ? 19.740 -28.872 -31.113 1.00 93.69 678 ALA A C 1
ATOM 5217 O O . ALA A 1 678 ? 20.378 -29.907 -31.278 1.00 93.69 678 ALA A O 1
ATOM 5218 N N . SER A 1 679 ? 20.151 -27.898 -30.298 1.00 92.62 679 SER A N 1
ATOM 5219 C CA . SER A 1 679 ? 21.331 -27.978 -29.441 1.00 92.62 679 SER A CA 1
ATOM 5220 C C . SER A 1 679 ? 20.984 -27.438 -28.051 1.00 92.62 679 SER A C 1
ATOM 5222 O O . SER A 1 679 ? 20.394 -26.354 -27.965 1.00 92.62 679 SER A O 1
ATOM 5224 N N . PRO A 1 680 ? 21.306 -28.168 -26.968 1.00 95.38 680 PRO A N 1
ATOM 5225 C CA . PRO A 1 680 ? 20.970 -27.753 -25.616 1.00 95.38 680 PRO A CA 1
ATOM 5226 C C . PRO A 1 680 ? 21.758 -26.506 -25.206 1.00 95.38 680 PRO A C 1
ATOM 5228 O O . PRO A 1 680 ? 22.926 -26.330 -25.554 1.00 95.38 680 PRO A O 1
ATOM 5231 N N . LEU A 1 681 ? 21.117 -25.646 -24.422 1.00 95.75 681 LEU A N 1
ATOM 5232 C CA . LEU A 1 681 ? 21.688 -24.402 -23.925 1.00 95.75 681 LEU A CA 1
ATOM 5233 C C . LEU A 1 681 ? 21.907 -24.458 -22.406 1.00 95.75 681 LEU A C 1
ATOM 5235 O O . LEU A 1 681 ? 21.101 -25.053 -21.682 1.00 95.75 681 LEU A O 1
ATOM 5239 N N . PRO A 1 682 ? 22.967 -23.806 -21.893 1.00 95.75 682 PRO A N 1
ATOM 5240 C CA . PRO A 1 682 ? 23.229 -23.748 -20.461 1.00 95.75 682 PRO A CA 1
ATOM 5241 C C . PRO A 1 682 ? 22.313 -22.743 -19.748 1.00 95.75 682 PRO A C 1
ATOM 5243 O O . PRO A 1 682 ? 21.968 -21.691 -20.295 1.00 95.75 682 PRO A O 1
ATOM 5246 N N . MET A 1 683 ? 22.019 -23.002 -18.467 1.00 96.69 683 MET A N 1
ATOM 5247 C CA . MET A 1 683 ? 21.222 -22.108 -17.608 1.00 96.69 683 MET A CA 1
ATOM 5248 C C . MET A 1 683 ? 21.800 -20.685 -17.532 1.00 96.69 683 MET A C 1
ATOM 5250 O O . MET A 1 683 ? 21.060 -19.699 -17.474 1.00 96.69 683 MET A O 1
ATOM 5254 N N . ALA A 1 684 ? 23.127 -20.564 -17.623 1.00 93.88 684 ALA A N 1
ATOM 5255 C CA . ALA A 1 684 ? 23.853 -19.297 -17.595 1.00 93.88 684 ALA A CA 1
ATOM 5256 C C . ALA A 1 684 ? 23.383 -18.283 -18.661 1.00 93.88 684 ALA A C 1
ATOM 5258 O O . ALA A 1 684 ? 23.480 -17.076 -18.426 1.00 93.88 684 ALA A O 1
ATOM 5259 N N . ARG A 1 685 ? 22.793 -18.731 -19.784 1.00 94.56 685 ARG A N 1
ATOM 5260 C CA . ARG A 1 685 ? 22.184 -17.846 -20.799 1.00 94.56 685 ARG A CA 1
ATOM 5261 C C . ARG A 1 685 ? 21.030 -17.005 -20.248 1.00 94.56 685 ARG A C 1
ATOM 5263 O O . ARG A 1 685 ? 20.842 -15.859 -20.656 1.00 94.56 685 ARG A O 1
ATOM 5270 N N . PHE A 1 686 ? 20.266 -17.550 -19.303 1.00 96.00 686 PHE A N 1
ATOM 5271 C CA . PHE A 1 686 ? 19.115 -16.882 -18.683 1.00 96.00 686 PHE A CA 1
ATOM 5272 C C . PHE A 1 686 ? 19.499 -16.004 -17.497 1.00 96.00 686 PHE A C 1
ATOM 5274 O O . PHE A 1 686 ? 18.674 -15.225 -17.015 1.00 96.00 686 PHE A O 1
ATOM 5281 N N . ARG A 1 687 ? 20.752 -16.104 -17.057 1.00 96.06 687 ARG A N 1
ATOM 5282 C CA . ARG A 1 687 ? 21.349 -15.305 -15.992 1.00 96.06 687 ARG A CA 1
ATOM 5283 C C . ARG A 1 687 ? 20.541 -15.259 -14.674 1.00 96.06 687 ARG A C 1
ATOM 5285 O O . ARG A 1 687 ? 20.306 -14.154 -14.177 1.00 96.06 687 ARG A O 1
ATOM 5292 N N . PRO A 1 688 ? 20.049 -16.396 -14.143 1.00 97.69 688 PRO A N 1
ATOM 5293 C CA . PRO A 1 688 ? 19.327 -16.418 -12.871 1.00 97.69 688 PRO A CA 1
ATOM 5294 C C . PRO A 1 688 ? 20.271 -16.185 -11.693 1.00 97.69 688 PRO A C 1
ATOM 5296 O O . PRO A 1 688 ? 21.438 -16.540 -11.768 1.00 97.69 688 PRO A O 1
ATOM 5299 N N . ASN A 1 689 ? 19.764 -15.653 -10.584 1.00 97.94 689 ASN A N 1
ATOM 5300 C CA . ASN A 1 689 ? 20.485 -15.661 -9.311 1.00 97.94 689 ASN A CA 1
ATOM 5301 C C . ASN A 1 689 ? 20.327 -16.996 -8.580 1.00 97.94 689 ASN A C 1
ATOM 5303 O O . ASN A 1 689 ? 21.249 -17.424 -7.894 1.00 97.94 689 ASN A O 1
ATOM 5307 N N . ILE A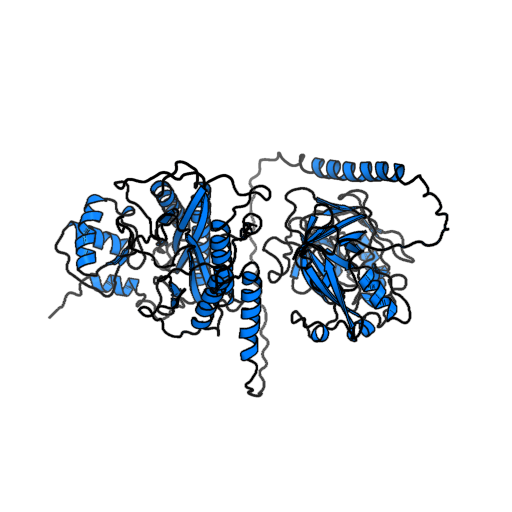 1 690 ? 19.157 -17.629 -8.709 1.00 98.31 690 ILE A N 1
ATOM 5308 C CA . ILE A 1 690 ? 18.790 -18.844 -7.979 1.00 98.31 690 ILE A CA 1
ATOM 5309 C C . ILE A 1 690 ? 18.276 -19.881 -8.972 1.00 98.31 690 ILE A C 1
ATOM 5311 O O . ILE A 1 690 ? 17.331 -19.618 -9.718 1.00 98.31 690 ILE A O 1
ATOM 5315 N N . VAL A 1 691 ? 18.857 -21.075 -8.958 1.00 98.56 691 VAL A N 1
ATOM 5316 C CA . VAL A 1 691 ? 18.336 -22.217 -9.711 1.00 98.56 691 VAL A CA 1
ATOM 5317 C C . VAL A 1 691 ? 17.822 -23.258 -8.734 1.00 98.56 691 VAL A C 1
ATOM 5319 O O . VAL A 1 691 ? 18.537 -23.653 -7.813 1.00 98.56 691 VAL A O 1
ATOM 5322 N N . VAL A 1 692 ? 16.587 -23.706 -8.934 1.00 98.19 692 VAL A N 1
ATOM 5323 C CA . VAL A 1 692 ? 15.945 -24.734 -8.107 1.00 98.19 692 VAL A CA 1
ATOM 5324 C C . VAL A 1 692 ? 15.691 -26.008 -8.908 1.00 98.19 692 VAL A C 1
ATOM 5326 O O . VAL A 1 692 ? 15.573 -25.976 -10.132 1.00 98.19 692 VAL A O 1
ATOM 5329 N N . SER A 1 693 ? 15.596 -27.134 -8.210 1.00 96.75 693 SER A N 1
ATOM 5330 C CA . SER A 1 693 ? 15.189 -28.433 -8.756 1.00 96.75 693 SER A CA 1
ATOM 5331 C C . SER A 1 693 ? 14.148 -29.086 -7.854 1.00 96.75 693 SER A C 1
ATOM 5333 O O . SER A 1 693 ? 14.019 -28.695 -6.695 1.00 96.75 693 SER A O 1
ATOM 5335 N N . GLY A 1 694 ? 13.434 -30.086 -8.372 1.00 92.25 694 GLY A N 1
ATOM 5336 C CA . GLY A 1 694 ? 12.372 -30.810 -7.666 1.00 92.25 694 GLY A CA 1
ATOM 5337 C C . GLY A 1 694 ? 11.020 -30.635 -8.357 1.00 92.25 694 GLY A C 1
ATOM 5338 O O . GLY A 1 694 ? 10.460 -31.629 -8.822 1.00 92.25 694 GLY A O 1
ATOM 5339 N N . PRO A 1 695 ? 10.523 -29.396 -8.515 1.00 91.06 695 PRO A N 1
ATOM 5340 C CA . PRO A 1 695 ? 9.252 -29.152 -9.184 1.00 91.06 695 PRO A CA 1
ATOM 5341 C C . PRO A 1 695 ? 9.281 -29.457 -10.694 1.00 91.06 695 PRO A C 1
ATOM 5343 O O . PRO A 1 695 ? 10.311 -29.244 -11.343 1.00 91.06 695 PRO A O 1
ATOM 5346 N N . PRO A 1 696 ? 8.150 -29.883 -11.292 1.00 89.81 696 PRO A N 1
ATOM 5347 C CA . PRO A 1 696 ? 8.032 -30.082 -12.737 1.00 89.81 696 PRO A CA 1
ATOM 5348 C C . PRO A 1 696 ? 8.323 -28.820 -13.552 1.00 89.81 696 PRO A C 1
ATOM 5350 O O . PRO A 1 696 ? 8.206 -27.703 -13.049 1.00 89.81 696 PRO A O 1
ATOM 5353 N N . ALA A 1 697 ? 8.634 -29.006 -14.837 1.00 92.94 697 ALA A N 1
ATOM 5354 C CA . ALA A 1 697 ? 8.858 -27.912 -15.775 1.00 92.94 697 ALA A CA 1
ATOM 5355 C C . ALA A 1 697 ? 7.701 -26.897 -15.748 1.00 92.94 697 ALA A C 1
ATOM 5357 O O . ALA A 1 697 ? 6.532 -27.267 -15.872 1.00 92.94 697 ALA A O 1
ATOM 5358 N N . PHE A 1 698 ? 8.058 -25.625 -15.599 1.00 93.00 698 PHE A N 1
ATOM 5359 C CA . PHE A 1 698 ? 7.184 -24.452 -15.549 1.00 93.00 698 PHE A CA 1
ATOM 5360 C C . PHE A 1 698 ? 6.179 -24.418 -14.393 1.00 93.00 698 PHE A C 1
ATOM 5362 O O . PHE A 1 698 ? 5.310 -23.547 -14.370 1.00 93.00 698 PHE A O 1
ATOM 5369 N N . ALA A 1 699 ? 6.304 -25.303 -13.398 1.00 89.25 699 ALA A N 1
ATOM 5370 C CA . ALA A 1 699 ? 5.482 -25.231 -12.191 1.00 89.25 699 ALA A CA 1
ATOM 5371 C C . ALA A 1 699 ? 5.623 -23.870 -11.485 1.00 89.25 699 ALA A C 1
ATOM 5373 O O . ALA A 1 699 ? 4.670 -23.407 -10.860 1.00 89.25 699 ALA A O 1
ATOM 5374 N N . GLU A 1 700 ? 6.778 -23.214 -11.631 1.00 91.75 700 GLU A N 1
ATOM 5375 C CA . GLU A 1 700 ? 7.083 -21.911 -11.041 1.00 91.75 700 GLU A CA 1
ATOM 5376 C C . GLU A 1 700 ? 6.206 -20.749 -11.511 1.00 91.75 700 GLU A C 1
ATOM 5378 O O . GLU A 1 700 ? 6.183 -19.714 -10.849 1.00 91.75 700 GLU A O 1
ATOM 5383 N N . ASP A 1 701 ? 5.460 -20.902 -12.604 1.00 89.44 701 ASP A N 1
ATOM 5384 C CA . ASP A 1 701 ? 4.562 -19.852 -13.096 1.00 89.44 701 ASP A CA 1
ATOM 5385 C C . ASP A 1 701 ? 3.354 -19.611 -12.189 1.00 89.44 701 ASP A C 1
ATOM 5387 O O . ASP A 1 701 ? 2.801 -18.514 -12.187 1.00 89.44 701 ASP A O 1
ATOM 5391 N N . GLY A 1 702 ? 2.946 -20.629 -11.430 1.00 82.88 702 GLY A N 1
ATOM 5392 C CA . GLY A 1 702 ? 1.803 -20.556 -10.520 1.00 82.88 702 GLY A CA 1
ATOM 5393 C C . GLY A 1 702 ? 2.176 -20.255 -9.070 1.00 82.88 702 GLY A C 1
ATOM 5394 O O . GLY A 1 702 ? 1.319 -20.363 -8.198 1.00 82.88 702 GLY A O 1
ATOM 5395 N N . TRP A 1 703 ? 3.444 -19.968 -8.769 1.00 88.62 703 TRP A N 1
ATOM 5396 C CA . TRP A 1 703 ? 3.880 -19.748 -7.388 1.00 88.62 703 TRP A CA 1
ATOM 5397 C C . TRP A 1 703 ? 3.610 -18.305 -6.960 1.00 88.62 703 TRP A C 1
ATOM 5399 O O . TRP A 1 703 ? 3.896 -17.376 -7.708 1.00 88.62 703 TRP A O 1
ATOM 5409 N N . GLY A 1 704 ? 3.104 -18.118 -5.738 1.00 86.56 704 GLY A N 1
ATOM 5410 C CA . GLY A 1 704 ? 2.937 -16.800 -5.116 1.00 86.56 704 GLY A CA 1
ATOM 5411 C C . GLY A 1 704 ? 4.028 -16.506 -4.085 1.00 86.56 704 GLY A C 1
ATOM 5412 O O . GLY A 1 704 ? 4.725 -15.489 -4.153 1.00 86.56 704 GLY A O 1
ATOM 5413 N N . LYS A 1 705 ? 4.225 -17.419 -3.131 1.00 91.00 705 LYS A N 1
ATOM 5414 C CA . LYS A 1 705 ? 5.231 -17.306 -2.068 1.00 91.00 705 LYS A CA 1
ATOM 5415 C C . LYS A 1 705 ? 6.080 -18.569 -2.005 1.00 91.00 705 LYS A C 1
ATOM 5417 O O . LYS A 1 705 ? 5.601 -19.682 -2.183 1.00 91.00 705 LYS A O 1
ATOM 5422 N N . ILE A 1 706 ? 7.361 -18.416 -1.711 1.00 92.88 706 ILE A N 1
ATOM 5423 C CA . ILE A 1 706 ? 8.271 -19.540 -1.496 1.00 92.88 706 ILE A CA 1
ATOM 5424 C C . ILE A 1 706 ? 9.151 -19.271 -0.277 1.00 92.88 706 ILE A C 1
ATOM 5426 O O . ILE A 1 706 ? 9.381 -18.125 0.113 1.00 92.88 706 ILE A O 1
ATOM 5430 N N . LYS A 1 707 ? 9.669 -20.336 0.324 1.00 92.31 707 LYS A N 1
ATOM 5431 C CA . LYS A 1 707 ? 10.764 -20.277 1.291 1.00 92.31 707 LYS A CA 1
ATOM 5432 C C . LYS A 1 707 ? 11.922 -21.086 0.734 1.00 92.31 707 LYS A C 1
ATOM 5434 O O . LYS A 1 707 ? 11.710 -22.201 0.268 1.00 92.31 707 LYS A O 1
ATOM 5439 N N . ILE A 1 708 ? 13.119 -20.521 0.775 1.00 92.81 708 ILE A N 1
ATOM 5440 C CA . ILE A 1 708 ? 14.360 -21.215 0.444 1.00 92.81 708 ILE A CA 1
ATOM 5441 C C . ILE A 1 708 ? 15.251 -21.165 1.678 1.00 92.81 708 ILE A C 1
ATOM 5443 O O . ILE A 1 708 ? 15.646 -20.077 2.103 1.00 92.81 708 ILE A O 1
ATOM 5447 N N . GLY A 1 709 ? 15.510 -22.322 2.287 1.00 89.12 709 GLY A N 1
ATOM 5448 C CA . GLY A 1 709 ? 16.143 -22.384 3.603 1.00 89.12 709 GLY A CA 1
ATOM 5449 C C . GLY A 1 709 ? 15.311 -21.599 4.618 1.00 89.12 709 GLY A C 1
ATOM 5450 O O . GLY A 1 709 ? 14.163 -21.956 4.900 1.00 89.12 709 GLY A O 1
ATOM 5451 N N . ASP A 1 710 ? 15.860 -20.494 5.123 1.00 85.19 710 ASP A N 1
ATOM 5452 C CA . ASP A 1 710 ? 15.154 -19.564 6.013 1.00 85.19 710 ASP A CA 1
ATOM 5453 C C . ASP A 1 710 ? 14.635 -18.296 5.337 1.00 85.19 710 ASP A C 1
ATOM 5455 O O . ASP A 1 710 ? 13.843 -17.554 5.926 1.00 85.19 710 ASP A O 1
ATOM 5459 N N . LEU A 1 711 ? 15.004 -18.070 4.079 1.00 89.19 711 LEU A N 1
ATOM 5460 C CA . LEU A 1 711 ? 14.607 -16.882 3.347 1.00 89.19 711 LEU A CA 1
ATOM 5461 C C . LEU A 1 711 ? 13.203 -17.039 2.766 1.00 89.19 711 LEU A C 1
ATOM 5463 O O . LEU A 1 711 ? 12.954 -17.901 1.924 1.00 89.19 711 LEU A O 1
ATOM 5467 N N . ARG A 1 712 ? 12.293 -16.151 3.168 1.00 91.12 712 ARG A N 1
ATOM 5468 C CA . ARG A 1 712 ? 10.973 -16.010 2.543 1.00 91.12 712 ARG A CA 1
ATOM 5469 C C . ARG A 1 712 ? 11.064 -15.074 1.341 1.00 91.12 712 ARG A C 1
ATOM 5471 O O . ARG A 1 712 ? 11.598 -13.967 1.439 1.00 91.12 712 ARG A O 1
ATOM 5478 N N . LEU A 1 713 ? 10.537 -15.534 0.214 1.00 92.00 713 LEU A N 1
ATOM 5479 C CA . LEU A 1 713 ? 10.542 -14.832 -1.061 1.00 92.00 713 LEU A CA 1
ATOM 5480 C C . LEU A 1 713 ? 9.122 -14.800 -1.633 1.00 92.00 713 LEU A C 1
ATOM 5482 O O . LEU A 1 713 ? 8.378 -15.777 -1.565 1.00 92.00 713 LEU A O 1
ATOM 5486 N N . ARG A 1 714 ? 8.765 -13.682 -2.253 1.00 93.19 714 ARG A N 1
ATOM 5487 C CA . ARG A 1 714 ? 7.572 -13.536 -3.082 1.00 93.19 714 ARG A CA 1
ATOM 5488 C C . ARG A 1 714 ? 7.952 -13.697 -4.541 1.00 93.19 714 ARG A C 1
ATOM 5490 O O . ARG A 1 714 ? 8.904 -13.067 -5.005 1.00 93.19 714 ARG A O 1
ATOM 5497 N N . VAL A 1 715 ? 7.184 -14.505 -5.255 1.00 93.38 715 VAL A N 1
ATOM 5498 C CA . VAL A 1 715 ? 7.224 -14.622 -6.710 1.00 93.38 715 VAL A CA 1
ATOM 5499 C C . VAL A 1 715 ? 6.299 -13.539 -7.251 1.00 93.38 715 VAL A C 1
ATOM 5501 O O . VAL A 1 715 ? 5.095 -13.581 -7.030 1.00 93.38 715 VAL A O 1
ATOM 5504 N N . VAL A 1 716 ? 6.869 -12.498 -7.860 1.00 91.31 716 VAL A N 1
ATOM 5505 C CA . VAL A 1 716 ? 6.116 -11.253 -8.112 1.00 91.31 716 VAL A CA 1
ATOM 5506 C C . VAL A 1 716 ? 5.801 -11.001 -9.572 1.00 91.31 716 VAL A C 1
ATOM 5508 O O . VAL A 1 716 ? 4.814 -10.335 -9.876 1.00 91.31 716 VAL A O 1
ATOM 5511 N N . LYS A 1 717 ? 6.647 -11.478 -10.486 1.00 91.69 717 LYS A N 1
ATOM 5512 C CA . LYS A 1 717 ? 6.456 -11.225 -11.912 1.00 91.69 717 LYS A CA 1
ATOM 5513 C C . LYS A 1 717 ? 7.186 -12.263 -12.764 1.00 91.69 717 LYS A C 1
ATOM 5515 O O . LYS A 1 717 ? 8.408 -12.381 -12.606 1.00 91.69 717 LYS A O 1
ATOM 5520 N N . PRO A 1 718 ? 6.523 -12.910 -13.739 1.00 92.94 718 PRO A N 1
ATOM 5521 C CA . PRO A 1 718 ? 7.215 -13.744 -14.714 1.00 92.94 718 PRO A CA 1
ATOM 5522 C C . PRO A 1 718 ? 8.251 -12.913 -15.477 1.00 92.94 718 PRO A C 1
ATOM 5524 O O . PRO A 1 718 ? 8.021 -11.758 -15.846 1.00 92.94 718 PRO A O 1
ATOM 5527 N N . CYS A 1 719 ? 9.439 -13.475 -15.679 1.00 94.44 719 CYS A N 1
ATOM 5528 C CA . CYS A 1 719 ? 10.544 -12.747 -16.286 1.00 94.44 719 CYS A CA 1
ATOM 5529 C C . CYS A 1 719 ? 10.426 -12.791 -17.809 1.00 94.44 719 CYS A C 1
ATOM 5531 O O . CYS A 1 719 ? 10.716 -13.820 -18.433 1.00 94.44 719 CYS A O 1
ATOM 5533 N N . SER A 1 720 ? 10.016 -11.669 -18.409 1.00 92.69 720 SER A N 1
ATOM 5534 C CA . SER A 1 720 ? 10.054 -11.538 -19.859 1.00 92.69 720 SER A CA 1
ATOM 5535 C C . SER A 1 720 ? 11.499 -11.506 -20.351 1.00 92.69 720 SER A C 1
ATOM 5537 O O . SER A 1 720 ? 12.395 -10.880 -19.770 1.00 92.69 720 SER A O 1
ATOM 5539 N N . ARG A 1 721 ? 11.764 -12.262 -21.415 1.00 93.44 721 ARG A N 1
ATOM 5540 C CA . ARG A 1 721 ? 13.108 -12.467 -21.942 1.00 93.44 721 ARG A CA 1
ATOM 5541 C C . ARG A 1 721 ? 13.339 -11.603 -23.163 1.00 93.44 721 ARG A C 1
ATOM 5543 O O . ARG A 1 721 ? 12.709 -11.737 -24.205 1.00 93.44 721 ARG A O 1
ATOM 5550 N N . CYS A 1 722 ? 14.313 -10.715 -23.010 1.00 88.31 722 CYS A N 1
ATOM 5551 C CA . CYS A 1 722 ? 14.917 -9.985 -24.113 1.00 88.31 722 CYS A CA 1
ATOM 5552 C C . CYS A 1 722 ? 15.826 -10.896 -24.964 1.00 88.31 722 CYS A C 1
ATOM 5554 O O . CYS A 1 722 ? 15.882 -12.100 -24.754 1.00 88.31 722 CYS A O 1
ATOM 5556 N N . LYS A 1 723 ? 16.610 -10.309 -25.877 1.00 92.25 723 LYS A N 1
ATOM 5557 C CA . LYS A 1 723 ? 17.540 -11.038 -26.759 1.00 92.25 723 LYS A CA 1
ATOM 5558 C C . LYS A 1 723 ? 18.821 -11.560 -26.086 1.00 92.25 723 LYS A C 1
ATOM 5560 O O . LYS A 1 723 ? 19.558 -12.291 -26.725 1.00 92.25 723 LYS A O 1
ATOM 5565 N N . VAL A 1 724 ? 19.109 -11.206 -24.828 1.00 94.12 724 VAL A N 1
ATOM 5566 C CA . VAL A 1 724 ? 20.357 -11.616 -24.139 1.00 94.12 724 VAL A CA 1
ATOM 5567 C C . VAL A 1 724 ? 20.561 -13.137 -24.084 1.00 94.12 724 VAL A C 1
ATOM 5569 O O . VAL A 1 724 ? 21.677 -13.569 -24.361 1.00 94.12 724 VAL A O 1
ATOM 5572 N N . PRO A 1 725 ? 19.539 -13.970 -23.801 1.00 95.94 725 PRO A N 1
ATOM 5573 C CA . PRO A 1 725 ? 19.699 -15.420 -23.844 1.00 95.94 725 PRO A CA 1
ATOM 5574 C C . PRO A 1 725 ? 20.073 -15.961 -25.225 1.00 95.94 725 PRO A C 1
ATOM 5576 O O . PRO A 1 725 ? 20.489 -17.106 -25.305 1.00 95.94 725 PRO A O 1
ATOM 5579 N N . ASN A 1 726 ? 19.955 -15.168 -26.295 1.00 95.62 726 ASN A N 1
ATOM 5580 C CA . ASN A 1 726 ? 20.364 -15.592 -27.629 1.00 95.62 726 ASN A CA 1
ATOM 5581 C C . ASN A 1 726 ? 21.861 -15.417 -27.908 1.00 95.62 726 ASN A C 1
ATOM 5583 O O . ASN A 1 726 ? 22.338 -15.806 -28.971 1.00 95.62 726 ASN A O 1
ATOM 5587 N N . THR A 1 727 ? 22.596 -14.783 -26.999 1.00 94.81 727 THR A N 1
ATOM 5588 C CA . THR A 1 727 ? 24.022 -14.512 -27.171 1.00 94.81 727 THR A CA 1
ATOM 5589 C C . THR A 1 727 ? 24.857 -15.632 -26.571 1.00 94.81 727 THR A C 1
ATOM 5591 O O . THR A 1 727 ? 24.627 -16.026 -25.421 1.00 94.81 727 THR A O 1
ATOM 5594 N N . ASP A 1 728 ? 25.856 -16.097 -27.322 1.00 93.31 728 ASP A N 1
ATOM 5595 C CA . ASP A 1 728 ? 26.872 -17.023 -26.853 1.00 93.31 728 ASP A CA 1
ATOM 5596 C C . ASP A 1 728 ? 27.683 -16.425 -25.685 1.00 93.31 728 ASP A C 1
ATOM 5598 O O . ASP A 1 728 ? 28.074 -15.265 -25.741 1.00 93.31 728 ASP A O 1
ATOM 5602 N N . ILE A 1 729 ? 27.923 -17.178 -24.606 1.00 91.12 729 ILE A N 1
ATOM 5603 C CA . ILE A 1 729 ? 28.606 -16.639 -23.414 1.00 91.12 729 ILE A CA 1
ATOM 5604 C C . ILE A 1 729 ? 30.116 -16.886 -23.465 1.00 91.12 729 ILE A C 1
ATOM 5606 O O . ILE A 1 729 ? 30.855 -16.257 -22.712 1.00 91.12 729 ILE A O 1
ATOM 5610 N N . GLU A 1 730 ? 30.558 -17.776 -24.353 1.00 92.00 730 GLU A N 1
ATOM 5611 C CA . GLU A 1 730 ? 31.953 -18.099 -24.634 1.00 92.00 730 GLU A CA 1
ATOM 5612 C C . GLU A 1 730 ? 32.463 -17.366 -25.878 1.00 92.00 730 GLU A C 1
ATOM 5614 O O . GLU A 1 730 ? 33.632 -16.991 -25.920 1.00 92.00 730 GLU A O 1
ATOM 5619 N N . THR A 1 731 ? 31.603 -17.134 -26.880 1.00 94.19 731 THR A N 1
ATOM 5620 C CA . THR A 1 731 ? 32.011 -16.512 -28.159 1.00 94.19 731 THR A CA 1
ATOM 5621 C C . THR A 1 731 ? 31.422 -15.122 -28.408 1.00 94.19 731 THR A C 1
ATOM 5623 O O . THR A 1 731 ? 31.911 -14.408 -29.280 1.00 94.19 731 THR A O 1
ATOM 5626 N N . ALA A 1 732 ? 30.402 -14.703 -27.647 1.00 95.19 732 ALA A N 1
ATOM 5627 C CA . ALA A 1 732 ? 29.618 -13.481 -27.875 1.00 95.19 732 ALA A CA 1
ATOM 5628 C C . ALA A 1 732 ? 28.834 -13.425 -29.202 1.00 95.19 732 ALA A C 1
ATOM 5630 O O . ALA A 1 732 ? 28.257 -12.384 -29.531 1.00 95.19 732 ALA A O 1
ATOM 5631 N N . GLU A 1 733 ? 28.743 -14.531 -29.941 1.00 95.19 733 GLU A N 1
ATOM 5632 C CA . GLU A 1 733 ? 27.932 -14.613 -31.156 1.00 95.19 733 GLU A CA 1
ATOM 5633 C C . GLU A 1 733 ? 26.438 -14.491 -30.836 1.00 95.19 733 GLU A C 1
ATOM 5635 O O . GLU A 1 733 ? 25.933 -15.081 -29.884 1.00 95.19 733 GLU A O 1
ATOM 5640 N N . VAL A 1 734 ? 25.703 -13.705 -31.622 1.00 95.62 734 VAL A N 1
ATOM 5641 C CA . VAL A 1 734 ? 24.269 -13.474 -31.398 1.00 95.62 734 VAL A CA 1
ATOM 5642 C C . VAL A 1 734 ? 23.454 -14.362 -32.327 1.00 95.62 734 VAL A C 1
ATOM 5644 O O . VAL A 1 734 ? 23.435 -14.151 -33.537 1.00 95.62 734 VAL A O 1
ATOM 5647 N N . GLY A 1 735 ? 22.746 -15.328 -31.751 1.00 94.19 735 GLY A N 1
ATOM 5648 C CA . GLY A 1 735 ? 21.818 -16.197 -32.463 1.00 94.19 735 GLY A CA 1
ATOM 5649 C C . GLY A 1 735 ? 20.356 -15.755 -32.354 1.00 94.19 735 GLY A C 1
ATOM 5650 O O . GLY A 1 735 ? 20.014 -14.631 -31.970 1.00 94.19 735 GLY A O 1
ATOM 5651 N N . VAL A 1 736 ? 19.461 -16.690 -32.677 1.00 94.62 736 VAL A N 1
ATOM 5652 C CA . VAL A 1 736 ? 18.000 -16.522 -32.555 1.00 94.62 736 VAL A CA 1
ATOM 5653 C C . VAL A 1 736 ? 17.375 -17.403 -31.469 1.00 94.62 736 VAL A C 1
ATOM 5655 O O . VAL A 1 736 ? 16.288 -17.085 -30.982 1.00 94.62 736 VAL A O 1
ATOM 5658 N N . GLU A 1 737 ? 18.073 -18.460 -31.052 1.00 95.12 737 GLU A N 1
ATOM 5659 C CA . GLU A 1 737 ? 17.656 -19.368 -29.980 1.00 95.12 737 GLU A CA 1
ATOM 5660 C C . GLU A 1 737 ? 18.234 -18.944 -28.631 1.00 95.12 737 GLU A C 1
ATOM 5662 O O . GLU A 1 737 ? 19.378 -18.502 -28.605 1.00 95.12 737 GLU A O 1
ATOM 5667 N N . PRO A 1 738 ? 17.489 -19.089 -27.519 1.00 95.94 738 PRO A N 1
ATOM 5668 C CA . PRO A 1 738 ? 16.220 -19.816 -27.385 1.00 95.94 738 PRO A CA 1
ATOM 5669 C C . PRO A 1 738 ? 14.974 -18.986 -27.727 1.00 95.94 738 PRO A C 1
ATOM 5671 O O . PRO A 1 738 ? 13.851 -19.473 -27.591 1.00 95.94 738 PRO A O 1
ATOM 5674 N N . GLY A 1 739 ? 15.136 -17.718 -28.118 1.00 95.44 739 GLY A N 1
ATOM 5675 C CA . GLY A 1 739 ? 14.020 -16.796 -28.329 1.00 95.44 739 GLY A CA 1
ATOM 5676 C C . GLY A 1 739 ? 12.972 -17.294 -29.329 1.00 95.44 739 GLY A C 1
ATOM 5677 O O . GLY A 1 739 ? 11.780 -17.121 -29.084 1.00 95.44 739 GLY A O 1
ATOM 5678 N N . ASN A 1 740 ? 13.382 -17.924 -30.429 1.00 95.75 740 ASN A N 1
ATOM 5679 C CA . ASN A 1 740 ? 12.451 -18.491 -31.408 1.00 95.75 740 ASN A CA 1
ATOM 5680 C C . ASN A 1 740 ? 11.684 -19.691 -30.847 1.00 95.75 740 ASN A C 1
ATOM 5682 O O . ASN A 1 740 ? 10.457 -19.706 -30.929 1.00 95.75 740 ASN A O 1
ATOM 5686 N N . THR A 1 741 ? 12.368 -20.638 -30.208 1.00 96.56 741 THR A N 1
ATOM 5687 C CA . THR A 1 741 ? 11.707 -21.793 -29.585 1.00 96.56 741 THR A CA 1
ATOM 5688 C C . THR A 1 741 ? 10.731 -21.359 -28.493 1.00 96.56 741 THR A C 1
ATOM 5690 O O . THR A 1 741 ? 9.585 -21.805 -28.481 1.00 96.56 741 THR A O 1
ATOM 5693 N N . LEU A 1 742 ? 11.113 -20.413 -27.631 1.00 96.12 742 LEU A N 1
ATOM 5694 C CA . LEU A 1 742 ? 10.227 -19.873 -26.594 1.00 96.12 742 LEU A CA 1
ATOM 5695 C C . LEU A 1 742 ? 8.968 -19.209 -27.176 1.00 96.12 742 LEU A C 1
ATOM 5697 O O . LEU A 1 742 ? 7.896 -19.341 -26.592 1.00 96.12 742 LEU A O 1
ATOM 5701 N N . LYS A 1 743 ? 9.040 -18.555 -28.344 1.00 95.12 743 LYS A N 1
ATOM 5702 C CA . LYS A 1 743 ? 7.847 -17.967 -28.989 1.00 95.12 743 LYS A CA 1
ATOM 5703 C C . LYS A 1 743 ? 6.785 -19.002 -29.356 1.00 95.12 743 LYS A C 1
ATOM 5705 O O . LYS A 1 743 ? 5.626 -18.640 -29.501 1.00 95.12 743 LYS A O 1
ATOM 5710 N N . THR A 1 744 ? 7.155 -20.271 -29.505 1.00 94.31 744 THR A N 1
ATOM 5711 C CA . THR A 1 744 ? 6.199 -21.317 -29.897 1.00 94.31 744 THR A CA 1
ATOM 5712 C C . THR A 1 744 ? 5.292 -21.769 -28.751 1.00 94.31 744 THR A C 1
ATOM 5714 O O . THR A 1 744 ? 4.216 -22.294 -29.016 1.00 94.31 744 THR A O 1
ATOM 5717 N N . PHE A 1 745 ? 5.697 -21.576 -27.487 1.00 92.88 745 PHE A N 1
ATOM 5718 C CA . PHE A 1 745 ? 4.953 -22.116 -26.336 1.00 92.88 745 PHE A CA 1
ATOM 5719 C C . PHE A 1 745 ? 4.988 -21.261 -25.056 1.00 92.88 745 PHE A C 1
ATOM 5721 O O . PHE A 1 745 ? 4.345 -21.614 -24.071 1.00 92.88 745 PHE A O 1
ATOM 5728 N N . ARG A 1 746 ? 5.731 -20.147 -25.036 1.00 93.94 746 ARG A N 1
ATOM 5729 C CA . ARG A 1 746 ? 5.960 -19.303 -23.844 1.00 93.94 746 ARG A CA 1
ATOM 5730 C C . ARG A 1 746 ? 5.650 -17.825 -24.060 1.00 93.94 746 ARG A C 1
ATOM 5732 O O . ARG A 1 746 ? 6.167 -16.983 -23.328 1.00 93.94 746 ARG A O 1
ATOM 5739 N N . THR A 1 747 ? 4.845 -17.482 -25.063 1.00 93.31 747 THR A N 1
ATOM 5740 C CA . THR A 1 747 ? 4.397 -16.094 -25.255 1.00 93.31 747 THR A CA 1
ATOM 5741 C C . THR A 1 747 ? 3.337 -15.702 -24.234 1.00 93.31 747 THR A C 1
ATOM 5743 O O . THR A 1 747 ? 2.530 -16.553 -23.860 1.00 93.31 747 THR A O 1
ATOM 5746 N N . GLY A 1 748 ? 3.251 -14.419 -23.878 1.00 87.25 748 GLY A N 1
ATOM 5747 C CA . GLY A 1 748 ? 2.210 -13.902 -22.981 1.00 87.25 748 GLY A CA 1
ATOM 5748 C C . GLY A 1 748 ? 0.795 -14.304 -23.405 1.00 87.25 748 GLY A C 1
ATOM 5749 O O . GLY A 1 748 ? 0.024 -14.772 -22.574 1.00 87.25 748 GLY A O 1
ATOM 5750 N N . ALA A 1 749 ? 0.497 -14.271 -24.709 1.00 86.69 749 ALA A N 1
ATOM 5751 C CA . ALA A 1 749 ? -0.785 -14.723 -25.259 1.00 86.69 749 ALA A CA 1
ATOM 5752 C C . ALA A 1 749 ? -1.121 -16.194 -24.945 1.00 86.69 749 ALA A C 1
ATOM 5754 O O . ALA A 1 749 ? -2.270 -16.512 -24.661 1.00 86.69 749 ALA A O 1
ATOM 5755 N N . LEU A 1 750 ? -0.127 -17.086 -24.996 1.00 86.38 750 LEU A N 1
ATOM 5756 C CA . LEU A 1 750 ? -0.309 -18.522 -24.741 1.00 86.38 750 LEU A CA 1
ATOM 5757 C C . LEU A 1 750 ? -0.400 -18.832 -23.247 1.00 86.38 750 LEU A C 1
ATOM 5759 O O . LEU A 1 750 ? -1.056 -19.791 -22.856 1.00 86.38 750 LEU A O 1
ATOM 5763 N N . LEU A 1 751 ? 0.265 -18.022 -22.425 1.00 83.75 751 LEU A N 1
ATOM 5764 C CA . LEU A 1 751 ? 0.293 -18.184 -20.976 1.00 83.75 751 LEU A CA 1
ATOM 5765 C C . LEU A 1 751 ? -0.846 -17.432 -20.271 1.00 83.75 751 LEU A C 1
ATOM 5767 O O . LEU A 1 751 ? -0.969 -17.542 -19.057 1.00 83.75 751 LEU A O 1
ATOM 5771 N N . GLY A 1 752 ? -1.658 -16.663 -21.006 1.00 82.06 752 GLY A N 1
ATOM 5772 C CA . GLY A 1 752 ? -2.685 -15.799 -20.416 1.00 82.06 752 GLY A CA 1
ATOM 5773 C C . GLY A 1 752 ? -2.094 -14.697 -19.531 1.00 82.06 752 GLY A C 1
ATOM 5774 O O . GLY A 1 752 ? -2.703 -14.306 -18.542 1.00 82.06 752 GLY A O 1
ATOM 5775 N N . ILE A 1 753 ? -0.878 -14.236 -19.841 1.00 81.19 753 ILE A N 1
ATOM 5776 C CA . ILE A 1 753 ? -0.206 -13.172 -19.093 1.00 81.19 753 ILE A CA 1
ATOM 5777 C C . ILE A 1 753 ? -0.571 -11.829 -19.721 1.00 81.19 753 ILE A C 1
ATOM 5779 O O . ILE A 1 753 ? -0.132 -11.514 -20.827 1.00 81.19 753 ILE A O 1
ATOM 5783 N N . ASP A 1 754 ? -1.305 -11.017 -18.966 1.00 71.62 754 ASP A N 1
ATOM 5784 C CA . ASP A 1 754 ? -1.703 -9.658 -19.362 1.00 71.62 754 ASP A CA 1
ATOM 5785 C C . ASP A 1 754 ? -0.703 -8.577 -18.904 1.00 71.62 754 ASP A C 1
ATOM 5787 O O . ASP A 1 754 ? -0.904 -7.380 -19.108 1.00 71.62 754 ASP A O 1
ATOM 5791 N N . ILE A 1 755 ? 0.412 -8.991 -18.294 1.00 68.12 755 ILE A N 1
ATOM 5792 C CA . ILE A 1 755 ? 1.463 -8.102 -17.789 1.00 68.12 755 ILE A CA 1
ATOM 5793 C C . ILE A 1 755 ? 2.602 -8.025 -18.819 1.00 68.12 755 ILE A C 1
ATOM 5795 O O . ILE A 1 755 ? 3.519 -8.851 -18.812 1.00 68.12 755 ILE A O 1
ATOM 5799 N N . GLY A 1 756 ? 2.564 -7.003 -19.677 1.00 73.44 756 GLY A N 1
ATOM 5800 C CA . GLY A 1 756 ? 3.527 -6.776 -20.766 1.00 73.44 756 GLY A CA 1
ATOM 5801 C C . GLY A 1 756 ? 2.905 -6.983 -22.149 1.00 73.44 756 GLY A C 1
ATOM 5802 O O . GLY A 1 756 ? 1.686 -6.960 -22.307 1.00 73.44 756 GLY A O 1
ATOM 5803 N N . GLY A 1 757 ? 3.730 -7.155 -23.183 1.00 76.75 757 GLY A N 1
ATOM 5804 C CA . GLY A 1 757 ? 3.234 -7.426 -24.532 1.00 76.75 757 GLY A CA 1
ATOM 5805 C C . GLY A 1 757 ? 2.786 -8.880 -24.727 1.00 76.75 757 GLY A C 1
ATOM 5806 O O . GLY A 1 757 ? 3.516 -9.807 -24.389 1.00 76.75 757 GLY A O 1
ATOM 5807 N N . LYS A 1 758 ? 1.652 -9.105 -25.410 1.00 82.88 758 LYS A N 1
ATOM 5808 C CA . LYS A 1 758 ? 1.159 -10.454 -25.787 1.00 82.88 758 LYS A CA 1
ATOM 5809 C C . LYS A 1 758 ? 2.196 -11.321 -26.526 1.00 82.88 758 LYS A C 1
ATOM 5811 O O . LYS A 1 758 ? 2.154 -12.545 -26.428 1.00 82.88 758 LYS A O 1
ATOM 5816 N N . ASN A 1 759 ? 3.130 -10.681 -27.234 1.00 87.56 759 ASN A N 1
ATOM 5817 C CA . ASN A 1 759 ? 4.200 -11.325 -28.004 1.00 87.56 759 ASN A CA 1
ATOM 5818 C C . ASN A 1 759 ? 5.522 -11.480 -27.225 1.00 87.56 759 ASN A C 1
ATOM 5820 O O . ASN A 1 759 ? 6.494 -12.001 -27.776 1.00 87.56 759 ASN A O 1
ATOM 5824 N N . GLU A 1 760 ? 5.599 -11.008 -25.978 1.00 90.62 760 GLU A N 1
ATOM 5825 C CA . GLU A 1 760 ? 6.765 -11.237 -25.123 1.00 90.62 760 GLU A CA 1
ATOM 5826 C C . GLU A 1 760 ? 6.848 -12.705 -24.716 1.00 90.62 760 GLU A C 1
ATOM 5828 O O . GLU A 1 760 ? 5.827 -13.356 -24.511 1.00 90.62 760 GLU A O 1
ATOM 5833 N N . VAL A 1 761 ? 8.072 -13.222 -24.599 1.00 93.94 761 VAL A N 1
ATOM 5834 C CA . VAL A 1 761 ? 8.339 -14.597 -24.164 1.00 93.94 761 VAL A CA 1
ATOM 5835 C C . VAL A 1 761 ? 8.833 -14.628 -22.727 1.00 93.94 761 VAL A C 1
ATOM 5837 O O . VAL A 1 761 ? 9.617 -13.766 -22.333 1.00 93.94 761 VAL A O 1
ATOM 5840 N N . TYR A 1 762 ? 8.425 -15.635 -21.958 1.00 95.12 762 TYR A N 1
ATOM 5841 C CA . TYR A 1 762 ? 8.696 -15.702 -20.521 1.00 95.12 762 TYR A CA 1
ATOM 5842 C C . TYR A 1 762 ? 9.443 -16.978 -20.126 1.00 95.12 762 TYR A C 1
ATOM 5844 O O . TYR A 1 762 ? 9.093 -18.088 -20.538 1.00 95.12 762 TYR A O 1
ATOM 5852 N N . PHE A 1 763 ? 10.460 -16.825 -19.278 1.00 97.12 763 PHE A N 1
ATOM 5853 C CA . PHE A 1 763 ? 11.204 -17.940 -18.687 1.00 97.12 763 PHE A CA 1
ATOM 5854 C C . PHE A 1 763 ? 11.714 -17.533 -17.307 1.00 97.12 763 PHE A C 1
ATOM 5856 O O . PHE A 1 763 ? 12.381 -16.510 -17.196 1.00 97.12 763 PHE A O 1
ATOM 5863 N N . GLY A 1 764 ? 11.466 -18.312 -16.259 1.00 96.69 764 GLY A N 1
ATOM 5864 C CA . GLY A 1 764 ? 11.848 -17.947 -14.891 1.00 96.69 764 GLY A CA 1
ATOM 5865 C C . GLY A 1 764 ? 11.037 -16.792 -14.292 1.00 96.69 764 GLY A C 1
ATOM 5866 O O . GLY A 1 764 ? 10.217 -16.155 -14.953 1.00 96.69 764 GLY A O 1
ATOM 5867 N N . GLN A 1 765 ? 11.294 -16.525 -13.017 1.00 96.88 765 GLN A N 1
ATOM 5868 C CA . GLN A 1 765 ? 10.449 -15.713 -12.149 1.00 96.88 765 GLN A CA 1
ATOM 5869 C C . GLN A 1 765 ? 11.262 -14.646 -11.412 1.00 96.88 765 GLN A C 1
ATOM 5871 O O . GLN A 1 765 ? 12.302 -14.944 -10.822 1.00 96.88 765 GLN A O 1
ATOM 5876 N N . ASN A 1 766 ? 10.796 -13.397 -11.437 1.00 97.38 766 ASN A N 1
ATOM 5877 C CA . ASN A 1 766 ? 11.379 -12.331 -10.627 1.00 97.38 766 ASN A CA 1
ATOM 5878 C C . ASN A 1 766 ? 10.888 -12.461 -9.187 1.00 97.38 766 ASN A C 1
ATOM 5880 O O . ASN A 1 766 ? 9.682 -12.615 -8.963 1.00 97.38 766 ASN A O 1
ATOM 5884 N N . LEU A 1 767 ? 11.811 -12.358 -8.229 1.00 96.00 767 LEU A N 1
ATOM 5885 C CA . LEU A 1 767 ? 11.492 -12.489 -6.811 1.00 96.00 767 LEU A CA 1
ATOM 5886 C C . LEU A 1 767 ? 11.811 -11.222 -6.019 1.00 96.00 767 LEU A C 1
ATOM 5888 O O . LEU A 1 767 ? 12.724 -10.459 -6.353 1.00 96.00 767 LEU A O 1
ATOM 5892 N N . LEU A 1 768 ? 11.090 -11.056 -4.915 1.00 93.31 768 LEU A N 1
ATOM 5893 C CA . LEU A 1 768 ? 11.402 -10.115 -3.843 1.00 93.31 768 LEU A CA 1
ATOM 5894 C C . LEU A 1 768 ? 11.537 -10.870 -2.530 1.00 93.31 768 LEU A C 1
ATOM 5896 O O . LEU A 1 768 ? 10.787 -11.805 -2.281 1.00 93.31 768 LEU A O 1
ATOM 5900 N N . HIS A 1 769 ? 12.465 -10.450 -1.678 1.00 87.94 769 HIS A N 1
ATOM 5901 C CA . HIS A 1 769 ? 12.468 -10.880 -0.282 1.00 87.94 769 HIS A CA 1
ATOM 5902 C C . HIS A 1 769 ? 11.602 -9.928 0.549 1.00 87.94 769 HIS A C 1
ATOM 5904 O O . HIS A 1 769 ? 11.465 -8.745 0.223 1.00 87.94 769 HIS A O 1
ATOM 5910 N N . ASP A 1 770 ? 11.025 -10.445 1.627 1.00 70.62 770 ASP A N 1
ATOM 5911 C CA . ASP A 1 770 ? 10.337 -9.635 2.629 1.00 70.62 770 ASP A CA 1
ATOM 5912 C C . ASP A 1 770 ? 11.356 -9.209 3.695 1.00 70.62 770 ASP A C 1
ATOM 5914 O O . ASP A 1 770 ? 11.479 -9.857 4.726 1.00 70.62 770 ASP A O 1
ATOM 5918 N N . SER A 1 771 ? 12.144 -8.172 3.377 1.00 55.44 771 SER A N 1
ATOM 5919 C CA . SER A 1 771 ? 13.162 -7.484 4.198 1.00 55.44 771 SER A CA 1
ATOM 5920 C C . SER A 1 771 ? 13.797 -8.291 5.348 1.00 55.44 771 SER A C 1
ATOM 5922 O O . SER A 1 771 ? 13.173 -8.458 6.400 1.00 55.44 771 SER A O 1
ATOM 5924 N N . PRO A 1 772 ? 15.084 -8.681 5.261 1.00 50.81 772 PRO A N 1
ATOM 5925 C CA . PRO A 1 772 ? 15.759 -9.372 6.349 1.00 50.81 772 PRO A CA 1
ATOM 5926 C C . PRO A 1 772 ? 15.886 -8.456 7.579 1.00 50.81 772 PRO A C 1
ATOM 5928 O O . PRO A 1 772 ? 16.781 -7.618 7.650 1.00 50.81 772 PRO A O 1
ATOM 5931 N N . LYS A 1 773 ? 15.035 -8.646 8.600 1.00 42.31 773 LYS A N 1
ATOM 5932 C CA . LYS A 1 773 ? 15.274 -8.106 9.958 1.00 42.31 773 LYS A CA 1
ATOM 5933 C C . LYS A 1 773 ? 16.543 -8.722 10.597 1.00 42.31 773 LYS A C 1
ATOM 5935 O O . LYS A 1 773 ? 17.031 -8.213 11.600 1.00 42.31 773 LYS A O 1
ATOM 5940 N N . LYS A 1 774 ? 17.087 -9.803 10.012 1.00 51.34 774 LYS A N 1
ATOM 5941 C CA . LYS A 1 774 ? 18.349 -10.483 10.361 1.00 51.34 774 LYS A CA 1
ATOM 5942 C C . LYS A 1 774 ? 19.097 -10.893 9.088 1.00 51.34 774 LYS A C 1
ATOM 5944 O O . LYS A 1 774 ? 18.453 -11.321 8.133 1.00 51.34 774 LYS A O 1
ATOM 5949 N N . ALA A 1 775 ? 20.432 -10.818 9.096 1.00 56.56 775 ALA A N 1
ATOM 5950 C CA . ALA A 1 775 ? 21.292 -11.321 8.019 1.00 56.56 775 ALA A CA 1
ATOM 5951 C C . ALA A 1 775 ? 20.856 -12.738 7.598 1.00 56.56 775 ALA A C 1
ATOM 5953 O O . ALA A 1 775 ? 20.959 -13.675 8.386 1.00 56.56 775 ALA A O 1
ATOM 5954 N N . SER A 1 776 ? 20.308 -12.864 6.388 1.00 73.81 776 SER A N 1
ATOM 5955 C CA . SER A 1 776 ? 19.760 -14.117 5.860 1.00 73.81 776 SER A CA 1
ATOM 5956 C C . SER A 1 776 ? 20.702 -14.655 4.794 1.00 73.81 776 SER A C 1
ATOM 5958 O O . SER A 1 776 ? 21.172 -13.893 3.953 1.00 73.81 776 SER A O 1
ATOM 5960 N N . PHE A 1 777 ? 20.998 -15.948 4.835 1.00 85.06 777 PHE A N 1
ATOM 5961 C CA . PHE A 1 777 ? 21.896 -16.595 3.882 1.00 85.06 777 PHE A CA 1
ATOM 5962 C C . PHE A 1 777 ? 21.100 -17.496 2.947 1.00 85.06 777 PHE A C 1
ATOM 5964 O O . PHE A 1 777 ? 20.114 -18.102 3.358 1.00 85.06 777 PHE A O 1
ATOM 5971 N N . LEU A 1 778 ? 21.558 -17.577 1.703 1.00 90.81 778 LEU A N 1
ATOM 5972 C CA . LEU A 1 778 ? 21.147 -18.593 0.743 1.00 90.81 778 LEU A CA 1
ATOM 5973 C C . LEU A 1 778 ? 22.350 -19.460 0.417 1.00 90.81 778 LEU A C 1
ATOM 5975 O O . LEU A 1 778 ? 23.428 -18.926 0.150 1.00 90.81 778 LEU A O 1
ATOM 5979 N N . SER A 1 779 ? 22.159 -20.771 0.403 1.00 92.62 779 SER A N 1
ATOM 5980 C CA . SER A 1 779 ? 23.178 -21.756 0.054 1.00 92.62 779 SER A CA 1
ATOM 5981 C C . SER A 1 779 ? 22.668 -22.744 -0.986 1.00 92.62 779 SER A C 1
ATOM 5983 O O . SER A 1 779 ? 21.484 -23.080 -1.050 1.00 92.62 779 SER A O 1
ATOM 5985 N N . VAL A 1 780 ? 23.589 -23.261 -1.794 1.00 94.00 780 VAL A N 1
ATOM 5986 C CA . VAL A 1 780 ? 23.325 -24.441 -2.617 1.00 94.00 780 VAL A CA 1
ATOM 5987 C C . VAL A 1 780 ? 22.975 -25.611 -1.695 1.00 94.00 780 VAL A C 1
ATOM 5989 O O . VAL A 1 780 ? 23.668 -25.870 -0.706 1.00 94.00 780 VAL A O 1
ATOM 5992 N N . GLY A 1 781 ? 21.888 -26.307 -2.025 1.00 94.19 781 GLY A N 1
ATOM 5993 C CA . GLY A 1 781 ? 21.300 -27.374 -1.222 1.00 94.19 781 GLY A CA 1
ATOM 5994 C C . GLY A 1 781 ? 20.150 -26.937 -0.313 1.00 94.19 781 GLY A C 1
ATOM 5995 O O . GLY A 1 781 ? 19.460 -27.818 0.196 1.00 94.19 781 GLY A O 1
ATOM 5996 N N . ASP A 1 782 ? 19.903 -25.632 -0.142 1.00 94.62 782 ASP A N 1
ATOM 5997 C CA . ASP A 1 782 ? 18.808 -25.152 0.707 1.00 94.62 782 ASP A CA 1
ATOM 5998 C C . ASP A 1 782 ? 17.446 -25.680 0.218 1.00 94.62 782 ASP A C 1
ATOM 6000 O O . ASP A 1 782 ? 17.180 -25.655 -0.994 1.00 94.62 782 ASP A O 1
ATOM 6004 N N . PRO A 1 783 ? 16.574 -26.148 1.132 1.00 95.19 783 PRO A N 1
ATOM 6005 C CA . PRO A 1 783 ? 15.275 -26.700 0.775 1.00 95.19 783 PRO A CA 1
ATOM 6006 C C . PRO A 1 783 ? 14.351 -25.602 0.248 1.00 95.19 783 PRO A C 1
ATOM 6008 O O . PRO A 1 783 ? 14.286 -24.506 0.808 1.00 95.19 783 PRO A O 1
ATOM 6011 N N . LEU A 1 784 ? 13.620 -25.913 -0.818 1.00 94.75 784 LEU A N 1
ATOM 6012 C CA . LEU A 1 784 ? 12.556 -25.092 -1.384 1.00 94.75 784 LEU A CA 1
ATOM 6013 C C . LEU A 1 784 ? 11.215 -25.572 -0.833 1.00 94.75 784 LEU A C 1
ATOM 6015 O O . LEU A 1 784 ? 10.852 -26.732 -0.998 1.00 94.75 784 LEU A O 1
ATOM 6019 N N . THR A 1 785 ? 10.433 -24.658 -0.277 1.00 91.56 785 THR A N 1
ATOM 6020 C CA . THR A 1 785 ? 9.043 -24.885 0.127 1.00 91.56 785 THR A CA 1
ATOM 6021 C C . THR A 1 785 ? 8.151 -23.880 -0.589 1.00 91.56 785 THR A C 1
ATOM 6023 O O . THR A 1 785 ? 8.474 -22.693 -0.644 1.00 91.56 785 THR A O 1
ATOM 6026 N N . ILE A 1 786 ? 7.024 -24.339 -1.131 1.00 87.38 786 ILE A N 1
ATOM 6027 C CA . ILE A 1 786 ? 6.087 -23.501 -1.889 1.00 87.38 786 ILE A CA 1
ATOM 6028 C C . ILE A 1 786 ? 4.856 -23.213 -1.022 1.00 87.38 786 ILE A C 1
ATOM 6030 O O . ILE A 1 786 ? 4.275 -24.123 -0.424 1.00 87.38 786 ILE A O 1
ATOM 6034 N N . PHE A 1 787 ? 4.462 -21.943 -0.966 1.00 77.56 787 PHE A N 1
ATOM 6035 C CA . PHE A 1 787 ? 3.295 -21.441 -0.249 1.00 77.56 787 PHE A CA 1
ATOM 6036 C C . PHE A 1 787 ? 2.378 -20.733 -1.255 1.00 77.56 787 PHE A C 1
ATOM 6038 O O . PHE A 1 787 ? 2.842 -19.935 -2.070 1.00 77.56 787 PHE A O 1
ATOM 6045 N N . VAL A 1 788 ? 1.084 -21.053 -1.214 1.00 55.69 788 VAL A N 1
ATOM 6046 C CA . VAL A 1 788 ? 0.072 -20.368 -2.034 1.00 55.69 788 VAL A CA 1
ATOM 6047 C C . VAL A 1 788 ? -0.087 -18.928 -1.564 1.00 55.69 788 VAL A C 1
ATOM 6049 O O . VAL A 1 788 ? -0.176 -18.726 -0.328 1.00 55.69 788 VAL A O 1
#

Secondary structure (DSSP, 8-state):
------HHHHHHHHHTTTT-TT---STTSHHHHHHHHHHHHHHHHHHHHHHHT--TT--HHHHHHHHHHHHHHHHHHSS-S-BTTBPPPEEEEEEEEEEETTEEE-----TTS--PPP-TT-EEEEEEEEEETTEEEEEEEEEESSSPP-SSS-EETHHHHHHHHHHHHHHHHHHH-STT-BHHHHHHHHHHHHHHHT-EEPTT-EEEEEBTTBSS-S-EEESS--SS------B--TT-EEEEEEEEESS-S--EE-SSPP-EEEE-TT------SHHHHHHHHHHHHH-SSS-EEGGGSS-HHHHHHHHHHHHHTT-EEEE--EE--TT--EEEEEEEEEEETTEEEE-SS----STTTSEEPPPPP-----S------SHHHHHHHHHHHHHHHTT-----------------------------------SSSSHHHHHHHHHHHHHHHHHHHTTS--PPPPPP-------------------EEEEEEEETTEEEEEEEETTSEEEEEEEEEE-SEETS--EEESEEEEETTEETTTT-EEEEETTSBB--TTT-GGGGG-EEE--SSTTSPEEEE-TTSPPEEE---SSS-EEEEEETTEEEEEEE--HHHHHHHHHHHT-TTEEEEEE-TT--EE--TTTS-TT-EESSSSS-SEEEEEHHHHHHHHTTSSS---GGGG--SEEEESSPTTGGGG-SEEEETTEEEEEEEEEE--SGGGB-TTT--B-STTHHHHHTT-BHHHHT--SS-TT-BEEEEEEEE---SS-EEEETTPEEEEE-

Foldseek 3Di:
DDDDDPPLVVLLCVLVPVPCPPDPCFPVDPVNVVQLLLQQVLQQVLVVQLVVVQAFFAWQQVSQVSSQVSQVVSQCVPQCDADVNHRKFKGWQAGKAKAKFQFADQHNDAPPDDTDTDDQQIKIKIKTWIGTSQNIWIWIFIDGHDPDFDLVGFAEAPLLLQAVLLVLLLVLLLQQQAAFHKLVVSLVLLVLSCQQSVWAWAFPDKKAWGGRLRPHHLRIRGNYDDPVDDHDIDGHHARIKIKRKTKIKNAPSYWDFDPDDQFKKFFPSPFDDDDDDPLLVLLVVCCCVRPVGGMDGCNVRPDNVSSVVNVVSCVVRVRIDTDTTIGDPPPMGMTIIIWMWHRHPVGIDTSHDDDPDPSNSSRYYDDDDDDDDDDDDDDHDPCRSVVSVVVVVVVVVVPPDDDDDDDDDDDDDDDDDDDDDDDDDDDDDDDDDDDPPPVVVQVVVLVVVVVVVVVVVVVPPDDDDDDDDDDDDDDDDDDDPDDDDQPWDWQFDDDDPDTDTDTHHAPDQLWAFAWFWADLEAAAAIDTDQKFWQALAATPSHQQKFKAFLQQETDHCVRQLQSLQWDWDDASGQQGWIWIDGPPADIDTFGDDQDDDWDWHDQPPDIAIWDWSDDRVQVRCCVRRVHPRMTMTGGHPPIFADAPVVQDDPRRGHHSDNHFSFWEAEPQQLVSLQVQDPHRDDPSQVPGRTYIYNDHHPSLVPFAWKDWQNWIKGQGDFDFDDQSSQADSNPSDGHCPPVVVQQVQFACCNVVNPPDDSSTGTGTTGMTTPGPPDTDMHGGGTGMGTHD

Mea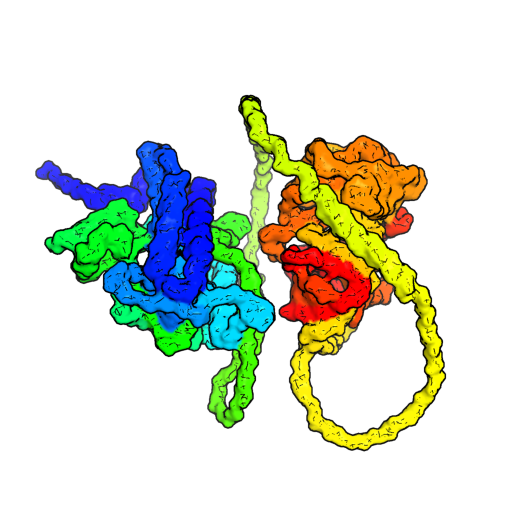n predicted aligned error: 19.4 Å